Protein 7F90 (pdb70)

Solvent-accessible surface area: 32121 Å² total; per-residue (Å²): 134,124,83,85,113,14,106,34,50,254,110,102,108,113,78,115,14,115,25,44,192,140,90,65,91,1,77,75,29,3,86,18,2,2,32,10,15,18,15,3,19,95,83,40,121,48,22,40,0,0,0,0,0,13,37,27,6,2,46,5,2,38,8,82,156,94,8,115,8,56,61,117,18,64,24,26,2,49,5,12,0,12,26,7,16,16,7,50,84,2,40,52,0,1,2,0,0,10,34,96,20,0,40,27,1,33,44,108,54,66,85,18,81,48,9,2,87,2,117,15,16,0,31,5,0,28,56,1,122,10,116,127,39,49,2,0,2,0,0,0,22,28,90,16,0,28,3,4,20,21,199,46,109,112,45,99,39,68,42,118,9,66,17,38,0,7,9,12,27,21,52,68,56,15,0,0,0,0,0,4,144,103,16,3,1,3,2,73,0,113,112,112,10,37,66,85,125,138,26,162,14,55,1,167,57,27,4,30,10,12,8,7,6,86,42,198,123,102,131,25,34,0,0,0,0,0,1,6,20,0,32,0,0,1,25,45,37,138,22,117,84,75,108,137,22,33,22,20,0,33,8,13,36,76,110,64,34,4,28,0,0,18,9,16,18,30,5,62,105,50,33,3,0,0,0,0,0,11,7,1,54,2,5,0,7,8,16,106,60,62,17,46,15,8,45,20,151,104,47,116,21,16,0,13,6,17,15,21,2,66,52,0,76,19,0,0,10,0,4,0,16,11,0,5,54,3,42,112,110,24,74,62,133,73,98,10,73,0,33,4,56,95,5,15,146,65,0,122,47,247,95,64,90,5,74,64,21,5,84,16,2,2,33,8,17,20,16,3,18,98,82,40,122,41,22,40,0,0,0,0,0,14,35,23,3,2,38,5,1,36,10,72,158,94,14,113,3,58,70,118,36,42,25,17,2,48,7,9,0,12,26,7,17,16,6,51,80,2,43,53,0,2,1,0,0,11,33,96,19,0,39,22,2,30,48,110,62,56,68,15,79,52,11,2,87,2,114,16,19,0,32,4,0,27,54,0,124,9,112,86,35,47,2,0,1,0,0,0,21,30,80,19,0,27,2,6,24,24,200,49,105,110,48,95,36,73,39,117,4,68,17,34,0,6,9,11,29,22,50,69,59,15,0,0,0,0,0,4,143,96,16,4,2,4,4,77,0,109,107,110,7,40,65,91,136,134,24,164,15,53,2,175,66,26,4,25,10,12,8,5,7,84,31,181,118,101,126,27,32,0,0,0,0,0,1,4,25,0,31,0,0,1,24,45,36,137,17,121,80,74,90,148,21,29,12,20,0,26,8,12,37,72,133,70,36,6,32,0,0,17,8,17,16,31,5,63,103,37,35,3,0,0,0,0,0,9,6,2,59,1,5,0,9,12,18,102,62,65,16,34,17,28,17,9,132,99,44,109,13,15,0,14,8,16,15,22,4,67,54,0,73,16,0,0,9,0,1,0,22,13,0,5,51,1,33,76,112,26,77,67,156,86,109,11,57,0,28,5,52,108,3,16,141,63,0,110,104,122,3,2,89,78,156,30,101,29,48,111,30,123,113,94,11,75,15,21,0,0,4,26,10,171,107,13,109,70,57,6,0,26,20,4,4,20,44,0,24,144,54,87,66,99,127,5,2,78,94,134,29,94,25,42,101,30,120,58,164,92,9,62,15,19,0,1,3,28,10,169,102,14,113,73,59,4,1,26,19,2,6,17,43,0,27,139,58,86,67,96

CATH classification: 2.130.10.10

Sequence (768 aa):
DDEEPMELDYLDDEEPMELDYPDIEVTSSPDDSIGCLSFSPPTLPGNFLIAGSWANDVRCWEVQDSGQTIPKAQQMHTGPVLDVCWSDDGSKVFTASCDKTAKMWDLSSNQAIQIAQHDAPVKTIHWIKAPNYSCVMTGSWDKTLKFWDTRSSNPMMVLQLPERCYCADVIYPMAVVATAERGLIVYQLENQPSEFRRIESPLKHQHRCVAIFKDKQNKPTGFALGSIEGRVAIHYINPPNPAKDNFTFKCHRSPQDIYAVNGIAFHPVHGTLATVGSDGRFSFWDKDARTKLKTSEQLDQPISACCFNHNGNIFAYASSYDWSKGHEFYNPQKKNYIFLRNAAEELKPRDIEVTSSPDDSIGCLSFSPPTLPGNFLIAGSWANDVRCWEVQDSGQTIPKAQQMHTGPVLDVCWSDDGSKVFTASCDKTAKMWDLSSNQAIQIAQHDAPVKTIHWIKAPNYSCVMTGSWDKTLKFWDTRSSNPMMVLQLPERCYCADVIYPMAVVATAERGLIVYQQLENQPSEFRRIESPLKHQHRCVAIFKDKQNKPTGFALGSIEGRVAIHYINPPNPAKDNFTFKCHRSPQDIYAVNGIAFHPVHGTLATVGSDGRFSFWDKDARTKLKTSEQLDQPISACCFNHNGNIFAYASSYDWSKGHEFYNPQKKNYIFLRNAAEELKPTGTTIKFNPPTGTDSTKHQCITAMKEYESKSLEELRLEDYQANRKTGTTIKFNPPTGTDTSTKHQCITAMKEYESKSLEELRLEDYQANRK

Nearest PDB structures (foldseek):
  7f90-assembly2_D  TM=1.022E+00  e=9.870E-08  Homo sapiens
  7vpg-assembly1_B  TM=1.003E+00  e=1.296E-06  Homo sapiens
  7f90-assembly1_B  TM=1.001E+00  e=1.208E-06  Homo sapiens
  7vpg-assembly2_D  TM=1.009E+00  e=1.835E-06  Homo sapiens
  7vph-assembly4_H  TM=9.520E-01  e=7.910E-06  Homo sapiens

InterPro domains:
  IPR001680 WD40 repeat [PF00400] (85-114)
  IPR001680 WD40 repeat [PF00400] (125-157)
  IPR001680 WD40 repeat [PF00400] (275-301)
  IPR001680 WD40 repeat [PS50082] (82-123)
  IPR001680 WD40 repeat [PS50082] (123-166)
  IPR001680 WD40 repeat [PS50082] (276-310)
  IPR001680 WD40 repeat [SM00320] (28-70)
  IPR001680 WD40 repeat [SM00320] (76-114)
  IPR001680 WD40 repeat [SM00320] (117-157)
  IPR001680 WD40 repeat [SM00320] (250-301)
  IPR015943 WD40/YVTN repeat-like-containing domain superfamily [G3DSA:2.130.10.10] (1-368)
  IPR019775 WD40 repeat, conserved site [PS00678] (101-115)
  IPR019775 WD40 repeat, conserved site [PS00678] (144-158)
  IPR020472 PAC1/LIS1-like, WD-40 repeat [PR00320] (101-115)
  IPR020472 PAC1/LIS1-like, WD-40 repeat [PR00320] (144-158)
  IPR020472 PAC1/LIS1-like, WD-40 repeat [PR00320] (288-302)
  IPR036322 WD40-repeat-containing domain superfamily [SSF50978] (33-341)

B-factor: mean 44.04, std 15.31, range [20.47, 166.7]

Structure (mmCIF, N/CA/C/O backbone):
data_7F90
#
_entry.id   7F90
#
_cell.length_a   189.332
_cell.length_b   86.794
_cell.length_c   47.905
_cell.angle_alpha   90.000
_cell.angle_beta   92.090
_cell.angle_gamma   90.000
#
_symmetry.space_group_name_H-M   'C 1 2 1'
#
loop_
_entity.id
_entity.type
_entity.pdbx_description
1 polymer 'ORF6 protein'
2 polymer 'mRNA export factor'
3 polymer 'Nuclear pore complex protein Nup98-Nup96'
4 water water
#
loop_
_atom_site.group_PDB
_atom_site.id
_atom_site.type_symbol
_atom_site.label_atom_id
_atom_site.label_alt_id
_atom_site.label_comp_id
_atom_site.label_asym_id
_atom_site.label_entity_id
_atom_site.label_seq_id
_atom_site.pdbx_PDB_ins_code
_atom_site.Cartn_x
_atom_site.Cartn_y
_atom_site.Cartn_z
_atom_site.occupancy
_atom_site.B_iso_or_equiv
_atom_site.auth_seq_id
_atom_site.auth_comp_id
_atom_site.auth_asym_id
_atom_site.auth_atom_id
_atom_site.pdbx_PDB_model_num
ATOM 1 N N . ASP A 1 53 ? -37.646 25.612 -15.037 1.00 65.94 53 ASP E N 1
ATOM 2 C CA . ASP A 1 53 ? -36.199 25.778 -15.025 1.00 63.33 53 ASP E CA 1
ATOM 3 C C . ASP A 1 53 ? -35.792 27.151 -15.546 1.00 68.18 53 ASP E C 1
ATOM 4 O O . ASP A 1 53 ? -34.621 27.381 -15.848 1.00 67.25 53 ASP E O 1
ATOM 12 N N . ASP A 1 54 ? -36.759 28.056 -15.666 1.00 74.55 54 ASP E N 1
ATOM 13 C CA . ASP A 1 54 ? -36.451 29.422 -16.063 1.00 79.82 54 ASP E CA 1
ATOM 14 C C . ASP A 1 54 ? -35.645 30.114 -14.970 1.00 70.04 54 ASP E C 1
ATOM 15 O O . ASP A 1 54 ? -35.867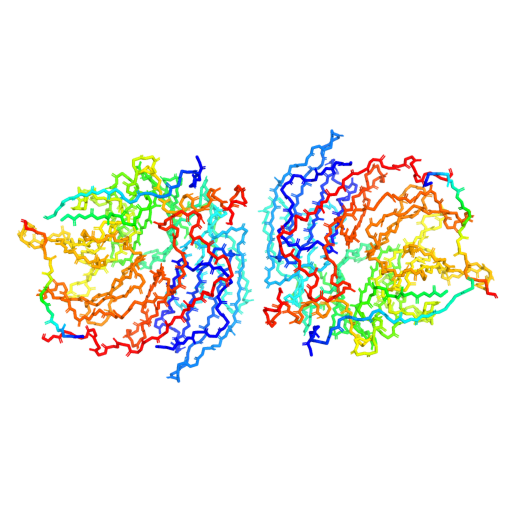 29.892 -13.778 1.00 64.98 54 ASP E O 1
ATOM 24 N N . GLU A 1 55 ? -34.711 30.964 -15.386 1.00 68.07 55 GLU E N 1
ATOM 25 C CA . GLU A 1 55 ? -33.814 31.665 -14.473 1.00 57.50 55 GLU E CA 1
ATOM 26 C C . GLU A 1 55 ? -34.488 32.933 -13.957 1.00 61.37 55 GLU E C 1
ATOM 27 O O . GLU A 1 55 ? -34.752 33.868 -14.720 1.00 64.30 55 GLU E O 1
ATOM 39 N N . GLU A 1 56 ? -34.756 32.962 -12.661 1.00 58.75 56 GLU E N 1
ATOM 40 C CA . GLU A 1 56 ? -35.400 34.066 -11.975 1.00 57.60 56 GLU E CA 1
ATOM 41 C C . GLU A 1 56 ? -34.400 34.769 -11.068 1.00 53.49 56 GLU E C 1
ATOM 42 O O . GLU A 1 56 ? -33.291 34.280 -10.852 1.00 50.87 56 GLU E O 1
ATOM 54 N N . PRO A 1 57 ? -34.762 35.929 -10.525 1.00 57.63 57 PRO E N 1
ATOM 55 C CA . PRO A 1 57 ? -33.928 36.536 -9.480 1.00 51.91 57 PRO E CA 1
ATOM 56 C C . PRO A 1 57 ? -34.215 35.952 -8.105 1.00 49.27 57 PRO E C 1
ATOM 57 O O . PRO A 1 57 ? -35.333 35.541 -7.789 1.00 51.27 57 PRO E O 1
ATOM 68 N N . MET A 1 58 ? -33.177 35.924 -7.276 1.00 49.51 58 MET E N 1
ATOM 69 C CA . MET A 1 58 ? -33.324 35.388 -5.931 1.00 53.16 58 MET E CA 1
ATOM 70 C C . MET A 1 58 ? -34.299 36.231 -5.112 1.00 53.72 58 MET E C 1
ATOM 71 O O . MET A 1 58 ? -34.343 37.458 -5.232 1.00 50.45 58 MET E O 1
ATOM 85 N N . GLU A 1 59 ? -35.084 35.562 -4.269 1.00 60.14 59 GLU E N 1
ATOM 86 C CA . GLU A 1 59 ? -35.791 36.241 -3.192 1.00 55.89 59 GLU E CA 1
ATOM 87 C C . GLU A 1 59 ? -34.792 36.612 -2.104 1.00 48.54 59 GLU E C 1
ATOM 88 O O . GLU A 1 59 ? -34.510 35.802 -1.217 1.00 45.68 59 GLU E O 1
ATOM 100 N N . LEU A 1 60 ? -34.235 37.818 -2.168 1.00 50.74 60 LEU E N 1
ATOM 101 C CA . LEU A 1 60 ? -33.272 38.270 -1.171 1.00 49.26 60 LEU E CA 1
ATOM 102 C C . LEU A 1 60 ? -33.999 38.858 0.031 1.00 50.90 60 LEU E C 1
ATOM 103 O O . LEU A 1 60 ? -35.111 39.375 -0.086 1.00 59.49 60 LEU E O 1
ATOM 119 N N . ASP A 1 61 ? -33.372 38.746 1.196 1.00 47.48 61 ASP E N 1
ATOM 120 C CA . ASP A 1 61 ? -33.835 39.451 2.380 1.00 57.47 61 ASP E CA 1
ATOM 121 C C . ASP A 1 61 ? -33.354 40.890 2.315 1.00 66.75 61 ASP E C 1
ATOM 122 O O . ASP A 1 61 ? -32.180 41.146 2.034 1.00 68.15 61 ASP E O 1
ATOM 131 N N . TYR A 1 62 ? -34.254 41.826 2.576 1.00 73.27 62 TYR E N 1
ATOM 132 C CA . TYR A 1 62 ? -33.921 43.236 2.425 1.00 84.31 62 TYR E CA 1
ATOM 133 C C . TYR A 1 62 ? -33.537 43.885 3.747 1.00 81.12 62 TYR E C 1
ATOM 134 O O . TYR A 1 62 ? -32.736 44.820 3.775 1.00 77.70 62 TYR E O 1
ATOM 152 N N . LEU B 1 52 ? -41.738 -31.867 33.771 1.00 117.92 52 LEU F N 1
ATOM 153 C CA . LEU B 1 52 ? -40.809 -30.962 33.090 1.00 106.05 52 LEU F CA 1
ATOM 154 C C . LEU B 1 52 ? -39.434 -30.977 33.746 1.00 88.08 52 LEU F C 1
ATOM 155 O O . LEU B 1 52 ? -38.408 -30.874 33.072 1.00 70.49 52 LEU F O 1
ATOM 160 N N . ASP B 1 53 ? -39.425 -31.098 35.072 1.00 93.54 53 ASP F N 1
ATOM 161 C CA . ASP B 1 53 ? -38.186 -31.207 35.827 1.00 89.70 53 ASP F CA 1
ATOM 162 C C . ASP B 1 53 ? -37.895 -32.629 36.289 1.00 93.68 53 ASP F C 1
ATOM 163 O O . ASP B 1 53 ? -36.725 -32.970 36.493 1.00 89.41 53 ASP F O 1
ATOM 168 N N . ASP B 1 54 ? -38.921 -33.464 36.452 1.00 105.78 54 ASP F N 1
ATOM 169 C CA . ASP B 1 54 ? -38.713 -34.871 36.772 1.00 93.49 54 ASP F CA 1
ATOM 170 C C . ASP B 1 54 ? -37.966 -35.558 35.637 1.00 79.20 54 ASP F C 1
ATOM 171 O O . ASP B 1 54 ? -38.390 -35.516 34.480 1.00 75.61 54 ASP F O 1
ATOM 179 N N . GLU B 1 55 ? -36.842 -36.183 35.969 1.00 73.79 55 GLU F N 1
ATOM 180 C CA . GLU B 1 55 ? -36.013 -36.818 34.956 1.00 68.27 55 GLU F CA 1
ATOM 181 C C . GLU B 1 55 ? -36.690 -38.082 34.433 1.00 62.65 55 GLU F C 1
ATOM 182 O O . GLU B 1 55 ? -37.068 -38.976 35.197 1.00 66.56 55 GLU F O 1
ATOM 194 N N . GLU B 1 56 ? -36.858 -38.132 33.121 1.00 57.20 56 GLU F N 1
ATOM 195 C CA . GLU B 1 56 ? -37.510 -39.208 32.399 1.00 52.07 56 GLU F CA 1
ATOM 196 C C . GLU B 1 56 ? -36.496 -39.937 31.526 1.00 47.81 56 GLU F C 1
ATOM 197 O O . GLU B 1 56 ? -35.446 -39.380 31.183 1.00 49.77 56 GLU F O 1
ATOM 209 N N . PRO B 1 57 ? -36.760 -41.195 31.170 1.00 44.19 57 PRO F N 1
ATOM 210 C CA . PRO B 1 57 ? -35.889 -41.869 30.199 1.00 47.44 57 PRO F CA 1
ATOM 211 C C . PRO B 1 57 ? -36.002 -41.248 28.813 1.00 44.97 57 PRO F C 1
ATOM 212 O O . PRO B 1 57 ? -37.038 -40.714 28.415 1.00 44.15 57 PRO F O 1
ATOM 223 N N . MET B 1 58 ? -34.906 -41.327 28.070 1.00 47.98 58 MET F N 1
ATOM 224 C CA . MET B 1 58 ? -34.856 -40.753 26.733 1.00 49.80 58 MET F CA 1
ATOM 225 C C . MET B 1 58 ? -35.779 -41.508 25.788 1.00 48.57 58 MET F C 1
ATOM 226 O O . MET B 1 58 ? -36.041 -42.702 25.953 1.00 50.62 58 MET F O 1
ATOM 240 N N . GLU B 1 59 ? -36.265 -40.790 24.782 1.00 52.25 59 GLU F N 1
ATOM 241 C CA . GLU B 1 59 ? -36.942 -41.389 23.636 1.00 53.33 59 GLU F CA 1
ATOM 242 C C . GLU B 1 59 ? -35.883 -41.855 22.645 1.00 52.82 59 GLU F C 1
ATOM 243 O O . GLU B 1 59 ? -35.386 -41.084 21.821 1.00 50.95 59 GLU F O 1
ATOM 255 N N . LEU B 1 60 ? -35.538 -43.134 22.712 1.00 57.61 60 LEU F N 1
ATOM 256 C CA . LEU B 1 60 ? -34.547 -43.673 21.799 1.00 63.49 60 LEU F CA 1
ATOM 257 C C . LEU B 1 60 ? -35.225 -44.264 20.569 1.00 70.29 60 LEU F C 1
ATOM 258 O O . LEU B 1 60 ? -36.360 -44.742 20.631 1.00 76.36 60 LEU F O 1
ATOM 274 N N . ASP B 1 61 ? -34.533 -44.172 19.433 1.00 70.71 61 ASP F N 1
ATOM 275 C CA . ASP B 1 61 ? -34.851 -44.973 18.254 1.00 88.11 61 ASP F CA 1
ATOM 276 C C . ASP B 1 61 ? -34.222 -46.342 18.460 1.00 99.64 61 ASP F C 1
ATOM 277 O O . ASP B 1 61 ? -33.004 -46.422 18.663 1.00 98.38 61 ASP F O 1
ATOM 286 N N . TYR B 1 62 ? -35.031 -47.407 18.431 1.00 119.54 62 TYR F N 1
ATOM 287 C CA . TYR B 1 62 ? -34.528 -48.698 18.859 1.00 119.13 62 TYR F CA 1
ATOM 288 C C . TYR B 1 62 ? -33.888 -49.412 17.684 1.00 115.46 62 TYR F C 1
ATOM 289 O O . TYR B 1 62 ? -34.569 -49.677 16.685 1.00 111.20 62 TYR F O 1
ATOM 307 N N . PRO B 1 63 ? -32.557 -49.642 17.719 1.00 109.47 63 PRO F N 1
ATOM 308 C CA . PRO B 1 63 ? -31.727 -50.246 16.681 1.00 100.93 63 PRO F CA 1
ATOM 309 C C . PRO B 1 63 ? -31.754 -51.734 16.885 1.00 90.43 63 PRO F C 1
ATOM 310 O O . PRO B 1 63 ? -30.852 -52.407 16.391 1.00 83.02 63 PRO F O 1
ATOM 314 N N . ASP C 2 31 ? -34.188 11.148 -12.839 1.00 56.87 31 ASP A N 1
ATOM 315 C CA . ASP C 2 31 ? -32.738 10.975 -12.818 1.00 53.38 31 ASP A CA 1
ATOM 316 C C . ASP C 2 31 ? -32.353 9.523 -12.555 1.00 55.74 31 ASP A C 1
ATOM 317 O O . ASP C 2 31 ? -33.215 8.665 -12.349 1.00 53.00 31 ASP A O 1
ATOM 325 N N . ILE C 2 32 ? -31.046 9.273 -12.529 1.00 56.72 32 ILE A N 1
ATOM 326 C CA . ILE C 2 32 ? -30.500 7.920 -12.510 1.00 51.00 32 ILE A CA 1
ATOM 327 C C . ILE C 2 32 ? -30.380 7.456 -11.068 1.00 50.47 32 ILE A C 1
ATOM 328 O O . ILE C 2 32 ? -29.832 8.166 -10.219 1.00 47.70 32 ILE A O 1
ATOM 344 N N . GLU C 2 33 ? -30.882 6.262 -10.791 1.00 46.74 33 GLU A N 1
ATOM 345 C CA . GLU C 2 33 ? -30.840 5.697 -9.450 1.00 45.25 33 GLU A CA 1
ATOM 346 C C . GLU C 2 33 ? -29.615 4.809 -9.265 1.00 45.45 33 GLU A C 1
ATOM 347 O O . GLU C 2 33 ? -29.242 4.039 -10.154 1.00 42.47 33 GLU A O 1
ATOM 359 N N . VAL C 2 34 ? -28.997 4.917 -8.093 1.00 47.53 34 VAL A N 1
ATOM 360 C CA . VAL C 2 34 ? -27.845 4.086 -7.760 1.00 42.10 34 VAL A CA 1
ATOM 361 C C . VAL C 2 34 ? -28.333 2.706 -7.342 1.00 45.67 34 VAL A C 1
ATOM 362 O O . VAL C 2 34 ? -29.252 2.578 -6.524 1.00 45.97 34 VAL A O 1
ATOM 375 N N . THR C 2 35 ? -27.722 1.669 -7.906 1.00 47.05 35 THR A N 1
ATOM 376 C CA . THR C 2 35 ? -28.094 0.301 -7.575 1.00 50.59 35 THR A CA 1
ATOM 377 C C . THR C 2 35 ? -27.540 -0.085 -6.209 1.00 44.38 35 THR A C 1
ATOM 378 O O . THR C 2 35 ? -26.403 0.251 -5.859 1.00 43.20 35 THR A O 1
ATOM 389 N N . SER C 2 36 ? -28.368 -0.789 -5.436 1.00 46.79 36 SER A N 1
ATOM 390 C CA . SER C 2 36 ? -28.041 -1.236 -4.081 1.00 48.17 36 SER A CA 1
ATOM 391 C C . SER C 2 36 ? -27.734 -0.037 -3.175 1.00 46.28 36 SER A C 1
ATOM 392 O O . SER C 2 36 ? -26.606 0.180 -2.720 1.00 42.49 36 SER A O 1
ATOM 400 N N . SER C 2 37 ? -28.792 0.735 -2.918 1.00 46.73 37 SER A N 1
ATOM 401 C CA . SER C 2 37 ? -28.710 1.870 -2.025 1.00 48.78 37 SER A CA 1
ATOM 402 C C . SER C 2 37 ? -28.589 1.399 -0.581 1.00 48.02 37 SER A C 1
ATOM 403 O O . SER C 2 37 ? -28.810 0.225 -0.276 1.00 52.07 37 SER A O 1
ATOM 411 N N . PRO C 2 38 ? -28.246 2.299 0.337 1.00 49.08 38 PRO A N 1
ATOM 412 C CA . PRO C 2 38 ? -28.223 1.926 1.757 1.00 48.77 38 PRO A CA 1
ATOM 413 C C . PRO C 2 38 ? -29.621 1.630 2.284 1.00 47.54 38 PRO A C 1
ATOM 414 O O . PRO C 2 38 ? -30.637 2.031 1.712 1.00 47.13 38 PRO A O 1
ATOM 425 N N . ASP C 2 39 ? -29.658 0.920 3.412 1.00 50.09 39 ASP A N 1
ATOM 426 C CA . ASP C 2 39 ? -30.918 0.437 3.966 1.00 53.10 39 ASP A CA 1
ATOM 427 C C . ASP C 2 39 ? -31.608 1.426 4.898 1.00 49.69 39 ASP A C 1
ATOM 428 O O . ASP C 2 39 ? -32.821 1.293 5.118 1.00 47.03 39 ASP A O 1
ATOM 437 N N . ASP C 2 40 ? -30.889 2.400 5.452 1.00 44.57 40 ASP A N 1
ATOM 438 C CA . ASP C 2 40 ? -31.514 3.481 6.205 1.00 48.50 40 ASP A CA 1
ATOM 439 C C . ASP C 2 40 ? -31.133 4.823 5.574 1.00 46.66 40 ASP A C 1
ATOM 440 O O . ASP C 2 40 ? -30.630 4.874 4.444 1.00 48.71 40 ASP A O 1
ATOM 449 N N . SER C 2 41 ? -31.382 5.908 6.313 1.00 41.66 41 SER A N 1
ATOM 450 C CA . SER C 2 41 ? -31.316 7.248 5.747 1.00 44.67 41 SER A CA 1
ATOM 451 C C . SER C 2 41 ? -29.870 7.696 5.587 1.00 41.21 41 SER A C 1
ATOM 452 O O . SER C 2 41 ? -29.020 7.443 6.449 1.00 33.84 41 SER A O 1
ATOM 460 N N . ILE C 2 42 ? -29.603 8.374 4.475 1.00 41.55 42 ILE A N 1
ATOM 461 C CA . ILE C 2 42 ? -28.254 8.763 4.086 1.00 38.75 42 ILE A CA 1
ATOM 462 C C . ILE C 2 42 ? -27.980 10.183 4.556 1.00 40.15 42 ILE A C 1
ATOM 463 O O . ILE C 2 42 ? -28.778 11.099 4.311 1.00 42.45 42 ILE A O 1
ATOM 479 N N . GLY C 2 43 ? -26.825 10.377 5.183 1.00 33.99 43 GLY A N 1
ATOM 480 C CA . GLY C 2 43 ? -26.462 11.678 5.695 1.00 38.07 43 GLY A CA 1
ATOM 481 C C . GLY C 2 43 ? -25.456 12.413 4.837 1.00 34.92 43 GLY A C 1
ATOM 482 O O . GLY C 2 43 ? -25.445 13.644 4.818 1.00 40.99 43 GLY A O 1
ATOM 486 N N . CYS C 2 44 ? -24.611 11.687 4.113 1.00 34.82 44 CYS A N 1
ATOM 487 C CA . CYS C 2 44 ? -23.451 12.315 3.503 1.00 34.58 44 CYS A CA 1
ATOM 488 C C . CYS C 2 44 ? -23.013 11.574 2.252 1.00 28.00 44 CYS A C 1
ATOM 489 O O . CYS C 2 44 ? -23.084 10.345 2.177 1.00 27.25 44 CYS A O 1
ATOM 497 N N . LEU C 2 45 ? -22.506 12.343 1.294 1.00 28.89 45 LEU A N 1
ATOM 498 C CA . LEU C 2 45 ? -22.028 11.827 0.022 1.00 29.35 45 LEU A CA 1
ATOM 499 C C . LEU C 2 45 ? -20.710 12.498 -0.336 1.00 29.18 45 LEU A C 1
ATOM 500 O O . LEU C 2 45 ? -20.497 13.670 -0.024 1.00 29.90 45 LEU A O 1
ATOM 516 N N . SER C 2 46 ? -19.819 11.760 -0.990 1.00 34.05 46 SER A N 1
ATOM 517 C CA . SER C 2 46 ? -18.514 12.322 -1.343 1.00 30.45 46 SER A CA 1
ATOM 518 C C . SER C 2 46 ? -17.932 11.552 -2.523 1.00 33.03 46 SER A C 1
ATOM 519 O O . SER C 2 46 ? -17.572 10.375 -2.391 1.00 29.72 46 SER A O 1
ATOM 527 N N . PHE C 2 47 ? -17.832 12.221 -3.669 1.00 30.40 47 PHE A N 1
ATOM 528 C CA . PHE C 2 47 ? -17.138 11.656 -4.818 1.00 31.04 47 PHE A CA 1
ATOM 529 C C . PHE C 2 47 ? -15.623 11.660 -4.605 1.00 29.17 47 PHE A C 1
ATOM 530 O O . PHE C 2 47 ? -15.086 12.363 -3.747 1.00 33.25 47 PHE A O 1
ATOM 547 N N . SER C 2 48 ? -14.928 10.900 -5.445 1.00 29.43 48 SER A N 1
ATOM 548 C CA . SER C 2 48 ? -13.484 10.714 -5.336 1.00 29.15 48 SER A CA 1
ATOM 549 C C . SER C 2 48 ? -12.703 11.903 -5.902 1.00 30.50 48 SER A C 1
ATOM 550 O O . SER C 2 48 ? -13.235 12.700 -6.682 1.00 29.49 48 SER A O 1
ATOM 558 N N . PRO C 2 49 ? -11.430 12.040 -5.525 1.00 30.06 49 PRO A N 1
ATOM 559 C CA . PRO C 2 49 ? -10.620 13.174 -6.013 1.00 31.25 49 PRO A CA 1
ATOM 560 C C . PRO C 2 49 ? -10.220 12.992 -7.466 1.00 31.01 49 PRO A C 1
ATOM 561 O O . PRO C 2 49 ? -10.334 11.891 -8.023 1.00 34.38 49 PRO A O 1
ATOM 572 N N . PRO C 2 50 ? -9.738 14.059 -8.110 1.00 34.45 50 PRO A N 1
ATOM 573 C CA . PRO C 2 50 ? -9.302 13.944 -9.512 1.00 32.25 50 PRO A CA 1
ATOM 574 C C . PRO C 2 50 ? -8.172 12.952 -9.709 1.00 32.00 50 PRO A C 1
ATOM 575 O O . PRO C 2 50 ? -7.949 12.508 -10.839 1.00 37.70 50 PRO A O 1
ATOM 586 N N . THR C 2 51 ? -7.477 12.565 -8.639 1.00 34.24 51 THR A N 1
ATOM 587 C CA . THR C 2 51 ? -6.316 11.687 -8.726 1.00 35.32 51 THR A CA 1
ATOM 588 C C . THR C 2 51 ? -6.674 10.250 -9.091 1.00 37.13 51 THR A C 1
ATOM 589 O O . THR C 2 51 ? -5.788 9.496 -9.508 1.00 33.81 51 THR A O 1
ATOM 600 N N . LEU C 2 52 ? -7.939 9.866 -8.993 1.00 39.35 52 LEU A N 1
ATOM 601 C CA . LEU C 2 52 ? -8.380 8.540 -9.416 1.00 38.20 52 LEU A CA 1
ATOM 602 C C . LEU C 2 52 ? -9.032 8.617 -10.791 1.00 41.49 52 LEU A C 1
ATOM 603 O O . LEU C 2 52 ? -9.881 9.496 -11.015 1.00 41.21 52 LEU A O 1
ATOM 619 N N . PRO C 2 53 ? -8.668 7.741 -11.734 1.00 38.23 53 PRO A N 1
ATOM 620 C CA . PRO C 2 53 ? -9.408 7.689 -13.003 1.00 38.29 53 PRO A CA 1
ATOM 621 C C . PRO C 2 53 ? -10.840 7.216 -12.792 1.00 40.44 53 PRO A C 1
ATOM 622 O O . PRO C 2 53 ? -11.106 6.290 -12.021 1.00 42.49 53 PRO A O 1
ATOM 633 N N . GLY C 2 54 ? -11.764 7.861 -13.502 1.00 39.61 54 GLY A N 1
ATOM 634 C CA . GLY C 2 54 ? -13.176 7.548 -13.392 1.00 38.83 54 GLY A CA 1
ATOM 635 C C . GLY C 2 54 ? -13.834 8.289 -12.244 1.00 41.27 54 GLY A C 1
ATOM 636 O O . GLY C 2 54 ? -13.416 9.395 -11.890 1.00 43.81 54 GLY A O 1
ATOM 640 N N . ASN C 2 55 ? -14.863 7.693 -11.645 1.00 35.06 55 ASN A N 1
ATOM 641 C CA . ASN C 2 55 ? -15.602 8.342 -10.570 1.00 35.10 55 ASN A CA 1
ATOM 642 C C . ASN C 2 55 ? -16.096 7.285 -9.599 1.00 35.31 55 ASN A C 1
ATOM 643 O O . ASN C 2 55 ? -16.707 6.296 -10.019 1.00 41.43 55 ASN A O 1
ATOM 654 N N . PHE C 2 56 ? -15.825 7.501 -8.310 1.00 29.42 56 PHE A N 1
ATOM 655 C CA . PHE C 2 56 ? -16.271 6.621 -7.238 1.00 33.85 56 PHE A CA 1
ATOM 656 C C . PHE C 2 56 ? -17.023 7.451 -6.210 1.00 32.31 56 PHE A C 1
ATOM 657 O O . PHE C 2 56 ? -16.504 8.460 -5.726 1.00 33.08 56 PHE A O 1
ATOM 674 N N . LEU C 2 57 ? -18.237 7.031 -5.878 1.00 35.85 57 LEU A N 1
ATOM 675 C CA . LEU C 2 57 ? -19.054 7.726 -4.896 1.00 34.19 57 LEU A CA 1
ATOM 676 C C . LEU C 2 57 ? -19.026 6.988 -3.563 1.00 35.78 57 LEU A C 1
ATOM 677 O O . LEU C 2 57 ? -19.010 5.752 -3.521 1.00 32.10 57 LEU A O 1
ATOM 693 N N . ILE C 2 58 ? -19.025 7.755 -2.475 1.00 32.41 58 ILE A N 1
ATOM 694 C CA . ILE C 2 58 ? -19.094 7.211 -1.127 1.00 30.72 58 ILE A CA 1
ATOM 695 C C . ILE C 2 58 ? -20.344 7.768 -0.463 1.00 31.06 58 ILE A C 1
ATOM 696 O O . ILE C 2 58 ? -20.656 8.956 -0.616 1.00 34.56 58 ILE A O 1
ATOM 712 N N . ALA C 2 59 ? -21.060 6.915 0.274 1.00 32.23 59 ALA A N 1
ATOM 713 C CA . ALA C 2 59 ? -22.234 7.339 1.026 1.00 29.63 59 ALA A CA 1
ATOM 714 C C . ALA C 2 59 ? -22.170 6.833 2.461 1.00 30.58 59 ALA A C 1
ATOM 715 O O . ALA C 2 59 ? -21.783 5.691 2.712 1.00 30.76 59 ALA A O 1
ATOM 722 N N . GLY C 2 60 ? -22.534 7.693 3.405 1.00 35.04 60 GLY A N 1
ATOM 723 C CA . GLY C 2 60 ? -22.697 7.299 4.791 1.00 31.04 60 GLY A CA 1
ATOM 724 C C . GLY C 2 60 ? -24.174 7.241 5.124 1.00 34.10 60 GLY A C 1
ATOM 725 O O . GLY C 2 60 ? -24.974 8.000 4.572 1.00 32.05 60 GLY A O 1
ATOM 729 N N . SER C 2 61 ? -24.571 6.361 6.047 1.00 37.04 61 SER A N 1
ATOM 730 C CA . SER C 2 61 ? -25.994 6.106 6.364 1.00 32.00 61 SER A CA 1
ATOM 731 C C . SER C 2 61 ? -26.240 5.915 7.850 1.00 33.15 61 SER A C 1
ATOM 732 O O . SER C 2 61 ? -25.286 5.703 8.553 1.00 31.87 61 SER A O 1
ATOM 740 N N . TRP C 2 62 ? -27.504 5.883 8.241 1.00 33.97 62 TRP A N 1
ATOM 741 C CA . TRP C 2 62 ? -27.952 5.731 9.642 1.00 35.94 62 TRP A CA 1
ATOM 742 C C . TRP C 2 62 ? -28.020 4.241 10.026 1.00 36.89 62 TRP A C 1
ATOM 743 O O . TRP C 2 62 ? -28.376 3.963 11.151 1.00 35.86 62 TRP A O 1
ATOM 764 N N . ALA C 2 63 ? -27.703 3.332 9.113 1.00 32.40 63 ALA A N 1
ATOM 765 C CA . ALA C 2 63 ? -27.572 1.891 9.382 1.00 35.73 63 ALA A CA 1
ATOM 766 C C . ALA C 2 63 ? -26.117 1.623 9.739 1.00 35.53 63 ALA A C 1
ATOM 767 O O . ALA C 2 63 ? -25.813 0.461 9.936 1.00 42.39 63 ALA A O 1
ATOM 774 N N . ASN C 2 64 ? -25.270 2.638 9.816 1.00 28.96 64 ASN A N 1
ATOM 775 C CA . ASN C 2 64 ? -23.877 2.530 10.306 1.00 32.57 64 ASN A CA 1
ATOM 776 C C . ASN C 2 64 ? -22.892 2.145 9.218 1.00 32.19 64 ASN A C 1
ATOM 777 O O . ASN C 2 64 ? -21.821 1.908 9.533 1.00 30.54 64 ASN A O 1
ATOM 788 N N . ASP C 2 65 ? -23.249 2.198 7.959 1.00 34.80 65 ASP A N 1
ATOM 789 C CA . ASP C 2 65 ? -22.374 1.699 6.886 1.00 34.84 65 ASP A CA 1
ATOM 790 C C . ASP C 2 65 ? -21.763 2.797 6.041 1.00 37.52 65 ASP A C 1
ATOM 791 O O . ASP C 2 65 ? -22.380 3.863 5.977 1.00 37.76 65 ASP A O 1
ATOM 800 N N . VAL C 2 66 ? -20.549 2.590 5.534 1.00 36.46 66 VAL A N 1
ATOM 801 C CA . VAL C 2 66 ? -20.019 3.429 4.465 1.00 33.78 66 VAL A CA 1
ATOM 802 C C . VAL C 2 66 ? -19.941 2.552 3.225 1.00 35.12 66 VAL A C 1
ATOM 803 O O . VAL C 2 66 ? -19.396 1.446 3.283 1.00 34.01 66 VAL A O 1
ATOM 816 N N . ARG C 2 67 ? -20.503 3.021 2.118 1.00 35.59 67 ARG A N 1
ATOM 817 C CA . ARG C 2 67 ? -20.580 2.225 0.903 1.00 36.02 67 ARG A CA 1
ATOM 818 C C . ARG C 2 67 ? -19.922 2.986 -0.234 1.00 31.39 67 ARG A C 1
ATOM 819 O O . ARG C 2 67 ? -20.055 4.207 -0.332 1.00 29.60 67 ARG A O 1
ATOM 840 N N . CYS C 2 68 ? -19.206 2.263 -1.089 1.00 29.47 68 CYS A N 1
ATOM 841 C CA . CYS C 2 68 ? -18.480 2.846 -2.211 1.00 33.72 68 CYS A CA 1
ATOM 842 C C . CYS C 2 68 ? -18.998 2.254 -3.511 1.00 33.59 68 CYS A C 1
ATOM 843 O O . CYS C 2 68 ? -18.920 1.038 -3.720 1.00 36.37 68 CYS A O 1
ATOM 851 N N . TRP C 2 69 ? -19.513 3.105 -4.387 1.00 35.96 69 TRP A N 1
ATOM 852 C CA . TRP C 2 69 ? -19.942 2.691 -5.714 1.00 39.64 69 TRP A CA 1
ATOM 853 C C . TRP C 2 69 ? -19.000 3.287 -6.747 1.00 36.36 69 TRP A C 1
ATOM 854 O O . TRP C 2 69 ? -18.684 4.480 -6.678 1.00 37.74 69 TRP A O 1
ATOM 875 N N . GLU C 2 70 ? -18.541 2.458 -7.684 1.00 34.25 70 GLU A N 1
ATOM 876 C CA . GLU C 2 70 ? -17.933 2.952 -8.912 1.00 37.05 70 GLU A CA 1
ATOM 877 C C . GLU C 2 70 ? -19.033 3.441 -9.847 1.00 43.45 70 GLU A C 1
ATOM 878 O O . GLU C 2 70 ? -20.108 2.839 -9.926 1.00 44.52 70 GLU A O 1
ATOM 890 N N . VAL C 2 71 ? -18.775 4.554 -10.529 1.00 39.09 71 VAL A N 1
ATOM 891 C CA . VAL C 2 71 ? -19.705 5.140 -11.484 1.00 38.87 71 VAL A CA 1
ATOM 892 C C . VAL C 2 71 ? -19.016 5.144 -12.839 1.00 41.67 71 VAL A C 1
ATOM 893 O O . VAL C 2 71 ? -17.815 5.422 -12.933 1.00 42.52 71 VAL A O 1
ATOM 906 N N . GLN C 2 72 ? -19.766 4.819 -13.882 1.00 42.21 72 GLN A N 1
ATOM 907 C CA . GLN C 2 72 ? -19.230 4.786 -15.231 1.00 50.04 72 GLN A CA 1
ATOM 908 C C . GLN C 2 72 ? -20.045 5.686 -16.143 1.00 45.10 72 GLN A C 1
ATOM 909 O O . GLN C 2 72 ? -21.239 5.904 -15.926 1.00 49.11 72 GLN A O 1
ATOM 923 N N . ASP C 2 73 ? -19.376 6.185 -17.184 1.00 44.83 73 ASP A N 1
ATOM 924 C CA . ASP C 2 73 ? -19.956 7.186 -18.071 1.00 50.12 73 ASP A CA 1
ATOM 925 C C . ASP C 2 73 ? -21.374 6.842 -18.499 1.00 49.72 73 ASP A C 1
ATOM 926 O O . ASP C 2 73 ? -22.139 7.745 -18.857 1.00 57.89 73 ASP A O 1
ATOM 935 N N . SER C 2 74 ? -21.754 5.566 -18.452 1.00 52.75 74 SER A N 1
ATOM 936 C CA . SER C 2 74 ? -23.111 5.196 -18.828 1.00 54.53 74 SER A CA 1
ATOM 937 C C . SER C 2 74 ? -24.138 5.632 -17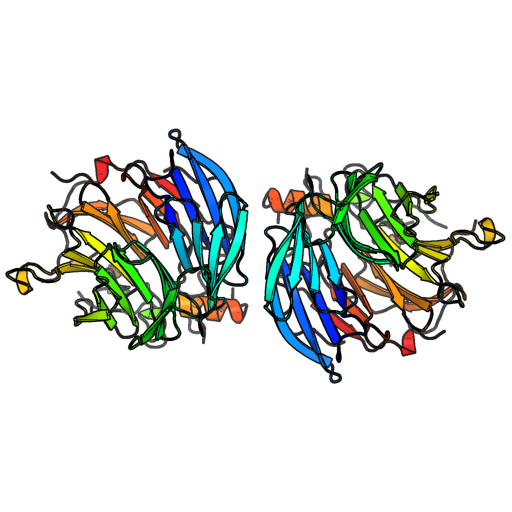.795 1.00 52.14 74 SER A C 1
ATOM 938 O O . SER C 2 74 ? -25.333 5.651 -18.100 1.00 56.57 74 SER A O 1
ATOM 946 N N . GLY C 2 75 ? -23.707 5.969 -16.585 1.00 46.53 75 GLY A N 1
ATOM 947 C CA . GLY C 2 75 ? -24.609 6.149 -15.476 1.00 48.39 75 GLY A CA 1
ATOM 948 C C . GLY C 2 75 ? -24.820 4.906 -14.638 1.00 48.86 75 GLY A C 1
ATOM 949 O O . GLY C 2 75 ? -25.352 5.013 -13.521 1.00 42.41 75 GLY A O 1
ATOM 953 N N . GLN C 2 76 ? -24.440 3.731 -15.147 1.00 46.60 76 GLN A N 1
ATOM 954 C CA . GLN C 2 76 ? -24.467 2.525 -14.334 1.00 41.43 76 GLN A CA 1
ATOM 955 C C . GLN C 2 76 ? -23.502 2.677 -13.164 1.00 38.96 76 GLN A C 1
ATOM 956 O O . GLN C 2 76 ? -22.472 3.347 -13.267 1.00 43.75 76 GLN A O 1
ATOM 970 N N . THR C 2 77 ? -23.843 2.041 -12.045 1.00 41.19 77 THR A N 1
ATOM 971 C CA . THR C 2 77 ? -23.072 2.118 -10.811 1.00 40.86 77 THR A CA 1
ATOM 972 C C . THR C 2 77 ? -22.834 0.708 -10.290 1.00 39.77 77 THR A C 1
ATOM 973 O O . THR C 2 77 ? -23.724 -0.144 -10.361 1.00 38.07 77 THR A O 1
ATOM 984 N N . ILE C 2 78 ? -21.631 0.460 -9.790 1.00 39.80 78 ILE A N 1
ATOM 985 C CA . ILE C 2 78 ? -21.212 -0.869 -9.366 1.00 39.33 78 ILE A CA 1
ATOM 986 C C . ILE C 2 78 ? -20.818 -0.792 -7.897 1.00 38.63 78 ILE A C 1
ATOM 987 O O . ILE C 2 78 ? -19.895 -0.052 -7.545 1.00 37.07 78 ILE A O 1
ATOM 1003 N N . PRO C 2 79 ? -21.491 -1.511 -7.000 1.00 39.87 79 PRO A N 1
ATOM 1004 C CA . PRO C 2 79 ? -20.977 -1.636 -5.629 1.00 38.87 79 PRO A CA 1
ATOM 1005 C C . PRO C 2 79 ? -19.587 -2.260 -5.640 1.00 40.07 79 PRO A C 1
ATOM 1006 O O . PRO C 2 79 ? -19.362 -3.298 -6.269 1.00 46.66 79 PRO A O 1
ATOM 1017 N N . LYS C 2 80 ? -18.642 -1.605 -4.963 1.00 35.88 80 LYS A N 1
ATOM 1018 C CA . LYS C 2 80 ? -17.275 -2.107 -4.866 1.00 36.00 80 LYS A CA 1
ATOM 1019 C C . LYS C 2 80 ? -16.927 -2.624 -3.478 1.00 38.74 80 LYS A C 1
ATOM 1020 O O . LYS C 2 80 ? -16.349 -3.709 -3.356 1.00 39.50 80 LYS A O 1
ATOM 1039 N N . ALA C 2 81 ? -17.260 -1.881 -2.423 1.00 38.40 81 ALA A N 1
ATOM 1040 C CA . ALA C 2 81 ? -16.884 -2.293 -1.077 1.00 39.05 81 ALA A CA 1
ATOM 1041 C C . ALA C 2 81 ? -17.710 -1.542 -0.043 1.00 39.01 81 ALA A C 1
ATOM 1042 O O . ALA C 2 81 ? -18.331 -0.516 -0.332 1.00 33.83 81 ALA A O 1
ATOM 1049 N N . GLN C 2 82 ? -17.683 -2.067 1.180 1.00 33.37 82 GLN A N 1
ATOM 1050 C CA . GLN C 2 82 ? -18.409 -1.487 2.298 1.00 35.20 82 GLN A CA 1
ATOM 1051 C C . GLN C 2 82 ? -17.575 -1.632 3.564 1.00 30.42 82 GLN A C 1
ATOM 1052 O O . GLN C 2 82 ? -16.665 -2.453 3.642 1.00 36.71 82 GLN A O 1
ATOM 1066 N N . GLN C 2 83 ? -17.889 -0.804 4.554 1.00 30.21 83 GLN A N 1
ATOM 1067 C CA . GLN C 2 83 ? -17.313 -0.886 5.889 1.00 30.10 83 GLN A CA 1
ATOM 1068 C C . GLN C 2 83 ? -18.377 -0.385 6.854 1.00 33.46 83 GLN A C 1
ATOM 1069 O O . GLN C 2 83 ? -19.241 0.411 6.477 1.00 31.49 83 GLN A O 1
ATOM 1083 N N . MET C 2 84 ? -18.322 -0.853 8.098 1.00 32.46 84 MET A N 1
ATOM 1084 C CA . MET C 2 84 ? -19.351 -0.514 9.071 1.00 35.73 84 MET A CA 1
ATOM 1085 C C . MET C 2 84 ? -18.766 0.014 10.374 1.00 32.82 84 MET A C 1
ATOM 1086 O O . MET C 2 84 ? -17.770 -0.508 10.885 1.00 31.51 84 MET A O 1
ATOM 1100 N N . HIS C 2 85 ? -19.415 1.049 10.909 1.00 33.50 85 HIS A N 1
ATOM 1101 C CA . HIS C 2 85 ? -19.189 1.535 12.260 1.00 35.18 85 HIS A CA 1
ATOM 1102 C C . HIS C 2 85 ? -20.164 0.842 13.213 1.00 34.07 85 HIS A C 1
ATOM 1103 O O . HIS C 2 85 ? -21.123 0.198 12.789 1.00 34.61 85 HIS A O 1
ATOM 1117 N N . THR C 2 86 ? -19.935 0.994 14.518 1.00 36.13 86 THR A N 1
ATOM 1118 C CA . THR C 2 86 ? -20.935 0.583 15.498 1.00 38.54 86 THR A CA 1
ATOM 1119 C C . THR C 2 86 ? -21.976 1.670 15.743 1.00 34.66 86 THR A C 1
ATOM 1120 O O . THR C 2 86 ? -22.786 1.539 16.664 1.00 31.42 86 THR A O 1
ATOM 1131 N N . GLY C 2 87 ? -21.971 2.732 14.942 1.00 34.08 87 GLY A N 1
ATOM 1132 C CA . GLY C 2 87 ? -22.930 3.801 15.083 1.00 32.88 87 GLY A CA 1
ATOM 1133 C C . GLY C 2 87 ? -23.177 4.478 13.749 1.00 35.41 87 GLY A C 1
ATOM 1134 O O . GLY C 2 87 ? -22.423 4.279 12.787 1.00 29.44 87 GLY A O 1
ATOM 1138 N N . PRO C 2 88 ? -24.245 5.280 13.654 1.00 30.05 88 PRO A N 1
ATOM 1139 C CA . PRO C 2 88 ? -24.522 5.991 12.397 1.00 30.81 88 PRO A CA 1
ATOM 1140 C C . PRO C 2 88 ? -23.339 6.825 11.921 1.00 27.92 88 PRO A C 1
ATOM 1141 O O . PRO C 2 88 ? -22.580 7.385 12.716 1.00 28.94 88 PRO A O 1
ATOM 1152 N N . VAL C 2 89 ? -23.200 6.895 10.597 1.00 31.02 89 VAL A N 1
ATOM 1153 C CA . VAL C 2 89 ? -22.094 7.570 9.930 1.00 32.03 89 VAL A CA 1
ATOM 1154 C C . VAL C 2 89 ? -22.576 8.961 9.544 1.00 26.60 89 VAL A C 1
ATOM 1155 O O . VAL C 2 89 ? -23.560 9.103 8.809 1.00 27.54 89 VAL A O 1
ATOM 1168 N N . LEU C 2 90 ? -21.890 9.987 10.044 1.00 22.79 90 LEU A N 1
ATOM 1169 C CA . LEU C 2 90 ? -22.317 11.372 9.870 1.00 29.07 90 LEU A CA 1
ATOM 1170 C C . LEU C 2 90 ? -21.584 12.105 8.750 1.00 27.18 90 LEU A C 1
ATOM 1171 O O . LEU C 2 90 ? -22.197 12.944 8.084 1.00 30.78 90 LEU A O 1
ATOM 1187 N N . ASP C 2 91 ? -20.310 11.803 8.494 1.00 26.77 91 ASP A N 1
ATOM 1188 C CA . ASP C 2 91 ? -19.563 12.456 7.427 1.00 31.11 91 ASP A CA 1
ATOM 1189 C C . ASP C 2 91 ? -18.576 11.467 6.828 1.00 26.23 91 ASP A C 1
ATOM 1190 O O . ASP C 2 91 ? -18.266 10.433 7.421 1.00 28.60 91 ASP A O 1
ATOM 1199 N N . VAL C 2 92 ? -18.097 11.792 5.627 1.00 24.84 92 VAL A N 1
ATOM 1200 C CA . VAL C 2 92 ? -17.087 10.999 4.938 1.00 28.48 92 VAL A CA 1
ATOM 1201 C C . VAL C 2 92 ? -16.342 11.919 3.988 1.00 28.51 92 VAL A C 1
ATOM 1202 O O . VAL C 2 92 ? -16.868 12.938 3.539 1.00 26.35 92 VAL A O 1
ATOM 1215 N N . CYS C 2 93 ? -15.100 11.553 3.685 1.00 27.84 93 CYS A N 1
ATOM 1216 C CA . CYS C 2 93 ? -14.271 12.310 2.757 1.00 30.06 93 CYS A CA 1
ATOM 1217 C C . CYS C 2 93 ? -13.084 11.449 2.353 1.00 27.38 93 CYS A C 1
ATOM 1218 O O . CYS C 2 93 ? -12.787 10.428 2.979 1.00 32.58 93 CYS A O 1
ATOM 1226 N N . TRP C 2 94 ? -12.394 11.884 1.306 1.00 25.72 94 TRP A N 1
ATOM 1227 C CA . TRP C 2 94 ? -11.267 11.141 0.762 1.00 26.62 94 TRP A CA 1
ATOM 1228 C C . TRP C 2 94 ? -9.937 11.779 1.160 1.00 25.89 94 TRP A C 1
ATOM 1229 O O . TRP C 2 94 ? -9.872 12.887 1.689 1.00 30.78 94 TRP A O 1
ATOM 1250 N N . SER C 2 95 ? -8.860 11.070 0.847 1.00 28.81 95 SER A N 1
ATOM 1251 C CA . SER C 2 95 ? -7.515 11.630 0.846 1.00 25.36 95 SER A CA 1
ATOM 1252 C C . SER C 2 95 ? -7.184 12.138 -0.559 1.00 28.81 95 SER A C 1
ATOM 1253 O O . SER C 2 95 ? -7.703 11.634 -1.554 1.00 30.77 95 SER A O 1
ATOM 1261 N N . ASP C 2 96 ? -6.323 13.157 -0.637 1.00 31.48 96 ASP A N 1
ATOM 1262 C CA . ASP C 2 96 ? -6.096 13.835 -1.916 1.00 30.37 96 ASP A CA 1
ATOM 1263 C C . ASP C 2 96 ? -5.480 12.917 -2.971 1.00 34.08 96 ASP A C 1
ATOM 1264 O O . ASP C 2 96 ? -5.717 13.119 -4.169 1.00 27.14 96 ASP A O 1
ATOM 1273 N N . ASP C 2 97 ? -4.713 11.905 -2.563 1.00 30.97 97 ASP A N 1
ATOM 1274 C CA . ASP C 2 97 ? -4.178 10.959 -3.534 1.00 30.33 97 ASP A CA 1
ATOM 1275 C C . ASP C 2 97 ? -5.188 9.883 -3.927 1.00 31.29 97 ASP A C 1
ATOM 1276 O O . ASP C 2 97 ? -4.954 9.162 -4.903 1.00 37.11 97 ASP A O 1
ATOM 1285 N N . GLY C 2 98 ? -6.305 9.768 -3.205 1.00 32.70 98 GLY A N 1
ATOM 1286 C CA . GLY C 2 98 ? -7.382 8.873 -3.578 1.00 36.72 98 GLY A CA 1
ATOM 1287 C C . GLY C 2 98 ? -7.319 7.500 -2.955 1.00 31.50 98 GLY A C 1
ATOM 1288 O O . GLY C 2 98 ? -8.167 6.652 -3.271 1.00 29.87 98 GLY A O 1
ATOM 1292 N N . SER C 2 99 ? -6.350 7.250 -2.082 1.00 35.30 99 SER A N 1
ATOM 1293 C CA . SER C 2 99 ? -6.135 5.906 -1.582 1.00 33.26 99 SER A CA 1
ATOM 1294 C C . SER C 2 99 ? -6.936 5.610 -0.330 1.00 33.17 99 SER A C 1
ATOM 1295 O O . SER C 2 99 ? -7.073 4.437 0.033 1.00 33.71 99 SER A O 1
ATOM 1303 N N . LYS C 2 100 ? -7.460 6.627 0.344 1.00 30.25 100 LYS A N 1
ATOM 1304 C CA . LYS C 2 100 ? -8.146 6.422 1.608 1.00 28.48 100 LYS A CA 1
ATOM 1305 C C . LYS C 2 100 ? -9.511 7.092 1.578 1.00 30.59 100 LYS A C 1
ATOM 1306 O O . LYS C 2 100 ? -9.714 8.099 0.892 1.00 31.60 100 LYS A O 1
ATOM 1325 N N . VAL C 2 101 ? -10.451 6.508 2.319 1.00 28.57 101 VAL A N 1
ATOM 1326 C CA . VAL C 2 101 ? -11.730 7.132 2.633 1.00 29.22 101 VAL A CA 1
ATOM 1327 C C . VAL C 2 101 ? -11.796 7.289 4.148 1.00 27.91 101 VAL A C 1
ATOM 1328 O O . VAL C 2 101 ? -11.435 6.373 4.893 1.00 25.05 101 VAL A O 1
ATOM 1341 N N . PHE C 2 102 ? -12.236 8.456 4.604 1.00 27.25 102 PHE A N 1
ATOM 1342 C CA . PHE C 2 102 ? -12.351 8.758 6.024 1.00 27.10 102 PHE A CA 1
ATOM 1343 C C . PHE C 2 102 ? -13.819 8.764 6.441 1.00 29.66 102 PHE A C 1
ATOM 1344 O O . PHE C 2 102 ? -14.694 9.207 5.687 1.00 26.16 102 PHE A O 1
ATOM 1361 N N . THR C 2 103 ? -14.087 8.246 7.640 1.00 25.78 103 THR A N 1
ATOM 1362 C CA . THR C 2 103 ? -15.451 8.033 8.109 1.00 29.02 103 THR A CA 1
ATOM 1363 C C . THR C 2 103 ? -15.585 8.542 9.534 1.00 30.71 103 THR A C 1
ATOM 1364 O O . THR C 2 103 ? -14.766 8.193 10.385 1.00 29.87 103 THR A O 1
ATOM 1375 N N . ALA C 2 104 ? -16.608 9.362 9.787 1.00 31.55 104 ALA A N 1
ATOM 1376 C CA . ALA C 2 104 ? -16.863 9.946 11.101 1.00 25.55 104 ALA A CA 1
ATOM 1377 C C . ALA C 2 104 ? -18.242 9.514 11.577 1.00 28.28 104 ALA A C 1
ATOM 1378 O O . ALA C 2 104 ? -19.223 9.630 10.834 1.00 26.98 104 ALA A O 1
ATOM 1385 N N . SER C 2 105 ? -18.328 9.025 12.814 1.00 28.20 105 SER A N 1
ATOM 1386 C CA . SER C 2 105 ? -19.518 8.298 13.227 1.00 28.28 105 SER A CA 1
ATOM 1387 C C . SER C 2 105 ? -19.957 8.650 14.638 1.00 27.97 105 SER A C 1
ATOM 1388 O O . SER C 2 105 ? -19.163 9.094 15.471 1.00 23.89 105 SER A O 1
ATOM 1396 N N . CYS C 2 106 ? -21.243 8.395 14.897 1.00 28.67 106 CYS A N 1
ATOM 1397 C CA . CYS C 2 106 ? -21.809 8.576 16.222 1.00 32.13 106 CYS A CA 1
ATOM 1398 C C . CYS C 2 106 ? -21.165 7.671 17.260 1.00 31.70 106 CYS A C 1
ATOM 1399 O O . CYS C 2 106 ? -21.399 7.870 18.456 1.00 31.68 106 CYS A O 1
ATOM 1407 N N . ASP C 2 107 ? -20.385 6.670 16.853 1.00 28.99 107 ASP A N 1
ATOM 1408 C CA . ASP C 2 107 ? -19.685 5.860 17.842 1.00 28.84 107 ASP A CA 1
ATOM 1409 C C . ASP C 2 107 ? -18.435 6.562 18.362 1.00 28.54 107 ASP A C 1
ATOM 1410 O O . ASP C 2 107 ? -17.547 5.922 18.937 1.00 30.77 107 ASP A O 1
ATOM 1419 N N . LYS C 2 108 ? -18.372 7.883 18.175 1.00 33.23 108 LYS A N 1
ATOM 1420 C CA . LYS C 2 108 ? -17.371 8.742 18.794 1.00 27.47 108 LYS A CA 1
ATOM 1421 C C . LYS C 2 108 ? -15.984 8.518 18.216 1.00 29.19 108 LYS A C 1
ATOM 1422 O O . LYS C 2 108 ? -14.987 8.970 18.791 1.00 28.40 108 LYS A O 1
ATOM 1441 N N . THR C 2 109 ? -15.894 7.839 17.077 1.00 26.17 109 THR A N 1
ATOM 1442 C CA . THR C 2 109 ? -14.618 7.603 16.418 1.00 28.11 109 THR A CA 1
ATOM 1443 C C . THR C 2 109 ? -14.686 8.078 14.971 1.00 24.39 109 THR A C 1
ATOM 1444 O O . THR C 2 109 ? -15.748 8.446 14.461 1.00 26.61 109 THR A O 1
ATOM 1455 N N . ALA C 2 110 ? -13.521 8.055 14.315 1.00 25.40 110 ALA A N 1
ATOM 1456 C CA . ALA C 2 110 ? -13.409 8.131 12.863 1.00 28.91 110 ALA A CA 1
ATOM 1457 C C . ALA C 2 110 ? -12.385 7.097 12.414 1.00 26.82 110 ALA A C 1
ATOM 1458 O O . ALA C 2 110 ? -11.460 6.765 13.157 1.00 24.37 110 ALA A O 1
ATOM 1465 N N . LYS C 2 111 ? -12.565 6.569 11.209 1.00 29.30 111 LYS A N 1
ATOM 1466 C CA . LYS C 2 111 ? -11.685 5.534 10.690 1.00 29.94 111 LYS A CA 1
ATOM 1467 C C . LYS C 2 111 ? -11.012 6.037 9.422 1.00 32.54 111 LYS A C 1
ATOM 1468 O O . LYS C 2 111 ? -11.566 6.869 8.697 1.00 28.35 111 LYS A O 1
ATOM 1487 N N . MET C 2 112 ? -9.817 5.520 9.154 1.00 33.69 112 MET A N 1
ATOM 1488 C CA . MET C 2 112 ? -9.205 5.620 7.835 1.00 28.49 112 MET A CA 1
ATOM 1489 C C . MET C 2 112 ? -9.387 4.277 7.132 1.00 31.14 112 MET A C 1
ATOM 1490 O O . MET C 2 112 ? -8.928 3.245 7.634 1.00 28.26 112 MET A O 1
ATOM 1504 N N . TRP C 2 113 ? -10.060 4.287 5.981 1.00 35.09 113 TRP A N 1
ATOM 1505 C CA . TRP C 2 113 ? -10.340 3.078 5.208 1.00 32.20 113 TRP A CA 1
ATOM 1506 C C . TRP C 2 113 ? -9.409 3.052 4.001 1.00 31.58 113 TRP A C 1
ATOM 1507 O O . TRP C 2 113 ? -9.555 3.861 3.079 1.00 31.07 113 TRP A O 1
ATOM 1528 N N . ASP C 2 114 ? -8.445 2.135 4.016 1.00 33.19 114 ASP A N 1
ATOM 1529 C CA . ASP C 2 114 ? -7.565 1.922 2.872 1.00 37.92 114 ASP A CA 1
ATOM 1530 C C . ASP C 2 114 ? -8.305 1.081 1.837 1.00 39.01 114 ASP A C 1
ATOM 1531 O O . ASP C 2 114 ? -8.660 -0.072 2.105 1.00 41.18 114 ASP A O 1
ATOM 1540 N N . LEU C 2 115 ? -8.538 1.651 0.652 1.00 41.38 115 LEU A N 1
ATOM 1541 C CA . LEU C 2 115 ? -9.419 1.000 -0.313 1.00 39.83 115 LEU A CA 1
ATOM 1542 C C . LEU C 2 115 ? -8.763 -0.206 -0.976 1.00 41.82 115 LEU A C 1
ATOM 1543 O O . LEU C 2 115 ? -9.446 -1.192 -1.269 1.00 39.83 115 LEU A O 1
ATOM 1559 N N . SER C 2 116 ? -7.457 -0.160 -1.216 1.00 44.50 116 SER A N 1
ATOM 1560 C CA . SER C 2 116 ? -6.773 -1.273 -1.864 1.00 46.85 116 SER A CA 1
ATOM 1561 C C . SER C 2 116 ? -6.910 -2.537 -1.023 1.00 42.35 116 SER A C 1
ATOM 1562 O O . SER C 2 116 ? -7.544 -3.512 -1.443 1.00 46.81 116 SER A O 1
ATOM 1570 N N . SER C 2 117 ? -6.330 -2.516 0.178 1.00 37.40 117 SER A N 1
ATOM 1571 C CA . SER C 2 117 ? -6.400 -3.664 1.072 1.00 43.06 117 SER A CA 1
ATOM 1572 C C . SER C 2 117 ? -7.811 -3.910 1.574 1.00 42.26 117 SER A C 1
ATOM 1573 O O . SER C 2 117 ? -8.094 -4.994 2.098 1.00 42.48 117 SER A O 1
ATOM 1581 N N . ASN C 2 118 ? -8.682 -2.908 1.450 1.00 40.25 118 ASN A N 1
ATOM 1582 C CA . ASN C 2 118 ? -10.057 -2.959 1.941 1.00 40.05 118 ASN A CA 1
ATOM 1583 C C . ASN C 2 118 ? -10.099 -3.241 3.442 1.00 42.53 118 ASN A C 1
ATOM 1584 O O . ASN C 2 118 ? -10.959 -3.977 3.933 1.00 42.71 118 ASN A O 1
ATOM 1595 N N . GLN C 2 119 ? -9.169 -2.645 4.181 1.00 39.89 119 GLN A N 1
ATOM 1596 C CA . GLN C 2 119 ? -9.153 -2.731 5.633 1.00 41.39 119 GLN A CA 1
ATOM 1597 C C . GLN C 2 119 ? -9.196 -1.323 6.202 1.00 33.91 119 GLN A C 1
ATOM 1598 O O . GLN C 2 119 ? -8.606 -0.396 5.639 1.00 30.44 119 GLN A O 1
ATOM 1612 N N . ALA C 2 120 ? -9.945 -1.166 7.285 1.00 32.81 120 ALA A N 1
ATOM 1613 C CA . ALA C 2 120 ? -10.148 0.116 7.934 1.00 30.99 120 ALA A CA 1
ATOM 1614 C C . ALA C 2 120 ? -9.634 0.024 9.359 1.00 32.55 120 ALA A C 1
ATOM 1615 O O . ALA C 2 120 ? -9.759 -1.018 10.008 1.00 27.30 120 ALA A O 1
ATOM 1622 N N . ILE C 2 121 ? -9.063 1.120 9.842 1.00 31.49 121 ILE A N 1
ATOM 1623 C CA . ILE C 2 121 ? -8.603 1.219 11.217 1.00 29.36 121 ILE A CA 1
ATOM 1624 C C . ILE C 2 121 ? -9.122 2.533 11.777 1.00 29.76 121 ILE A C 1
ATOM 1625 O O . ILE C 2 121 ? -9.461 3.465 11.041 1.00 28.36 121 ILE A O 1
ATOM 1641 N N . GLN C 2 122 ? -9.184 2.595 13.100 1.00 30.76 122 GLN A N 1
ATOM 1642 C CA . GLN C 2 122 ? -9.557 3.824 13.775 1.00 27.40 122 GLN A CA 1
ATOM 1643 C C . GLN C 2 122 ? -8.369 4.772 13.821 1.00 30.99 122 GLN A C 1
ATOM 1644 O O . GLN C 2 122 ? -7.233 4.357 14.074 1.00 30.92 122 GLN A O 1
ATOM 1658 N N . ILE C 2 123 ? -8.636 6.051 13.578 1.00 28.81 123 ILE A N 1
ATOM 1659 C CA . ILE C 2 123 ? -7.605 7.079 13.636 1.00 27.88 123 ILE A CA 1
ATOM 1660 C C . ILE C 2 123 ? -7.948 8.205 14.597 1.00 28.61 123 ILE A C 1
ATOM 1661 O O . ILE C 2 123 ? -7.061 9.011 14.915 1.00 29.37 123 ILE A O 1
ATOM 1677 N N . ALA C 2 124 ? -9.186 8.289 15.085 1.00 30.72 124 ALA A N 1
ATOM 1678 C CA . ALA C 2 124 ? -9.599 9.416 15.910 1.00 31.45 124 ALA A CA 1
ATOM 1679 C C . ALA C 2 124 ? -10.551 8.961 17.005 1.00 31.69 124 ALA A C 1
ATOM 1680 O O . ALA C 2 124 ? -11.372 8.065 16.796 1.00 30.24 124 ALA A O 1
ATOM 1687 N N . GLN C 2 125 ? -10.442 9.595 18.171 1.00 32.32 125 GLN A N 1
ATOM 1688 C CA . GLN C 2 125 ? -11.305 9.301 19.307 1.00 30.74 125 GLN A CA 1
ATOM 1689 C C . GLN C 2 125 ? -11.865 10.597 19.871 1.00 31.85 125 GLN A C 1
ATOM 1690 O O . GLN C 2 125 ? -11.121 11.557 20.094 1.00 27.77 125 GLN A O 1
ATOM 1704 N N . HIS C 2 126 ? -13.171 10.614 20.114 1.00 31.86 126 HIS A N 1
ATOM 1705 C CA . HIS C 2 126 ? -13.868 11.759 20.679 1.00 27.28 126 HIS A CA 1
ATOM 1706 C C . HIS C 2 126 ? -14.700 11.295 21.871 1.00 31.12 126 HIS A C 1
ATOM 1707 O O . HIS C 2 126 ? -14.876 10.096 22.105 1.00 34.49 126 HIS A O 1
ATOM 1721 N N . ASP C 2 127 ? -15.210 12.264 22.635 1.00 32.93 127 ASP A N 1
ATOM 1722 C CA . ASP C 2 127 ? -16.092 12.010 23.766 1.00 29.04 127 ASP A CA 1
ATOM 1723 C C . ASP C 2 127 ? -17.562 12.167 23.390 1.00 30.66 127 ASP A C 1
ATOM 1724 O O . ASP C 2 127 ? -18.422 12.155 24.278 1.00 28.46 127 ASP A O 1
ATOM 1733 N N . ALA C 2 128 ? -17.862 12.287 22.096 1.00 31.03 128 ALA A N 1
ATOM 1734 C CA . ALA C 2 128 ? -19.227 12.416 21.603 1.00 26.40 128 ALA A CA 1
ATOM 1735 C C . ALA C 2 128 ? -19.238 12.074 20.119 1.00 23.42 128 ALA A C 1
ATOM 1736 O O . ALA C 2 128 ? -18.178 11.876 19.509 1.00 23.57 128 ALA A O 1
ATOM 1743 N N . PRO C 2 129 ? -20.420 11.938 19.521 1.00 23.34 129 PRO A N 1
ATOM 1744 C CA . PRO C 2 129 ? -20.487 11.647 18.087 1.00 27.24 129 PRO A CA 1
ATOM 1745 C C . PRO C 2 129 ? -19.597 12.603 17.312 1.00 31.53 129 PRO A C 1
ATOM 1746 O O . PRO C 2 129 ? -19.416 13.765 17.697 1.00 25.84 129 PRO A O 1
ATOM 1757 N N . VAL C 2 130 ? -19.020 12.096 16.227 1.00 26.36 130 VAL A N 1
ATOM 1758 C CA . VAL C 2 130 ? -18.199 12.897 15.329 1.00 25.84 130 VAL A CA 1
ATOM 1759 C C . VAL C 2 130 ? -19.049 13.287 14.123 1.00 25.82 130 VAL A C 1
ATOM 1760 O O . VAL C 2 130 ? -19.440 12.432 13.320 1.00 26.06 130 VAL A O 1
ATOM 1773 N N . LYS C 2 131 ? -19.294 14.588 13.964 1.00 22.53 131 LYS A N 1
ATOM 1774 C CA . LYS C 2 131 ? -20.233 15.074 12.959 1.00 24.06 131 LYS A CA 1
ATOM 1775 C C . LYS C 2 131 ? -19.574 15.422 11.631 1.00 23.83 131 LYS A C 1
ATOM 1776 O O . LYS C 2 131 ? -20.218 15.317 10.579 1.00 29.21 131 LYS A O 1
ATOM 1795 N N . THR C 2 132 ? -18.314 15.844 11.647 1.00 28.21 132 THR A N 1
ATOM 1796 C CA . THR C 2 132 ? -17.655 16.314 10.438 1.00 23.08 132 THR A CA 1
ATOM 1797 C C . THR C 2 132 ? -16.231 15.777 10.341 1.00 26.02 132 THR A C 1
ATOM 1798 O O . THR C 2 132 ? -15.561 15.537 11.351 1.00 23.54 132 THR A O 1
ATOM 1809 N N . ILE C 2 133 ? -15.767 15.611 9.106 1.00 27.71 133 ILE A N 1
ATOM 1810 C CA . ILE C 2 133 ? -14.460 15.018 8.848 1.00 25.44 133 ILE A CA 1
ATOM 1811 C C . ILE C 2 133 ? -13.956 15.584 7.533 1.00 23.67 133 ILE A C 1
ATOM 1812 O O . ILE C 2 133 ? -14.732 15.792 6.595 1.00 22.62 133 ILE A O 1
ATOM 1828 N N . HIS C 2 134 ? -12.656 15.867 7.483 1.00 22.78 134 HIS A N 1
ATOM 1829 C CA . HIS C 2 134 ? -12.077 16.588 6.364 1.00 23.03 134 HIS A CA 1
ATOM 1830 C C . HIS C 2 134 ? -10.591 16.296 6.267 1.00 23.28 134 HIS A C 1
ATOM 1831 O O . HIS C 2 134 ? -9.929 16.025 7.270 1.00 23.30 134 HIS A O 1
ATOM 1845 N N . TRP C 2 135 ? -10.097 16.318 5.034 1.00 23.54 135 TRP A N 1
ATOM 1846 C CA . TRP C 2 135 ? -8.679 16.184 4.742 1.00 25.05 135 TRP A CA 1
ATOM 1847 C C . TRP C 2 135 ? -8.068 17.565 4.566 1.00 34.05 135 TRP A C 1
ATOM 1848 O O . TRP C 2 135 ? -8.639 18.426 3.892 1.00 29.69 135 TRP A O 1
ATOM 1869 N N . ILE C 2 136 ? -6.924 17.782 5.203 1.00 33.83 136 ILE A N 1
ATOM 1870 C CA . ILE C 2 136 ? -6.181 19.026 5.074 1.00 27.92 136 ILE A CA 1
ATOM 1871 C C . ILE C 2 136 ? -4.859 18.672 4.412 1.00 31.45 136 ILE A C 1
ATOM 1872 O O . ILE C 2 136 ? -3.994 18.050 5.041 1.00 31.02 136 ILE A O 1
ATOM 1888 N N . LYS C 2 137 ? -4.715 19.035 3.139 1.00 28.76 137 LYS A N 1
ATOM 1889 C CA . LYS C 2 137 ? -3.462 18.897 2.403 1.00 30.76 137 LYS A CA 1
ATOM 1890 C C . LYS C 2 137 ? -2.845 20.289 2.347 1.00 34.16 137 LYS A C 1
ATOM 1891 O O . LYS C 2 137 ? -3.228 21.118 1.513 1.00 33.43 137 LYS A O 1
ATOM 1910 N N . ALA C 2 138 ? -1.923 20.557 3.261 1.00 33.13 138 ALA A N 1
ATOM 1911 C CA . ALA C 2 138 ? -1.177 21.804 3.316 1.00 31.75 138 ALA A CA 1
ATOM 1912 C C . ALA C 2 138 ? 0.265 21.595 2.863 1.00 28.27 138 ALA A C 1
ATOM 1913 O O . ALA C 2 138 ? 0.744 20.464 2.783 1.00 31.51 138 ALA A O 1
ATOM 1920 N N . PRO C 2 139 ? 0.986 22.677 2.551 1.00 31.92 139 PRO A N 1
ATOM 1921 C CA . PRO C 2 139 ? 2.370 22.506 2.068 1.00 34.00 139 PRO A CA 1
ATOM 1922 C C . PRO C 2 139 ? 3.284 21.823 3.069 1.00 29.99 139 PRO A C 1
ATOM 1923 O O . PRO C 2 139 ? 4.194 21.092 2.659 1.00 33.91 139 PRO A O 1
ATOM 1934 N N . ASN C 2 140 ? 3.072 22.035 4.370 1.00 35.13 140 ASN A N 1
ATOM 1935 C CA . ASN C 2 140 ? 3.992 21.560 5.392 1.00 35.68 140 ASN A CA 1
ATOM 1936 C C . ASN C 2 140 ? 3.479 20.363 6.172 1.00 33.75 140 ASN A C 1
ATOM 1937 O O . ASN C 2 140 ? 4.279 19.684 6.822 1.00 38.05 140 ASN A O 1
ATOM 1948 N N . TYR C 2 141 ? 2.180 20.089 6.121 1.00 28.69 141 TYR A N 1
ATOM 1949 C CA . TYR C 2 141 ? 1.593 19.013 6.898 1.00 29.30 141 TYR A CA 1
ATOM 1950 C C . TYR C 2 141 ? 0.314 18.563 6.212 1.00 32.16 141 TYR A C 1
ATOM 1951 O O . TYR C 2 141 ? -0.325 19.330 5.481 1.00 27.32 141 TYR A O 1
ATOM 1969 N N . SER C 2 142 ? -0.032 17.300 6.444 1.00 27.89 142 SER A N 1
ATOM 1970 C CA . SER C 2 142 ? -1.319 16.748 6.057 1.00 29.91 142 SER A CA 1
ATOM 1971 C C . SER C 2 142 ? -1.935 16.124 7.295 1.00 28.66 142 SER A C 1
ATOM 1972 O O . SER C 2 142 ? -1.220 15.660 8.186 1.00 32.32 142 SER A O 1
ATOM 1980 N N . CYS C 2 143 ? -3.261 16.148 7.365 1.00 25.82 143 CYS A N 1
ATOM 1981 C CA . CYS C 2 143 ? -3.925 15.593 8.531 1.00 25.05 143 CYS A CA 1
ATOM 1982 C C . CYS C 2 143 ? -5.423 15.530 8.291 1.00 26.18 143 CYS A C 1
ATOM 1983 O O . CYS C 2 143 ? -5.959 16.161 7.374 1.00 26.56 143 CYS A O 1
ATOM 1991 N N . VAL C 2 144 ? -6.085 14.755 9.139 1.00 28.26 144 VAL A N 1
ATOM 1992 C CA . VAL C 2 144 ? -7.538 14.670 9.180 1.00 26.84 144 VAL A CA 1
ATOM 1993 C C . VAL C 2 144 ? -8.037 15.622 10.253 1.00 27.06 144 VAL A C 1
ATOM 1994 O O . VAL C 2 144 ? -7.449 15.701 11.337 1.00 29.14 144 VAL A O 1
ATOM 2007 N N . MET C 2 145 ? -9.109 16.356 9.956 1.00 23.41 145 MET A N 1
ATOM 2008 C CA . MET C 2 145 ? -9.768 17.221 10.926 1.00 27.98 145 MET A CA 1
ATOM 2009 C C . MET C 2 145 ? -11.136 16.634 11.246 1.00 27.54 145 MET A C 1
ATOM 2010 O O . MET C 2 145 ? -11.929 16.371 10.337 1.00 22.85 145 MET A O 1
ATOM 2024 N N . THR C 2 146 ? -11.406 16.420 12.528 1.00 24.61 146 THR A N 1
ATOM 2025 C CA . THR C 2 146 ? -12.694 15.913 12.980 1.00 22.81 146 THR A CA 1
ATOM 2026 C C . THR C 2 146 ? -13.324 16.962 13.880 1.00 27.30 146 THR A C 1
ATOM 2027 O O . THR C 2 146 ? -12.623 17.633 14.643 1.00 23.20 146 THR A O 1
ATOM 2038 N N . GLY C 2 147 ? -14.639 17.119 13.760 1.00 27.15 147 GLY A N 1
ATOM 2039 C CA . GLY C 2 147 ? -15.401 18.051 14.571 1.00 23.29 147 GLY A CA 1
ATOM 2040 C C . GLY C 2 147 ? -16.571 17.363 15.244 1.00 27.49 147 GLY A C 1
ATOM 2041 O O . GLY C 2 147 ? -17.369 16.702 14.579 1.00 29.32 147 GLY A O 1
ATOM 2045 N N . SER C 2 148 ? -16.694 17.503 16.558 1.00 33.71 148 SER A N 1
ATOM 2046 C CA . SER C 2 148 ? -17.533 16.615 17.348 1.00 28.03 148 SER A CA 1
ATOM 2047 C C . SER C 2 148 ? -18.560 17.394 18.160 1.00 32.40 148 SER A C 1
ATOM 2048 O O . SER C 2 148 ? -18.369 18.575 18.479 1.00 30.95 148 SER A O 1
ATOM 2056 N N . TRP C 2 149 ? -19.655 16.707 18.505 1.00 30.58 149 TRP A N 1
ATOM 2057 C CA . TRP C 2 149 ? -20.622 17.249 19.455 1.00 31.60 149 TRP A CA 1
ATOM 2058 C C . TRP C 2 149 ? -20.044 17.392 20.860 1.00 26.52 149 TRP A C 1
ATOM 2059 O O . TRP C 2 149 ? -20.717 17.946 21.735 1.00 29.66 149 TRP A O 1
ATOM 2080 N N . ASP C 2 150 ? -18.823 16.908 21.100 1.00 28.78 150 ASP A N 1
ATOM 2081 C CA . ASP C 2 150 ? -18.125 17.187 22.349 1.00 32.01 150 ASP A CA 1
ATOM 2082 C C . ASP C 2 150 ? -17.418 18.536 22.312 1.00 31.90 150 ASP A C 1
ATOM 2083 O O . ASP C 2 150 ? -16.484 18.782 23.092 1.00 33.63 150 ASP A O 1
ATOM 2092 N N . LYS C 2 151 ? -17.838 19.406 21.392 1.00 34.79 151 LYS A N 1
ATOM 2093 C CA . LYS C 2 151 ? -17.354 20.782 21.326 1.00 34.40 151 LYS A CA 1
ATOM 2094 C C . LYS C 2 151 ? -15.837 20.850 21.164 1.00 35.32 151 LYS A C 1
ATOM 2095 O O . LYS C 2 151 ? -15.190 21.768 21.675 1.00 32.69 151 LYS A O 1
ATOM 2114 N N . THR C 2 152 ? -15.248 19.897 20.450 1.00 32.08 152 THR A N 1
ATOM 2115 C CA . THR C 2 152 ? -13.817 19.913 20.196 1.00 29.73 152 THR A CA 1
ATOM 2116 C C . THR C 2 152 ? -13.560 19.793 18.702 1.00 35.64 152 THR A C 1
ATOM 2117 O O . THR C 2 152 ? -14.421 19.348 17.935 1.00 29.30 152 THR A O 1
ATOM 2128 N N . LEU C 2 153 ? -12.355 20.213 18.309 1.00 32.64 153 LEU A N 1
ATOM 2129 C CA . LEU C 2 153 ? -11.856 20.133 16.941 1.00 28.37 153 LEU A CA 1
ATOM 2130 C C . LEU C 2 153 ? -10.489 19.476 17.025 1.00 31.96 153 LEU A C 1
ATOM 2131 O O . LEU C 2 153 ? -9.572 20.033 17.641 1.00 29.63 153 LEU A O 1
ATOM 2147 N N . LYS C 2 154 ? -10.357 18.287 16.440 1.00 27.85 154 LYS A N 1
ATOM 2148 C CA . LYS C 2 154 ? -9.143 17.497 16.580 1.00 28.24 154 LYS A CA 1
ATOM 2149 C C . LYS C 2 154 ? -8.514 17.255 15.215 1.00 28.19 154 LYS A C 1
ATOM 2150 O O . LYS C 2 154 ? -9.205 17.175 14.194 1.00 29.24 154 LYS A O 1
ATOM 2169 N N . PHE C 2 155 ? -7.183 17.157 15.218 1.00 28.74 155 PHE A N 1
ATOM 2170 C CA . PHE C 2 155 ? -6.374 17.016 14.016 1.00 27.52 155 PHE A CA 1
ATOM 2171 C C . PHE C 2 155 ? -5.487 15.792 14.173 1.00 32.63 155 PHE A C 1
ATOM 2172 O O . PHE C 2 155 ? -4.856 15.611 15.220 1.00 33.88 155 PHE A O 1
ATOM 2189 N N . TRP C 2 156 ? -5.454 14.947 13.142 1.00 31.36 156 TRP A N 1
ATOM 2190 C CA . TRP C 2 156 ? -4.862 13.621 13.258 1.00 34.17 156 TRP A CA 1
ATOM 2191 C C . TRP C 2 156 ? -3.938 13.309 12.090 1.00 31.90 156 TRP A C 1
ATOM 2192 O O . TRP C 2 156 ? -4.273 13.568 10.931 1.00 34.59 156 TRP A O 1
ATOM 2213 N N . ASP C 2 157 ? -2.799 12.690 12.398 1.00 32.98 157 ASP A N 1
ATOM 2214 C CA . ASP C 2 157 ? -1.823 12.323 11.378 1.00 37.42 157 ASP A CA 1
ATOM 2215 C C . ASP C 2 157 ? -2.088 10.951 10.766 1.00 39.12 157 ASP A C 1
ATOM 2216 O O . ASP C 2 157 ? -1.429 10.591 9.785 1.00 42.85 157 ASP A O 1
ATOM 2225 N N . THR C 2 158 ? -3.019 10.183 11.326 1.00 37.69 158 THR A N 1
ATOM 2226 C CA . THR C 2 158 ? -3.537 8.899 10.841 1.00 41.58 158 THR A CA 1
ATOM 2227 C C . THR C 2 158 ? -2.707 7.692 11.274 1.00 39.59 158 THR A C 1
ATOM 2228 O O . THR C 2 158 ? -3.110 6.562 10.984 1.00 39.04 158 THR A O 1
ATOM 2239 N N . ARG C 2 159 ? -1.566 7.882 11.929 1.00 42.59 159 ARG A N 1
ATOM 2240 C CA . ARG C 2 159 ? -0.772 6.783 12.456 1.00 43.19 159 ARG A CA 1
ATOM 2241 C C . ARG C 2 159 ? -0.572 6.860 13.960 1.00 42.89 159 ARG A C 1
ATOM 2242 O O . ARG C 2 159 ? -0.271 5.831 14.577 1.00 43.35 159 ARG A O 1
ATOM 2263 N N . SER C 2 160 ? -0.754 8.030 14.566 1.00 41.22 160 SER A N 1
ATOM 2264 C CA . SER C 2 160 ? -0.641 8.194 16.007 1.00 40.00 160 SER A CA 1
ATOM 2265 C C . SER C 2 160 ? -2.018 8.136 16.648 1.00 38.43 160 SER A C 1
ATOM 2266 O O . SER C 2 160 ? -2.998 8.639 16.089 1.00 37.39 160 SER A O 1
ATOM 2274 N N . SER C 2 161 ? -2.083 7.507 17.824 1.00 41.39 161 SER A N 1
ATOM 2275 C CA . SER C 2 161 ? -3.276 7.594 18.654 1.00 44.68 161 SER A CA 1
ATOM 2276 C C . SER C 2 161 ? -3.412 8.967 19.293 1.00 38.34 161 SER A C 1
ATOM 2277 O O . SER C 2 161 ? -4.494 9.311 19.777 1.00 38.65 161 SER A O 1
ATOM 2285 N N . ASN C 2 162 ? -2.339 9.752 19.305 1.00 36.10 162 ASN A N 1
ATOM 2286 C CA . ASN C 2 162 ? -2.378 11.099 19.852 1.00 42.69 162 ASN A CA 1
ATOM 2287 C C . ASN C 2 162 ? -2.815 12.071 18.766 1.00 37.26 162 ASN A C 1
ATOM 2288 O O . ASN C 2 162 ? -2.138 12.168 17.732 1.00 35.74 162 ASN A O 1
ATOM 2299 N N . PRO C 2 163 ? -3.915 12.802 18.938 1.00 34.63 163 PRO A N 1
ATOM 2300 C CA . PRO C 2 163 ? -4.176 13.925 18.030 1.00 37.50 163 PRO A CA 1
ATOM 2301 C C . PRO C 2 163 ? -2.986 14.873 18.053 1.00 35.33 163 PRO A C 1
ATOM 2302 O O . PRO C 2 163 ? -2.449 15.180 19.117 1.00 32.13 163 PRO A O 1
ATOM 2313 N N . MET C 2 164 ? -2.554 15.324 16.873 1.00 37.25 164 MET A N 1
ATOM 2314 C CA . MET C 2 164 ? -1.465 16.295 16.834 1.00 37.37 164 MET A CA 1
ATOM 2315 C C . MET C 2 164 ? -1.897 17.662 17.350 1.00 38.66 164 MET A C 1
ATOM 2316 O O . MET C 2 164 ? -1.048 18.411 17.854 1.00 36.77 164 MET A O 1
ATOM 2330 N N . MET C 2 165 ? -3.193 17.982 17.268 1.00 36.01 165 MET A N 1
ATOM 2331 C CA . MET C 2 165 ? -3.716 19.259 17.733 1.00 35.67 165 MET A CA 1
ATOM 2332 C C . MET C 2 165 ? -5.159 19.094 18.195 1.00 33.87 165 MET A C 1
ATOM 2333 O O . MET C 2 165 ? -5.902 18.254 17.683 1.00 31.39 165 MET A O 1
ATOM 2347 N N . VAL C 2 166 ? -5.540 19.903 19.179 1.00 31.55 166 VAL A N 1
ATOM 2348 C CA . VAL C 2 166 ? -6.901 19.947 19.699 1.00 26.39 166 VAL A CA 1
ATOM 2349 C C . VAL C 2 166 ? -7.274 21.411 19.873 1.00 31.48 166 VAL A C 1
ATOM 2350 O O . VAL C 2 166 ? -6.540 22.169 20.514 1.00 33.08 166 VAL A O 1
ATOM 2363 N N . LEU C 2 167 ? -8.397 21.820 19.296 1.00 31.74 167 LEU A N 1
ATOM 2364 C CA . LEU C 2 167 ? -8.884 23.186 19.447 1.00 35.57 167 LEU A CA 1
ATOM 2365 C C . LEU C 2 167 ? -10.302 23.180 20.005 1.00 36.69 167 LEU A C 1
ATOM 2366 O O . LEU C 2 167 ? -11.137 22.375 19.586 1.00 33.78 167 LEU A O 1
ATOM 2382 N N . GLN C 2 168 ? -10.583 24.088 20.935 1.00 35.03 168 GLN A N 1
ATOM 2383 C CA . GLN C 2 168 ? -11.867 24.104 21.622 1.00 35.73 168 GLN A CA 1
ATOM 2384 C C . GLN C 2 168 ? -12.894 24.948 20.870 1.00 35.35 168 GLN A C 1
ATOM 2385 O O . GLN C 2 168 ? -12.595 26.045 20.391 1.00 34.94 168 GLN A O 1
ATOM 2399 N N . LEU C 2 169 ? -14.115 24.402 20.746 1.00 36.25 169 LEU A N 1
ATOM 2400 C CA . LEU C 2 169 ? -15.265 25.043 20.127 1.00 35.96 169 LEU A CA 1
ATOM 2401 C C . LEU C 2 169 ? -16.161 25.669 21.193 1.00 29.11 169 LEU A C 1
ATOM 2402 O O . LEU C 2 169 ? -16.259 25.147 22.309 1.00 37.35 169 LEU A O 1
ATOM 2418 N N . PRO C 2 170 ? -16.803 26.807 20.901 1.00 33.98 170 PRO A N 1
ATOM 2419 C CA . PRO C 2 170 ? -17.769 27.355 21.870 1.00 37.74 170 PRO A CA 1
ATOM 2420 C C . PRO C 2 170 ? -18.973 26.452 22.091 1.00 34.17 170 PRO A C 1
ATOM 2421 O O . PRO C 2 170 ? -19.491 26.402 23.213 1.00 32.54 170 PRO A O 1
ATOM 2432 N N . GLU C 2 171 ? -19.438 25.742 21.064 1.00 31.18 171 GLU A N 1
ATOM 2433 C CA . GLU C 2 171 ? -20.598 24.867 21.178 1.00 31.10 171 GLU A CA 1
ATOM 2434 C C . GLU C 2 171 ? -20.357 23.641 20.306 1.00 31.35 171 GLU A C 1
ATOM 2435 O O . GLU C 2 171 ? -19.234 23.378 19.862 1.00 29.53 171 GLU A O 1
ATOM 2447 N N . ARG C 2 172 ? -21.427 22.895 20.053 1.00 30.72 172 ARG A N 1
ATOM 2448 C CA . ARG C 2 172 ? -21.311 21.599 19.412 1.00 32.33 172 ARG A CA 1
ATOM 2449 C C . ARG C 2 172 ? -21.192 21.774 17.910 1.00 29.83 172 ARG A C 1
ATOM 2450 O O . ARG C 2 172 ? -21.936 22.543 17.294 1.00 28.43 172 ARG A O 1
ATOM 2471 N N . CYS C 2 173 ? -20.242 21.054 17.326 1.00 31.24 173 CYS A N 1
ATOM 2472 C CA . CYS C 2 173 ? -20.006 21.135 15.892 1.00 35.89 173 CYS A CA 1
ATOM 2473 C C . CYS C 2 173 ? -21.199 20.589 15.114 1.00 31.95 173 CYS A C 1
ATOM 2474 O O . CYS C 2 173 ? -21.622 19.446 15.311 1.00 30.71 173 CYS A O 1
ATOM 2482 N N . TYR C 2 174 ? -21.727 21.414 14.211 1.00 31.71 174 TYR A N 1
ATOM 2483 C CA . TYR C 2 174 ? -22.856 21.046 13.370 1.00 30.40 174 TYR A CA 1
ATOM 2484 C C . TYR C 2 174 ? -22.492 20.856 11.906 1.00 31.08 174 TYR A C 1
ATOM 2485 O O . TYR C 2 174 ? -23.194 20.119 11.208 1.00 31.07 174 TYR A O 1
ATOM 2503 N N . CYS C 2 175 ? -21.422 21.494 11.428 1.00 32.26 175 CYS A N 1
ATOM 2504 C CA . CYS C 2 175 ? -21.018 21.388 10.029 1.00 32.84 175 CYS A CA 1
ATOM 2505 C C . CYS C 2 175 ? -19.744 22.196 9.821 1.00 28.44 175 CYS A C 1
ATOM 2506 O O . CYS C 2 175 ? -19.424 23.094 10.607 1.00 25.82 175 CYS A O 1
ATOM 2514 N N . ALA C 2 176 ? -19.031 21.876 8.742 1.00 29.03 176 ALA A N 1
ATOM 2515 C CA . ALA C 2 176 ? -17.749 22.504 8.446 1.00 29.47 176 ALA A CA 1
ATOM 2516 C C . ALA C 2 176 ? -17.397 22.239 6.986 1.00 27.34 176 ALA A C 1
ATOM 2517 O O . ALA C 2 176 ? -18.101 21.519 6.276 1.00 26.08 176 ALA A O 1
ATOM 2524 N N . ASP C 2 177 ? -16.306 22.858 6.540 1.00 29.84 177 ASP A N 1
ATOM 2525 C CA . ASP C 2 177 ? -15.788 22.680 5.190 1.00 29.25 177 ASP A CA 1
ATOM 2526 C C . ASP C 2 177 ? -14.354 23.186 5.164 1.00 27.09 177 ASP A C 1
ATOM 2527 O O . ASP C 2 177 ? -13.993 24.082 5.931 1.00 23.67 177 ASP A O 1
ATOM 2536 N N . VAL C 2 178 ? -13.542 22.618 4.274 1.00 27.83 178 VAL A N 1
ATOM 2537 C CA . VAL C 2 178 ? -12.115 22.919 4.227 1.00 28.35 178 VAL A CA 1
ATOM 2538 C C . VAL C 2 178 ? -11.675 23.144 2.788 1.00 27.13 178 VAL A C 1
ATOM 2539 O O . VAL C 2 178 ? -11.931 22.307 1.916 1.00 31.53 178 VAL A O 1
ATOM 2552 N N . ILE C 2 179 ? -10.994 24.264 2.550 1.00 27.50 179 ILE A N 1
ATOM 2553 C CA . ILE C 2 179 ? -10.268 24.520 1.309 1.00 30.05 179 ILE A CA 1
ATOM 2554 C C . ILE C 2 179 ? -9.036 25.341 1.679 1.00 29.64 179 ILE A C 1
ATOM 2555 O O . ILE C 2 179 ? -9.151 26.532 1.977 1.00 28.51 179 ILE A O 1
ATOM 2571 N N . TYR C 2 180 ? -7.859 24.721 1.677 1.00 34.48 180 TYR A N 1
ATOM 2572 C CA . TYR C 2 180 ? -6.652 25.401 2.136 1.00 31.06 180 TYR A CA 1
ATOM 2573 C C . TYR C 2 180 ? -6.538 26.783 1.489 1.00 31.27 180 TYR A C 1
ATOM 2574 O O . TYR C 2 180 ? -6.759 26.922 0.278 1.00 34.50 180 TYR A O 1
ATOM 2592 N N . PRO C 2 181 ? -6.179 27.831 2.259 1.00 32.03 181 PRO A N 1
ATOM 2593 C CA . PRO C 2 181 ? -5.766 27.780 3.670 1.00 28.83 181 PRO A CA 1
ATOM 2594 C C . PRO C 2 181 ? -6.865 28.151 4.662 1.00 27.74 181 PRO A C 1
ATOM 2595 O O . PRO C 2 181 ? -6.582 28.788 5.678 1.00 25.81 181 PRO A O 1
ATOM 2606 N N . MET C 2 182 ? -8.099 27.730 4.397 1.00 28.71 182 MET A N 1
ATOM 2607 C CA . MET C 2 182 ? -9.246 28.187 5.168 1.00 26.02 182 MET A CA 1
ATOM 2608 C C . MET C 2 182 ? -10.106 26.995 5.565 1.00 28.74 182 MET A C 1
ATOM 2609 O O . MET C 2 182 ? -10.277 26.048 4.789 1.00 24.60 182 MET A O 1
ATOM 2623 N N . ALA C 2 183 ? -10.613 27.042 6.795 1.00 25.27 183 ALA A N 1
ATOM 2624 C CA . ALA C 2 183 ? -11.677 26.170 7.260 1.00 27.59 183 ALA A CA 1
ATOM 2625 C C . ALA C 2 183 ? -12.785 27.040 7.829 1.00 26.80 183 ALA A C 1
ATOM 2626 O O . ALA C 2 183 ? -12.532 28.126 8.358 1.00 24.68 183 ALA A O 1
ATOM 2633 N N . VAL C 2 184 ? -14.016 26.574 7.700 1.00 27.52 184 VAL A N 1
ATOM 2634 C CA . VAL C 2 184 ? -15.159 27.206 8.338 1.00 30.34 184 VAL A CA 1
ATOM 2635 C C . VAL C 2 184 ? -15.841 26.140 9.173 1.00 25.40 184 VAL A C 1
ATOM 2636 O O . VAL C 2 184 ? -15.954 24.988 8.739 1.00 27.17 184 VAL A O 1
ATOM 2649 N N . VAL C 2 185 ? -16.291 26.523 10.367 1.00 27.37 185 VAL A N 1
ATOM 2650 C CA . VAL C 2 185 ? -16.990 25.616 11.270 1.00 29.80 185 VAL A CA 1
ATOM 2651 C C . VAL C 2 185 ? -18.165 26.355 11.897 1.00 23.82 185 VAL A C 1
ATOM 2652 O O . VAL C 2 185 ? -17.979 27.414 12.505 1.00 30.63 185 VAL A O 1
ATOM 2665 N N . ALA C 2 186 ? -19.366 25.797 11.763 1.00 26.68 186 ALA A N 1
ATOM 2666 C CA . ALA C 2 186 ? -20.548 26.301 12.448 1.00 28.04 186 ALA A CA 1
ATOM 2667 C C . ALA C 2 186 ? -20.860 25.362 13.602 1.00 28.84 186 ALA A C 1
ATOM 2668 O O . ALA C 2 186 ? -20.718 24.144 13.474 1.00 27.77 186 ALA A O 1
ATOM 2675 N N . THR C 2 187 ? -21.317 25.929 14.710 1.00 27.77 187 THR A N 1
ATOM 2676 C CA . THR C 2 187 ? -21.636 25.204 15.933 1.00 27.03 187 THR A CA 1
ATOM 2677 C C . THR C 2 187 ? -23.078 25.493 16.277 1.00 30.75 187 THR A C 1
ATOM 2678 O O . THR C 2 187 ? -23.725 26.191 15.507 1.00 29.35 187 THR A O 1
ATOM 2689 N N . ALA C 2 188 ? -23.537 24.967 17.396 1.00 29.28 188 ALA A N 1
ATOM 2690 C CA . ALA C 2 188 ? -24.851 25.287 17.957 1.00 31.09 188 ALA A CA 1
ATOM 2691 C C . ALA C 2 188 ? -24.805 26.727 18.478 1.00 28.66 188 ALA A C 1
ATOM 2692 O O . ALA C 2 188 ? -23.701 27.228 18.606 1.00 28.86 188 ALA A O 1
ATOM 2699 N N . GLU C 2 189 ? -25.945 27.362 18.717 1.00 27.41 189 GLU A N 1
ATOM 2700 C CA . GLU C 2 189 ? -26.061 28.748 19.263 1.00 31.08 189 GLU A CA 1
ATOM 2701 C C . GLU C 2 189 ? -25.568 29.707 18.200 1.00 31.86 189 GLU A C 1
ATOM 2702 O O . GLU C 2 189 ? -25.143 30.789 18.565 1.00 30.82 189 GLU A O 1
ATOM 2714 N N . ARG C 2 190 ? -25.609 29.280 16.942 1.00 34.28 190 ARG A N 1
ATOM 2715 C CA . ARG C 2 190 ? -25.215 30.072 15.772 1.00 35.59 190 ARG A CA 1
ATOM 2716 C C . ARG C 2 190 ? -23.740 30.423 15.868 1.00 34.70 190 ARG A C 1
ATOM 2717 O O . ARG C 2 190 ? -23.383 31.479 15.353 1.00 30.47 190 ARG A O 1
ATOM 2738 N N . GLY C 2 191 ? -22.901 29.568 16.466 1.00 31.81 191 GLY A N 1
ATOM 2739 C CA . GLY C 2 191 ? -21.476 29.846 16.434 1.00 30.72 191 GLY A CA 1
ATOM 2740 C C . GLY C 2 191 ? -20.913 29.616 15.041 1.00 32.13 191 GLY A C 1
ATOM 2741 O O . GLY C 2 191 ? -21.316 28.694 14.329 1.00 26.61 191 GLY A O 1
ATOM 2745 N N . LEU C 2 192 ? -19.979 30.483 14.645 1.00 34.01 192 LEU A N 1
ATOM 2746 C CA . LEU C 2 192 ? -19.430 30.469 13.289 1.00 27.30 192 LEU A CA 1
ATOM 2747 C C . LEU C 2 192 ? -18.006 31.004 13.337 1.00 26.03 192 LEU A C 1
ATOM 2748 O O . LEU C 2 192 ? -17.787 32.183 13.633 1.00 30.65 192 LEU A O 1
ATOM 2764 N N . ILE C 2 193 ? -17.044 30.130 13.046 1.00 33.49 193 ILE A N 1
ATOM 2765 C CA . ILE C 2 193 ? -15.625 30.424 13.198 1.00 30.96 193 ILE A CA 1
ATOM 2766 C C . ILE C 2 193 ? -14.908 30.159 11.880 1.00 33.89 193 ILE A C 1
ATOM 2767 O O . ILE C 2 193 ? -15.285 29.272 11.105 1.00 32.58 193 ILE A O 1
ATOM 2783 N N . VAL C 2 194 ? -13.867 30.946 11.627 1.00 32.80 194 VAL A N 1
ATOM 2784 C CA . VAL C 2 194 ? -12.992 30.753 10.479 1.00 25.73 194 VAL A CA 1
ATOM 2785 C C . VAL C 2 194 ? -11.597 30.459 11.009 1.00 26.14 194 VAL A C 1
ATOM 2786 O O . VAL C 2 194 ? -11.150 31.077 11.981 1.00 30.27 194 VAL A O 1
ATOM 2799 N N . TYR C 2 195 ? -10.910 29.520 10.370 1.00 24.72 195 TYR A N 1
ATOM 2800 C CA . TYR C 2 195 ? -9.560 29.134 10.752 1.00 27.70 195 TYR A CA 1
ATOM 2801 C C . TYR C 2 195 ? -8.602 29.333 9.587 1.00 26.42 195 TYR A C 1
ATOM 2802 O O . TYR C 2 195 ? -8.962 29.129 8.425 1.00 25.05 195 TYR A O 1
ATOM 2820 N N . GLN C 2 196 ? -7.383 29.753 9.915 1.00 34.56 196 GLN A N 1
ATOM 2821 C CA . GLN C 2 196 ? -6.248 29.720 9.002 1.00 32.22 196 GLN A CA 1
ATOM 2822 C C . GLN C 2 196 ? -5.451 28.434 9.214 1.00 31.93 196 GLN A C 1
ATOM 2823 O O . GLN C 2 196 ? -5.332 27.929 10.334 1.00 32.58 196 GLN A O 1
ATOM 2837 N N . LEU C 2 197 ? -4.920 27.866 8.122 1.00 34.26 197 LEU A N 1
ATOM 2838 C CA . LEU C 2 197 ? -4.267 26.530 8.128 1.00 34.24 197 LEU A CA 1
ATOM 2839 C C . LEU C 2 197 ? -2.818 26.592 7.671 1.00 33.82 197 LEU A C 1
ATOM 2840 O O . LEU C 2 197 ? -2.316 25.600 7.247 1.00 38.09 197 LEU A O 1
ATOM 2856 N N . GLU C 2 198 ? -2.173 27.743 7.698 1.00 42.10 198 GLU A N 1
ATOM 2857 C CA . GLU C 2 198 ? -0.781 27.883 7.189 1.00 44.10 198 GLU A CA 1
ATOM 2858 C C . GLU C 2 198 ? 0.161 27.590 8.345 1.00 40.74 198 GLU A C 1
ATOM 2859 O O . GLU C 2 198 ? -0.087 28.114 9.418 1.00 37.29 198 GLU A O 1
ATOM 2871 N N . ASN C 2 199 ? 1.125 26.712 8.136 1.00 49.21 199 ASN A N 1
ATOM 2872 C CA . ASN C 2 199 ? 2.101 26.238 9.145 1.00 47.40 199 ASN A CA 1
ATOM 2873 C C . ASN C 2 199 ? 1.395 25.309 10.124 1.00 41.40 199 ASN A C 1
ATOM 2874 O O . ASN C 2 199 ? 1.803 24.169 10.197 1.00 45.64 199 ASN A O 1
ATOM 2885 N N . GLN C 2 200 ? 0.387 25.785 10.827 1.00 42.58 200 GLN A N 1
ATOM 2886 C CA . GLN C 2 200 ? -0.399 24.999 11.787 1.00 39.28 200 GLN A CA 1
ATOM 2887 C C . GLN C 2 200 ? -1.786 25.644 11.892 1.00 39.42 200 GLN A C 1
ATOM 2888 O O . GLN C 2 200 ? -1.859 26.853 11.743 1.00 44.36 200 GLN A O 1
ATOM 2902 N N . PRO C 2 201 ? -2.887 24.897 12.085 1.00 35.13 201 PRO A N 1
ATOM 2903 C CA . PRO C 2 201 ? -4.220 25.506 12.167 1.00 35.86 201 PRO A CA 1
ATOM 2904 C C . PRO C 2 201 ? -4.390 26.339 13.430 1.00 36.63 201 PRO A C 1
ATOM 2905 O O . PRO C 2 201 ? -3.860 26.017 14.495 1.00 35.08 201 PRO A O 1
ATOM 2916 N N . SER C 2 202 ? -5.139 27.429 13.293 1.00 31.66 202 SER A N 1
ATOM 2917 C CA . SER C 2 202 ? -5.361 28.370 14.383 1.00 36.39 202 SER A CA 1
ATOM 2918 C C . SER C 2 202 ? -6.552 29.245 14.017 1.00 36.36 202 SER A C 1
ATOM 2919 O O . SER C 2 202 ? -6.793 29.519 12.836 1.00 33.23 202 SER A O 1
ATOM 2927 N N . GLU C 2 203 ? -7.297 29.668 15.037 1.00 39.11 203 GLU A N 1
ATOM 2928 C CA . GLU C 2 203 ? -8.471 30.500 14.803 1.00 38.28 203 GLU A CA 1
ATOM 2929 C C . GLU C 2 203 ? -8.073 31.784 14.088 1.00 36.49 203 GLU A C 1
ATOM 2930 O O . GLU C 2 203 ? -7.073 32.420 14.430 1.00 36.85 203 GLU A O 1
ATOM 2942 N N . PHE C 2 204 ? -8.859 32.162 13.081 1.00 33.05 204 PHE A N 1
ATOM 2943 C CA . PHE C 2 204 ? -8.640 33.394 12.334 1.00 37.27 204 PHE A CA 1
ATOM 2944 C C . PHE C 2 204 ? -9.629 34.483 12.718 1.00 34.18 204 PHE A C 1
ATOM 2945 O O . PHE C 2 204 ? -9.233 35.625 12.960 1.00 32.99 204 PHE A O 1
ATOM 2962 N N . ARG C 2 205 ? -10.915 34.149 12.785 1.00 32.16 205 ARG A N 1
ATOM 2963 C CA . ARG C 2 205 ? -11.888 35.125 13.248 1.00 27.88 205 ARG A CA 1
ATOM 2964 C C . ARG C 2 205 ? -13.219 34.446 13.531 1.00 28.94 205 ARG A C 1
ATOM 2965 O O . ARG C 2 205 ? -13.633 33.550 12.792 1.00 30.98 205 ARG A O 1
ATOM 2986 N N . ARG C 2 206 ? -13.870 34.873 14.612 1.00 35.14 206 ARG A N 1
ATOM 2987 C CA . ARG C 2 206 ? -15.249 34.497 14.892 1.00 31.58 206 ARG A CA 1
ATOM 2988 C C . ARG C 2 206 ? -16.185 35.507 14.237 1.00 33.88 206 ARG A C 1
ATOM 2989 O O . ARG C 2 206 ? -15.927 36.717 14.251 1.00 28.43 206 ARG A O 1
ATOM 3010 N N . ILE C 2 207 ? -17.253 34.999 13.627 1.00 30.76 207 ILE A N 1
ATOM 3011 C CA . ILE C 2 207 ? -18.156 35.800 12.806 1.00 31.87 207 ILE A CA 1
ATOM 3012 C C . ILE C 2 207 ? -19.533 35.800 13.452 1.00 25.65 207 ILE A C 1
ATOM 3013 O O . ILE C 2 207 ? -20.072 34.736 13.773 1.00 31.37 207 ILE A O 1
ATOM 3029 N N . GLU C 2 208 ? -20.094 36.987 13.654 1.00 28.89 208 GLU A N 1
ATOM 3030 C CA . GLU C 2 208 ? -21.502 37.095 14.011 1.00 32.59 208 GLU A CA 1
ATOM 3031 C C . GLU C 2 208 ? -22.348 36.509 12.886 1.00 31.71 208 GLU A C 1
ATOM 3032 O O . GLU C 2 208 ? -22.342 37.024 11.763 1.00 37.49 208 GLU A O 1
ATOM 3044 N N . SER C 2 209 ? -23.046 35.416 13.177 1.00 33.33 209 SER A N 1
ATOM 3045 C CA . SER C 2 209 ? -23.770 34.700 12.137 1.00 37.02 209 SER A CA 1
ATOM 3046 C C . SER C 2 209 ? -24.707 35.643 11.386 1.00 38.30 209 SER A C 1
ATOM 3047 O O . SER C 2 209 ? -25.400 36.459 12.006 1.00 30.59 209 SER A O 1
ATOM 3055 N N . PRO C 2 210 ? -24.752 35.570 10.053 1.00 35.80 210 PRO A N 1
ATOM 3056 C CA . PRO C 2 210 ? -25.778 36.325 9.323 1.00 37.06 210 PRO A CA 1
ATOM 3057 C C . PRO C 2 210 ? -27.156 35.712 9.463 1.00 37.04 210 PRO A C 1
ATOM 3058 O O . PRO C 2 210 ? -28.155 36.423 9.294 1.00 40.17 210 PRO A O 1
ATOM 3069 N N . LEU C 2 211 ? -27.237 34.421 9.777 1.00 32.64 211 LEU A N 1
ATOM 3070 C CA . LEU C 2 211 ? -28.501 33.705 9.859 1.00 39.63 211 LEU A CA 1
ATOM 3071 C C . LEU C 2 211 ? -29.073 33.809 11.266 1.00 47.52 211 LEU A C 1
ATOM 3072 O O . LEU C 2 211 ? -28.333 33.796 12.255 1.00 43.86 211 LEU A O 1
ATOM 3088 N N . LYS C 2 212 ? -30.396 33.932 11.351 1.00 48.71 212 LYS A N 1
ATOM 3089 C CA . LYS C 2 212 ? -31.055 34.044 12.641 1.00 49.39 212 LYS A CA 1
ATOM 3090 C C . LYS C 2 212 ? -31.436 32.696 13.233 1.00 46.44 212 LYS A C 1
ATOM 3091 O O . LYS C 2 212 ? -31.824 32.642 14.405 1.00 52.37 212 LYS A O 1
ATOM 3110 N N . HIS C 2 213 ? -31.336 31.613 12.470 1.00 44.88 213 HIS A N 1
ATOM 3111 C CA . HIS C 2 213 ? -31.787 30.314 12.945 1.00 43.16 213 HIS A CA 1
ATOM 3112 C C . HIS C 2 213 ? -30.675 29.276 12.881 1.00 33.70 213 HIS A C 1
ATOM 3113 O O . HIS C 2 213 ? -29.593 29.510 12.339 1.00 31.77 213 HIS A O 1
ATOM 3127 N N . GLN C 2 214 ? -30.987 28.110 13.448 1.00 37.20 214 GLN A N 1
ATOM 3128 C CA . GLN C 2 214 ? -30.047 27.009 13.600 1.00 31.02 214 GLN A CA 1
ATOM 3129 C C . GLN C 2 214 ? -29.233 26.778 12.333 1.00 35.11 214 GLN A C 1
ATOM 3130 O O . GLN C 2 214 ? -29.773 26.737 11.221 1.00 34.93 214 GLN A O 1
ATOM 3144 N N . HIS C 2 215 ? -27.929 26.601 12.461 1.00 32.65 215 HIS A N 1
ATOM 3145 C CA . HIS C 2 215 ? -27.015 26.308 11.344 1.00 31.40 215 HIS A CA 1
ATOM 3146 C C . HIS C 2 215 ? -27.039 24.805 11.014 1.00 37.80 215 HIS A C 1
ATOM 3147 O O . HIS C 2 215 ? -27.062 24.024 11.960 1.00 33.11 215 HIS A O 1
ATOM 3161 N N . ARG C 2 216 ? -27.067 24.420 9.731 1.00 35.06 216 ARG A N 1
ATOM 3162 C CA . ARG C 2 216 ? -27.101 22.996 9.289 1.00 33.50 216 ARG A CA 1
ATOM 3163 C C . ARG C 2 216 ? -25.998 22.620 8.304 1.00 34.13 216 ARG A C 1
ATOM 3164 O O . ARG C 2 216 ? -25.413 21.568 8.499 1.00 32.91 216 ARG A O 1
ATOM 3185 N N . CYS C 2 217 ? -25.747 23.430 7.283 1.00 37.07 217 CYS A N 1
ATOM 3186 C CA . CYS C 2 217 ? -24.765 23.140 6.225 1.00 30.81 217 CYS A CA 1
ATOM 3187 C C . CYS C 2 217 ? -23.874 24.338 5.963 1.00 31.80 217 CYS A C 1
ATOM 3188 O O . CYS C 2 217 ? -24.211 25.382 6.428 1.00 31.96 217 CYS A O 1
ATOM 3196 N N . VAL C 2 218 ? -22.714 24.134 5.368 1.00 37.88 218 VAL A N 1
ATOM 3197 C CA . VAL C 2 218 ? -21.816 25.198 4.936 1.00 32.93 218 VAL A CA 1
ATOM 3198 C C . VAL C 2 218 ? -20.981 24.687 3.772 1.00 30.05 218 VAL A C 1
ATOM 3199 O O . VAL C 2 218 ? -20.786 23.484 3.594 1.00 26.11 218 VAL A O 1
ATOM 3212 N N . ALA C 2 219 ? -20.487 25.622 2.969 1.00 32.07 219 ALA A N 1
ATOM 3213 C CA . ALA C 2 219 ? -19.638 25.279 1.838 1.00 30.04 219 ALA A CA 1
ATOM 3214 C C . ALA C 2 219 ? -18.841 26.510 1.433 1.00 31.05 219 ALA A C 1
ATOM 3215 O O . ALA C 2 219 ? -19.408 27.599 1.261 1.00 29.05 219 ALA A O 1
ATOM 3222 N N . ILE C 2 220 ? -17.528 26.327 1.275 1.00 31.38 220 ILE A N 1
ATOM 3223 C CA . ILE C 2 220 ? -16.603 27.403 0.930 1.00 24.76 220 ILE A CA 1
ATOM 3224 C C . ILE C 2 220 ? -16.585 27.588 -0.582 1.00 26.73 220 ILE A C 1
ATOM 3225 O O . ILE C 2 220 ? -16.628 26.607 -1.337 1.00 29.98 220 ILE A O 1
ATOM 3241 N N . PHE C 2 221 ? -16.552 28.844 -1.038 1.00 28.78 221 PHE A N 1
ATOM 3242 C CA . PHE C 2 221 ? -16.351 29.142 -2.452 1.00 28.25 221 PHE A CA 1
ATOM 3243 C C . PHE C 2 221 ? -15.081 29.968 -2.633 1.00 29.93 221 PHE A C 1
ATOM 3244 O O . PHE C 2 221 ? -14.512 30.501 -1.678 1.00 31.19 221 PHE A O 1
ATOM 3261 N N . LYS C 2 222 ? -14.617 30.023 -3.877 1.00 35.42 222 LYS A N 1
ATOM 3262 C CA . LYS C 2 222 ? -13.322 30.585 -4.229 1.00 36.08 222 LYS A CA 1
ATOM 3263 C C . LYS C 2 222 ? -13.523 31.802 -5.124 1.00 37.56 222 LYS A C 1
ATOM 3264 O O . LYS C 2 222 ? -14.618 32.042 -5.644 1.00 40.11 222 LYS A O 1
ATOM 3283 N N . ASP C 2 223 ? -12.453 32.584 -5.297 1.00 34.24 223 ASP A N 1
ATOM 3284 C CA . ASP C 2 223 ? -12.491 33.775 -6.133 1.00 33.04 223 ASP A CA 1
ATOM 3285 C C . ASP C 2 223 ? -11.976 33.425 -7.530 1.00 36.43 223 ASP A C 1
ATOM 3286 O O . ASP C 2 223 ? -11.614 32.279 -7.816 1.00 33.72 223 ASP A O 1
ATOM 3295 N N . LYS C 2 224 ? -11.951 34.425 -8.416 1.00 34.13 224 LYS A N 1
ATOM 3296 C CA . LYS C 2 224 ? -11.495 34.177 -9.782 1.00 39.54 224 LYS A CA 1
ATOM 3297 C C . LYS C 2 224 ? -10.077 33.619 -9.816 1.00 40.23 224 LYS A C 1
ATOM 3298 O O . LYS C 2 224 ? -9.738 32.843 -10.721 1.00 44.67 224 LYS A O 1
ATOM 3317 N N . GLN C 2 225 ? -9.236 34.015 -8.861 1.00 35.35 225 GLN A N 1
ATOM 3318 C CA . GLN C 2 225 ? -7.869 33.526 -8.762 1.00 35.76 225 GLN A CA 1
ATOM 3319 C C . GLN C 2 225 ? -7.776 32.156 -8.090 1.00 42.15 225 GLN A C 1
ATOM 3320 O O . GLN C 2 225 ? -6.666 31.706 -7.774 1.00 38.44 225 GLN A O 1
ATOM 3334 N N . ASN C 2 226 ? -8.911 31.483 -7.883 1.00 40.68 226 ASN A N 1
ATOM 3335 C CA . ASN C 2 226 ? -8.971 30.129 -7.334 1.00 37.03 226 ASN A CA 1
ATOM 3336 C C . ASN C 2 226 ? -8.592 30.070 -5.860 1.00 41.12 226 ASN A C 1
ATOM 3337 O O . ASN C 2 226 ? -8.208 29.008 -5.356 1.00 35.82 226 ASN A O 1
ATOM 3348 N N . LYS C 2 227 ? -8.708 31.177 -5.150 1.00 36.84 227 LYS A N 1
ATOM 3349 C CA . LYS C 2 227 ? -8.385 31.208 -3.742 1.00 40.46 227 LYS A CA 1
ATOM 3350 C C . LYS C 2 227 ? -9.652 31.255 -2.903 1.00 40.70 227 LYS A C 1
ATOM 3351 O O . LYS C 2 227 ? -10.566 32.033 -3.215 1.00 36.45 227 LYS A O 1
ATOM 3370 N N . PRO C 2 228 ? -9.741 30.464 -1.830 1.00 33.94 228 PRO A N 1
ATOM 3371 C CA . PRO C 2 228 ? -10.930 30.533 -0.970 1.00 34.75 228 PRO A CA 1
ATOM 3372 C C . PRO C 2 228 ? -11.195 31.973 -0.558 1.00 27.50 228 PRO A C 1
ATOM 3373 O O . PRO C 2 228 ? -10.282 32.705 -0.178 1.00 30.62 228 PRO A O 1
ATOM 3384 N N . THR C 2 229 ? -12.452 32.390 -0.664 1.00 27.75 229 THR A N 1
ATOM 3385 C CA . THR C 2 229 ? -12.792 33.795 -0.487 1.00 34.54 229 THR A CA 1
ATOM 3386 C C . THR C 2 229 ? -14.031 34.029 0.366 1.00 33.89 229 THR A C 1
ATOM 3387 O O . THR C 2 229 ? -14.306 35.181 0.714 1.00 31.84 229 THR A O 1
ATOM 3398 N N . GLY C 2 230 ? -14.787 32.999 0.709 1.00 28.45 230 GLY A N 1
ATOM 3399 C CA . GLY C 2 230 ? -15.999 33.194 1.473 1.00 28.64 230 GLY A CA 1
ATOM 3400 C C . GLY C 2 230 ? -16.670 31.862 1.688 1.00 29.75 230 GLY A C 1
ATOM 3401 O O . GLY C 2 230 ? -16.026 30.816 1.603 1.00 32.88 230 GLY A O 1
ATOM 3405 N N . PHE C 2 231 ? -17.969 31.898 1.967 1.00 29.53 231 PHE A N 1
ATOM 3406 C CA . PHE C 2 231 ? -18.705 30.654 2.155 1.00 30.47 231 PHE A CA 1
ATOM 3407 C C . PHE C 2 231 ? -20.199 30.944 2.115 1.00 29.94 231 PHE A C 1
ATOM 3408 O O . PHE C 2 231 ? -20.641 32.070 2.356 1.00 30.54 231 PHE A O 1
ATOM 3425 N N . ALA C 2 232 ? -20.965 29.909 1.778 1.00 28.04 232 ALA A N 1
ATOM 3426 C CA . ALA C 2 232 ? -22.419 29.915 1.859 1.00 27.52 232 ALA A CA 1
ATOM 3427 C C . ALA C 2 232 ? -22.837 29.069 3.054 1.00 30.54 232 ALA A C 1
ATOM 3428 O O . ALA C 2 232 ? -22.238 28.021 3.323 1.00 27.54 232 ALA A O 1
ATOM 3435 N N . LEU C 2 233 ? -23.877 29.514 3.754 1.00 32.08 233 LEU A N 1
ATOM 3436 C CA . LEU C 2 233 ? -24.277 28.939 5.032 1.00 28.04 233 LEU A CA 1
ATOM 3437 C C . LEU C 2 233 ? -25.776 28.684 5.013 1.00 29.32 233 LEU A C 1
ATOM 3438 O O . LEU C 2 233 ? -26.566 29.609 4.796 1.00 32.92 233 LEU A O 1
ATOM 3454 N N . GLY C 2 234 ? -26.164 27.433 5.234 1.00 34.44 234 GLY A N 1
ATOM 3455 C CA . GLY C 2 234 ? -27.560 27.031 5.188 1.00 34.14 234 GLY A CA 1
ATOM 3456 C C . GLY C 2 234 ? -28.159 26.927 6.587 1.00 33.17 234 GLY A C 1
ATOM 3457 O O . GLY C 2 234 ? -27.513 26.439 7.512 1.00 34.99 234 GLY A O 1
ATOM 3461 N N . SER C 2 235 ? -29.397 27.387 6.713 1.00 32.70 235 SER A N 1
ATOM 3462 C CA . SER C 2 235 ? -30.118 27.378 7.976 1.00 33.21 235 SER A CA 1
ATOM 3463 C C . SER C 2 235 ? -31.336 26.472 7.873 1.00 37.02 235 SER A C 1
ATOM 3464 O O . SER C 2 235 ? -31.749 26.061 6.785 1.00 40.79 235 SER A O 1
ATOM 3472 N N . ILE C 2 236 ? -31.914 26.161 9.035 1.00 38.95 236 ILE A N 1
ATOM 3473 C CA . ILE C 2 236 ? -33.141 25.377 9.071 1.00 42.47 236 ILE A CA 1
ATOM 3474 C C . ILE C 2 236 ? -34.348 26.178 8.607 1.00 43.35 236 ILE A C 1
ATOM 3475 O O . ILE C 2 236 ? -35.434 25.603 8.441 1.00 45.31 236 ILE A O 1
ATOM 3491 N N . GLU C 2 237 ? -34.186 27.490 8.415 1.00 37.59 237 GLU A N 1
ATOM 3492 C CA . GLU C 2 237 ? -35.290 28.408 8.162 1.00 39.53 237 GLU A CA 1
ATOM 3493 C C . GLU C 2 237 ? -35.380 28.794 6.692 1.00 41.81 237 GLU A C 1
ATOM 3494 O O . GLU C 2 237 ? -35.572 29.966 6.358 1.00 43.99 237 GLU A O 1
ATOM 3506 N N . GLY C 2 238 ? -35.248 27.808 5.803 1.00 44.23 238 GLY A N 1
ATOM 3507 C CA . GLY C 2 238 ? -35.292 28.060 4.374 1.00 39.36 238 GLY A CA 1
ATOM 3508 C C . GLY C 2 238 ? -34.522 29.294 3.950 1.00 38.29 238 GLY A C 1
ATOM 3509 O O . GLY C 2 238 ? -35.073 30.182 3.289 1.00 39.61 238 GLY A O 1
ATOM 3513 N N . ARG C 2 239 ? -33.247 29.357 4.327 1.00 35.30 239 ARG A N 1
ATOM 3514 C CA . ARG C 2 239 ? -32.442 30.544 4.093 1.00 36.65 239 ARG A CA 1
ATOM 3515 C C . ARG C 2 239 ? -30.985 30.146 3.916 1.00 36.90 239 ARG A C 1
ATOM 3516 O O . ARG C 2 239 ? -30.487 29.250 4.602 1.00 33.26 239 ARG A O 1
ATOM 3537 N N . VAL C 2 240 ? -30.317 30.805 2.978 1.00 33.34 240 VAL A N 1
ATOM 3538 C CA . VAL C 2 240 ? -28.896 30.609 2.739 1.00 34.42 240 VAL A CA 1
ATOM 3539 C C . VAL C 2 240 ? -28.236 31.973 2.797 1.00 33.33 240 VAL A C 1
ATOM 3540 O O . VAL C 2 240 ? -28.757 32.941 2.234 1.00 31.09 240 VAL A O 1
ATOM 3553 N N . ALA C 2 241 ? -27.105 32.050 3.492 1.00 31.04 241 ALA A N 1
ATOM 3554 C CA . ALA C 2 241 ? -26.311 33.265 3.601 1.00 30.71 241 ALA A CA 1
ATOM 3555 C C . ALA C 2 241 ? -25.040 33.123 2.771 1.00 31.19 241 ALA A C 1
ATOM 3556 O O . ALA C 2 241 ? -24.409 32.064 2.765 1.00 30.16 241 ALA A O 1
ATOM 3563 N N . ILE C 2 242 ? -24.686 34.183 2.046 1.00 34.71 242 ILE A N 1
ATOM 3564 C CA . ILE C 2 242 ? -23.427 34.270 1.309 1.00 31.35 242 ILE A CA 1
ATOM 3565 C C . ILE C 2 242 ? -22.528 35.228 2.080 1.00 31.60 242 ILE A C 1
ATOM 3566 O O . ILE C 2 242 ? -22.905 36.382 2.319 1.00 30.40 242 ILE A O 1
ATOM 3582 N N . HIS C 2 243 ? -21.351 34.756 2.488 1.00 28.48 243 HIS A N 1
ATOM 3583 C CA . HIS C 2 243 ? -20.435 35.565 3.284 1.00 32.01 243 HIS A CA 1
ATOM 3584 C C . HIS C 2 243 ? -19.060 35.599 2.636 1.00 33.13 243 HIS A C 1
ATOM 3585 O O . HIS C 2 243 ? -18.404 34.560 2.500 1.00 29.21 243 HIS A O 1
ATOM 3599 N N . TYR C 2 244 ? -18.630 36.794 2.249 1.00 28.98 244 TYR A N 1
ATOM 3600 C CA . TYR C 2 244 ? -17.257 37.037 1.847 1.00 32.37 244 TYR A CA 1
ATOM 3601 C C . TYR C 2 244 ? -16.427 37.405 3.072 1.00 33.54 244 TYR A C 1
ATOM 3602 O O . TYR C 2 244 ? -16.897 38.114 3.968 1.00 31.79 244 TYR A O 1
ATOM 3620 N N . ILE C 2 245 ? -15.192 36.903 3.121 1.00 32.31 245 ILE A N 1
ATOM 3621 C CA . ILE C 2 245 ? -14.366 37.143 4.301 1.00 31.02 245 ILE A CA 1
ATOM 3622 C C . ILE C 2 245 ? -13.966 38.611 4.406 1.00 31.40 245 ILE A C 1
ATOM 3623 O O . ILE C 2 245 ? -13.930 39.169 5.510 1.00 32.86 245 ILE A O 1
ATOM 3639 N N . ASN C 2 246 ? -13.638 39.251 3.278 1.00 29.27 246 ASN A N 1
ATOM 3640 C CA . ASN C 2 246 ? -13.034 40.586 3.276 1.00 33.00 246 ASN A CA 1
ATOM 3641 C C . ASN C 2 246 ? -13.461 41.330 2.011 1.00 28.76 246 ASN A C 1
ATOM 3642 O O . ASN C 2 246 ? -12.640 41.652 1.148 1.00 33.88 246 ASN A O 1
ATOM 3653 N N . PRO C 2 247 ? -14.749 41.619 1.871 1.00 30.21 247 PRO A N 1
ATOM 3654 C CA . PRO C 2 247 ? -15.223 42.332 0.695 1.00 31.92 247 PRO A CA 1
ATOM 3655 C C . PRO C 2 247 ? -15.136 43.830 0.910 1.00 33.43 247 PRO A C 1
ATOM 3656 O O . PRO C 2 247 ? -15.008 44.295 2.054 1.00 29.88 247 PRO A O 1
ATOM 3667 N N . PRO C 2 248 ? -15.193 44.623 -0.161 1.00 34.11 248 PRO A N 1
ATOM 3668 C CA . PRO C 2 248 ? -15.119 46.084 0.021 1.00 33.52 248 PRO A CA 1
ATOM 3669 C C . PRO C 2 248 ? -16.282 46.652 0.820 1.00 34.26 248 PRO A C 1
ATOM 3670 O O . PRO C 2 248 ? -16.068 47.404 1.780 1.00 39.21 248 PRO A O 1
ATOM 3681 N N . ASN C 2 249 ? -17.517 46.310 0.451 1.00 35.95 249 ASN A N 1
ATOM 3682 C CA . ASN C 2 249 ? -18.727 46.843 1.078 1.00 36.23 249 ASN A CA 1
ATOM 3683 C C . ASN C 2 249 ? -19.507 45.687 1.687 1.00 37.43 249 ASN A C 1
ATOM 3684 O O . ASN C 2 249 ? -20.414 45.129 1.045 1.00 37.29 249 ASN A O 1
ATOM 3695 N N . PRO C 2 250 ? -19.200 45.294 2.929 1.00 34.14 250 PRO A N 1
ATOM 3696 C CA . PRO C 2 250 ? -19.851 44.091 3.484 1.00 33.07 250 PRO A CA 1
ATOM 3697 C C . PRO C 2 250 ? -21.372 44.160 3.482 1.00 35.87 250 PRO A C 1
ATOM 3698 O O . PRO C 2 250 ? -22.036 43.157 3.190 1.00 39.23 250 PRO A O 1
ATOM 3709 N N . ALA C 2 251 ? -21.946 45.324 3.801 1.00 38.59 251 ALA A N 1
ATOM 3710 C CA . ALA C 2 251 ? -23.398 45.444 3.884 1.00 31.95 251 ALA A CA 1
ATOM 3711 C C . ALA C 2 251 ? -24.076 45.200 2.539 1.00 31.93 251 ALA A C 1
ATOM 3712 O O . ALA C 2 251 ? -25.217 44.728 2.505 1.00 29.16 251 ALA A O 1
ATOM 3719 N N . LYS C 2 252 ? -23.404 45.512 1.430 1.00 34.61 252 LYS A N 1
ATOM 3720 C CA . LYS C 2 252 ? -23.925 45.194 0.104 1.00 38.26 252 LYS A CA 1
ATOM 3721 C C . LYS C 2 252 ? -23.447 43.831 -0.382 1.00 38.78 252 LYS A C 1
ATOM 3722 O O . LYS C 2 252 ? -24.229 43.070 -0.965 1.00 36.38 252 LYS A O 1
ATOM 3741 N N . ASP C 2 253 ? -22.173 43.506 -0.135 1.00 38.52 253 ASP A N 1
ATOM 3742 C CA . ASP C 2 253 ? -21.572 42.329 -0.754 1.00 36.28 253 ASP A CA 1
ATOM 3743 C C . ASP C 2 253 ? -22.035 41.032 -0.099 1.00 37.39 253 ASP A C 1
ATOM 3744 O O . ASP C 2 253 ? -22.083 39.993 -0.767 1.00 33.11 253 ASP A O 1
ATOM 3753 N N . ASN C 2 254 ? -22.354 41.056 1.192 1.00 40.10 254 ASN A N 1
ATOM 3754 C CA . ASN C 2 254 ? -22.896 39.892 1.881 1.00 34.09 254 ASN A CA 1
ATOM 3755 C C . ASN C 2 254 ? -24.416 39.973 1.876 1.00 33.78 254 ASN A C 1
ATOM 3756 O O . ASN C 2 254 ? -24.983 41.057 2.026 1.00 36.04 254 ASN A O 1
ATOM 3767 N N . PHE C 2 255 ? -25.077 38.834 1.682 1.00 36.12 255 PHE A N 1
ATOM 3768 C CA . PHE C 2 255 ? -26.534 38.816 1.644 1.00 31.29 255 PHE A CA 1
ATOM 3769 C C . PHE C 2 255 ? -27.024 37.422 2.016 1.00 35.70 255 PHE A C 1
ATOM 3770 O O . PHE C 2 255 ? -26.238 36.478 2.160 1.00 37.20 255 PHE A O 1
ATOM 3787 N N . THR C 2 256 ? -28.342 37.327 2.223 1.00 35.24 256 THR A N 1
ATOM 3788 C CA . THR C 2 256 ? -29.051 36.079 2.473 1.00 40.40 256 THR A CA 1
ATOM 3789 C C . THR C 2 256 ? -30.254 36.037 1.542 1.00 40.10 256 THR A C 1
ATOM 3790 O O . THR C 2 256 ? -30.840 37.079 1.227 1.00 39.58 256 THR A O 1
ATOM 3801 N N . PHE C 2 257 ? -30.592 34.837 1.065 1.00 41.38 257 PHE A N 1
ATOM 3802 C CA . PHE C 2 257 ? -31.746 34.658 0.197 1.00 43.90 257 PHE A CA 1
ATOM 3803 C C . PHE C 2 257 ? -32.588 33.498 0.706 1.00 36.85 257 PHE A C 1
ATOM 3804 O O . PHE C 2 257 ? -32.123 32.651 1.472 1.00 41.90 257 PHE A O 1
ATOM 3821 N N . LYS C 2 258 ? -33.849 33.497 0.291 1.00 38.94 258 LYS A N 1
ATOM 3822 C CA . LYS C 2 258 ? -34.810 32.496 0.720 1.00 43.20 258 LYS A CA 1
ATOM 3823 C C . LYS C 2 258 ? -34.842 31.361 -0.294 1.00 41.79 258 LYS A C 1
ATOM 3824 O O . LYS C 2 258 ? -34.578 31.555 -1.488 1.00 36.18 258 LYS A O 1
ATOM 3843 N N . CYS C 2 259 ? -35.145 30.165 0.203 1.00 37.16 259 CYS A N 1
ATOM 3844 C CA . CYS C 2 259 ? -35.052 28.954 -0.596 1.00 34.92 259 CYS A CA 1
ATOM 3845 C C . CYS C 2 259 ? -35.741 27.835 0.161 1.00 38.84 259 CYS A C 1
ATOM 3846 O O . CYS C 2 259 ? -35.884 27.883 1.386 1.00 36.92 259 CYS A O 1
ATOM 3854 N N . HIS C 2 260 ? -36.169 26.825 -0.594 1.00 49.50 260 HIS A N 1
ATOM 3855 C CA . HIS C 2 260 ? -36.749 25.610 -0.026 1.00 44.31 260 HIS A CA 1
ATOM 3856 C C . HIS C 2 260 ? -37.971 25.932 0.828 1.00 46.92 260 HIS A C 1
ATOM 3857 O O . HIS C 2 260 ? -38.130 25.450 1.952 1.00 46.49 260 HIS A O 1
ATOM 3871 N N . ARG C 2 261 ? -38.839 26.764 0.267 1.00 53.77 261 ARG A N 1
ATOM 3872 C CA . ARG C 2 261 ? -40.173 27.027 0.776 1.00 57.17 261 ARG A CA 1
ATOM 3873 C C . ARG C 2 261 ? -41.163 26.732 -0.341 1.00 62.06 261 ARG A C 1
ATOM 3874 O O . ARG C 2 261 ? -40.867 26.938 -1.521 1.00 57.53 261 ARG A O 1
ATOM 3895 N N . SER C 2 262 ? -42.331 26.231 0.032 1.00 67.29 262 SER A N 1
ATOM 3896 C CA . SER C 2 262 ? -43.362 25.867 -0.932 1.00 77.57 262 SER A CA 1
ATOM 3897 C C . SER C 2 262 ? -44.349 27.018 -1.083 1.00 80.15 262 SER A C 1
ATOM 3898 O O . SER C 2 262 ? -45.124 27.302 -0.166 1.00 78.76 262 SER A O 1
ATOM 3906 N N . PRO C 2 270 ? -50.515 30.115 4.076 1.00 92.94 270 PRO A N 1
ATOM 3907 C CA . PRO C 2 270 ? -49.337 30.043 4.956 1.00 86.30 270 PRO A CA 1
ATOM 3908 C C . PRO C 2 270 ? -48.155 29.370 4.274 1.00 80.54 270 PRO A C 1
ATOM 3909 O O . PRO C 2 270 ? -48.207 28.178 3.956 1.00 81.86 270 PRO A O 1
ATOM 3920 N N . GLN C 2 271 ? -47.090 30.128 4.030 1.00 75.77 271 GLN A N 1
ATOM 3921 C CA . GLN C 2 271 ? -45.918 29.578 3.363 1.00 72.74 271 GLN A CA 1
ATOM 3922 C C . GLN C 2 271 ? -45.212 28.578 4.271 1.00 68.49 271 GLN A C 1
ATOM 3923 O O . GLN C 2 271 ? -44.994 28.843 5.458 1.00 64.17 271 GLN A O 1
ATOM 3937 N N . ASP C 2 272 ? -44.854 27.428 3.708 1.00 68.34 272 ASP A N 1
ATOM 3938 C CA . ASP C 2 272 ? -44.169 26.384 4.452 1.00 65.23 272 ASP A CA 1
ATOM 3939 C C . ASP C 2 272 ? -42.663 26.525 4.284 1.00 58.98 272 ASP A C 1
ATOM 3940 O O . ASP C 2 272 ? -42.166 26.786 3.184 1.00 58.28 272 ASP A O 1
ATOM 3949 N N . ILE C 2 273 ? -41.945 26.361 5.392 1.00 52.49 273 ILE A N 1
ATOM 3950 C CA . ILE C 2 273 ? -40.513 26.612 5.463 1.00 52.71 273 ILE A CA 1
ATOM 3951 C C . ILE C 2 273 ? -39.829 25.327 5.901 1.00 48.94 273 ILE A C 1
ATOM 3952 O O . ILE C 2 273 ? -40.100 24.815 6.994 1.00 47.07 273 ILE A O 1
ATOM 3968 N N . TYR C 2 274 ? -38.930 24.825 5.064 1.00 46.39 274 TYR A N 1
ATOM 3969 C CA . TYR C 2 274 ? -38.205 23.598 5.343 1.00 47.08 274 TYR A CA 1
ATOM 3970 C C . TYR C 2 274 ? -36.733 23.894 5.599 1.00 46.82 274 TYR A C 1
ATOM 3971 O O . TYR C 2 274 ? -36.220 24.964 5.256 1.00 42.54 274 TYR A O 1
ATOM 3989 N N . ALA C 2 275 ? -36.062 22.928 6.221 1.00 43.04 275 ALA A N 1
ATOM 3990 C CA . ALA C 2 275 ? -34.650 23.061 6.528 1.00 36.20 275 ALA A CA 1
ATOM 3991 C C . ALA C 2 275 ? -33.805 22.873 5.271 1.00 38.30 275 ALA A C 1
ATOM 3992 O O . ALA C 2 275 ? -34.224 22.248 4.291 1.00 38.30 275 ALA A O 1
ATOM 3999 N N . VAL C 2 276 ? -32.605 23.442 5.308 1.00 40.48 276 VAL A N 1
ATOM 4000 C CA . VAL C 2 276 ? -31.637 23.328 4.225 1.00 37.40 276 VAL A CA 1
ATOM 4001 C C . VAL C 2 276 ? -30.599 22.294 4.647 1.00 29.93 276 VAL A C 1
ATOM 4002 O O . VAL C 2 276 ? -29.823 22.525 5.580 1.00 29.57 276 VAL A O 1
ATOM 4015 N N . ASN C 2 277 ? -30.563 21.157 3.949 1.00 32.83 277 ASN A N 1
ATOM 4016 C CA . ASN C 2 277 ? -29.800 20.010 4.419 1.00 32.09 277 ASN A CA 1
ATOM 4017 C C . ASN C 2 277 ? -28.428 19.865 3.771 1.00 32.78 277 ASN A C 1
ATOM 4018 O O . ASN C 2 277 ? -27.652 19.007 4.205 1.00 42.04 277 ASN A O 1
ATOM 4029 N N . GLY C 2 278 ? -28.100 20.654 2.759 1.00 29.26 278 GLY A N 1
ATOM 4030 C CA . GLY C 2 278 ? -26.809 20.504 2.112 1.00 29.13 278 GLY A CA 1
ATOM 4031 C C . GLY C 2 278 ? -26.622 21.560 1.048 1.00 30.66 278 GLY A C 1
ATOM 4032 O O . GLY C 2 278 ? -27.587 22.147 0.548 1.00 28.75 278 GLY A O 1
ATOM 4036 N N . ILE C 2 279 ? -25.356 21.776 0.700 1.00 27.02 279 ILE A N 1
ATOM 4037 C CA . ILE C 2 279 ? -24.962 22.876 -0.174 1.00 27.94 279 ILE A CA 1
ATOM 4038 C C . ILE C 2 279 ? -23.595 22.539 -0.757 1.00 28.83 279 ILE A C 1
ATOM 4039 O O . ILE C 2 279 ? -22.728 21.993 -0.069 1.00 24.84 279 ILE A O 1
ATOM 4055 N N . ALA C 2 280 ? -23.410 22.853 -2.035 1.00 25.63 280 ALA A N 1
ATOM 4056 C CA . ALA C 2 280 ? -22.172 22.504 -2.714 1.00 25.61 280 ALA A CA 1
ATOM 4057 C C . ALA C 2 280 ? -22.023 23.381 -3.945 1.00 26.98 280 ALA A C 1
ATOM 4058 O O . ALA C 2 280 ? -23.009 23.708 -4.619 1.00 26.56 280 ALA A O 1
ATOM 4065 N N . PHE C 2 281 ? -20.775 23.744 -4.233 1.00 28.54 281 PHE A N 1
ATOM 4066 C CA . PHE C 2 281 ? -20.433 24.580 -5.374 1.00 33.24 281 PHE A CA 1
ATOM 4067 C C . PHE C 2 281 ? -19.930 23.724 -6.528 1.00 35.49 281 PHE A C 1
ATOM 4068 O O . PHE C 2 281 ? -19.075 22.850 -6.336 1.00 33.28 281 PHE A O 1
ATOM 4085 N N . HIS C 2 282 ? -20.487 23.958 -7.713 1.00 34.92 282 HIS A N 1
ATOM 4086 C CA . HIS C 2 282 ? -19.988 23.304 -8.907 1.00 36.67 282 HIS A CA 1
ATOM 4087 C C . HIS C 2 282 ? -18.507 23.614 -9.057 1.00 34.35 282 HIS A C 1
ATOM 4088 O O . HIS C 2 282 ? -18.138 24.793 -9.103 1.00 35.08 282 HIS A O 1
ATOM 4102 N N . PRO C 2 283 ? -17.628 22.610 -9.134 1.00 37.94 283 PRO A N 1
ATOM 4103 C CA . PRO C 2 283 ? -16.184 22.892 -9.040 1.00 39.20 283 PRO A CA 1
ATOM 4104 C C . PRO C 2 283 ? -15.623 23.714 -10.189 1.00 38.18 283 PRO A C 1
ATOM 4105 O O . PRO C 2 283 ? -14.493 24.195 -10.076 1.00 41.99 283 PRO A O 1
ATOM 4116 N N . VAL C 2 284 ? -16.363 23.913 -11.274 1.00 40.07 284 VAL A N 1
ATOM 4117 C CA . VAL C 2 284 ? -15.879 24.672 -12.418 1.00 38.86 284 VAL A CA 1
ATOM 4118 C C . VAL C 2 284 ? -16.592 26.013 -12.548 1.00 37.59 284 VAL A C 1
ATOM 4119 O O . VAL C 2 284 ? -15.950 27.036 -12.793 1.00 43.23 284 VAL A O 1
ATOM 4132 N N . HIS C 2 285 ? -17.918 26.029 -12.405 1.00 38.55 285 HIS A N 1
ATOM 4133 C CA . HIS C 2 285 ? -18.706 27.230 -12.660 1.00 40.41 285 HIS A CA 1
ATOM 4134 C C . HIS C 2 285 ? -18.795 28.156 -11.454 1.00 39.73 285 HIS A C 1
ATOM 4135 O O . HIS C 2 285 ? -19.043 29.358 -11.625 1.00 40.50 285 HIS A O 1
ATOM 4149 N N . GLY C 2 286 ? -18.583 27.642 -10.246 1.00 39.39 286 GLY A N 1
ATOM 4150 C CA . GLY C 2 286 ? -18.713 28.471 -9.067 1.00 35.51 286 GLY A CA 1
ATOM 4151 C C . GLY C 2 286 ? -20.134 28.831 -8.698 1.00 32.13 286 GLY A C 1
ATOM 4152 O O . GLY C 2 286 ? -20.331 29.595 -7.748 1.00 33.73 286 GLY A O 1
ATOM 4156 N N . THR C 2 287 ? -21.123 28.354 -9.451 1.00 34.37 287 THR A N 1
ATOM 4157 C CA . THR C 2 287 ? -22.512 28.371 -9.015 1.00 34.44 287 THR A CA 1
ATOM 4158 C C . THR C 2 287 ? -22.677 27.322 -7.921 1.00 31.58 287 THR A C 1
ATOM 4159 O O . THR C 2 287 ? -21.717 26.638 -7.546 1.00 27.92 287 THR A O 1
ATOM 4170 N N . LEU C 2 288 ? -23.897 27.174 -7.397 1.00 29.14 288 LEU A N 1
ATOM 4171 C CA . LEU C 2 288 ? -24.075 26.270 -6.267 1.00 31.61 288 LEU A CA 1
ATOM 4172 C C . LEU C 2 288 ? -25.434 25.579 -6.280 1.00 35.84 288 LEU A C 1
ATOM 4173 O O . LEU C 2 288 ? -26.382 26.014 -6.941 1.00 33.84 288 LEU A O 1
ATOM 4189 N N . ALA C 2 289 ? -25.506 24.482 -5.523 1.00 28.96 289 ALA A N 1
ATOM 4190 C CA . ALA C 2 289 ? -26.723 23.703 -5.359 1.00 32.99 289 ALA A CA 1
ATOM 4191 C C . ALA C 2 289 ? -27.078 23.666 -3.882 1.00 34.31 289 ALA A C 1
ATOM 4192 O O . ALA C 2 289 ? -26.184 23.636 -3.030 1.00 26.94 289 ALA A O 1
ATOM 4199 N N . THR C 2 290 ? -28.375 23.693 -3.579 1.00 33.53 290 THR A N 1
ATOM 4200 C CA . THR C 2 290 ? -28.873 23.437 -2.235 1.00 34.73 290 THR A CA 1
ATOM 4201 C C . THR C 2 290 ? -29.904 22.319 -2.294 1.00 33.74 290 THR A C 1
ATOM 4202 O O . THR C 2 290 ? -30.584 22.142 -3.306 1.00 34.87 290 THR A O 1
ATOM 4213 N N . VAL C 2 291 ? -30.006 21.555 -1.211 1.00 33.02 291 VAL A N 1
ATOM 4214 C CA . VAL C 2 291 ? -31.022 20.516 -1.068 1.00 39.86 291 VAL A CA 1
ATOM 4215 C C . VAL C 2 291 ? -31.628 20.651 0.320 1.00 40.09 291 VAL A C 1
ATOM 4216 O O . VAL C 2 291 ? -30.912 20.919 1.292 1.00 35.74 291 VAL A O 1
ATOM 4229 N N . GLY C 2 292 ? -32.949 20.469 0.419 1.00 41.63 292 GLY A N 1
ATOM 4230 C CA . GLY C 2 292 ? -33.649 20.760 1.650 1.00 37.97 292 GLY A CA 1
ATOM 4231 C C . GLY C 2 292 ? -34.751 19.761 1.934 1.00 36.92 292 GLY A C 1
ATOM 4232 O O . GLY C 2 292 ? -35.135 18.962 1.082 1.00 35.94 292 GLY A O 1
ATOM 4236 N N . SER C 2 293 ? -35.274 19.851 3.155 1.00 39.59 293 SER A N 1
ATOM 4237 C CA . SER C 2 293 ? -36.268 18.911 3.661 1.00 39.41 293 SER A CA 1
ATOM 4238 C C . SER C 2 293 ? -37.583 18.997 2.893 1.00 41.35 293 SER A C 1
ATOM 4239 O O . SER C 2 293 ? -38.524 18.248 3.178 1.00 41.01 293 SER A O 1
ATOM 4247 N N . ASP C 2 294 ? -37.665 19.905 1.924 1.00 45.30 294 ASP A N 1
ATOM 4248 C CA . ASP C 2 294 ? -38.825 19.967 1.046 1.00 45.97 294 ASP A CA 1
ATOM 4249 C C . ASP C 2 294 ? -38.800 18.889 -0.026 1.00 41.63 294 ASP A C 1
ATOM 4250 O O . ASP C 2 294 ? -39.748 18.796 -0.812 1.00 48.17 294 ASP A O 1
ATOM 4259 N N . GLY C 2 295 ? -37.751 18.073 -0.074 1.00 41.73 295 GLY A N 1
ATOM 4260 C CA . GLY C 2 295 ? -37.660 17.057 -1.099 1.00 44.13 295 GLY A CA 1
ATOM 4261 C C . GLY C 2 295 ? -37.379 17.591 -2.483 1.00 44.75 295 GLY A C 1
ATOM 4262 O O . GLY C 2 295 ? -37.650 16.904 -3.471 1.00 43.72 295 GLY A O 1
ATOM 4266 N N . ARG C 2 296 ? -36.846 18.801 -2.585 1.00 41.72 296 ARG A N 1
ATOM 4267 C CA . ARG C 2 296 ? -36.422 19.367 -3.852 1.00 43.20 296 ARG A CA 1
ATOM 4268 C C . ARG C 2 296 ? -34.936 19.687 -3.779 1.00 40.28 296 ARG A C 1
ATOM 4269 O O . ARG C 2 296 ? -34.326 19.646 -2.712 1.00 40.04 296 ARG A O 1
ATOM 4290 N N . PHE C 2 297 ? -34.355 20.013 -4.930 1.00 40.81 297 PHE A N 1
ATOM 4291 C CA . PHE C 2 297 ? -33.035 20.623 -5.005 1.00 36.90 297 PHE A CA 1
ATOM 4292 C C . PHE C 2 297 ? -33.133 21.850 -5.902 1.00 37.65 297 PHE A C 1
ATOM 4293 O O . PHE C 2 297 ? -34.079 21.996 -6.680 1.00 39.69 297 PHE A O 1
ATOM 4310 N N . SER C 2 298 ? -32.163 22.753 -5.763 1.00 41.94 298 SER A N 1
ATOM 4311 C CA . SER C 2 298 ? -32.174 24.003 -6.509 1.00 35.45 298 SER A CA 1
ATOM 4312 C C . SER C 2 298 ? -30.742 24.418 -6.813 1.00 36.37 298 SER A C 1
ATOM 4313 O O . SER C 2 298 ? -29.821 24.147 -6.035 1.00 34.43 298 SER A O 1
ATOM 4321 N N . PHE C 2 299 ? -30.573 25.079 -7.956 1.00 36.74 299 PHE A N 1
ATOM 4322 C CA . PHE C 2 299 ? -29.292 25.594 -8.408 1.00 39.24 299 PHE A CA 1
ATOM 4323 C C . PHE C 2 299 ? -29.320 27.114 -8.347 1.00 38.32 299 PHE A C 1
ATOM 4324 O O . PHE C 2 299 ? -30.375 27.736 -8.498 1.00 40.11 299 PHE A O 1
ATOM 4341 N N . TRP C 2 300 ? -28.150 27.707 -8.120 1.00 35.58 300 TRP A N 1
ATOM 4342 C CA . TRP C 2 300 ? -28.067 29.127 -7.819 1.00 40.22 300 TRP A CA 1
ATOM 4343 C C . TRP C 2 300 ? -26.790 29.720 -8.394 1.00 39.06 300 TRP A C 1
ATOM 4344 O O . TRP C 2 300 ? -25.778 29.030 -8.542 1.00 39.91 300 TRP A O 1
ATOM 4365 N N . ASP C 2 301 ? -26.860 31.020 -8.704 1.00 37.93 301 ASP A N 1
ATOM 4366 C CA . ASP C 2 301 ? -25.718 31.844 -9.094 1.00 36.06 301 ASP A CA 1
ATOM 4367 C C . ASP C 2 301 ? -25.615 32.987 -8.087 1.00 41.32 301 ASP A C 1
ATOM 4368 O O . ASP C 2 301 ? -26.459 33.888 -8.074 1.00 41.13 301 ASP A O 1
ATOM 4377 N N . LYS C 2 302 ? -24.594 32.957 -7.234 1.00 36.22 302 LYS A N 1
ATOM 4378 C CA . LYS C 2 302 ? -24.497 33.973 -6.191 1.00 36.85 302 LYS A CA 1
ATOM 4379 C C . LYS C 2 302 ? -23.937 35.295 -6.699 1.00 36.87 302 LYS A C 1
ATOM 4380 O O . LYS C 2 302 ? -24.114 36.322 -6.036 1.00 39.02 302 LYS A O 1
ATOM 4399 N N . ASP C 2 303 ? -23.261 35.291 -7.847 1.00 39.23 303 ASP A N 1
ATOM 4400 C CA . ASP C 2 303 ? -22.754 36.535 -8.413 1.00 38.25 303 ASP A CA 1
ATOM 4401 C C . ASP C 2 303 ? -23.857 37.297 -9.135 1.00 40.32 303 ASP A C 1
ATOM 4402 O O . ASP C 2 303 ? -23.976 38.516 -8.977 1.00 36.39 303 ASP A O 1
ATOM 4411 N N . ALA C 2 304 ? -24.680 36.596 -9.919 1.00 37.54 304 ALA A N 1
ATOM 4412 C CA . ALA C 2 304 ? -25.832 37.219 -10.559 1.00 40.16 304 ALA A CA 1
ATOM 4413 C C . ALA C 2 304 ? -27.031 37.321 -9.626 1.00 40.01 304 ALA A C 1
ATOM 4414 O O . ALA C 2 304 ? -27.947 38.103 -9.900 1.00 39.69 304 ALA A O 1
ATOM 4421 N N . ARG C 2 305 ? -27.036 36.555 -8.533 1.00 36.61 305 ARG A N 1
ATOM 4422 C CA . ARG C 2 305 ? -28.115 36.575 -7.544 1.00 41.42 305 ARG A CA 1
ATOM 4423 C C . ARG C 2 305 ? -29.426 36.084 -8.153 1.00 40.11 305 ARG A C 1
ATOM 4424 O O . ARG C 2 305 ? -30.467 36.733 -8.048 1.00 41.77 305 ARG A O 1
ATOM 4445 N N . THR C 2 306 ? -29.367 34.912 -8.777 1.00 43.06 306 THR A N 1
ATOM 4446 C CA . THR C 2 306 ? -30.500 34.333 -9.477 1.00 44.84 306 THR A CA 1
ATOM 4447 C C . THR C 2 306 ? -30.668 32.877 -9.076 1.00 45.74 306 THR A C 1
ATOM 4448 O O . THR C 2 306 ? -29.730 32.227 -8.609 1.00 45.82 306 THR A O 1
ATOM 4459 N N . LYS C 2 307 ? -31.883 32.372 -9.267 1.00 46.70 307 LYS A N 1
ATOM 4460 C CA . LYS C 2 307 ? -32.160 30.951 -9.118 1.00 46.73 307 LYS A CA 1
ATOM 4461 C C . LYS C 2 307 ? -32.126 30.329 -10.506 1.00 48.76 307 LYS A C 1
ATOM 4462 O O . LYS C 2 307 ? -32.908 30.713 -11.383 1.00 52.69 307 LYS A O 1
ATOM 4481 N N . LEU C 2 308 ? -31.211 29.388 -10.713 1.00 49.05 308 LEU A N 1
ATOM 4482 C CA . LEU C 2 308 ? -31.047 28.814 -12.041 1.00 51.27 308 LEU A CA 1
ATOM 4483 C C . LEU C 2 308 ? -32.035 27.687 -12.308 1.00 46.38 308 LEU A C 1
ATOM 4484 O O . LEU C 2 308 ? -32.450 27.498 -13.455 1.00 51.56 308 LEU A O 1
ATOM 4500 N N . LYS C 2 309 ? -32.425 26.936 -11.282 1.00 44.67 309 LYS A N 1
ATOM 4501 C CA . LYS C 2 309 ? -33.280 25.775 -11.493 1.00 46.94 309 LYS A CA 1
ATOM 4502 C C . LYS C 2 309 ? -33.813 25.292 -10.156 1.00 40.32 309 LYS A C 1
ATOM 4503 O O . LYS C 2 309 ? -33.139 25.399 -9.130 1.00 44.57 309 LYS A O 1
ATOM 4522 N N . THR C 2 310 ? -35.036 24.769 -10.182 1.00 41.36 310 THR A N 1
ATOM 4523 C CA . THR C 2 310 ? -35.641 24.124 -9.024 1.00 41.73 310 THR A CA 1
ATOM 4524 C C . THR C 2 310 ? -36.346 22.872 -9.509 1.00 46.86 310 THR A C 1
ATOM 4525 O O . THR C 2 310 ? -37.305 22.963 -10.280 1.00 51.68 310 THR A O 1
ATOM 4536 N N . SER C 2 311 ? -35.878 21.713 -9.057 1.00 43.95 311 SER A N 1
ATOM 4537 C CA . SER C 2 311 ? -36.474 20.456 -9.478 1.00 45.21 311 SER A CA 1
ATOM 4538 C C . SER C 2 311 ? -37.884 20.315 -8.907 1.00 48.46 311 SER A C 1
ATOM 4539 O O . SER C 2 311 ? -38.398 21.188 -8.202 1.00 55.67 311 SER A O 1
ATOM 4547 N N . GLU C 2 312 ? -38.517 19.191 -9.222 1.00 48.01 312 GLU A N 1
ATOM 4548 C CA . GLU C 2 312 ? -39.844 18.890 -8.711 1.00 52.43 312 GLU A CA 1
ATOM 4549 C C . GLU C 2 312 ? -39.747 18.183 -7.361 1.00 51.73 312 GLU A C 1
ATOM 4550 O O . GLU C 2 312 ? -38.669 17.820 -6.889 1.00 46.72 312 GLU A O 1
ATOM 4562 N N . GLN C 2 313 ? -40.901 17.969 -6.740 1.00 51.96 313 GLN A N 1
ATOM 4563 C CA . GLN C 2 313 ? -40.933 17.452 -5.381 1.00 53.40 313 GLN A CA 1
ATOM 4564 C C . GLN C 2 313 ? -40.823 15.934 -5.379 1.00 52.87 313 GLN A C 1
ATOM 4565 O O . GLN C 2 313 ? -41.578 15.242 -6.071 1.00 51.90 313 GLN A O 1
ATOM 4579 N N . LEU C 2 314 ? -39.893 15.420 -4.581 1.00 52.03 314 LEU A N 1
ATOM 4580 C CA . LEU C 2 314 ? -39.752 13.988 -4.386 1.00 51.11 314 LEU A CA 1
ATOM 4581 C C . LEU C 2 314 ? -40.695 13.503 -3.284 1.00 55.89 314 LEU A C 1
ATOM 4582 O O . LEU C 2 314 ? -41.384 14.283 -2.621 1.00 50.15 314 LEU A O 1
ATOM 4598 N N . ASP C 2 315 ? -40.727 12.181 -3.105 1.00 59.86 315 ASP A N 1
ATOM 4599 C CA . ASP C 2 315 ? -41.501 11.585 -2.023 1.00 58.32 315 ASP A CA 1
ATOM 4600 C C . ASP C 2 315 ? -40.962 11.998 -0.661 1.00 58.64 315 ASP A C 1
ATOM 4601 O O . ASP C 2 315 ? -41.739 12.187 0.282 1.00 55.63 315 ASP A O 1
ATOM 4610 N N . GLN C 2 316 ? -39.650 12.164 -0.532 1.00 57.05 316 GLN A N 1
ATOM 4611 C CA . GLN C 2 316 ? -38.997 12.398 0.733 1.00 53.10 316 GLN A CA 1
ATOM 4612 C C . GLN C 2 316 ? -38.082 13.614 0.677 1.00 49.68 316 GLN A C 1
ATOM 4613 O O . GLN C 2 316 ? -37.844 14.176 -0.393 1.00 53.10 316 GLN A O 1
ATOM 4627 N N . PRO C 2 317 ? -37.571 14.046 1.827 1.00 43.44 317 PRO A N 1
ATOM 4628 C CA . PRO C 2 317 ? -36.577 15.130 1.831 1.00 43.86 317 PRO A CA 1
ATOM 4629 C C . PRO C 2 317 ? -35.228 14.692 1.273 1.00 43.03 317 PRO A C 1
ATOM 4630 O O . PRO C 2 317 ? -34.799 13.547 1.438 1.00 43.44 317 PRO A O 1
ATOM 4641 N N . ILE C 2 318 ? -34.562 15.633 0.605 1.00 40.10 318 ILE A N 1
ATOM 4642 C CA . ILE C 2 318 ? -33.249 15.410 0.008 1.00 40.35 318 ILE A CA 1
ATOM 4643 C C . ILE C 2 318 ? -32.209 15.734 1.075 1.00 37.06 318 ILE A C 1
ATOM 4644 O O . ILE C 2 318 ? -32.025 16.894 1.451 1.00 42.99 318 ILE A O 1
ATOM 4660 N N . SER C 2 319 ? -31.532 14.702 1.566 1.00 36.84 319 SER A N 1
ATOM 4661 C CA . SER C 2 319 ? -30.746 14.800 2.785 1.00 38.15 319 SER A CA 1
ATOM 4662 C C . SER C 2 319 ? -29.264 15.066 2.543 1.00 36.48 319 SER A C 1
ATOM 4663 O O . SER C 2 319 ? -28.553 15.396 3.496 1.00 36.37 319 SER A O 1
ATOM 4671 N N . ALA C 2 320 ? -28.779 14.975 1.310 1.00 34.82 320 ALA A N 1
ATOM 4672 C CA . ALA C 2 320 ? -27.373 15.253 1.056 1.00 34.63 320 ALA A CA 1
ATOM 4673 C C . ALA C 2 320 ? -27.181 15.450 -0.438 1.00 34.31 320 ALA A C 1
ATOM 4674 O O . ALA C 2 320 ? -28.106 15.258 -1.230 1.00 31.63 320 ALA A O 1
ATOM 4681 N N . CYS C 2 321 ? -25.959 15.825 -0.814 1.00 30.66 321 CYS A N 1
ATOM 4682 C CA . CYS C 2 321 ? -25.603 16.008 -2.215 1.00 32.15 321 CYS A CA 1
ATOM 4683 C C . CYS C 2 321 ? -24.114 16.310 -2.306 1.00 32.95 321 CYS A C 1
ATOM 4684 O O . CYS C 2 321 ? -23.452 16.577 -1.303 1.00 28.14 321 CYS A O 1
ATOM 4692 N N . CYS C 2 322 ? -23.603 16.310 -3.527 1.00 29.93 322 CYS A N 1
ATOM 4693 C CA . CYS C 2 322 ? -22.203 16.628 -3.781 1.00 32.34 322 CYS A CA 1
ATOM 4694 C C . CYS C 2 322 ? -21.993 16.583 -5.288 1.00 37.99 322 CYS A C 1
ATOM 4695 O O . CYS C 2 322 ? -22.896 16.212 -6.044 1.00 36.68 322 CYS A O 1
ATOM 4703 N N . PHE C 2 323 ? -20.774 16.922 -5.713 1.00 35.34 323 PHE A N 1
ATOM 4704 C CA . PHE C 2 323 ? -20.358 16.906 -7.110 1.00 32.65 323 PHE A CA 1
ATOM 4705 C C . PHE C 2 323 ? -19.146 15.994 -7.282 1.00 33.24 323 PHE A C 1
ATOM 4706 O O . PHE C 2 323 ? -18.325 15.851 -6.370 1.00 33.27 323 PHE A O 1
ATOM 4723 N N . ASN C 2 324 ? -19.030 15.380 -8.462 1.00 36.12 324 ASN A N 1
ATOM 4724 C CA . ASN C 2 324 ? -17.793 14.689 -8.805 1.00 34.55 324 ASN A CA 1
ATOM 4725 C C . ASN C 2 324 ? -16.688 15.724 -9.034 1.00 38.70 324 ASN A C 1
ATOM 4726 O O . ASN C 2 324 ? -16.901 16.938 -8.933 1.00 36.62 324 ASN A O 1
ATOM 4737 N N . HIS C 2 325 ? -15.479 15.242 -9.325 1.00 36.59 325 HIS A N 1
ATOM 4738 C CA . HIS C 2 325 ? -14.329 16.133 -9.244 1.00 38.45 325 HIS A CA 1
ATOM 4739 C C . HIS C 2 325 ? -14.384 17.231 -10.299 1.00 42.21 325 HIS A C 1
ATOM 4740 O O . HIS C 2 325 ? -13.838 18.318 -10.084 1.00 40.71 325 HIS A O 1
ATOM 4754 N N . ASN C 2 326 ? -15.069 16.996 -11.416 1.00 38.90 326 ASN A N 1
ATOM 4755 C CA . ASN C 2 326 ? -15.126 17.980 -12.489 1.00 38.12 326 ASN A CA 1
ATOM 4756 C C . ASN C 2 326 ? -16.511 18.584 -12.668 1.00 33.12 326 ASN A C 1
ATOM 4757 O O . ASN C 2 326 ? -16.722 19.355 -13.607 1.00 33.02 326 ASN A O 1
ATOM 4768 N N . GLY C 2 327 ? -17.454 18.254 -11.797 1.00 34.73 327 GLY A N 1
ATOM 4769 C CA . GLY C 2 327 ? -18.774 18.828 -11.863 1.00 36.31 327 GLY A CA 1
ATOM 4770 C C . GLY C 2 327 ? -19.671 18.247 -12.928 1.00 36.38 327 GLY A C 1
ATOM 4771 O O . GLY C 2 327 ? -20.803 18.716 -13.080 1.00 38.42 327 GLY A O 1
ATOM 4775 N N . ASN C 2 328 ? -19.212 17.243 -13.675 1.00 35.66 328 ASN A N 1
ATOM 4776 C CA . ASN C 2 328 ? -20.064 16.617 -14.676 1.00 39.35 328 ASN A CA 1
ATOM 4777 C C . ASN C 2 328 ? -21.132 15.727 -14.056 1.00 44.17 328 ASN A C 1
ATOM 4778 O O . ASN C 2 328 ? -22.083 15.363 -14.757 1.00 46.86 328 ASN A O 1
ATOM 4789 N N . ILE C 2 329 ? -21.022 15.394 -12.767 1.00 40.38 329 ILE A N 1
ATOM 4790 C CA . ILE C 2 329 ? -22.023 14.580 -12.083 1.00 40.47 329 ILE A CA 1
ATOM 4791 C C . ILE C 2 329 ? -22.498 15.305 -10.830 1.00 36.98 329 ILE A C 1
ATOM 4792 O O . ILE C 2 329 ? -21.682 15.717 -9.998 1.00 35.32 329 ILE A O 1
ATOM 4808 N N . PHE C 2 330 ? -23.816 15.433 -10.684 1.00 40.31 330 PHE A N 1
ATOM 4809 C CA . PHE C 2 330 ? -24.443 15.923 -9.462 1.00 35.77 330 PHE A CA 1
ATOM 4810 C C . PHE C 2 330 ? -25.177 14.753 -8.822 1.00 38.34 330 PHE A C 1
ATOM 4811 O O . PHE C 2 330 ? -26.028 14.129 -9.465 1.00 38.77 330 PHE A O 1
ATOM 4828 N N . ALA C 2 331 ? -24.841 14.445 -7.572 1.00 35.18 331 ALA A N 1
ATOM 4829 C CA . ALA C 2 331 ? -25.421 13.314 -6.857 1.00 34.40 331 ALA A CA 1
ATOM 4830 C C . ALA C 2 331 ? -26.138 13.812 -5.612 1.00 34.49 331 ALA A C 1
ATOM 4831 O O . ALA C 2 331 ? -25.568 14.582 -4.837 1.00 32.03 331 ALA A O 1
ATOM 4838 N N . TYR C 2 332 ? -27.380 13.365 -5.414 1.00 37.40 332 TYR A N 1
ATOM 4839 C CA . TYR C 2 332 ? -28.155 13.709 -4.230 1.00 33.09 332 TYR A CA 1
ATOM 4840 C C . TYR C 2 332 ? -28.880 12.479 -3.702 1.00 37.13 332 TYR A C 1
ATOM 4841 O O . TYR C 2 332 ? -29.226 11.559 -4.452 1.00 35.89 332 TYR A O 1
ATOM 4859 N N . ALA C 2 333 ? -29.105 12.481 -2.394 1.00 37.26 333 ALA A N 1
ATOM 4860 C CA . ALA C 2 333 ? -29.705 11.361 -1.689 1.00 43.73 333 ALA A CA 1
ATOM 4861 C C . ALA C 2 333 ? -31.061 11.770 -1.136 1.00 43.06 333 ALA A C 1
ATOM 4862 O O . ALA C 2 333 ? -31.209 12.862 -0.579 1.00 36.36 333 ALA A O 1
ATOM 4869 N N . SER C 2 334 ? -32.046 10.886 -1.283 1.00 43.36 334 SER A N 1
ATOM 4870 C CA . SER C 2 334 ? -33.411 11.134 -0.832 1.00 42.38 334 SER A CA 1
ATOM 4871 C C . SER C 2 334 ? -33.710 10.197 0.331 1.00 46.54 334 SER A C 1
ATOM 4872 O O . SER C 2 334 ? -33.936 8.998 0.129 1.00 42.09 334 SER A O 1
ATOM 4880 N N . SER C 2 335 ? -33.728 10.747 1.542 1.00 41.26 335 SER A N 1
ATOM 4881 C CA . SER C 2 335 ? -33.983 9.963 2.743 1.00 45.38 335 SER A CA 1
ATOM 4882 C C . SER C 2 335 ? -34.682 10.850 3.763 1.00 45.20 335 SER A C 1
ATOM 4883 O O . SER C 2 335 ? -34.633 12.078 3.675 1.00 40.32 335 SER A O 1
ATOM 4891 N N . TYR C 2 336 ? -35.335 10.222 4.739 1.00 44.53 336 TYR A N 1
ATOM 4892 C CA . TYR C 2 336 ? -35.883 10.981 5.853 1.00 41.86 336 TYR A CA 1
ATOM 4893 C C . TYR C 2 336 ? -34.754 11.644 6.638 1.00 42.12 336 TYR A C 1
ATOM 4894 O O . TYR C 2 336 ? -33.693 11.054 6.860 1.00 39.41 336 TYR A O 1
ATOM 4912 N N . ASP C 2 337 ? -34.984 12.889 7.043 1.00 38.02 337 ASP A N 1
ATOM 4913 C CA . ASP C 2 337 ? -33.978 13.689 7.722 1.00 41.83 337 ASP A CA 1
ATOM 4914 C C . ASP C 2 337 ? -34.326 13.977 9.172 1.00 42.55 337 ASP A C 1
ATOM 4915 O O . ASP C 2 337 ? -33.521 14.603 9.873 1.00 40.53 337 ASP A O 1
ATOM 4924 N N . TRP C 2 338 ? -35.500 13.549 9.633 1.00 43.81 338 TRP A N 1
ATOM 4925 C CA . TRP C 2 338 ? -36.009 13.752 10.983 1.00 44.79 338 TRP A CA 1
ATOM 4926 C C . TRP C 2 338 ? -36.575 15.149 11.194 1.00 40.80 338 TRP A C 1
ATOM 4927 O O . TRP C 2 338 ? -36.837 15.531 12.351 1.00 35.43 338 TRP A O 1
ATOM 4948 N N . SER C 2 339 ? -36.786 15.923 10.129 1.00 42.65 339 SER A N 1
ATOM 4949 C CA . SER C 2 339 ? -37.249 17.299 10.279 1.00 42.53 339 SER A CA 1
ATOM 4950 C C . SER C 2 339 ? -38.698 17.398 10.738 1.00 43.22 339 SER A C 1
ATOM 4951 O O . SER C 2 339 ? -39.216 18.516 10.838 1.00 40.31 339 SER A O 1
ATOM 4959 N N . LYS C 2 340 ? -39.363 16.276 11.021 1.00 45.98 340 LYS A N 1
ATOM 4960 C CA . LYS C 2 340 ? -40.687 16.297 11.633 1.00 47.35 340 LYS A CA 1
ATOM 4961 C C . LYS C 2 340 ? -40.794 15.281 12.769 1.00 46.48 340 LYS A C 1
ATOM 4962 O O . LYS C 2 340 ? -41.904 14.903 13.158 1.00 48.05 340 LYS A O 1
ATOM 4981 N N . GLY C 2 341 ? -39.664 14.838 13.315 1.00 43.62 341 GLY A N 1
ATOM 4982 C CA . GLY C 2 341 ? -39.682 13.901 14.419 1.00 48.59 341 GLY A CA 1
ATOM 4983 C C . GLY C 2 341 ? -39.843 12.457 13.993 1.00 49.19 341 GLY A C 1
ATOM 4984 O O . GLY C 2 341 ? -39.960 12.113 12.814 1.00 47.50 341 GLY A O 1
ATOM 4988 N N . HIS C 2 342 ? -39.850 11.584 15.003 1.00 53.12 342 HIS A N 1
ATOM 4989 C CA . HIS C 2 342 ? -39.875 10.153 14.729 1.00 54.96 342 HIS A CA 1
ATOM 4990 C C . HIS C 2 342 ? -41.208 9.723 14.132 1.00 54.70 342 HIS A C 1
ATOM 4991 O O . HIS C 2 342 ? -41.248 8.785 13.330 1.00 59.32 342 HIS A O 1
ATOM 5005 N N . GLU C 2 343 ? -42.300 10.405 14.487 1.00 57.31 343 GLU A N 1
ATOM 5006 C CA . GLU C 2 343 ? -43.622 9.952 14.071 1.00 57.64 343 GLU A CA 1
ATOM 5007 C C . GLU C 2 343 ? -43.730 9.824 12.559 1.00 57.64 343 GLU A C 1
ATOM 5008 O O . GLU C 2 343 ? -44.491 8.988 12.062 1.00 60.11 343 GLU A O 1
ATOM 5020 N N . PHE C 2 344 ? -42.998 10.645 11.810 1.00 59.16 344 PHE A N 1
ATOM 5021 C CA . PHE C 2 344 ? -43.082 10.657 10.356 1.00 56.90 344 PHE A CA 1
ATOM 5022 C C . PHE C 2 344 ? -42.000 9.804 9.708 1.00 51.62 344 PHE A C 1
ATOM 5023 O O . PHE C 2 344 ? -41.766 9.930 8.502 1.00 50.33 344 PHE A O 1
ATOM 5040 N N . TYR C 2 345 ? -41.344 8.937 10.475 1.00 55.03 345 TYR A N 1
ATOM 5041 C CA . TYR C 2 345 ? -40.286 8.074 9.958 1.00 56.19 345 TYR A CA 1
ATOM 5042 C C . TYR C 2 345 ? -40.905 6.739 9.556 1.00 58.66 345 TYR A C 1
ATOM 5043 O O . TYR C 2 345 ? -41.427 6.008 10.401 1.00 61.07 345 TYR A O 1
ATOM 5061 N N . ASN C 2 346 ? -40.858 6.428 8.262 1.00 61.63 346 ASN A N 1
ATOM 5062 C CA . ASN C 2 346 ? -41.342 5.154 7.746 1.00 61.36 346 ASN A CA 1
ATOM 5063 C C . ASN C 2 346 ? -40.138 4.282 7.408 1.00 60.62 346 ASN A C 1
ATOM 5064 O O . ASN C 2 346 ? -39.574 4.413 6.309 1.00 58.42 346 ASN A O 1
ATOM 5075 N N . PRO C 2 347 ? -39.689 3.403 8.311 1.00 63.37 347 PRO A N 1
ATOM 5076 C CA . PRO C 2 347 ? -38.439 2.662 8.058 1.00 63.56 347 PRO A CA 1
ATOM 5077 C C . PRO C 2 347 ? -38.495 1.723 6.864 1.00 66.73 347 PRO A C 1
ATOM 5078 O O . PRO C 2 347 ? -37.439 1.225 6.450 1.00 61.67 347 PRO A O 1
ATOM 5089 N N . GLN C 2 348 ? -39.674 1.445 6.310 1.00 67.35 348 GLN A N 1
ATOM 5090 C CA . GLN C 2 348 ? -39.795 0.593 5.136 1.00 71.02 348 GLN A CA 1
ATOM 5091 C C . GLN C 2 348 ? -39.860 1.389 3.836 1.00 68.96 348 GLN A C 1
ATOM 5092 O O . GLN C 2 348 ? -40.099 0.803 2.775 1.00 67.84 348 GLN A O 1
ATOM 5106 N N . LYS C 2 349 ? -39.660 2.705 3.893 1.00 67.72 349 LYS A N 1
ATOM 5107 C CA . LYS C 2 349 ? -39.576 3.502 2.678 1.00 65.93 349 LYS A CA 1
ATOM 5108 C C . LYS C 2 349 ? -38.152 3.468 2.142 1.00 65.81 349 LYS A C 1
ATOM 5109 O O . LYS C 2 349 ? -37.181 3.420 2.903 1.00 64.86 349 LYS A O 1
ATOM 5128 N N . LYS C 2 350 ? -38.032 3.487 0.818 1.00 63.43 350 LYS A N 1
ATOM 5129 C CA . LYS C 2 350 ? -36.751 3.235 0.174 1.00 64.72 350 LYS A CA 1
ATOM 5130 C C . LYS C 2 350 ? -35.870 4.479 0.162 1.00 59.46 350 LYS A C 1
ATOM 5131 O O . LYS C 2 350 ? -36.348 5.594 -0.054 1.00 52.26 350 LYS A O 1
ATOM 5150 N N . ASN C 2 351 ? -34.574 4.273 0.401 1.00 58.56 351 ASN A N 1
ATOM 5151 C CA . ASN C 2 351 ? -33.580 5.339 0.405 1.00 51.17 351 ASN A CA 1
ATOM 5152 C C . ASN C 2 351 ? -32.891 5.349 -0.949 1.00 53.12 351 ASN A C 1
ATOM 5153 O O . ASN C 2 351 ? -32.393 4.313 -1.404 1.00 54.12 351 ASN A O 1
ATOM 5164 N N . TYR C 2 352 ? -32.892 6.506 -1.604 1.00 48.39 352 TYR A N 1
ATOM 5165 C CA . TYR C 2 352 ? -32.436 6.632 -2.981 1.00 45.74 352 TYR A CA 1
ATOM 5166 C C . TYR C 2 352 ? -31.253 7.585 -3.056 1.00 44.32 352 TYR A C 1
ATOM 5167 O O . TYR C 2 352 ? -31.290 8.673 -2.472 1.00 46.94 352 TYR A O 1
ATOM 5185 N N . ILE C 2 353 ? -30.228 7.193 -3.805 1.00 45.43 353 ILE A N 1
ATOM 5186 C CA . ILE C 2 353 ? -29.199 8.107 -4.288 1.00 37.01 353 ILE A CA 1
ATOM 5187 C C . ILE C 2 353 ? -29.413 8.265 -5.786 1.00 41.57 353 ILE A C 1
ATOM 5188 O O . ILE C 2 353 ? -29.492 7.268 -6.517 1.00 40.31 353 ILE A O 1
ATOM 5204 N N . PHE C 2 354 ? -29.529 9.506 -6.241 1.00 44.54 354 PHE A N 1
ATOM 5205 C CA . PHE C 2 354 ? -29.785 9.797 -7.642 1.00 42.63 354 PHE A CA 1
ATOM 5206 C C . PHE C 2 354 ? -28.581 10.495 -8.255 1.00 41.35 354 PHE A C 1
ATOM 5207 O O . PHE C 2 354 ? -27.872 11.243 -7.582 1.00 36.48 354 PHE A O 1
ATOM 5224 N N . LEU C 2 355 ? -28.362 10.254 -9.540 1.00 43.75 355 LEU A N 1
ATOM 5225 C CA . LEU C 2 355 ? -27.280 10.872 -10.290 1.00 41.95 355 LEU A CA 1
ATOM 5226 C C . LEU C 2 355 ? -27.861 11.717 -11.417 1.00 45.31 355 LEU A C 1
ATOM 5227 O O . LEU C 2 355 ? -28.804 11.299 -12.098 1.00 44.54 355 LEU A O 1
ATOM 5243 N N . ARG C 2 356 ? -27.298 12.910 -11.602 1.00 42.11 356 ARG A N 1
ATOM 5244 C CA . ARG C 2 356 ? -27.734 13.842 -12.634 1.00 44.86 356 ARG A CA 1
ATOM 5245 C C . ARG C 2 356 ? -26.491 14.415 -13.292 1.00 46.34 356 ARG A C 1
ATOM 5246 O O . ARG C 2 356 ? -25.552 14.818 -12.601 1.00 43.32 356 ARG A O 1
ATOM 5267 N N . ASN C 2 357 ? -26.473 14.423 -14.620 1.00 54.71 357 ASN A N 1
ATOM 5268 C CA . ASN C 2 357 ? -25.338 14.934 -15.389 1.00 56.74 357 ASN A CA 1
ATOM 5269 C C . ASN C 2 357 ? -25.474 16.429 -15.636 1.00 52.82 357 ASN A C 1
ATOM 5270 O O . ASN C 2 357 ? -25.284 16.916 -16.746 1.00 61.07 357 ASN A O 1
ATOM 5281 N N . ALA C 2 358 ? -25.795 17.170 -14.581 1.00 50.82 358 ALA A N 1
ATOM 5282 C CA . ALA C 2 358 ? -26.303 18.537 -14.709 1.00 58.94 358 ALA A CA 1
ATOM 5283 C C . ALA C 2 358 ? -25.191 19.581 -14.754 1.00 60.79 358 ALA A C 1
ATOM 5284 O O . ALA C 2 358 ? -25.241 20.612 -14.080 1.00 55.94 358 ALA A O 1
ATOM 5291 N N . ALA C 2 359 ? -24.191 19.347 -15.602 1.00 63.92 359 ALA A N 1
ATOM 5292 C CA . ALA C 2 359 ? -23.124 20.331 -15.745 1.00 59.61 359 ALA A CA 1
ATOM 5293 C C . ALA C 2 359 ? -23.627 21.591 -16.442 1.00 63.55 359 ALA A C 1
ATOM 5294 O O . ALA C 2 359 ? -23.320 22.709 -16.012 1.00 62.26 359 ALA A O 1
ATOM 5301 N N . GLU C 2 360 ? -24.404 21.434 -17.518 1.00 66.14 360 GLU A N 1
ATOM 5302 C CA . GLU C 2 360 ? -24.851 22.595 -18.284 1.00 63.19 360 GLU A CA 1
ATOM 5303 C C . GLU C 2 360 ? -25.880 23.408 -17.508 1.00 55.96 360 GLU A C 1
ATOM 5304 O O . GLU C 2 360 ? -25.902 24.640 -17.607 1.00 60.80 360 GLU A O 1
ATOM 5316 N N . GLU C 2 361 ? -26.724 22.741 -16.715 1.00 54.17 361 GLU A N 1
ATOM 5317 C CA . GLU C 2 361 ? -27.779 23.439 -15.990 1.00 52.00 361 GLU A CA 1
ATOM 5318 C C . GLU C 2 361 ? -27.223 24.426 -14.970 1.00 53.29 361 GLU A C 1
ATOM 5319 O O . GLU C 2 361 ? -27.927 25.368 -14.590 1.00 49.58 361 GLU A O 1
ATOM 5331 N N . LEU C 2 362 ? -25.983 24.238 -14.519 1.00 55.41 362 LEU A N 1
ATOM 5332 C CA . LEU C 2 362 ? -25.382 25.106 -13.514 1.00 48.71 362 LEU A CA 1
ATOM 5333 C C . LEU C 2 362 ? -24.408 26.125 -14.093 1.00 51.98 362 LEU A C 1
ATOM 5334 O O . LEU C 2 362 ? -23.809 26.887 -13.326 1.00 37.70 362 LEU A O 1
ATOM 5350 N N . LYS C 2 363 ? -24.230 26.160 -15.413 1.00 55.63 363 LYS A N 1
ATOM 5351 C CA . LYS C 2 363 ? -23.452 27.233 -16.015 1.00 54.00 363 LYS A CA 1
ATOM 5352 C C . LYS C 2 363 ? -24.231 28.545 -15.925 1.00 55.85 363 LYS A C 1
ATOM 5353 O O . LYS C 2 363 ? -25.457 28.550 -16.077 1.00 56.39 363 LYS A O 1
ATOM 5372 N N . PRO C 2 364 ? -23.564 29.663 -15.658 1.00 55.87 364 PRO A N 1
ATOM 5373 C CA . PRO C 2 364 ? -24.242 30.965 -15.671 1.00 58.41 364 PRO A CA 1
ATOM 5374 C C . PRO C 2 364 ? -24.300 31.519 -17.092 1.00 59.92 364 PRO A C 1
ATOM 5375 O O . PRO C 2 364 ? -23.907 30.865 -18.055 1.00 59.21 364 PRO A O 1
ATOM 5386 N N . ARG C 2 365 ? -24.822 32.738 -17.210 1.00 68.89 365 ARG A N 1
ATOM 5387 C CA . ARG C 2 365 ? -24.775 33.471 -18.472 1.00 73.11 365 ARG A CA 1
ATOM 5388 C C . ARG C 2 365 ? -24.018 34.781 -18.255 1.00 66.71 365 ARG A C 1
ATOM 5389 O O . ARG C 2 365 ? -23.134 34.860 -17.401 1.00 57.59 365 ARG A O 1
ATOM 5410 N N . ASP D 2 31 ? -36.161 -15.756 33.771 1.00 56.65 31 ASP C N 1
ATOM 5411 C CA . ASP D 2 31 ? -34.714 -15.848 33.624 1.00 55.02 31 ASP C CA 1
ATOM 5412 C C . ASP D 2 31 ? -34.117 -14.497 33.250 1.00 57.84 31 ASP C C 1
ATOM 5413 O O . ASP D 2 31 ? -34.805 -13.626 32.714 1.00 56.77 31 ASP C O 1
ATOM 5421 N N . ILE D 2 32 ? -32.822 -14.337 33.524 1.00 54.35 32 ILE C N 1
ATOM 5422 C CA . ILE D 2 32 ? -32.195 -13.024 33.449 1.00 49.34 32 ILE C CA 1
ATOM 5423 C C . ILE D 2 32 ? -32.003 -12.622 31.994 1.00 46.45 32 ILE C C 1
ATOM 5424 O O . ILE D 2 32 ? -31.456 -13.382 31.186 1.00 47.46 32 ILE C O 1
ATOM 5440 N N . GLU D 2 33 ? -32.428 -11.410 31.661 1.00 46.85 33 GLU C N 1
ATOM 5441 C CA . GLU D 2 33 ? -32.292 -10.869 30.316 1.00 43.35 33 GLU C CA 1
ATOM 5442 C C . GLU D 2 33 ? -31.012 -10.046 30.205 1.00 41.00 33 GLU C C 1
ATOM 5443 O O . GLU D 2 33 ? -30.614 -9.365 31.153 1.00 42.97 33 GLU C O 1
ATOM 5455 N N . VAL D 2 34 ? -30.344 -10.083 29.052 1.00 39.41 34 VAL C N 1
ATOM 5456 C CA . VAL D 2 34 ? -29.072 -9.353 28.812 1.00 37.67 34 VAL C CA 1
ATOM 5457 C C . VAL D 2 34 ? -29.428 -7.941 28.383 1.00 40.60 34 VAL C C 1
ATOM 5458 O O . VAL D 2 34 ? -30.248 -7.796 27.481 1.00 40.78 34 VAL C O 1
ATOM 5471 N N . THR D 2 35 ? -28.853 -6.949 29.040 1.00 41.49 35 THR C N 1
ATOM 5472 C CA . THR D 2 35 ? -29.094 -5.519 28.759 1.00 37.50 35 THR C CA 1
ATOM 5473 C C . THR D 2 35 ? -28.543 -5.223 27.378 1.00 35.43 35 THR C C 1
ATOM 5474 O O . THR D 2 35 ? -27.495 -5.700 27.135 1.00 36.56 35 THR C O 1
ATOM 5485 N N 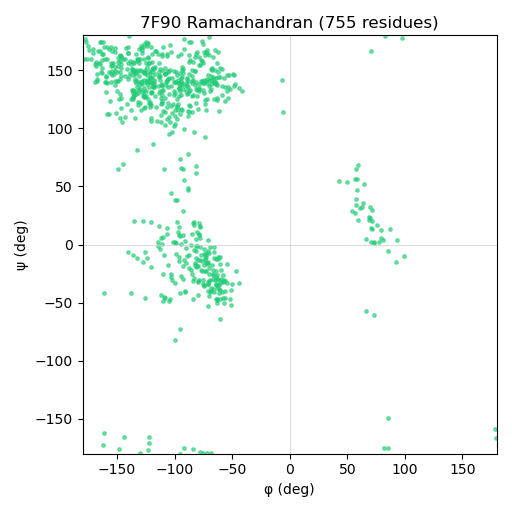. SER D 2 36 ? -29.218 -4.421 26.563 1.00 39.97 36 SER C N 1
ATOM 5486 C CA . SER D 2 36 ? -28.756 -3.966 25.224 1.00 39.70 36 SER C CA 1
ATOM 5487 C C . SER D 2 36 ? -28.457 -5.145 24.284 1.00 36.84 36 SER C C 1
ATOM 5488 O O . SER D 2 36 ? -27.304 -5.314 23.909 1.00 33.55 36 SER C O 1
ATOM 5496 N N . SER D 2 37 ? -29.481 -5.906 23.929 1.00 33.61 37 SER C N 1
ATOM 5497 C CA . SER D 2 37 ? -29.370 -7.097 23.059 1.00 43.56 37 SER C CA 1
ATOM 5498 C C . SER D 2 37 ? -29.100 -6.707 21.599 1.00 41.50 37 SER C C 1
ATOM 5499 O O . SER D 2 37 ? -29.245 -5.531 21.281 1.00 46.00 37 SER C O 1
ATOM 5507 N N . PRO D 2 38 ? -28.664 -7.611 20.702 1.00 37.85 38 PRO C N 1
ATOM 5508 C CA . PRO D 2 38 ? -28.524 -7.245 19.284 1.00 41.93 38 PRO C CA 1
ATOM 5509 C C . PRO D 2 38 ? -29.864 -6.867 18.668 1.00 42.14 38 PRO C C 1
ATOM 5510 O O . PRO D 2 38 ? -30.941 -7.113 19.219 1.00 40.66 38 PRO C O 1
ATOM 5521 N N . ASP D 2 39 ? -29.780 -6.246 17.490 1.00 41.03 39 ASP C N 1
ATOM 5522 C CA . ASP D 2 39 ? -30.961 -5.733 16.810 1.00 41.89 39 ASP C CA 1
ATOM 5523 C C . ASP D 2 39 ? -31.560 -6.715 15.817 1.00 39.60 39 ASP C C 1
ATOM 5524 O O . ASP D 2 39 ? -32.723 -6.547 15.428 1.00 38.84 39 ASP C O 1
ATOM 5533 N N . ASP D 2 40 ? -30.798 -7.714 15.385 1.00 36.08 40 ASP C N 1
ATOM 5534 C CA . ASP D 2 40 ? -31.291 -8.762 14.503 1.00 40.88 40 ASP C CA 1
ATOM 5535 C C . ASP D 2 40 ? -31.094 -10.115 15.184 1.00 39.29 40 ASP C C 1
ATOM 5536 O O . ASP D 2 40 ? -30.723 -10.191 16.358 1.00 41.91 40 ASP C O 1
ATOM 5545 N N . SER D 2 41 ? -31.326 -11.189 14.434 1.00 37.82 41 SER C N 1
ATOM 5546 C CA . SER D 2 41 ? -31.362 -12.512 15.038 1.00 37.76 41 SER C CA 1
ATOM 5547 C C . SER D 2 41 ? -29.958 -12.994 15.388 1.00 36.11 41 SER C C 1
ATOM 5548 O O . SER D 2 41 ? -28.996 -12.769 14.645 1.00 34.47 41 SER C O 1
ATOM 5556 N N . ILE D 2 42 ? -29.857 -13.670 16.534 1.00 37.93 42 ILE C N 1
ATOM 5557 C CA . ILE D 2 42 ? -28.584 -14.091 17.104 1.00 35.34 42 ILE C CA 1
ATOM 5558 C C . ILE D 2 42 ? -28.307 -15.530 16.689 1.00 31.89 42 ILE C C 1
ATOM 5559 O O . ILE D 2 42 ? -29.192 -16.394 16.759 1.00 32.72 42 ILE C O 1
ATOM 5575 N N . GLY D 2 43 ? -27.076 -15.788 16.264 1.00 31.69 43 GLY C N 1
ATOM 5576 C CA . GLY D 2 43 ? -26.726 -17.100 15.767 1.00 30.28 43 GLY C CA 1
ATOM 5577 C C . GLY D 2 43 ? -25.530 -17.730 16.446 1.00 28.76 43 GLY C C 1
ATOM 5578 O O . GLY D 2 43 ? -25.216 -18.889 16.173 1.00 31.94 43 GLY C O 1
ATOM 5582 N N . CYS D 2 44 ? -24.846 -17.002 17.323 1.00 27.57 44 CYS C N 1
ATOM 5583 C CA . CYS D 2 44 ? -23.680 -17.574 17.976 1.00 24.77 44 CYS C CA 1
ATOM 5584 C C . CYS D 2 44 ? -23.417 -16.895 19.309 1.00 29.13 44 CYS C C 1
ATOM 5585 O O . CYS D 2 44 ? -23.512 -15.671 19.432 1.00 27.91 44 CYS C O 1
ATOM 5593 N N . LEU D 2 45 ? -23.051 -17.702 20.295 1.00 30.84 45 LEU C N 1
ATOM 5594 C CA . LEU D 2 45 ? -22.712 -17.222 21.622 1.00 26.55 45 LEU C CA 1
ATOM 5595 C C . LEU D 2 45 ? -21.436 -17.910 22.078 1.00 23.92 45 LEU C C 1
ATOM 5596 O O . LEU D 2 45 ? -21.198 -19.068 21.738 1.00 28.53 45 LEU C O 1
ATOM 5612 N N . SER D 2 46 ? -20.615 -17.208 22.849 1.00 28.19 46 SER C N 1
ATOM 5613 C CA . SER D 2 46 ? -19.382 -17.788 23.370 1.00 28.61 46 SER C CA 1
ATOM 5614 C C . SER D 2 46 ? -18.979 -17.037 24.630 1.00 27.08 46 SER C C 1
ATOM 5615 O O . SER D 2 46 ? -18.818 -15.811 24.617 1.00 28.44 46 SER C O 1
ATOM 5623 N N . PHE D 2 47 ? -18.830 -17.778 25.718 1.00 24.79 47 PHE C N 1
ATOM 5624 C CA . PHE D 2 47 ? -18.286 -17.223 26.944 1.00 28.21 47 PHE C CA 1
ATOM 5625 C C . PHE D 2 47 ? -16.756 -17.160 26.895 1.00 25.17 47 PHE C C 1
ATOM 5626 O O . PHE D 2 47 ? -16.095 -17.772 26.053 1.00 25.89 47 PHE C O 1
ATOM 5643 N N . SER D 2 48 ? -16.195 -16.402 27.834 1.00 27.29 48 SER C N 1
ATOM 5644 C CA . SER D 2 48 ? -14.759 -16.169 27.902 1.00 27.84 48 SER C CA 1
ATOM 5645 C C . SER D 2 48 ? -14.037 -17.320 28.599 1.00 31.37 48 SER C C 1
ATOM 5646 O O . SER D 2 48 ? -14.652 -18.121 29.311 1.00 33.49 48 SER C O 1
ATOM 5654 N N . PRO D 2 49 ? -12.723 -17.426 28.406 1.00 31.99 49 PRO C N 1
ATOM 5655 C CA . PRO D 2 49 ? -11.983 -18.588 28.926 1.00 35.65 49 PRO C CA 1
ATOM 5656 C C . PRO D 2 49 ? -11.647 -18.422 30.395 1.00 38.61 49 PRO C C 1
ATOM 5657 O O . PRO D 2 49 ? -11.689 -17.305 30.937 1.00 36.24 49 PRO C O 1
ATOM 5668 N N . PRO D 2 50 ? -11.285 -19.514 31.074 1.00 40.64 50 PRO C N 1
ATOM 5669 C CA . PRO D 2 50 ? -10.946 -19.419 32.504 1.00 35.84 50 PRO C CA 1
ATOM 5670 C C . PRO D 2 50 ? -9.771 -18.500 32.789 1.00 36.68 50 PRO C C 1
ATOM 5671 O O . PRO D 2 50 ? -9.534 -18.172 33.957 1.00 37.12 50 PRO C O 1
ATOM 5682 N N . THR D 2 51 ?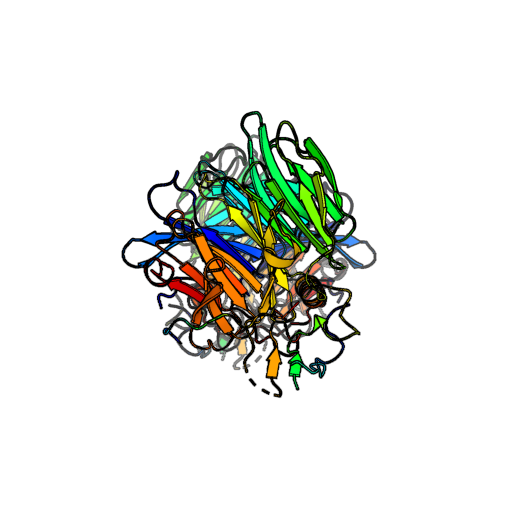 -9.038 -18.067 31.764 1.00 37.15 51 THR C N 1
ATOM 5683 C CA . THR D 2 51 ? -7.879 -17.201 31.943 1.00 39.31 51 THR C CA 1
ATOM 5684 C C . THR D 2 51 ? -8.255 -15.750 32.215 1.00 39.51 51 THR C C 1
ATOM 5685 O O . THR D 2 51 ? -7.378 -14.960 32.584 1.00 38.88 51 THR C O 1
ATOM 5696 N N . LEU D 2 52 ? -9.526 -15.388 32.076 1.00 37.07 52 LEU C N 1
ATOM 5697 C CA . LEU D 2 52 ? -9.981 -14.056 32.427 1.00 39.92 52 LEU C CA 1
ATOM 5698 C C . LEU D 2 52 ? -10.756 -14.070 33.740 1.00 40.70 52 LEU C C 1
ATOM 5699 O O . LEU D 2 52 ? -11.685 -14.874 33.899 1.00 43.07 52 LEU C O 1
ATOM 5715 N N . PRO D 2 53 ? -10.416 -13.205 34.697 1.00 41.52 53 PRO C N 1
ATOM 5716 C CA . PRO D 2 53 ? -11.285 -13.041 35.869 1.00 37.94 53 PRO C CA 1
ATOM 5717 C C . PRO D 2 53 ? -12.642 -12.483 35.464 1.00 37.85 53 PRO C C 1
ATOM 5718 O O . PRO D 2 53 ? -12.741 -11.566 34.643 1.00 46.24 53 PRO C O 1
ATOM 5729 N N . GLY D 2 54 ? -13.689 -13.042 36.068 1.00 33.24 54 GLY C N 1
ATOM 5730 C CA . GLY D 2 54 ? -15.049 -12.703 35.708 1.00 35.44 54 GLY C CA 1
ATOM 5731 C C . GLY D 2 54 ? -15.503 -13.460 34.474 1.00 42.82 54 GLY C C 1
ATOM 5732 O O . GLY D 2 54 ? -14.807 -14.322 33.934 1.00 47.91 54 GLY C O 1
ATOM 5736 N N . ASN D 2 55 ? -16.706 -13.120 34.015 1.00 38.41 55 ASN C N 1
ATOM 5737 C CA . ASN D 2 55 ? -17.311 -13.753 32.852 1.00 30.06 55 ASN C CA 1
ATOM 5738 C C . ASN D 2 55 ? -17.684 -12.682 31.838 1.00 36.23 55 ASN C C 1
ATOM 5739 O O . ASN D 2 55 ? -18.333 -11.691 32.185 1.00 40.56 55 ASN C O 1
ATOM 5750 N N . PHE D 2 56 ? -17.233 -12.865 30.599 1.00 32.94 56 PHE C N 1
ATOM 5751 C CA . PHE D 2 56 ? -17.540 -11.979 29.485 1.00 30.06 56 PHE C CA 1
ATOM 5752 C C . PHE D 2 56 ? -18.202 -12.809 28.393 1.00 36.39 56 PHE C C 1
ATOM 5753 O O . PHE D 2 56 ? -17.743 -13.916 28.082 1.00 32.52 56 PHE C O 1
ATOM 5770 N N . LEU D 2 57 ? -19.275 -12.280 27.811 1.00 35.99 57 LEU C N 1
ATOM 5771 C CA . LEU D 2 57 ? -20.036 -12.993 26.794 1.00 33.11 57 LEU C CA 1
ATOM 5772 C C . LEU D 2 57 ? -19.919 -12.288 25.453 1.00 33.47 57 LEU C C 1
ATOM 5773 O O . LEU D 2 57 ? -19.894 -11.053 25.390 1.00 29.22 57 LEU C O 1
ATOM 5789 N N . ILE D 2 58 ? -19.878 -13.071 24.378 1.00 29.25 58 ILE C N 1
ATOM 5790 C CA . ILE D 2 58 ? -19.856 -12.528 23.028 1.00 27.19 58 ILE C CA 1
ATOM 5791 C C . ILE D 2 58 ? -21.044 -13.096 22.270 1.00 25.96 58 ILE C C 1
ATOM 5792 O O . ILE D 2 58 ? -21.361 -14.283 22.404 1.00 22.98 58 ILE C O 1
ATOM 5808 N N . ALA D 2 59 ? -21.688 -12.254 21.461 1.00 25.23 59 ALA C N 1
ATOM 5809 C CA . ALA D 2 59 ? -22.800 -12.690 20.627 1.00 26.96 59 ALA C CA 1
ATOM 5810 C C . ALA D 2 59 ? -22.653 -12.101 19.235 1.00 25.14 59 ALA C C 1
ATOM 5811 O O . ALA D 2 59 ? -22.437 -10.896 19.090 1.00 30.62 59 ALA C O 1
ATOM 5818 N N . GLY D 2 60 ? -22.765 -12.942 18.216 1.00 25.83 60 GLY C N 1
ATOM 5819 C CA . GLY D 2 60 ? -22.862 -12.479 16.847 1.00 26.28 60 GLY C CA 1
ATOM 5820 C C . GLY D 2 60 ? -24.313 -12.479 16.409 1.00 28.01 60 GLY C C 1
ATOM 5821 O O . GLY D 2 60 ? -25.108 -13.298 16.865 1.00 27.11 60 GLY C O 1
ATOM 5825 N N . SER D 2 61 ? -24.660 -11.551 15.520 1.00 28.24 61 SER C N 1
ATOM 5826 C CA . SER D 2 61 ? -26.042 -11.410 15.097 1.00 30.02 61 SER C CA 1
ATOM 5827 C C . SER D 2 61 ? -26.096 -11.123 13.606 1.00 33.90 61 SER C C 1
ATOM 5828 O O . SER D 2 61 ? -25.095 -10.754 12.982 1.00 31.91 61 SER C O 1
ATOM 5836 N N . TRP D 2 62 ? -27.298 -11.284 13.047 1.00 34.13 62 TRP C N 1
ATOM 5837 C CA . TRP D 2 62 ? -27.547 -11.079 11.626 1.00 37.17 62 TRP C CA 1
ATOM 5838 C C . TRP D 2 62 ? -27.655 -9.612 11.253 1.00 35.31 62 TRP C C 1
ATOM 5839 O O . TRP D 2 62 ? -28.112 -9.294 10.152 1.00 41.08 62 TRP C O 1
ATOM 5860 N N . ALA D 2 63 ? -27.221 -8.720 12.136 1.00 30.49 63 ALA C N 1
ATOM 5861 C CA . ALA D 2 63 ? -27.072 -7.308 11.821 1.00 32.38 63 ALA C CA 1
ATOM 5862 C C . ALA D 2 63 ? -25.606 -6.916 11.671 1.00 32.81 63 ALA C C 1
ATOM 5863 O O . ALA D 2 63 ? -25.285 -5.720 11.653 1.00 40.67 63 ALA C O 1
ATOM 5870 N N . ASN D 2 64 ? -24.715 -7.901 11.553 1.00 30.11 64 ASN C N 1
ATOM 5871 C CA . ASN D 2 64 ? -23.291 -7.776 11.259 1.00 31.47 64 ASN C CA 1
ATOM 5872 C C . ASN D 2 64 ? -22.436 -7.433 12.471 1.00 29.61 64 ASN C C 1
ATOM 5873 O O . ASN D 2 64 ? -21.228 -7.221 12.296 1.00 30.61 64 ASN C O 1
ATOM 5884 N N . ASP D 2 65 ? -22.993 -7.350 13.671 1.00 32.54 65 ASP C N 1
ATOM 5885 C CA . ASP D 2 65 ? -22.226 -6.927 14.831 1.00 31.16 65 ASP C CA 1
ATOM 5886 C C . ASP D 2 65 ? -21.796 -8.123 15.670 1.00 34.45 65 ASP C C 1
ATOM 5887 O O . ASP D 2 65 ? -22.472 -9.154 15.721 1.00 34.05 65 ASP C O 1
ATOM 5896 N N . VAL D 2 66 ? -20.645 -7.977 16.316 1.00 32.16 66 VAL C N 1
ATOM 5897 C CA . VAL D 2 66 ? -20.243 -8.823 17.431 1.00 32.27 66 VAL C CA 1
ATOM 5898 C C . VAL D 2 66 ? -20.246 -7.923 18.653 1.00 34.28 66 VAL C C 1
ATOM 5899 O O . VAL D 2 66 ? -19.718 -6.805 18.599 1.00 30.84 66 VAL C O 1
ATOM 5912 N N . ARG D 2 67 ? -20.859 -8.390 19.739 1.00 31.87 67 ARG C N 1
ATOM 5913 C CA . ARG D 2 67 ? -21.011 -7.602 20.953 1.00 32.78 67 ARG C CA 1
ATOM 5914 C C . ARG D 2 67 ? -20.377 -8.322 22.131 1.00 29.91 67 ARG C C 1
ATOM 5915 O O . ARG D 2 67 ? -20.244 -9.546 22.128 1.00 28.78 67 ARG C O 1
ATOM 5936 N N . CYS D 2 68 ? -19.998 -7.554 23.149 1.00 27.34 68 CYS C N 1
ATOM 5937 C CA . CYS D 2 68 ? -19.427 -8.114 24.365 1.00 26.78 68 CYS C CA 1
ATOM 5938 C C . CYS D 2 68 ? -20.121 -7.519 25.580 1.00 28.51 68 CYS C C 1
ATOM 5939 O O . CYS D 2 68 ? -20.264 -6.296 25.683 1.00 29.32 68 CYS C O 1
ATOM 5947 N N . TRP D 2 69 ? -20.556 -8.383 26.491 1.00 28.97 69 TRP C N 1
ATOM 5948 C CA . TRP D 2 69 ? -21.100 -7.963 27.773 1.00 29.26 69 TRP C CA 1
ATOM 5949 C C . TRP D 2 69 ? -20.263 -8.590 28.877 1.00 28.61 69 TRP C C 1
ATOM 5950 O O . TRP D 2 69 ? -19.890 -9.760 28.776 1.00 34.70 69 TRP C O 1
ATOM 5971 N N . GLU D 2 70 ? -19.982 -7.838 29.941 1.00 28.82 70 GLU C N 1
ATOM 5972 C CA . GLU D 2 70 ? -19.477 -8.439 31.174 1.00 32.68 70 GLU C CA 1
ATOM 5973 C C . GLU D 2 70 ? -20.641 -8.889 32.058 1.00 34.98 70 GLU C C 1
ATOM 5974 O O . GLU D 2 70 ? -21.596 -8.134 32.278 1.00 37.78 70 GLU C O 1
ATOM 5986 N N . VAL D 2 71 ? -20.549 -10.114 32.573 1.00 31.53 71 VAL C N 1
ATOM 5987 C CA . VAL D 2 71 ? -21.583 -10.692 33.424 1.00 36.62 71 VAL C CA 1
ATOM 5988 C C . VAL D 2 71 ? -21.078 -10.628 34.857 1.00 34.95 71 VAL C C 1
ATOM 5989 O O . VAL D 2 71 ? -20.026 -11.194 35.178 1.00 33.21 71 VAL C O 1
ATOM 6002 N N . GLN D 2 72 ? -21.796 -9.917 35.713 1.00 39.29 72 GLN C N 1
ATOM 6003 C CA . GLN D 2 72 ? -21.439 -9.846 37.119 1.00 38.30 72 GLN C CA 1
ATOM 6004 C C . GLN D 2 72 ? -22.186 -10.911 37.905 1.00 38.63 72 GLN C C 1
ATOM 6005 O O . GLN D 2 72 ? -23.281 -11.335 37.522 1.00 41.16 72 GLN C O 1
ATOM 6019 N N . ASP D 2 73 ? -21.578 -11.333 39.018 1.00 37.43 73 ASP C N 1
ATOM 6020 C CA . ASP D 2 73 ? -22.150 -12.357 39.885 1.00 35.87 73 ASP C CA 1
ATOM 6021 C C . ASP D 2 73 ? -23.638 -12.118 40.105 1.00 39.42 73 ASP C C 1
ATOM 6022 O O . ASP D 2 73 ? -24.420 -13.065 40.226 1.00 46.77 73 ASP C O 1
ATOM 6031 N N . SER D 2 74 ? -24.044 -10.849 40.134 1.00 46.14 74 SER C N 1
ATOM 6032 C CA . SER D 2 74 ? -25.443 -10.527 40.380 1.00 42.02 74 SER C CA 1
ATOM 6033 C C . SER D 2 74 ? -26.350 -10.890 39.212 1.00 43.52 74 SER C C 1
ATOM 6034 O O . SER D 2 74 ? -27.571 -10.943 39.397 1.00 48.55 74 SER C O 1
ATOM 6042 N N . GLY D 2 75 ? -25.795 -11.118 38.021 1.00 34.67 75 GLY C N 1
ATOM 6043 C CA . GLY D 2 75 ? -26.578 -11.283 36.815 1.00 39.73 75 GLY C CA 1
ATOM 6044 C C . GLY D 2 75 ? -26.662 -10.043 35.945 1.00 40.54 75 GLY C C 1
ATOM 6045 O O . GLY D 2 75 ? -27.159 -10.129 34.812 1.00 32.57 75 GLY C O 1
ATOM 6049 N N . GLN D 2 76 ? -26.209 -8.896 36.449 1.00 41.30 76 GLN C N 1
ATOM 6050 C CA . GLN D 2 76 ? -26.212 -7.663 35.674 1.00 40.86 76 GLN C CA 1
ATOM 6051 C C . GLN D 2 76 ? -25.235 -7.784 34.513 1.00 32.30 76 GLN C C 1
ATOM 6052 O O . GLN D 2 76 ? -24.159 -8.368 34.653 1.00 31.65 76 GLN C O 1
ATOM 6066 N N . THR D 2 77 ? -25.611 -7.226 33.363 1.00 34.85 77 THR C N 1
ATOM 6067 C CA . THR D 2 77 ? -24.843 -7.345 32.127 1.00 32.79 77 THR C CA 1
ATOM 6068 C C . THR D 2 77 ? -24.478 -5.952 31.635 1.00 34.08 77 THR C C 1
ATOM 6069 O O . THR D 2 77 ? -25.357 -5.108 31.436 1.00 33.70 77 THR C O 1
ATOM 6080 N N . ILE D 2 78 ? -23.184 -5.707 31.470 1.00 31.99 78 ILE C N 1
ATOM 6081 C CA . ILE D 2 78 ? -22.638 -4.401 31.125 1.00 28.05 78 ILE C CA 1
ATOM 6082 C C . ILE D 2 78 ? -22.154 -4.475 29.680 1.00 33.02 78 ILE C C 1
ATOM 6083 O O . ILE D 2 78 ? -21.222 -5.236 29.393 1.00 28.23 78 ILE C O 1
ATOM 6099 N N . PRO D 2 79 ? -22.760 -3.741 28.745 1.00 33.79 79 PRO C N 1
ATOM 6100 C CA . PRO D 2 79 ? -22.157 -3.630 27.406 1.00 29.57 79 PRO C CA 1
ATOM 6101 C C . PRO D 2 79 ? -20.798 -2.950 27.497 1.00 27.90 79 PRO C C 1
ATOM 6102 O O . PRO D 2 79 ? -20.681 -1.859 28.056 1.00 33.54 79 PRO C O 1
ATOM 6113 N N . LYS D 2 80 ? -19.768 -3.605 26.958 1.00 27.49 80 LYS C N 1
ATOM 6114 C CA . LYS D 2 80 ? -18.394 -3.111 27.036 1.00 27.66 80 LYS C CA 1
ATOM 6115 C C . LYS D 2 80 ? -17.825 -2.664 25.697 1.00 30.29 80 LYS C C 1
ATOM 6116 O O . LYS D 2 80 ? -17.179 -1.613 25.627 1.00 31.03 80 LYS C O 1
ATOM 6135 N N . ALA D 2 81 ? -18.054 -3.424 24.628 1.00 30.74 81 ALA C N 1
ATOM 6136 C CA . ALA D 2 81 ? -17.447 -3.131 23.337 1.00 27.86 81 ALA C CA 1
ATOM 6137 C C . ALA D 2 81 ? -18.208 -3.871 22.248 1.00 31.43 81 ALA C C 1
ATOM 6138 O O . ALA D 2 81 ? -18.961 -4.812 22.521 1.00 27.35 81 ALA C O 1
ATOM 6145 N N . GLN D 2 82 ? -17.981 -3.447 21.005 1.00 25.69 82 GLN C N 1
ATOM 6146 C CA . GLN D 2 82 ? -18.723 -3.969 19.870 1.00 29.23 82 GLN C CA 1
ATOM 6147 C C . GLN D 2 82 ? -17.934 -3.681 18.606 1.00 34.04 82 GLN C C 1
ATOM 6148 O O . GLN D 2 82 ? -17.348 -2.603 18.464 1.00 37.40 82 GLN C O 1
ATOM 6162 N N . GLN D 2 83 ? -17.928 -4.651 17.697 1.00 29.66 83 GLN C N 1
ATOM 6163 C CA . GLN D 2 83 ? -17.273 -4.542 16.405 1.00 29.10 83 GLN C CA 1
ATOM 6164 C C . GLN D 2 83 ? -18.253 -4.983 15.326 1.00 32.40 83 GLN C C 1
ATOM 6165 O O . GLN D 2 83 ? -19.304 -5.564 15.611 1.00 30.23 83 GLN C O 1
ATOM 6179 N N . MET D 2 84 ? -17.896 -4.723 14.069 1.00 36.42 84 MET C N 1
ATOM 6180 C CA . MET D 2 84 ? -18.829 -4.885 12.962 1.00 34.44 84 MET C CA 1
ATOM 6181 C C . MET D 2 84 ? -18.169 -5.565 11.772 1.00 32.92 84 MET C C 1
ATOM 6182 O O . MET D 2 84 ? -17.064 -5.188 11.365 1.00 38.69 84 MET C O 1
ATOM 6196 N N . HIS D 2 85 ? -18.861 -6.555 11.213 1.00 35.65 85 HIS C N 1
ATOM 6197 C CA . HIS D 2 85 ? -18.545 -7.093 9.898 1.00 35.51 85 HIS C CA 1
ATOM 6198 C C . HIS D 2 85 ? -19.367 -6.324 8.862 1.00 33.13 85 HIS C C 1
ATOM 6199 O O . HIS D 2 85 ? -20.079 -5.374 9.197 1.00 32.92 85 HIS C O 1
ATOM 6213 N N . THR D 2 86 ? -19.293 -6.737 7.592 1.00 34.31 86 THR C N 1
ATOM 6214 C CA . THR D 2 86 ? -20.165 -6.225 6.540 1.00 34.34 86 THR C CA 1
ATOM 6215 C C . THR D 2 86 ? -21.228 -7.237 6.124 1.00 27.77 86 THR C C 1
ATOM 6216 O O . THR D 2 86 ? -21.936 -7.009 5.140 1.00 28.95 86 THR C O 1
ATOM 6227 N N . GLY D 2 87 ? -21.358 -8.339 6.854 1.00 30.64 87 GLY C N 1
ATOM 6228 C CA . GLY D 2 87 ? -22.394 -9.316 6.624 1.00 29.76 87 GLY C CA 1
ATOM 6229 C C . GLY D 2 87 ? -22.676 -10.064 7.913 1.00 29.75 87 GLY C C 1
ATOM 6230 O O . GLY D 2 87 ? -21.908 -9.976 8.878 1.00 27.65 87 GLY C O 1
ATOM 6234 N N . PRO D 2 88 ? -23.780 -10.811 7.964 1.00 29.33 88 PRO C N 1
ATOM 6235 C CA . PRO D 2 88 ? -24.139 -11.504 9.210 1.00 30.02 88 PRO C CA 1
ATOM 6236 C C . PRO D 2 88 ? -22.970 -12.278 9.811 1.00 26.04 88 PRO C C 1
ATOM 6237 O O . PRO D 2 88 ? -22.124 -12.820 9.100 1.00 25.61 88 PRO C O 1
ATOM 6248 N N . VAL D 2 89 ? -22.935 -12.319 11.142 1.00 30.42 89 VAL C N 1
ATOM 6249 C CA . VAL D 2 89 ? -21.875 -12.975 11.904 1.00 28.73 89 VAL C CA 1
ATOM 6250 C C . VAL D 2 89 ? -22.351 -14.368 12.305 1.00 28.93 89 VAL C C 1
ATOM 6251 O O . VAL D 2 89 ? -23.346 -14.514 13.030 1.00 29.50 89 VAL C O 1
ATOM 6264 N N . LEU D 2 90 ? -21.632 -15.390 11.835 1.00 28.77 90 LEU C N 1
ATOM 6265 C CA . LEU D 2 90 ? 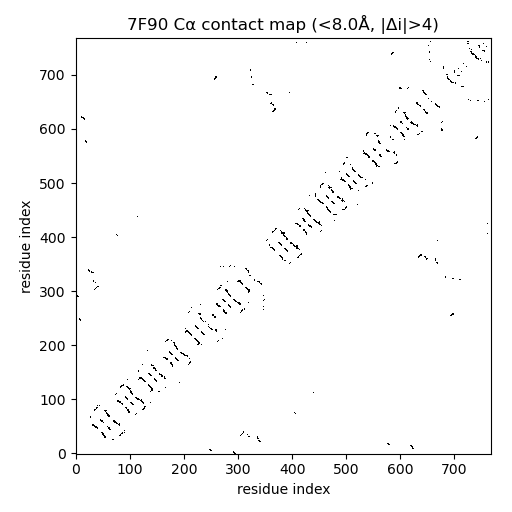-22.064 -16.781 11.953 1.00 28.54 90 LEU C CA 1
ATOM 6266 C C . LEU D 2 90 ? -21.478 -17.496 13.171 1.00 30.81 90 LEU C C 1
ATOM 6267 O O . LEU D 2 90 ? -22.199 -18.232 13.847 1.00 31.24 90 LEU C O 1
ATOM 6283 N N . ASP D 2 91 ? -20.200 -17.295 13.492 1.00 30.33 91 ASP C N 1
ATOM 6284 C CA . ASP D 2 91 ? -19.564 -18.002 14.595 1.00 27.61 91 ASP C CA 1
ATOM 6285 C C . ASP D 2 91 ? -18.638 -17.049 15.336 1.00 30.52 91 ASP C C 1
ATOM 6286 O O . ASP D 2 91 ? -18.172 -16.056 14.776 1.00 30.03 91 ASP C O 1
ATOM 6295 N N . VAL D 2 92 ? -18.378 -17.354 16.609 1.00 27.74 92 VAL C N 1
ATOM 6296 C CA . VAL D 2 92 ? -17.399 -16.614 17.397 1.00 30.21 92 VAL C CA 1
ATOM 6297 C C . VAL D 2 92 ? -16.744 -17.562 18.390 1.00 29.81 92 VAL C C 1
ATOM 6298 O O . VAL D 2 92 ? -17.255 -18.645 18.679 1.00 31.42 92 VAL C O 1
ATOM 6311 N N . CYS D 2 93 ? -15.605 -17.134 18.925 1.00 25.40 93 CYS C N 1
ATOM 6312 C CA . CYS D 2 93 ? -14.845 -17.906 19.899 1.00 26.81 93 CYS C CA 1
ATOM 6313 C C . CYS D 2 93 ? -13.696 -17.031 20.384 1.00 22.65 93 CYS C C 1
ATOM 6314 O O . CYS D 2 93 ? -13.397 -15.986 19.800 1.00 27.66 93 CYS C O 1
ATOM 6322 N N . TRP D 2 94 ? -13.055 -17.469 21.460 1.00 22.94 94 TRP C N 1
ATOM 6323 C CA . TRP D 2 94 ? -11.954 -16.739 22.069 1.00 27.94 94 TRP C CA 1
ATOM 6324 C C . TRP D 2 94 ? -10.620 -17.422 21.789 1.00 24.70 94 TRP C C 1
ATOM 6325 O O . TRP D 2 94 ? -10.556 -18.597 21.426 1.00 28.51 94 TRP C O 1
ATOM 6346 N N . SER D 2 95 ? -9.546 -16.663 21.979 1.00 27.27 95 SER C N 1
ATOM 6347 C CA . SER D 2 95 ? -8.227 -17.246 22.177 1.00 23.06 95 SER C CA 1
ATOM 6348 C C . SER D 2 95 ? -8.119 -17.792 23.600 1.00 27.91 95 SER C C 1
ATOM 6349 O O . SER D 2 95 ? -8.862 -17.389 24.501 1.00 34.71 95 SER C O 1
ATOM 6357 N N . ASP D 2 96 ? -7.194 -18.738 23.799 1.00 29.73 96 ASP C N 1
ATOM 6358 C CA . ASP D 2 96 ? -7.125 -19.410 25.094 1.00 28.93 96 ASP C CA 1
ATOM 6359 C C . ASP D 2 96 ? -6.696 -18.463 26.210 1.00 34.50 96 ASP C C 1
ATOM 6360 O O . ASP D 2 96 ? -7.094 -18.656 27.363 1.00 37.50 96 ASP C O 1
ATOM 6369 N N . ASP D 2 97 ? -5.899 -17.442 25.905 1.00 32.64 97 ASP C N 1
ATOM 6370 C CA . ASP D 2 97 ? -5.525 -16.469 26.927 1.00 37.11 97 ASP C CA 1
ATOM 6371 C C . ASP D 2 97 ? -6.585 -15.389 27.125 1.00 35.09 97 ASP C C 1
ATOM 6372 O O . ASP D 2 97 ? -6.448 -14.566 28.034 1.00 40.82 97 ASP C O 1
ATOM 6381 N N . GLY D 2 98 ? -7.640 -15.382 26.316 1.00 35.39 98 GLY C N 1
ATOM 6382 C CA . GLY D 2 98 ? -8.746 -14.470 26.510 1.00 37.66 98 GLY C CA 1
ATOM 6383 C C . GLY D 2 98 ? -8.505 -13.066 26.017 1.00 31.80 98 GLY C C 1
ATOM 6384 O O . GLY D 2 98 ? -9.358 -12.198 26.233 1.00 34.36 98 GLY C O 1
ATOM 6388 N N . SER D 2 99 ? -7.371 -12.813 25.363 1.00 35.42 99 SER C N 1
ATOM 6389 C CA . SER D 2 99 ? -7.062 -11.461 24.925 1.00 33.79 99 SER C CA 1
ATOM 6390 C C . SER D 2 99 ? -7.739 -11.127 23.609 1.00 32.07 99 SER C C 1
ATOM 6391 O O . SER D 2 99 ? -8.028 -9.956 23.349 1.00 30.88 99 SER C O 1
ATOM 6399 N N . LYS D 2 100 ? -7.974 -12.127 22.768 1.00 29.94 100 LYS C N 1
ATOM 6400 C CA . LYS D 2 100 ? -8.589 -11.932 21.466 1.00 30.96 100 LYS C CA 1
ATOM 6401 C C . LYS D 2 100 ? -9.974 -12.566 21.425 1.00 30.35 100 LYS C C 1
ATOM 6402 O O . LYS D 2 100 ? -10.252 -13.542 22.128 1.00 35.18 100 LYS C O 1
ATOM 6421 N N . VAL D 2 101 ? -10.847 -11.990 20.605 1.00 30.51 101 VAL C N 1
ATOM 6422 C CA . VAL D 2 101 ? -12.092 -12.630 20.202 1.00 24.73 101 VAL C CA 1
ATOM 6423 C C . VAL D 2 101 ? -12.046 -12.783 18.692 1.00 27.13 101 VAL C C 1
ATOM 6424 O O . VAL D 2 101 ? -11.627 -11.861 17.986 1.00 27.08 101 VAL C O 1
ATOM 6437 N N . PHE D 2 102 ? -12.463 -13.944 18.200 1.00 26.21 102 PHE C N 1
ATOM 6438 C CA . PHE D 2 102 ? -12.413 -14.258 16.778 1.00 25.54 102 PHE C CA 1
ATOM 6439 C C . PHE D 2 102 ? -13.819 -14.344 16.196 1.00 28.65 102 PHE C C 1
ATOM 6440 O O . PHE D 2 102 ? -14.715 -14.949 16.794 1.00 28.65 102 PHE C O 1
ATOM 6457 N N . THR D 2 103 ? -14.000 -13.759 15.008 1.00 25.54 103 THR C N 1
ATOM 6458 C CA . THR D 2 103 ? -15.315 -13.623 14.397 1.00 26.03 103 THR C CA 1
ATOM 6459 C C . THR D 2 103 ? -15.300 -14.152 12.971 1.00 28.60 103 THR C C 1
ATOM 6460 O O . THR D 2 103 ? -14.352 -13.911 12.218 1.00 30.87 103 THR C O 1
ATOM 6471 N N . ALA D 2 104 ? -16.364 -14.873 12.613 1.00 28.01 104 ALA C N 1
ATOM 6472 C CA . ALA D 2 104 ? -16.557 -15.423 11.277 1.00 28.40 104 ALA C CA 1
ATOM 6473 C C . ALA D 2 104 ? -17.841 -14.861 10.678 1.00 32.59 104 ALA C C 1
ATOM 6474 O O . ALA D 2 104 ? -18.840 -14.677 11.387 1.00 29.65 104 ALA C O 1
ATOM 6481 N N . SER D 2 105 ? -17.830 -14.584 9.373 1.00 30.90 105 SER C N 1
ATOM 6482 C CA . SER D 2 105 ? -18.920 -13.783 8.835 1.00 29.37 105 SER C CA 1
ATOM 6483 C C . SER D 2 105 ? -19.273 -14.146 7.404 1.00 26.13 105 SER C C 1
ATOM 6484 O O . SER D 2 105 ? -18.484 -14.740 6.669 1.00 23.24 105 SER C O 1
ATOM 6492 N N . CYS D 2 106 ? -20.474 -13.709 7.012 1.00 27.54 106 CYS C N 1
ATOM 6493 C CA . CYS D 2 106 ? -20.961 -13.926 5.659 1.00 31.37 106 CYS C CA 1
ATOM 6494 C C . CYS D 2 106 ? -20.251 -13.028 4.658 1.00 30.55 106 CYS C C 1
ATOM 6495 O O . CYS D 2 106 ? -20.399 -13.225 3.449 1.00 29.24 106 CYS C O 1
ATOM 6503 N N . ASP D 2 107 ? -19.487 -12.040 5.122 1.00 34.42 107 ASP C N 1
ATOM 6504 C CA . ASP D 2 107 ? -18.676 -11.254 4.202 1.00 25.89 107 ASP C CA 1
ATOM 6505 C C . ASP D 2 107 ? -17.416 -11.994 3.792 1.00 26.75 107 ASP C C 1
ATOM 6506 O O . ASP D 2 107 ? -16.455 -11.381 3.310 1.00 30.83 107 ASP C O 1
ATOM 6515 N N . LYS D 2 108 ? -17.388 -13.304 4.030 1.00 28.16 108 LYS C N 1
ATOM 6516 C CA . LYS D 2 108 ? -16.360 -14.220 3.550 1.00 25.51 108 LYS C CA 1
ATOM 6517 C C . LYS D 2 108 ? -15.021 -14.042 4.254 1.00 25.90 108 LYS C C 1
ATOM 6518 O O . LYS D 2 108 ? -14.010 -14.590 3.793 1.00 27.87 108 LYS C O 1
ATOM 6537 N N . THR D 2 109 ? -14.979 -13.311 5.364 1.00 27.88 109 THR C N 1
ATOM 6538 C CA . THR D 2 109 ? -13.751 -13.090 6.116 1.00 25.43 109 THR C CA 1
ATOM 6539 C C . THR D 2 109 ? -13.909 -13.553 7.560 1.00 26.91 109 THR C C 1
ATOM 6540 O O . THR D 2 109 ? -14.994 -13.937 8.008 1.00 28.88 109 THR C O 1
ATOM 6551 N N . ALA D 2 110 ? -12.790 -13.522 8.285 1.00 27.05 110 ALA C N 1
ATOM 6552 C CA . ALA D 2 110 ? -12.781 -13.647 9.734 1.00 29.35 110 ALA C CA 1
ATOM 6553 C C . ALA D 2 110 ? -11.869 -12.564 10.289 1.00 31.41 110 ALA C C 1
ATOM 6554 O O . ALA D 2 110 ? -10.897 -12.164 9.642 1.00 29.28 110 ALA C O 1
ATOM 6561 N N . LYS D 2 111 ? -12.194 -12.078 11.480 1.00 31.95 111 LYS C N 1
ATOM 6562 C CA . LYS D 2 111 ? -11.398 -11.043 12.114 1.00 29.77 111 LYS C CA 1
ATOM 6563 C C . LYS D 2 111 ? -10.856 -11.544 13.443 1.00 31.84 111 LYS C C 1
ATOM 6564 O O . LYS D 2 111 ? -11.412 -12.456 14.063 1.00 27.06 111 LYS C O 1
ATOM 6583 N N . MET D 2 112 ? -9.768 -10.917 13.882 1.00 34.05 112 MET C N 1
ATOM 6584 C CA . MET D 2 112 ? -9.262 -11.074 15.238 1.00 29.37 112 MET C CA 1
ATOM 6585 C C . MET D 2 112 ? -9.494 -9.758 15.972 1.00 31.61 112 MET C C 1
ATOM 6586 O O . MET D 2 112 ? -8.909 -8.732 15.612 1.00 32.51 112 MET C O 1
ATOM 6600 N N . TRP D 2 113 ? -10.352 -9.785 16.986 1.00 36.09 113 TRP C N 1
ATOM 6601 C CA . TRP D 2 113 ? -10.671 -8.614 17.800 1.00 25.90 113 TRP C CA 1
ATOM 6602 C C . TRP D 2 113 ? -9.795 -8.632 19.051 1.00 30.38 113 TRP C C 1
ATOM 6603 O O . TRP D 2 113 ? -9.945 -9.505 19.914 1.00 32.09 113 TRP C O 1
ATOM 6624 N N . ASP D 2 114 ? -8.873 -7.676 19.146 1.00 27.84 114 ASP C N 1
ATOM 6625 C CA . ASP D 2 114 ? -8.065 -7.509 20.348 1.00 33.37 114 ASP C CA 1
ATOM 6626 C C . ASP D 2 114 ? -8.832 -6.621 21.323 1.00 32.65 114 ASP C C 1
ATOM 6627 O O . ASP D 2 114 ? -9.138 -5.469 21.008 1.00 34.86 114 ASP C O 1
ATOM 6636 N N . LEU D 2 115 ? -9.147 -7.154 22.500 1.00 33.20 115 LEU C N 1
ATOM 6637 C CA . LEU D 2 115 ? -10.120 -6.493 23.363 1.00 35.57 115 LEU C CA 1
ATOM 6638 C C . LEU D 2 115 ? -9.558 -5.252 24.042 1.00 36.98 115 LEU C C 1
ATOM 6639 O O . LEU D 2 115 ? -10.286 -4.272 24.234 1.00 33.45 115 LEU C O 1
ATOM 6655 N N . SER D 2 116 ? -8.279 -5.266 24.409 1.00 39.10 116 SER C N 1
ATOM 6656 C CA . SER D 2 116 ? -7.742 -4.164 25.197 1.00 37.13 116 SER C CA 1
ATOM 6657 C C . SER D 2 116 ? -7.616 -2.899 24.355 1.00 42.10 116 SER C C 1
ATOM 6658 O O . SER D 2 116 ? -8.080 -1.825 24.756 1.00 46.02 116 SER C O 1
ATOM 6666 N N . SER D 2 117 ? -6.947 -2.996 23.202 1.00 37.35 117 SER C N 1
ATOM 6667 C CA . SER D 2 117 ? -6.877 -1.867 22.281 1.00 37.48 117 SER C CA 1
ATOM 6668 C C . SER D 2 117 ? -8.204 -1.629 21.582 1.00 36.68 117 SER C C 1
ATOM 6669 O O . SER D 2 117 ? -8.454 -0.520 21.100 1.00 39.92 117 SER C O 1
ATOM 6677 N N . ASN D 2 118 ? -9.042 -2.656 21.506 1.00 37.57 118 ASN C N 1
ATOM 6678 C CA . ASN D 2 118 ? -10.340 -2.620 20.843 1.00 36.35 118 ASN C CA 1
ATOM 6679 C C . ASN D 2 118 ? -10.210 -2.492 19.332 1.00 39.65 118 ASN C C 1
ATOM 6680 O O . ASN D 2 118 ? -11.147 -2.055 18.660 1.00 43.06 118 ASN C O 1
ATOM 6691 N N . GLN D 2 119 ? -9.061 -2.848 18.774 1.00 39.33 119 GLN C N 1
ATOM 6692 C CA . GLN D 2 119 ? -8.871 -2.839 17.332 1.00 44.20 119 GLN C CA 1
ATOM 6693 C C . GLN D 2 119 ? -9.122 -4.243 16.794 1.00 38.03 119 GLN C C 1
ATOM 6694 O O . GLN D 2 119 ? -8.687 -5.235 17.385 1.00 31.70 119 GLN C O 1
ATOM 6708 N N . ALA D 2 120 ? -9.876 -4.320 15.702 1.00 40.89 120 ALA C N 1
ATOM 6709 C CA . ALA D 2 120 ? -10.187 -5.574 15.033 1.00 33.98 120 ALA C CA 1
ATOM 6710 C C . ALA D 2 120 ? -9.616 -5.527 13.622 1.00 33.53 120 ALA C C 1
ATOM 6711 O O . ALA D 2 120 ? -9.707 -4.502 12.939 1.00 33.39 120 ALA C O 1
ATOM 6718 N N . ILE D 2 121 ? -8.998 -6.627 13.199 1.00 33.69 121 ILE C N 1
ATOM 6719 C CA . ILE D 2 121 ? -8.381 -6.732 11.884 1.00 29.08 121 ILE C CA 1
ATOM 6720 C C . ILE D 2 121 ? -8.810 -8.054 11.258 1.00 28.15 121 ILE C C 1
ATOM 6721 O O . ILE D 2 121 ? -9.325 -8.948 11.932 1.00 27.95 121 ILE C O 1
ATOM 6737 N N . GLN D 2 122 ? -8.613 -8.153 9.943 1.00 29.72 122 GLN C N 1
ATOM 6738 C CA . GLN D 2 122 ? -8.910 -9.368 9.198 1.00 28.45 122 GLN C CA 1
ATOM 6739 C C . GLN D 2 122 ? -7.734 -10.329 9.299 1.00 31.02 122 GLN C C 1
ATOM 6740 O O . GLN D 2 122 ? -6.576 -9.911 9.270 1.00 32.28 122 GLN C O 1
ATOM 6754 N N . ILE D 2 123 ? -8.036 -11.620 9.413 1.00 26.11 123 ILE C N 1
ATOM 6755 C CA . ILE D 2 123 ? -7.009 -12.643 9.581 1.00 29.31 123 ILE C CA 1
ATOM 6756 C C . ILE D 2 123 ? -7.264 -13.796 8.613 1.00 32.78 123 ILE C C 1
ATOM 6757 O O . ILE D 2 123 ? -6.400 -14.658 8.419 1.00 35.81 123 ILE C O 1
ATOM 6773 N N . ALA D 2 124 ? -8.437 -13.816 7.979 1.00 30.98 124 ALA C N 1
ATOM 6774 C CA . ALA D 2 124 ? -8.819 -14.943 7.139 1.00 31.51 124 ALA C CA 1
ATOM 6775 C C . ALA D 2 124 ? -9.664 -14.464 5.970 1.00 29.13 124 ALA C C 1
ATOM 6776 O O . ALA D 2 124 ? -10.455 -13.526 6.097 1.00 31.02 124 ALA C O 1
ATOM 6783 N N . GLN D 2 125 ? -9.488 -15.129 4.827 1.00 28.77 125 GLN C N 1
ATOM 6784 C CA . GLN D 2 125 ? -10.229 -14.826 3.610 1.00 30.02 125 GLN C CA 1
ATOM 6785 C C . GLN D 2 125 ? -10.732 -16.116 2.978 1.00 31.01 125 GLN C C 1
ATOM 6786 O O . GLN D 2 125 ? -9.972 -17.076 2.820 1.00 28.20 125 GLN C O 1
ATOM 6800 N N . HIS D 2 126 ? -12.006 -16.131 2.606 1.00 33.45 126 HIS C N 1
ATOM 6801 C CA . HIS D 2 126 ? -12.619 -17.266 1.934 1.00 28.22 126 HIS C CA 1
ATOM 6802 C C . HIS D 2 126 ? -13.305 -16.774 0.669 1.00 31.83 126 HIS C C 1
ATOM 6803 O O . HIS D 2 126 ? -13.447 -15.570 0.441 1.00 37.19 126 HIS C O 1
ATOM 6817 N N . ASP D 2 127 ? -13.736 -17.728 -0.154 1.00 34.26 127 ASP C N 1
ATOM 6818 C CA . ASP D 2 127 ? -14.507 -17.456 -1.357 1.00 30.25 127 ASP C CA 1
ATOM 6819 C C . ASP D 2 127 ? -16.006 -17.609 -1.125 1.00 29.24 127 ASP C C 1
ATOM 6820 O O . ASP D 2 127 ? -16.781 -17.558 -2.085 1.00 26.92 127 ASP C O 1
ATOM 6829 N N . ALA D 2 128 ? -16.421 -17.794 0.124 1.00 29.06 128 ALA C N 1
ATOM 6830 C CA . ALA D 2 128 ? -17.830 -17.945 0.471 1.00 27.12 128 ALA C CA 1
ATOM 6831 C C . ALA D 2 128 ? -17.977 -17.601 1.948 1.00 22.09 128 ALA C C 1
ATOM 6832 O O . ALA D 2 128 ? -16.979 -17.398 2.648 1.00 21.90 128 ALA C O 1
ATOM 6839 N N . PRO D 2 129 ? -19.216 -17.480 2.436 1.00 21.97 129 PRO C N 1
ATOM 6840 C CA . PRO D 2 129 ? -19.409 -17.162 3.860 1.00 23.42 129 PRO C CA 1
ATOM 6841 C C . PRO D 2 129 ? -18.637 -18.121 4.759 1.00 29.65 129 PRO C C 1
ATOM 6842 O O . PRO D 2 129 ? -18.495 -19.313 4.462 1.00 24.67 129 PRO C O 1
ATOM 6853 N N . VAL D 2 130 ? -18.148 -17.594 5.879 1.00 26.77 130 VAL C N 1
ATOM 6854 C CA . VAL D 2 130 ? -17.415 -18.376 6.865 1.00 25.01 130 VAL C CA 1
ATOM 6855 C C . VAL D 2 130 ? -18.402 -18.773 7.952 1.00 23.68 130 VAL C C 1
ATOM 6856 O O . VAL D 2 130 ? -18.923 -17.911 8.661 1.00 23.42 130 VAL C O 1
ATOM 6869 N N . LYS D 2 131 ? -18.652 -20.069 8.108 1.00 20.77 131 LYS C N 1
ATOM 6870 C CA . LYS D 2 131 ? -19.699 -20.538 9.008 1.00 24.12 131 LYS C CA 1
ATOM 6871 C C . LYS D 2 131 ? -19.186 -20.891 10.393 1.00 21.27 131 LYS C C 1
ATOM 6872 O O . LYS D 2 131 ? -19.952 -20.823 11.361 1.00 25.03 131 LYS C O 1
ATOM 6891 N N . THR D 2 132 ? -17.919 -21.277 10.512 1.00 22.27 132 THR C N 1
ATOM 6892 C CA . THR D 2 132 ? -17.384 -21.766 11.772 1.00 20.47 132 THR C CA 1
ATOM 6893 C C . THR D 2 132 ? -15.982 -21.216 11.998 1.00 20.51 132 THR C C 1
ATOM 6894 O O . THR D 2 132 ? -15.212 -20.996 11.058 1.00 21.12 132 THR C O 1
ATOM 6905 N N . ILE D 2 133 ? -15.663 -20.994 13.270 1.00 25.07 133 ILE C N 1
ATOM 6906 C CA . ILE D 2 133 ? -14.364 -20.471 13.666 1.00 27.44 133 ILE C CA 1
ATOM 6907 C C . ILE D 2 133 ? -14.024 -21.061 15.028 1.00 21.02 133 ILE C C 1
ATOM 6908 O O . ILE D 2 133 ? -14.900 -21.269 15.874 1.00 20.68 133 ILE C O 1
ATOM 6924 N N . HIS D 2 134 ? -12.746 -21.381 15.210 1.00 20.90 134 HIS C N 1
ATOM 6925 C CA . HIS D 2 134 ? -12.298 -22.069 16.407 1.00 24.01 134 HIS C CA 1
ATOM 6926 C C . HIS D 2 134 ? -10.830 -21.754 16.643 1.00 22.80 134 HIS C C 1
ATOM 6927 O O . HIS D 2 134 ? -10.067 -21.501 15.700 1.00 21.46 134 HIS C O 1
ATOM 6941 N N . TRP D 2 135 ? -10.465 -21.740 17.921 1.00 23.99 135 TRP C N 1
ATOM 6942 C CA . TRP D 2 135 ? -9.083 -21.594 18.345 1.00 24.95 135 TRP C CA 1
ATOM 6943 C C . TRP D 2 135 ? -8.502 -22.974 18.603 1.00 29.03 135 TRP C C 1
ATOM 6944 O O . TRP D 2 135 ? -9.095 -23.773 19.337 1.00 29.41 135 TRP C O 1
ATOM 6965 N N . ILE D 2 136 ? -7.354 -23.254 17.995 1.00 30.66 136 ILE C N 1
ATOM 6966 C CA . ILE D 2 136 ? -6.645 -24.513 18.190 1.00 27.65 136 ILE C CA 1
ATOM 6967 C C . ILE D 2 136 ? -5.367 -24.193 18.947 1.00 28.13 136 ILE C C 1
ATOM 6968 O O . ILE D 2 136 ? -4.463 -23.549 18.402 1.00 31.59 136 ILE C O 1
ATOM 6984 N N . LYS D 2 137 ? -5.281 -24.637 20.194 1.00 23.53 137 LYS C N 1
ATOM 6985 C CA . LYS D 2 137 ? -4.065 -24.523 20.985 1.00 25.14 137 LYS C CA 1
ATOM 6986 C C . LYS D 2 137 ? -3.493 -25.928 21.107 1.00 28.86 137 LYS C C 1
ATOM 6987 O O . LYS D 2 137 ? -4.017 -26.752 21.864 1.00 31.19 137 LYS C O 1
ATOM 7006 N N . ALA D 2 138 ? -2.463 -26.215 20.326 1.00 32.17 138 ALA C N 1
ATOM 7007 C CA . ALA D 2 138 ? -1.695 -27.446 20.398 1.00 27.44 138 ALA C CA 1
ATOM 7008 C C . ALA D 2 138 ? -0.368 -27.182 21.097 1.00 27.01 138 ALA C C 1
ATOM 7009 O O . ALA D 2 138 ? 0.041 -26.029 21.261 1.00 30.73 138 ALA C O 1
ATOM 7016 N N . PRO D 2 139 ? 0.343 -28.234 21.519 1.00 32.65 139 PRO C N 1
ATOM 7017 C CA . PRO D 2 139 ? 1.641 -28.015 22.192 1.00 31.44 139 PRO C CA 1
ATOM 7018 C C . PRO D 2 139 ? 2.709 -27.381 21.302 1.00 30.55 139 PRO C C 1
ATOM 7019 O O . PRO D 2 139 ? 3.557 -26.639 21.819 1.00 28.45 139 PRO C O 1
ATOM 7030 N N . ASN D 2 140 ? 2.688 -27.636 19.989 1.00 34.61 140 ASN C N 1
ATOM 7031 C CA . ASN D 2 140 ? 3.710 -27.138 19.073 1.00 34.60 140 ASN C CA 1
ATOM 7032 C C . ASN D 2 140 ? 3.201 -26.071 18.111 1.00 37.09 140 ASN C C 1
ATOM 7033 O O . ASN D 2 140 ? 3.980 -25.581 17.282 1.00 37.42 140 ASN C O 1
ATOM 7044 N N . TYR D 2 141 ? 1.928 -25.688 18.197 1.00 31.42 141 TYR C N 1
ATOM 7045 C CA . TYR D 2 141 ? 1.404 -24.655 17.315 1.00 28.31 141 TYR C CA 1
ATOM 7046 C C . TYR D 2 141 ? 0.039 -24.200 17.807 1.00 30.37 141 TYR C C 1
ATOM 7047 O O . TYR D 2 141 ? -0.681 -24.952 18.471 1.00 25.34 141 TYR C O 1
ATOM 7065 N N . SER D 2 142 ? -0.306 -22.958 17.468 1.00 29.22 142 SER C N 1
ATOM 7066 C CA . SER D 2 142 ? -1.637 -22.417 17.697 1.00 27.25 142 SER C CA 1
ATOM 7067 C C . SER D 2 142 ? -2.088 -21.740 16.414 1.00 28.29 142 SER C C 1
ATOM 7068 O O . SER D 2 142 ? -1.268 -21.210 15.657 1.00 32.20 142 SER C O 1
ATOM 7076 N N . CYS D 2 143 ? -3.393 -21.769 16.165 1.00 25.12 143 CYS C N 1
ATOM 7077 C CA . CYS D 2 143 ? -3.943 -21.157 14.963 1.00 26.03 143 CYS C CA 1
ATOM 7078 C C . CYS D 2 143 ? -5.451 -21.044 15.114 1.00 26.29 143 CYS C C 1
ATOM 7079 O O . CYS D 2 143 ? -6.056 -21.633 16.015 1.00 26.48 143 CYS C O 1
ATOM 7087 N N . VAL D 2 144 ? -6.047 -20.264 14.221 1.00 24.02 144 VAL C N 1
ATOM 7088 C CA . VAL D 2 144 ? -7.493 -20.196 14.067 1.00 25.42 144 VAL C CA 1
ATOM 7089 C C . VAL D 2 144 ? -7.867 -21.122 12.925 1.00 29.77 144 VAL C C 1
ATOM 7090 O O . VAL D 2 144 ? -7.154 -21.183 11.921 1.00 30.01 144 VAL C O 1
ATOM 7103 N N . MET D 2 145 ? -8.963 -21.863 13.085 1.00 25.71 145 MET C N 1
ATOM 7104 C CA . MET D 2 145 ? -9.514 -22.731 12.049 1.00 28.14 145 MET C CA 1
ATOM 7105 C C . MET D 2 145 ? -10.850 -22.146 11.598 1.00 27.94 145 MET C C 1
ATOM 7106 O O . MET D 2 145 ? -11.762 -21.976 12.416 1.00 25.59 145 MET C O 1
ATOM 7120 N N . THR D 2 146 ? -10.958 -21.826 10.308 1.00 26.62 146 THR C N 1
ATOM 7121 C CA . THR D 2 146 ? -12.198 -21.345 9.709 1.00 27.35 146 THR C CA 1
ATOM 7122 C C . THR D 2 146 ? -12.796 -22.437 8.832 1.00 26.62 146 THR C C 1
ATOM 7123 O O . THR D 2 146 ? -12.067 -23.153 8.141 1.00 25.12 146 THR C O 1
ATOM 7134 N N . GLY D 2 147 ? -14.122 -22.572 8.891 1.00 23.54 147 GLY C N 1
ATOM 7135 C CA . GLY D 2 147 ? -14.865 -23.482 8.046 1.00 23.34 147 GLY C CA 1
ATOM 7136 C C . GLY D 2 147 ? -15.924 -22.731 7.270 1.00 25.12 147 GLY C C 1
ATOM 7137 O O . GLY D 2 147 ? -16.751 -22.022 7.855 1.00 26.04 147 GLY C O 1
ATOM 7141 N N . SER D 2 148 ? -15.902 -22.866 5.952 1.00 31.19 148 SER C N 1
ATOM 7142 C CA . SER D 2 148 ? -16.647 -21.987 5.070 1.00 25.79 148 SER C CA 1
ATOM 7143 C C . SER D 2 148 ? -17.580 -22.793 4.183 1.00 30.83 148 SER C C 1
ATOM 7144 O O . SER D 2 148 ? -17.509 -24.031 4.139 1.00 34.12 148 SER C O 1
ATOM 7152 N N . TRP D 2 149 ? -18.457 -22.063 3.468 1.00 30.21 149 TRP C N 1
ATOM 7153 C CA . TRP D 2 149 ? -19.306 -22.689 2.467 1.00 31.60 149 TRP C CA 1
ATOM 7154 C C . TRP D 2 149 ? -18.572 -22.897 1.152 1.00 31.48 149 TRP C C 1
ATOM 7155 O O . TRP D 2 149 ? -19.131 -23.518 0.241 1.00 30.66 149 TRP C O 1
ATOM 7176 N N . ASP D 2 150 ? -17.334 -22.407 1.037 1.00 28.98 150 ASP C N 1
ATOM 7177 C CA . ASP D 2 150 ? -16.527 -22.692 -0.139 1.00 28.98 150 ASP C CA 1
ATOM 7178 C C . ASP D 2 150 ? -15.906 -24.080 -0.091 1.00 28.86 150 ASP C C 1
ATOM 7179 O O . ASP D 2 150 ? -15.074 -24.408 -0.947 1.00 25.14 150 ASP C O 1
ATOM 7188 N N . LYS D 2 151 ? -16.308 -24.902 0.881 1.00 31.73 151 LYS C N 1
ATOM 7189 C CA . LYS D 2 151 ? -15.883 -26.295 0.973 1.00 31.41 151 LYS C CA 1
ATOM 7190 C C . LYS D 2 151 ? -14.405 -26.417 1.340 1.00 31.69 151 LYS C C 1
ATOM 7191 O O . LYS D 2 151 ? -13.732 -27.374 0.950 1.00 23.18 151 LYS C O 1
ATOM 7210 N N . THR D 2 152 ? -13.894 -25.473 2.125 1.00 22.70 152 THR C N 1
ATOM 7211 C CA . THR D 2 152 ? -12.519 -25.530 2.582 1.00 24.71 152 THR C CA 1
ATOM 7212 C C . THR D 2 152 ? -12.477 -25.367 4.096 1.00 30.07 152 THR C C 1
ATOM 7213 O O . THR D 2 152 ? -13.458 -24.982 4.740 1.00 22.93 152 THR C O 1
ATOM 7224 N N . LEU D 2 153 ? -11.296 -25.671 4.636 1.00 31.15 153 LEU C N 1
ATOM 7225 C CA . LEU D 2 153 ? -10.953 -25.586 6.054 1.00 25.82 153 LEU C CA 1
ATOM 7226 C C . LEU D 2 153 ? -9.588 -24.910 6.092 1.00 26.77 153 LEU C C 1
ATOM 7227 O O . LEU D 2 153 ? -8.590 -25.500 5.663 1.00 33.46 153 LEU C O 1
ATOM 7243 N N . LYS D 2 154 ? -9.537 -23.663 6.541 1.00 30.94 154 LYS C N 1
ATOM 7244 C CA . LYS D 2 154 ? -8.300 -22.894 6.517 1.00 30.82 154 LYS C CA 1
ATOM 7245 C C . LYS D 2 154 ? -7.804 -22.623 7.931 1.00 28.67 154 LYS C C 1
ATOM 7246 O O . LYS D 2 154 ? -8.595 -22.446 8.864 1.00 25.22 154 LYS C O 1
ATOM 7265 N N . PHE D 2 155 ? -6.477 -22.612 8.075 1.00 29.70 155 PHE C N 1
ATOM 7266 C CA . PHE D 2 155 ? -5.810 -22.449 9.358 1.00 27.53 155 PHE C CA 1
ATOM 7267 C C . PHE D 2 155 ? -4.920 -21.218 9.306 1.00 31.42 155 PHE C C 1
ATOM 7268 O O . PHE D 2 155 ? -4.149 -21.043 8.357 1.00 30.64 155 PHE C O 1
ATOM 7285 N N . TRP D 2 156 ? -5.053 -20.352 10.307 1.00 34.26 156 TRP C N 1
ATOM 7286 C CA . TRP D 2 156 ? -4.492 -19.012 10.237 1.00 30.59 156 TRP C CA 1
ATOM 7287 C C . TRP D 2 156 ? -3.650 -18.723 11.468 1.00 32.29 156 TRP C C 1
ATOM 7288 O O . TRP D 2 156 ? -4.113 -18.913 12.597 1.00 29.09 156 TRP C O 1
ATOM 7309 N N . ASP D 2 157 ? -2.434 -18.225 11.248 1.00 31.81 157 ASP C N 1
ATOM 7310 C CA . ASP D 2 157 ? -1.537 -17.850 12.334 1.00 34.98 157 ASP C CA 1
ATOM 7311 C C . ASP D 2 157 ? -1.850 -16.473 12.907 1.00 36.38 157 ASP C C 1
ATOM 7312 O O . ASP D 2 157 ? -1.182 -16.037 13.855 1.00 38.93 157 ASP C O 1
ATOM 7321 N N . THR D 2 158 ? -2.843 -15.785 12.349 1.00 33.93 158 THR C N 1
ATOM 7322 C CA . THR D 2 158 ? -3.344 -14.478 12.760 1.00 37.77 158 THR C CA 1
ATOM 7323 C C . THR D 2 158 ? -2.388 -13.324 12.471 1.00 33.88 158 THR C C 1
ATOM 7324 O O . THR D 2 158 ? -2.702 -12.191 12.839 1.00 36.98 158 THR C O 1
ATOM 7335 N N . ARG D 2 159 ? -1.232 -13.563 11.856 1.00 35.47 159 ARG C N 1
ATOM 7336 C CA . ARG D 2 159 ? -0.331 -12.474 11.489 1.00 38.83 159 ARG C CA 1
ATOM 7337 C C . ARG D 2 159 ? 0.095 -12.496 10.031 1.00 37.73 159 ARG C C 1
ATOM 7338 O O . ARG D 2 159 ? 0.607 -11.478 9.548 1.00 38.34 159 ARG C O 1
ATOM 7359 N N . SER D 2 160 ? -0.100 -13.601 9.316 1.00 37.17 160 SER C N 1
ATOM 7360 C CA . SER D 2 160 ? 0.242 -13.697 7.909 1.00 36.49 160 SER C CA 1
ATOM 7361 C C . SER D 2 160 ? -1.032 -13.713 7.077 1.00 38.60 160 SER C C 1
ATOM 7362 O O . SER D 2 160 ? -2.094 -14.148 7.537 1.00 35.66 160 SER C O 1
ATOM 7370 N N . SER D 2 161 ? -0.909 -13.220 5.845 1.00 37.47 161 SER C N 1
ATOM 7371 C CA . SER D 2 161 ? -2.021 -13.227 4.902 1.00 41.88 161 SER C CA 1
ATOM 7372 C C . SER D 2 161 ? -2.215 -14.595 4.257 1.00 43.05 161 SER C C 1
ATOM 7373 O O . SER D 2 161 ? -3.343 -14.956 3.901 1.00 40.56 161 SER C O 1
ATOM 7381 N N . ASN D 2 162 ? -1.141 -15.358 4.088 1.00 41.94 162 ASN C N 1
ATOM 7382 C CA . ASN D 2 162 ? -1.252 -16.725 3.602 1.00 42.47 162 ASN C CA 1
ATOM 7383 C C . ASN D 2 162 ? -1.776 -17.625 4.720 1.00 41.21 162 ASN C C 1
ATOM 7384 O O . ASN D 2 162 ? -1.313 -17.529 5.859 1.00 36.82 162 ASN C O 1
ATOM 7395 N N . PRO D 2 163 ? -2.761 -18.479 4.443 1.00 41.24 163 PRO C N 1
ATOM 7396 C CA . PRO D 2 163 ? -3.097 -19.526 5.418 1.00 36.93 163 PRO C CA 1
ATOM 7397 C C . PRO D 2 163 ? -1.939 -20.505 5.565 1.00 32.30 163 PRO C C 1
ATOM 7398 O O . PRO D 2 163 ? -1.289 -20.866 4.583 1.00 30.55 163 PRO C O 1
ATOM 7409 N N . MET D 2 164 ? -1.674 -20.932 6.805 1.00 36.55 164 MET C N 1
ATOM 7410 C CA . MET D 2 164 ? -0.638 -21.937 7.035 1.00 35.49 164 MET C CA 1
ATOM 7411 C C . MET D 2 164 ? -1.053 -23.309 6.519 1.00 33.84 164 MET C C 1
ATOM 7412 O O . MET D 2 164 ? -0.180 -24.144 6.249 1.00 33.15 164 MET C O 1
ATOM 7426 N N . MET D 2 165 ? -2.355 -23.538 6.340 1.00 32.24 165 MET C N 1
ATOM 7427 C CA . MET D 2 165 ? -2.864 -24.832 5.909 1.00 34.59 165 MET C CA 1
ATOM 7428 C C . MET D 2 165 ? -4.258 -24.664 5.319 1.00 35.42 165 MET C C 1
ATOM 7429 O O . MET D 2 165 ? -5.052 -23.835 5.775 1.00 32.50 165 MET C O 1
ATOM 7443 N N . VAL D 2 166 ? -4.539 -25.467 4.297 1.00 36.39 166 VAL C N 1
ATOM 7444 C CA . VAL D 2 166 ? -5.854 -25.534 3.677 1.00 30.15 166 VAL C CA 1
ATOM 7445 C C . VAL D 2 166 ? -6.190 -27.001 3.453 1.00 34.15 166 VAL C C 1
ATOM 7446 O O . VAL D 2 166 ? -5.422 -27.731 2.818 1.00 34.63 166 VAL C O 1
ATOM 7459 N N . LEU D 2 167 ? -7.329 -27.433 3.976 1.00 33.85 167 LEU C N 1
ATOM 7460 C CA . LEU D 2 167 ? -7.815 -28.791 3.792 1.00 31.86 167 LEU C CA 1
ATOM 7461 C C . LEU D 2 167 ? -9.132 -28.764 3.030 1.00 28.07 167 LEU C C 1
ATOM 7462 O O . LEU D 2 167 ? -9.878 -27.784 3.092 1.00 30.77 167 LEU C O 1
ATOM 7478 N N . GLN D 2 168 ? -9.414 -29.844 2.304 1.00 32.15 168 GLN C N 1
ATOM 7479 C CA . GLN D 2 168 ? -10.568 -29.900 1.417 1.00 31.18 168 GLN C CA 1
ATOM 7480 C C . GLN D 2 168 ? -11.711 -30.665 2.072 1.00 30.66 168 GLN C C 1
ATOM 7481 O O . GLN D 2 168 ? -11.526 -31.784 2.564 1.00 30.81 168 GLN C O 1
ATOM 7495 N N . LEU D 2 169 ? -12.868 -30.055 2.079 1.00 28.46 169 LEU C N 1
ATOM 7496 C CA . LEU D 2 169 ? -14.113 -30.643 2.530 1.00 27.27 169 LEU C CA 1
ATOM 7497 C C . LEU D 2 169 ? -14.872 -31.207 1.334 1.00 25.80 169 LEU C C 1
ATOM 7498 O O . LEU D 2 169 ? -14.750 -30.693 0.218 1.00 29.32 169 LEU C O 1
ATOM 7514 N N . PRO D 2 170 ? -15.633 -32.290 1.521 1.00 31.77 170 PRO C N 1
ATOM 7515 C CA . PRO D 2 170 ? -16.470 -32.797 0.417 1.00 31.98 170 PRO C CA 1
ATOM 7516 C C . PRO D 2 170 ? -17.734 -31.983 0.159 1.00 29.21 170 PRO C C 1
ATOM 7517 O O . PRO D 2 170 ? -18.278 -32.063 -0.952 1.00 31.37 170 PRO C O 1
ATOM 7528 N N . GLU D 2 171 ? -18.231 -31.229 1.142 1.00 30.99 171 GLU C N 1
ATOM 7529 C CA . GLU D 2 171 ? -19.364 -30.331 0.942 1.00 28.92 171 GLU C CA 1
ATOM 7530 C C . GLU D 2 171 ? -19.216 -29.120 1.859 1.00 27.98 171 GLU C C 1
ATOM 7531 O O . GLU D 2 171 ? -18.216 -28.964 2.568 1.00 26.91 171 GLU C O 1
ATOM 7543 N N . ARG D 2 172 ? -20.230 -28.258 1.836 1.00 30.81 172 ARG C N 1
ATOM 7544 C CA . ARG D 2 172 ? -20.162 -26.992 2.549 1.00 29.06 172 ARG C CA 1
ATOM 7545 C C . ARG D 2 172 ? -20.176 -27.226 4.054 1.00 27.65 172 ARG C C 1
ATOM 7546 O O . ARG D 2 172 ? -20.907 -28.081 4.564 1.00 31.27 172 ARG C O 1
ATOM 7567 N N . CYS D 2 173 ? -19.338 -26.471 4.764 1.00 31.56 173 CYS C N 1
ATOM 7568 C CA . CYS D 2 173 ? -19.200 -26.632 6.207 1.00 32.85 173 CYS C CA 1
ATOM 7569 C C . CYS D 2 173 ? -20.440 -26.063 6.890 1.00 30.61 173 CYS C C 1
ATOM 7570 O O . CYS D 2 173 ? -20.760 -24.882 6.721 1.00 31.41 173 CYS C O 1
ATOM 7578 N N . TYR D 2 174 ? -21.147 -26.908 7.644 1.00 29.41 174 TYR C N 1
ATOM 7579 C CA . TYR D 2 174 ? -22.341 -26.512 8.383 1.00 28.46 174 TYR C CA 1
ATOM 7580 C C . TYR D 2 174 ? -22.116 -26.303 9.876 1.00 25.50 174 TYR C C 1
ATOM 7581 O O . TYR D 2 174 ? -22.811 -25.477 10.470 1.00 33.23 174 TYR C O 1
ATOM 7599 N N . CYS D 2 175 ? -21.183 -27.025 10.497 1.00 26.46 175 CYS C N 1
ATOM 7600 C CA . CYS D 2 175 ? -20.872 -26.860 11.913 1.00 23.81 175 CYS C CA 1
ATOM 7601 C C . CYS D 2 175 ? -19.597 -27.624 12.230 1.00 23.34 175 CYS C C 1
ATOM 7602 O O . CYS D 2 175 ? -19.226 -28.571 11.527 1.00 27.55 175 CYS C O 1
ATOM 7610 N N . ALA D 2 176 ? -18.921 -27.185 13.292 1.00 22.93 176 ALA C N 1
ATOM 7611 C CA . ALA D 2 176 ? -17.707 -27.844 13.745 1.00 26.31 176 ALA C CA 1
ATOM 7612 C C . ALA D 2 176 ? -17.547 -27.644 15.245 1.00 25.97 176 ALA C C 1
ATOM 7613 O O . ALA D 2 176 ? -18.262 -26.860 15.875 1.00 25.59 176 ALA C O 1
ATOM 7620 N N . ASP D 2 177 ? -16.600 -28.384 15.817 1.00 25.91 177 ASP C N 1
ATOM 7621 C CA . ASP D 2 177 ? -16.205 -28.183 17.203 1.00 27.16 177 ASP C CA 1
ATOM 7622 C C . ASP D 2 177 ? -14.781 -28.689 17.356 1.00 25.10 177 ASP C C 1
ATOM 7623 O O . ASP D 2 177 ? -14.326 -29.545 16.591 1.00 24.65 177 ASP C O 1
ATOM 7632 N N . VAL D 2 178 ? -14.079 -28.166 18.359 1.00 25.20 178 VAL C N 1
ATOM 7633 C CA . VAL D 2 178 ? -12.671 -28.490 18.562 1.00 26.17 178 VAL C CA 1
ATOM 7634 C C . VAL D 2 178 ? -12.398 -28.732 20.040 1.00 27.62 178 VAL C C 1
ATOM 7635 O O . VAL D 2 178 ? -12.796 -27.932 20.892 1.00 27.44 178 VAL C O 1
ATOM 7648 N N . ILE D 2 179 ? -11.689 -29.820 20.338 1.00 27.46 179 ILE C N 1
ATOM 7649 C CA . ILE D 2 179 ? -11.048 -30.031 21.632 1.00 24.57 179 ILE C CA 1
ATOM 7650 C C . ILE D 2 179 ? -9.780 -30.820 21.330 1.00 27.22 179 ILE C C 1
ATOM 7651 O O . ILE D 2 179 ? -9.857 -32.001 20.972 1.00 28.75 179 ILE C O 1
ATOM 7667 N N . TYR D 2 180 ? -8.622 -30.178 21.455 1.00 25.09 180 TYR C N 1
ATOM 7668 C CA . TYR D 2 180 ? -7.371 -30.873 21.174 1.00 23.08 180 TYR C CA 1
ATOM 7669 C C . TYR D 2 180 ? -7.360 -32.234 21.873 1.00 24.48 180 TYR C C 1
ATOM 7670 O O . TYR D 2 180 ? -7.773 -32.338 23.034 1.00 27.90 180 TYR C O 1
ATOM 7688 N N . PRO D 2 181 ? -6.888 -33.302 21.206 1.00 30.51 181 PRO C N 1
ATOM 7689 C CA . PRO D 2 181 ? -6.326 -33.329 19.847 1.00 26.09 181 PRO C CA 1
ATOM 7690 C C . PRO D 2 181 ? -7.345 -33.646 18.763 1.00 25.13 181 PRO C C 1
ATOM 7691 O O . PRO D 2 181 ? -6.970 -34.198 17.725 1.00 25.70 181 PRO C O 1
ATOM 7702 N N . MET D 2 182 ? -8.608 -33.302 18.981 1.00 24.42 182 MET C N 1
ATOM 7703 C CA . MET D 2 182 ? -9.683 -33.730 18.099 1.00 27.24 182 MET C CA 1
ATOM 7704 C C . MET D 2 182 ? -10.492 -32.532 17.624 1.00 32.54 182 MET C C 1
ATOM 7705 O O . MET D 2 182 ? -10.741 -31.587 18.387 1.00 25.25 182 MET C O 1
ATOM 7719 N N . ALA D 2 183 ? -10.890 -32.591 16.351 1.00 26.20 183 ALA C N 1
ATOM 7720 C CA . ALA D 2 183 ? -11.858 -31.688 15.752 1.00 27.17 183 ALA C CA 1
ATOM 7721 C C . ALA D 2 183 ? -12.897 -32.526 15.025 1.00 24.99 183 ALA C C 1
ATOM 7722 O O . ALA D 2 183 ? -12.609 -33.629 14.558 1.00 30.05 183 ALA C O 1
ATOM 7729 N N . VAL D 2 184 ? -14.111 -32.008 14.946 1.00 26.69 184 VAL C N 1
ATOM 7730 C CA . VAL D 2 184 ? -15.174 -32.645 14.189 1.00 29.73 184 VAL C CA 1
ATOM 7731 C C . VAL D 2 184 ? -15.757 -31.598 13.260 1.00 28.18 184 VAL C C 1
ATOM 7732 O O . VAL D 2 184 ? -15.921 -30.437 13.650 1.00 28.91 184 VAL C O 1
ATOM 7745 N N . VAL D 2 185 ? -16.086 -32.013 12.039 1.00 30.67 185 VAL C N 1
ATOM 7746 C CA . VAL D 2 185 ? -16.693 -31.132 11.044 1.00 30.51 185 VAL C CA 1
ATOM 7747 C C . VAL D 2 185 ? -17.839 -31.867 10.366 1.00 27.09 185 VAL C C 1
ATOM 7748 O O . VAL D 2 185 ? -17.654 -32.982 9.862 1.00 31.24 185 VAL C O 1
ATOM 7761 N N . ALA D 2 186 ? -19.015 -31.241 10.351 1.00 23.54 186 ALA C N 1
ATOM 7762 C CA . ALA D 2 186 ? -20.165 -31.724 9.602 1.00 24.64 186 ALA C CA 1
ATOM 7763 C C . ALA D 2 186 ? -20.323 -30.832 8.382 1.00 24.70 186 ALA C C 1
ATOM 7764 O O . ALA D 2 186 ? -19.989 -29.648 8.418 1.00 25.89 186 ALA C O 1
ATOM 7771 N N . THR D 2 187 ? -20.811 -31.404 7.291 1.00 28.87 187 THR C N 1
ATOM 7772 C CA . THR D 2 187 ? -21.048 -30.649 6.068 1.00 28.34 187 THR C CA 1
ATOM 7773 C C . THR D 2 187 ? -22.460 -30.929 5.556 1.00 27.06 187 THR C C 1
ATOM 7774 O O . THR D 2 187 ? -23.218 -31.699 6.150 1.00 28.15 187 THR C O 1
ATOM 7785 N N . ALA D 2 188 ? -22.808 -30.304 4.429 1.00 26.66 188 ALA C N 1
ATOM 7786 C CA . ALA D 2 188 ? -24.028 -30.645 3.700 1.00 31.07 188 ALA C CA 1
ATOM 7787 C C . ALA D 2 188 ? -23.950 -32.077 3.166 1.00 33.18 188 ALA C C 1
ATOM 7788 O O . ALA D 2 188 ? -22.886 -32.712 3.146 1.00 33.95 188 ALA C O 1
ATOM 7795 N N . GLU D 2 189 ? -25.102 -32.589 2.716 1.00 30.59 189 GLU C N 1
ATOM 7796 C CA . GLU D 2 189 ? -25.209 -33.987 2.288 1.00 31.16 189 GLU C CA 1
ATOM 7797 C C . GLU D 2 189 ? -24.776 -34.931 3.414 1.00 30.40 189 GLU C C 1
ATOM 7798 O O . GLU D 2 189 ? -24.302 -36.047 3.174 1.00 31.91 189 GLU C O 1
ATOM 7810 N N . ARG D 2 190 ? -24.939 -34.466 4.656 1.00 28.34 190 ARG C N 1
ATOM 7811 C CA . ARG D 2 190 ? -24.684 -35.254 5.863 1.00 31.25 190 ARG C CA 1
ATOM 7812 C C . ARG D 2 190 ? -23.230 -35.714 5.959 1.00 28.16 190 ARG C C 1
ATOM 7813 O O . ARG D 2 190 ? -22.941 -36.780 6.504 1.00 27.19 190 ARG C O 1
ATOM 7834 N N . GLY D 2 191 ? -22.302 -34.922 5.430 1.00 29.22 191 GLY C N 1
ATOM 7835 C CA . GLY D 2 191 ? -20.896 -35.228 5.607 1.00 27.39 191 GLY C CA 1
ATOM 7836 C C . GLY D 2 191 ? -20.473 -35.060 7.054 1.00 27.73 191 GLY C C 1
ATOM 7837 O O . GLY D 2 191 ? -21.034 -34.252 7.800 1.00 31.07 191 GLY C O 1
ATOM 7841 N N . LEU D 2 192 ? -19.467 -35.842 7.458 1.00 33.32 192 LEU C N 1
ATOM 7842 C CA . LEU D 2 192 ? -19.062 -35.883 8.865 1.00 34.83 192 LEU C CA 1
ATOM 7843 C C . LEU D 2 192 ? -17.635 -36.411 8.951 1.00 26.19 192 LEU C C 1
ATOM 7844 O O . LEU D 2 192 ? -17.399 -37.585 8.662 1.00 28.49 192 LEU C O 1
ATOM 7860 N N . ILE D 2 193 ? -16.695 -35.552 9.352 1.00 37.84 193 ILE C N 1
ATOM 7861 C CA . ILE D 2 193 ? -15.270 -35.853 9.292 1.00 31.45 193 ILE C CA 1
ATOM 7862 C C . ILE D 2 193 ? -14.605 -35.497 10.620 1.00 31.78 193 ILE C C 1
ATOM 7863 O O . ILE D 2 193 ? -14.835 -34.418 11.183 1.00 32.96 193 ILE C O 1
ATOM 7879 N N . VAL D 2 194 ? -13.754 -36.405 11.100 1.00 29.44 194 VAL C N 1
ATOM 7880 C CA . VAL D 2 194 ? -12.980 -36.221 12.324 1.00 26.97 194 VAL C CA 1
ATOM 7881 C C . VAL D 2 194 ? -11.530 -35.955 11.950 1.00 27.68 194 VAL C C 1
ATOM 7882 O O . VAL D 2 194 ? -10.989 -36.590 11.037 1.00 29.67 194 VAL C O 1
ATOM 7895 N N . TYR D 2 195 ? -10.885 -35.039 12.672 1.00 25.17 195 TYR C N 1
ATOM 7896 C CA . TYR D 2 195 ? -9.503 -34.671 12.399 1.00 30.87 195 TYR C CA 1
ATOM 7897 C C . TYR D 2 195 ? -8.593 -34.903 13.598 1.00 31.64 195 TYR C C 1
ATOM 7898 O O . TYR D 2 195 ? -9.012 -34.782 14.750 1.00 33.52 195 TYR C O 1
ATOM 7916 N N . GLN D 2 196 ? -7.340 -35.253 13.300 1.00 37.16 196 GLN C N 1
ATOM 7917 C CA A GLN D 2 196 ? -6.275 -35.321 14.292 0.56 49.72 196 GLN C CA 1
ATOM 7918 C CA B GLN D 2 196 ? -6.274 -35.321 14.293 0.44 48.49 196 GLN C CA 1
ATOM 7919 C C . GLN D 2 196 ? -5.470 -34.031 14.229 1.00 38.47 196 GLN C C 1
ATOM 7920 O O . GLN D 2 196 ? -5.084 -33.587 13.141 1.00 32.23 196 GLN C O 1
ATOM 7947 N N . LEU D 2 197 ? -5.230 -33.425 15.390 1.00 34.76 197 LEU C N 1
ATOM 7948 C CA . LEU D 2 197 ? -4.573 -32.127 15.438 1.00 32.50 197 LEU C CA 1
ATOM 7949 C C . LEU D 2 197 ? -3.161 -32.189 16.003 1.00 34.40 197 LEU C C 1
ATOM 7950 O O . LEU D 2 197 ? -2.545 -31.139 16.217 1.00 33.97 197 LEU C O 1
ATOM 7966 N N . GLU D 2 198 ? -2.630 -33.379 16.260 1.00 35.24 198 GLU C N 1
ATOM 7967 C CA . GLU D 2 198 ? -1.264 -33.459 16.753 1.00 37.35 198 GLU C CA 1
ATOM 7968 C C . GLU D 2 198 ? -0.289 -33.117 15.634 1.00 33.97 198 GLU C C 1
ATOM 7969 O O . GLU D 2 198 ? -0.478 -33.513 14.482 1.00 38.16 198 GLU C O 1
ATOM 7981 N N . ASN D 2 199 ? 0.747 -32.353 15.977 1.00 41.84 199 ASN C N 1
ATOM 7982 C CA . ASN D 2 199 ? 1.775 -31.934 15.028 1.00 43.71 199 ASN C CA 1
ATOM 7983 C C . ASN D 2 199 ? 1.196 -30.990 13.978 1.00 39.75 199 ASN C C 1
ATOM 7984 O O . ASN D 2 199 ? 1.674 -29.862 13.823 1.00 40.06 199 ASN C O 1
ATOM 7995 N N . GLN D 2 200 ? 0.175 -31.433 13.246 1.00 39.61 200 GLN C N 1
ATOM 7996 C CA . GLN D 2 200 ? -0.525 -30.566 12.307 1.00 38.02 200 GLN C 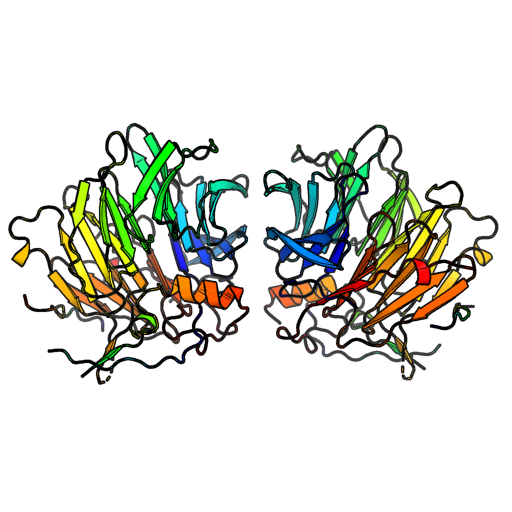CA 1
ATOM 7997 C C . GLN D 2 200 ? -1.857 -31.213 11.968 1.00 37.25 200 GLN C C 1
ATOM 7998 O O . GLN D 2 200 ? -1.953 -32.445 11.954 1.00 43.15 200 GLN C O 1
ATOM 8012 N N . PRO D 2 201 ? -2.900 -30.423 11.712 1.00 34.93 201 PRO C N 1
ATOM 8013 C CA . PRO D 2 201 ? -4.206 -31.015 11.395 1.00 31.93 201 PRO C CA 1
ATOM 8014 C C . PRO D 2 201 ? -4.163 -31.882 10.145 1.00 33.24 201 PRO C C 1
ATOM 8015 O O . PRO D 2 201 ? -3.453 -31.597 9.178 1.00 38.86 201 PRO C O 1
ATOM 8026 N N . SER D 2 202 ? -4.942 -32.961 10.185 1.00 31.36 202 SER C N 1
ATOM 8027 C CA . SER D 2 202 ? -5.066 -33.892 9.074 1.00 34.30 202 SER C CA 1
ATOM 8028 C C . SER D 2 202 ? -6.293 -34.756 9.325 1.00 31.07 202 SER C C 1
ATOM 8029 O O . SER D 2 202 ? -6.735 -34.921 10.467 1.00 34.14 202 SER C O 1
ATOM 8037 N N . GLU D 2 203 ? -6.858 -35.277 8.239 1.00 33.01 203 GLU C N 1
ATOM 8038 C CA . GLU D 2 203 ? -8.034 -36.126 8.358 1.00 32.85 203 GLU C CA 1
ATOM 8039 C C . GLU D 2 203 ? -7.706 -37.393 9.141 1.00 28.34 203 GLU C C 1
ATOM 8040 O O . GLU D 2 203 ? -6.658 -38.010 8.944 1.00 27.77 203 GLU C O 1
ATOM 8052 N N . PHE D 2 204 ? -8.616 -37.780 10.036 1.00 29.29 204 PHE C N 1
ATOM 8053 C CA . PHE D 2 204 ? -8.504 -39.014 10.806 1.00 31.78 204 PHE C CA 1
ATOM 8054 C C . PHE D 2 204 ? -9.449 -40.096 10.305 1.00 32.08 204 PHE C C 1
ATOM 8055 O O . PHE D 2 204 ? -9.025 -41.235 10.088 1.00 33.42 204 PHE C O 1
ATOM 8072 N N . ARG D 2 205 ? -10.725 -39.769 10.104 1.00 34.47 205 ARG C N 1
ATOM 8073 C CA . ARG D 2 205 ? -11.675 -40.737 9.574 1.00 29.90 205 ARG C CA 1
ATOM 8074 C C . ARG D 2 205 ? -12.949 -40.018 9.160 1.00 29.47 205 ARG C C 1
ATOM 8075 O O . ARG D 2 205 ? -13.382 -39.076 9.830 1.00 33.78 205 ARG C O 1
ATOM 8096 N N . ARG D 2 206 ? -13.536 -40.464 8.054 1.00 32.45 206 ARG C N 1
ATOM 8097 C CA . ARG D 2 206 ? -14.848 -40.005 7.624 1.00 31.58 206 ARG C CA 1
ATOM 8098 C C . ARG D 2 206 ? -15.898 -40.960 8.176 1.00 33.90 206 ARG C C 1
ATOM 8099 O O . ARG D 2 206 ? -15.731 -42.185 8.111 1.00 29.33 206 ARG C O 1
ATOM 8120 N N . ILE D 2 207 ? -16.960 -40.404 8.750 1.00 29.49 207 ILE C N 1
ATOM 8121 C CA . ILE D 2 207 ? -17.971 -41.184 9.455 1.00 30.38 207 ILE C CA 1
ATOM 8122 C C . ILE D 2 207 ? -19.265 -41.155 8.650 1.00 30.72 207 ILE C C 1
ATOM 8123 O O . ILE D 2 207 ? -19.800 -40.078 8.359 1.00 29.19 207 ILE C O 1
ATOM 8139 N N . GLU D 2 208 ? -19.752 -42.335 8.266 1.00 31.02 208 GLU C N 1
ATOM 8140 C CA . GLU D 2 208 ? -21.146 -42.473 7.855 1.00 32.45 208 GLU C CA 1
ATOM 8141 C C . GLU D 2 208 ? -22.055 -41.917 8.942 1.00 29.50 208 GLU C C 1
ATOM 8142 O O . GLU D 2 208 ? -21.970 -42.321 10.102 1.00 28.53 208 GLU C O 1
ATOM 8154 N N . SER D 2 209 ? -22.925 -41.002 8.571 1.00 31.64 209 SER C N 1
ATOM 8155 C CA . SER D 2 209 ? -23.684 -40.274 9.580 1.00 33.68 209 SER C CA 1
ATOM 8156 C C . SER D 2 209 ? -24.748 -41.162 10.226 1.00 27.49 209 SER C C 1
ATOM 8157 O O . SER D 2 209 ? -25.401 -41.955 9.543 1.00 26.25 209 SER C O 1
ATOM 8165 N N . PRO D 2 210 ? -24.952 -41.031 11.543 1.00 29.52 210 PRO C N 1
ATOM 8166 C CA . PRO D 2 210 ? -26.038 -41.764 12.199 1.00 25.55 210 PRO C CA 1
ATOM 8167 C C . PRO D 2 210 ? -27.386 -41.102 12.012 1.00 31.21 210 PRO C C 1
ATOM 8168 O O . PRO D 2 210 ? -28.411 -41.735 12.291 1.00 31.62 210 PRO C O 1
ATOM 8179 N N . LEU D 2 211 ? -27.412 -39.858 11.539 1.00 33.37 211 LEU C N 1
ATOM 8180 C CA . LEU D 2 211 ? -28.639 -39.122 11.280 1.00 32.00 211 LEU C CA 1
ATOM 8181 C C . LEU D 2 211 ? -28.958 -39.164 9.790 1.00 36.03 211 LEU C C 1
ATOM 8182 O O . LEU D 2 211 ? -28.060 -39.066 8.946 1.00 33.97 211 LEU C O 1
ATOM 8198 N N . LYS D 2 212 ? -30.243 -39.320 9.471 1.00 38.68 212 LYS C N 1
ATOM 8199 C CA . LYS D 2 212 ? -30.683 -39.337 8.082 1.00 42.64 212 LYS C CA 1
ATOM 8200 C C . LYS D 2 212 ? -31.054 -37.958 7.549 1.00 39.47 212 LYS C C 1
ATOM 8201 O O . LYS D 2 212 ? -31.356 -37.838 6.353 1.00 37.55 212 LYS C O 1
ATOM 8220 N N . HIS D 2 213 ? -31.008 -36.918 8.380 1.00 37.52 213 HIS C N 1
ATOM 8221 C CA . HIS D 2 213 ? -31.412 -35.586 7.962 1.00 38.91 213 HIS C CA 1
ATOM 8222 C C . HIS D 2 213 ? -30.296 -34.572 8.169 1.00 32.76 213 HIS C C 1
ATOM 8223 O O . HIS D 2 213 ? -29.346 -34.794 8.928 1.00 28.23 213 HIS C O 1
ATOM 8237 N N . GLN D 2 214 ? -30.451 -33.446 7.471 1.00 32.43 214 GLN C N 1
ATOM 8238 C CA . GLN D 2 214 ? -29.469 -32.369 7.428 1.00 33.35 214 GLN C CA 1
ATOM 8239 C C . GLN D 2 214 ? -28.862 -32.091 8.795 1.00 31.32 214 GLN C C 1
ATOM 8240 O O . GLN D 2 214 ? -29.577 -31.938 9.792 1.00 29.18 214 GLN C O 1
ATOM 8254 N N . HIS D 2 215 ? -27.532 -31.995 8.819 1.00 30.56 215 HIS C N 1
ATOM 8255 C CA . HIS D 2 215 ? -26.802 -31.765 10.053 1.00 24.19 215 HIS C CA 1
ATOM 8256 C C . HIS D 2 215 ? -26.806 -30.277 10.364 1.00 30.04 215 HIS C C 1
ATOM 8257 O O . HIS D 2 215 ? -26.777 -29.431 9.460 1.00 29.24 215 HIS C O 1
ATOM 8271 N N . ARG D 2 216 ? -26.770 -29.960 11.640 1.00 29.12 216 ARG C N 1
ATOM 8272 C CA . ARG D 2 216 ? -26.970 -28.574 12.047 1.00 29.59 216 ARG C CA 1
ATOM 8273 C C . ARG D 2 216 ? -26.023 -28.113 13.148 1.00 26.39 216 ARG C C 1
ATOM 8274 O O . ARG D 2 216 ? -25.529 -26.994 13.089 1.00 22.67 216 ARG C O 1
ATOM 8295 N N . CYS D 2 217 ? -25.761 -28.933 14.158 1.00 31.46 217 CYS C N 1
ATOM 8296 C CA . CYS D 2 217 ? -24.876 -28.527 15.241 1.00 28.03 217 CYS C CA 1
ATOM 8297 C C . CYS D 2 217 ? -24.133 -29.752 15.751 1.00 32.02 217 CYS C C 1
ATOM 8298 O O . CYS D 2 217 ? -24.570 -30.891 15.563 1.00 24.28 217 CYS C O 1
ATOM 8306 N N . VAL D 2 218 ? -22.991 -29.508 16.391 1.00 37.50 218 VAL C N 1
ATOM 8307 C CA . VAL D 2 218 ? -22.177 -30.589 16.931 1.00 29.76 218 VAL C CA 1
ATOM 8308 C C . VAL D 2 218 ? -21.395 -30.080 18.130 1.00 27.70 218 VAL C C 1
ATOM 8309 O O . VAL D 2 218 ? -21.056 -28.897 18.228 1.00 25.64 218 VAL C O 1
ATOM 8322 N N . ALA D 2 219 ? -21.086 -31.003 19.035 1.00 33.09 219 ALA C N 1
ATOM 8323 C CA . ALA D 2 219 ? -20.248 -30.706 20.183 1.00 27.37 219 ALA C CA 1
ATOM 8324 C C . ALA D 2 219 ? -19.506 -31.960 20.625 1.00 26.78 219 ALA C C 1
ATOM 8325 O O . ALA D 2 219 ? -20.080 -33.055 20.682 1.00 23.40 219 ALA C O 1
ATOM 8332 N N . ILE D 2 220 ? -18.220 -31.775 20.948 1.00 26.27 220 ILE C N 1
ATOM 8333 C CA . ILE D 2 220 ? -17.350 -32.859 21.396 1.00 23.46 220 ILE C CA 1
ATOM 8334 C C . ILE D 2 220 ? -17.537 -33.053 22.896 1.00 23.45 220 ILE C C 1
ATOM 8335 O O . ILE D 2 220 ? -17.709 -32.083 23.642 1.00 26.54 220 ILE C O 1
ATOM 8351 N N . PHE D 2 221 ? -17.535 -34.307 23.348 1.00 25.21 221 PHE C N 1
ATOM 8352 C CA . PHE D 2 221 ? -17.527 -34.620 24.773 1.00 30.06 221 PHE C CA 1
ATOM 8353 C C . PHE D 2 221 ? -16.322 -35.495 25.103 1.00 26.71 221 PHE C C 1
ATOM 8354 O O . PHE D 2 221 ? -15.707 -36.104 24.225 1.00 28.17 221 PHE C O 1
ATOM 8371 N N . LYS D 2 222 ? -15.968 -35.529 26.382 1.00 28.22 222 LYS C N 1
ATOM 8372 C CA . LYS D 2 222 ? -14.715 -36.116 26.840 1.00 35.87 222 LYS C CA 1
ATOM 8373 C C . LYS D 2 222 ? -14.975 -37.350 27.701 1.00 38.47 222 LYS C C 1
ATOM 8374 O O . LYS D 2 222 ? -16.089 -37.588 28.180 1.00 32.14 222 LYS C O 1
ATOM 8393 N N . ASP D 2 223 ? -13.918 -38.144 27.892 1.00 38.19 223 ASP C N 1
ATOM 8394 C CA . ASP D 2 223 ? -13.958 -39.299 28.774 1.00 40.22 223 ASP C CA 1
ATOM 8395 C C . ASP D 2 223 ? -13.512 -38.900 30.185 1.00 48.85 223 ASP C C 1
ATOM 8396 O O . ASP D 2 223 ? -13.151 -37.750 30.461 1.00 42.52 223 ASP C O 1
ATOM 8405 N N . LYS D 2 224 ? -13.563 -39.871 31.098 1.00 49.52 224 LYS C N 1
ATOM 8406 C CA . LYS D 2 224 ? -13.279 -39.579 32.499 1.00 52.94 224 LYS C CA 1
ATOM 8407 C C . LYS D 2 224 ? -11.842 -39.110 32.696 1.00 48.66 224 LYS C C 1
ATOM 8408 O O . LYS D 2 224 ? -11.553 -38.378 33.653 1.00 46.81 224 LYS C O 1
ATOM 8427 N N . GLN D 2 225 ? -10.936 -39.508 31.805 1.00 46.83 225 GLN C N 1
ATOM 8428 C CA . GLN D 2 225 ? -9.570 -39.003 31.800 1.00 45.47 225 GLN C CA 1
ATOM 8429 C C . GLN D 2 225 ? -9.470 -37.605 31.193 1.00 45.77 225 GLN C C 1
ATOM 8430 O O . GLN D 2 225 ? -8.356 -37.087 31.031 1.00 42.94 225 GLN C O 1
ATOM 8444 N N . ASN D 2 226 ? -10.609 -36.989 30.860 1.00 44.11 226 ASN C N 1
ATOM 8445 C CA . ASN D 2 226 ? -10.659 -35.635 30.307 1.00 40.33 226 ASN C CA 1
ATOM 8446 C C . ASN D 2 226 ? -10.145 -35.585 28.869 1.00 41.94 226 ASN C C 1
ATOM 8447 O O . ASN D 2 226 ? -9.637 -34.559 28.417 1.00 40.15 226 ASN C O 1
ATOM 8458 N N . LYS D 2 227 ? -10.300 -36.675 28.132 1.00 39.95 227 LYS C N 1
ATOM 8459 C CA . LYS D 2 227 ? -9.822 -36.779 26.769 1.00 39.62 227 LYS C CA 1
ATOM 8460 C C . LYS D 2 227 ? -10.985 -36.824 25.784 1.00 40.85 227 LYS C C 1
ATOM 8461 O O . LYS D 2 227 ? -11.979 -37.521 26.030 1.00 38.19 227 LYS C O 1
ATOM 8480 N N . PRO D 2 228 ? -10.886 -36.110 24.660 1.00 37.67 228 PRO C N 1
ATOM 8481 C CA . PRO D 2 228 ? -11.946 -36.190 23.647 1.00 37.23 228 PRO C CA 1
ATOM 8482 C C . PRO D 2 228 ? -12.178 -37.642 23.257 1.00 28.62 228 PRO C C 1
ATOM 8483 O O . PRO D 2 228 ? -11.233 -38.396 23.021 1.00 29.86 228 PRO C O 1
ATOM 8494 N N . THR D 2 229 ? -13.448 -38.044 23.235 1.00 28.80 229 THR C N 1
ATOM 8495 C CA . THR D 2 229 ? -13.789 -39.437 22.983 1.00 31.13 229 THR C CA 1
ATOM 8496 C C . THR D 2 229 ? -15.010 -39.615 22.096 1.00 30.66 229 THR C C 1
ATOM 8497 O O . THR D 2 229 ? -15.316 -40.753 21.727 1.00 30.40 229 THR C O 1
ATOM 8508 N N . GLY D 2 230 ? -15.712 -38.548 21.742 1.00 31.26 230 GLY C N 1
ATOM 8509 C CA . GLY D 2 230 ? -16.882 -38.672 20.899 1.00 30.82 230 GLY C CA 1
ATOM 8510 C C . GLY D 2 230 ? -17.503 -37.313 20.675 1.00 30.64 230 GLY C C 1
ATOM 8511 O O . GLY D 2 230 ? -16.889 -36.282 20.959 1.00 28.55 230 GLY C O 1
ATOM 8515 N N . PHE D 2 231 ? -18.726 -37.312 20.156 1.00 29.33 231 PHE C N 1
ATOM 8516 C CA . PHE D 2 231 ? -19.442 -36.061 19.965 1.00 28.07 231 PHE C CA 1
ATOM 8517 C C . PHE D 2 231 ? -20.931 -36.350 19.871 1.00 26.50 231 PHE C C 1
ATOM 8518 O O . PHE D 2 231 ? -21.348 -37.482 19.610 1.00 23.63 231 PHE C O 1
ATOM 8535 N N . ALA D 2 232 ? -21.724 -35.309 20.115 1.00 25.37 232 ALA C N 1
ATOM 8536 C CA . ALA D 2 232 ? -23.163 -35.315 19.892 1.00 24.72 232 ALA C CA 1
ATOM 8537 C C . ALA D 2 232 ? -23.481 -34.436 18.687 1.00 27.72 232 ALA C C 1
ATOM 8538 O O . ALA D 2 232 ? -22.808 -33.432 18.428 1.00 28.34 232 ALA C O 1
ATOM 8545 N N . LEU D 2 233 ? -24.515 -34.828 17.947 1.00 29.93 233 LEU C N 1
ATOM 8546 C CA . LEU D 2 233 ? -24.783 -34.267 16.627 1.00 25.96 233 LEU C CA 1
ATOM 8547 C C . LEU D 2 233 ? -26.284 -34.092 16.455 1.00 30.99 233 LEU C C 1
ATOM 8548 O O . LEU D 2 233 ? -27.035 -35.069 16.549 1.00 27.97 233 LEU C O 1
ATOM 8564 N N . GLY D 2 234 ? -26.718 -32.855 16.207 1.00 28.76 234 GLY C N 1
ATOM 8565 C CA . GLY D 2 234 ? -28.125 -32.537 16.042 1.00 26.81 234 GLY C CA 1
ATOM 8566 C C . GLY D 2 234 ? -28.480 -32.321 14.584 1.00 33.41 234 GLY C C 1
ATOM 8567 O O . GLY D 2 234 ? -27.641 -31.896 13.783 1.00 33.06 234 GLY C O 1
ATOM 8571 N N . SER D 2 235 ? -29.726 -32.639 14.237 1.00 33.56 235 SER C N 1
ATOM 8572 C CA . SER D 2 235 ? -30.226 -32.503 12.880 1.00 34.66 235 SER C CA 1
ATOM 8573 C C . SER D 2 235 ? -31.471 -31.639 12.904 1.00 32.93 235 SER C C 1
ATOM 8574 O O . SER D 2 235 ? -31.987 -31.276 13.963 1.00 37.23 235 SER C O 1
ATOM 8582 N N . ILE D 2 236 ? -31.963 -31.331 11.705 1.00 33.84 236 ILE C N 1
ATOM 8583 C CA . ILE D 2 236 ? -33.191 -30.562 11.603 1.00 37.60 236 ILE C CA 1
ATOM 8584 C C . ILE D 2 236 ? -34.404 -31.392 11.976 1.00 35.46 236 ILE C C 1
ATOM 8585 O O . ILE D 2 236 ? -35.496 -30.838 12.120 1.00 35.39 236 ILE C O 1
ATOM 8601 N N . GLU D 2 237 ? -34.244 -32.707 12.117 1.00 37.42 237 GLU C N 1
ATOM 8602 C CA . GLU D 2 237 ? -35.363 -33.629 12.306 1.00 39.23 237 GLU C CA 1
ATOM 8603 C C . GLU D 2 237 ? -35.572 -33.985 13.775 1.00 38.61 237 GLU C C 1
ATOM 8604 O O . GLU D 2 237 ? -35.906 -35.128 14.102 1.00 38.20 237 GLU C O 1
ATOM 8616 N N . GLY D 2 238 ? -35.403 -33.022 14.683 1.00 34.55 238 GLY C N 1
ATOM 8617 C CA . GLY D 2 238 ? -35.641 -33.262 16.096 1.00 37.57 238 GLY C CA 1
ATOM 8618 C C . GLY D 2 238 ? -34.957 -34.500 16.642 1.00 33.49 238 GLY C C 1
ATOM 8619 O O . GLY D 2 238 ? -35.610 -35.357 17.245 1.00 33.42 238 GLY C O 1
ATOM 8623 N N . ARG D 2 239 ? -33.645 -34.613 16.441 1.00 32.82 239 ARG C N 1
ATOM 8624 C CA . ARG D 2 239 ? -32.930 -35.813 16.848 1.00 35.39 239 ARG C CA 1
ATOM 8625 C C . ARG D 2 239 ? -31.467 -35.476 17.086 1.00 31.54 239 ARG C C 1
ATOM 8626 O O . ARG D 2 239 ? -30.899 -34.606 16.424 1.00 29.77 239 ARG C O 1
ATOM 8647 N N . VAL D 2 240 ? -30.870 -36.179 18.041 1.00 36.49 240 VAL C N 1
ATOM 8648 C CA . VAL D 2 240 ? -29.481 -35.988 18.429 1.00 32.80 240 VAL C CA 1
ATOM 8649 C C . VAL D 2 240 ? -28.816 -37.351 18.434 1.00 30.04 240 VAL C C 1
ATOM 8650 O O . VAL D 2 240 ? -29.378 -38.316 18.963 1.00 27.91 240 VAL C O 1
ATOM 8663 N N . ALA D 2 241 ? -27.631 -37.429 17.841 1.00 28.39 241 ALA C N 1
ATOM 8664 C CA . ALA D 2 241 ? -26.823 -38.640 17.825 1.00 28.23 241 ALA C CA 1
ATOM 8665 C C . ALA D 2 241 ? -25.689 -38.524 18.835 1.00 27.56 241 ALA C C 1
ATOM 8666 O O . ALA D 2 241 ? -25.035 -37.481 18.930 1.00 23.78 241 ALA C O 1
ATOM 8673 N N . ILE D 2 242 ? -25.454 -39.598 19.584 1.00 27.48 242 ILE C N 1
ATOM 8674 C CA . ILE D 2 242 ? -24.283 -39.706 20.445 1.00 26.21 242 ILE C CA 1
ATOM 8675 C C . ILE D 2 242 ? -23.340 -40.687 19.768 1.00 28.53 242 ILE C C 1
ATOM 8676 O O . ILE D 2 242 ? -23.698 -41.851 19.552 1.00 29.30 242 ILE C O 1
ATOM 8692 N N . HIS D 2 243 ? -22.146 -40.223 19.411 1.00 28.85 243 HIS C N 1
ATOM 8693 C CA . HIS D 2 243 ? -21.188 -41.051 18.693 1.00 28.96 243 HIS C CA 1
ATOM 8694 C C . HIS D 2 243 ? -19.864 -41.075 19.436 1.00 31.93 243 HIS C C 1
ATOM 8695 O O . HIS D 2 243 ? -19.220 -40.031 19.592 1.00 29.13 243 HIS C O 1
ATOM 8709 N N . TYR D 2 244 ? -19.455 -42.267 19.870 1.00 24.45 244 TYR C N 1
ATOM 8710 C CA . TYR D 2 244 ? -18.123 -42.480 20.415 1.00 29.22 244 TYR C CA 1
ATOM 8711 C C . TYR D 2 244 ? -17.156 -42.841 19.294 1.00 28.14 244 TYR C C 1
ATOM 8712 O O . TYR D 2 244 ? -17.520 -43.535 18.340 1.00 27.03 244 TYR C O 1
ATOM 8730 N N . ILE D 2 245 ? -15.919 -42.353 19.400 1.00 26.89 245 ILE C N 1
ATOM 8731 C CA . ILE D 2 245 ? -14.974 -42.562 18.307 1.00 29.38 245 ILE C CA 1
ATOM 8732 C C . ILE D 2 245 ? -14.547 -44.025 18.231 1.00 29.75 245 ILE C C 1
ATOM 8733 O O . ILE D 2 245 ? -14.409 -44.584 17.137 1.00 30.91 245 ILE C O 1
ATOM 8749 N N . ASN D 2 246 ? -14.324 -44.670 19.379 1.00 29.37 246 ASN C N 1
ATOM 8750 C CA . ASN D 2 246 ? -13.865 -46.060 19.413 1.00 32.30 246 ASN C CA 1
ATOM 8751 C C . ASN D 2 246 ? -14.482 -46.788 20.605 1.00 31.00 246 ASN C C 1
ATOM 8752 O O . ASN D 2 246 ? -13.792 -47.145 21.565 1.00 34.87 246 ASN C O 1
ATOM 8763 N N . PRO D 2 247 ? -15.788 -47.038 20.567 1.00 24.59 247 PRO C N 1
ATOM 8764 C CA . PRO D 2 247 ? -16.439 -47.776 21.664 1.00 26.13 247 PRO C CA 1
ATOM 8765 C C . PRO D 2 247 ? -16.300 -49.276 21.475 1.00 32.65 247 PRO C C 1
ATOM 8766 O O . PRO D 2 247 ? -16.070 -49.756 20.355 1.00 29.29 247 PRO C O 1
ATOM 8777 N N . PRO D 2 248 ? -16.409 -50.058 22.554 1.00 28.87 248 PRO C N 1
ATOM 8778 C CA . PRO D 2 248 ? -16.293 -51.522 22.413 1.00 27.99 248 PRO C CA 1
ATOM 8779 C C . PRO D 2 248 ? -17.394 -52.136 21.554 1.00 30.47 248 PRO C C 1
ATOM 8780 O O . PRO D 2 248 ? -17.118 -53.051 20.770 1.00 36.05 248 PRO C O 1
ATOM 8791 N N . ASN D 2 249 ? -18.626 -51.633 21.648 1.00 33.69 249 ASN C N 1
ATOM 8792 C CA . ASN D 2 249 ? -19.775 -52.173 20.916 1.00 34.42 249 ASN C CA 1
ATOM 8793 C C . ASN D 2 249 ? -20.523 -51.009 20.276 1.00 32.58 249 ASN C C 1
ATOM 8794 O O . ASN D 2 249 ? -21.544 -50.544 20.802 1.00 30.58 249 ASN C O 1
ATOM 8805 N N . PRO D 2 250 ? -20.048 -50.520 19.127 1.00 35.25 250 PRO C N 1
ATOM 8806 C CA . PRO D 2 250 ? -20.662 -49.318 18.532 1.00 34.02 250 PRO C CA 1
ATOM 8807 C C . PRO D 2 250 ? -22.134 -49.491 18.210 1.00 34.07 250 PRO C C 1
ATOM 8808 O O . PRO D 2 250 ? -22.848 -48.489 18.093 1.00 34.10 250 PRO C O 1
ATOM 8819 N N . ALA D 2 251 ? -22.610 -50.728 18.055 1.00 37.39 251 ALA C N 1
ATOM 8820 C CA . ALA D 2 251 ? -24.037 -50.958 17.854 1.00 36.36 251 ALA C CA 1
ATOM 8821 C C . ALA D 2 251 ? -24.833 -50.703 19.129 1.00 33.82 251 ALA C C 1
ATOM 8822 O O . ALA D 2 251 ? -25.974 -50.233 19.052 1.00 36.97 251 ALA C O 1
ATOM 8829 N N . LYS D 2 252 ? -24.254 -50.996 20.299 1.00 30.72 252 LYS C N 1
ATOM 8830 C CA . LYS D 2 252 ? -24.885 -50.719 21.585 1.00 38.11 252 LYS C CA 1
ATOM 8831 C C . LYS D 2 252 ? -24.522 -49.338 22.125 1.00 38.15 252 LYS C C 1
ATOM 8832 O O . LYS D 2 252 ? -25.383 -48.642 22.671 1.00 38.28 252 LYS C O 1
ATOM 8851 N N . ASP D 2 253 ? -23.261 -48.929 21.978 1.00 34.76 253 ASP C N 1
ATOM 8852 C CA . ASP D 2 253 ? -22.767 -47.724 22.633 1.00 34.03 253 ASP C CA 1
ATOM 8853 C C . ASP D 2 253 ? -23.156 -46.444 21.899 1.00 33.81 253 ASP C C 1
ATOM 8854 O O . ASP D 2 253 ? -23.360 -45.414 22.547 1.00 34.32 253 ASP C O 1
ATOM 8863 N N . ASN D 2 254 ? -23.279 -46.477 20.574 1.00 35.63 254 ASN C N 1
ATOM 8864 C CA . ASN D 2 254 ? -23.753 -45.325 19.815 1.00 35.27 254 ASN C CA 1
ATOM 8865 C C . ASN D 2 254 ? -25.269 -45.376 19.667 1.00 34.66 254 ASN C C 1
ATOM 8866 O O . ASN D 2 254 ? -25.845 -46.436 19.405 1.00 35.28 254 ASN C O 1
ATOM 8877 N N . PHE D 2 255 ? -25.915 -44.228 19.854 1.00 37.68 255 PHE C N 1
ATOM 8878 C CA . PHE D 2 255 ? -27.372 -44.171 19.853 1.00 31.54 255 PHE C CA 1
ATOM 8879 C C . PHE D 2 255 ? -27.814 -42.753 19.513 1.00 34.92 255 PHE C C 1
ATOM 8880 O O . PHE D 2 255 ? -27.013 -41.816 19.496 1.00 32.20 255 PHE C O 1
ATOM 8897 N N . THR D 2 256 ? -29.113 -42.611 19.240 1.00 35.56 256 THR C N 1
ATOM 8898 C CA . THR D 2 256 ? -29.738 -41.337 18.912 1.00 33.19 256 THR C CA 1
ATOM 8899 C C . THR D 2 256 ? -31.038 -41.230 19.699 1.00 39.42 256 THR C C 1
ATOM 8900 O O . THR D 2 256 ? -31.660 -42.243 20.023 1.00 40.71 256 THR C O 1
ATOM 8911 N N . PHE D 2 257 ? -31.437 -40.006 20.039 1.00 40.49 257 PHE C N 1
ATOM 8912 C CA . PHE D 2 257 ? -32.687 -39.811 20.761 1.00 41.02 257 PHE C CA 1
ATOM 8913 C C . PHE D 2 257 ? -33.451 -38.655 20.130 1.00 37.16 257 PHE C C 1
ATOM 8914 O O . PHE D 2 257 ? -32.885 -37.807 19.434 1.00 34.52 257 PHE C O 1
ATOM 8931 N N . LYS D 2 258 ? -34.764 -38.675 20.343 1.00 33.75 258 LYS C N 1
ATOM 8932 C CA . LYS D 2 258 ? -35.666 -37.660 19.824 1.00 38.92 258 LYS C CA 1
ATOM 8933 C C . LYS D 2 258 ? -35.759 -36.502 20.809 1.00 39.61 258 LYS C C 1
ATOM 8934 O O . LYS D 2 258 ? -35.682 -36.692 22.028 1.00 40.32 258 LYS C O 1
ATOM 8953 N N . CYS D 2 259 ? -35.931 -35.296 20.269 1.00 41.27 259 CYS C N 1
ATOM 8954 C CA . CYS D 2 259 ? -35.980 -34.098 21.093 1.00 34.12 259 CYS C CA 1
ATOM 8955 C C . CYS D 2 259 ? -36.589 -32.965 20.286 1.00 39.39 259 CYS C C 1
ATOM 8956 O O . CYS D 2 259 ? -36.623 -32.999 19.053 1.00 40.91 259 CYS C O 1
ATOM 8964 N N . HIS D 2 260 ? -37.093 -31.968 21.007 1.00 39.33 260 HIS C N 1
ATOM 8965 C CA . HIS D 2 260 ? -37.632 -30.760 20.394 1.00 39.01 260 HIS C CA 1
ATOM 8966 C C . HIS D 2 260 ? -38.748 -31.110 19.410 1.00 40.47 260 HIS C C 1
ATOM 8967 O O . HIS D 2 260 ? -38.717 -30.787 18.216 1.00 38.00 260 HIS C O 1
ATOM 8981 N N . ARG D 2 261 ? -39.735 -31.809 19.961 1.00 45.54 261 ARG C N 1
ATOM 8982 C CA . ARG D 2 261 ? -40.989 -32.133 19.309 1.00 48.75 261 ARG C CA 1
ATOM 8983 C C . ARG D 2 261 ? -42.111 -31.805 20.281 1.00 48.98 261 ARG C C 1
ATOM 8984 O O . ARG D 2 261 ? -41.933 -31.876 21.500 1.00 43.07 261 ARG C O 1
ATOM 9005 N N . SER D 2 262 ? -43.264 -31.435 19.736 1.00 52.95 262 SER C N 1
ATOM 9006 C CA . SER D 2 262 ? -44.434 -31.090 20.534 1.00 59.64 262 SER C CA 1
ATOM 9007 C C . SER D 2 262 ? -45.398 -32.269 20.580 1.00 62.47 262 SER C C 1
ATOM 9008 O O . SER D 2 262 ? -45.960 -32.651 19.552 1.00 61.74 262 SER C O 1
ATOM 9016 N N . PRO D 2 270 ? -51.185 -34.878 15.207 1.00 72.64 270 PRO C N 1
ATOM 9017 C CA . PRO D 2 270 ? -49.850 -34.974 14.585 1.00 66.00 270 PRO C CA 1
ATOM 9018 C C . PRO D 2 270 ? -48.763 -34.352 15.453 1.00 62.60 270 PRO C C 1
ATOM 9019 O O . PRO D 2 270 ? -48.966 -33.319 16.094 1.00 61.94 270 PRO C O 1
ATOM 9030 N N . GLN D 2 271 ? -47.597 -35.004 15.472 1.00 58.35 271 GLN C N 1
ATOM 9031 C CA . GLN D 2 271 ? -46.444 -34.537 16.234 1.00 55.02 271 GLN C CA 1
ATOM 9032 C C . GLN D 2 271 ? -45.629 -33.561 15.393 1.00 54.08 271 GLN C C 1
ATOM 9033 O O . GLN D 2 271 ? -45.337 -33.832 14.223 1.00 48.28 271 GLN C O 1
ATOM 9047 N N . ASP D 2 272 ? -45.278 -32.423 15.989 1.00 50.47 272 ASP C N 1
ATOM 9048 C CA . ASP D 2 272 ? -44.437 -31.434 15.332 1.00 48.14 272 ASP C CA 1
ATOM 9049 C C . ASP D 2 272 ? -42.968 -31.708 15.627 1.00 44.08 272 ASP C C 1
ATOM 9050 O O . ASP D 2 272 ? -42.599 -32.056 16.752 1.00 44.91 272 ASP C O 1
ATOM 9059 N N . ILE D 2 273 ? -42.131 -31.554 14.607 1.00 41.94 273 ILE C N 1
ATOM 9060 C CA . ILE D 2 273 ? -40.700 -31.800 14.720 1.00 40.15 273 ILE C CA 1
ATOM 9061 C C . ILE D 2 273 ? -39.981 -30.517 14.336 1.00 38.07 273 ILE C C 1
ATOM 9062 O O . ILE D 2 273 ? -40.159 -30.005 13.224 1.00 38.74 273 ILE C O 1
ATOM 9078 N N . TYR D 2 274 ? -39.172 -30.001 15.251 1.00 35.99 274 TYR C N 1
ATOM 9079 C CA . TYR D 2 274 ? -38.400 -28.795 15.014 1.00 38.42 274 TYR C CA 1
ATOM 9080 C C . TYR D 2 274 ? -36.911 -29.113 14.928 1.00 37.30 274 TYR C C 1
ATOM 9081 O O . TYR D 2 274 ? -36.456 -30.188 15.326 1.00 35.36 274 TYR C O 1
ATOM 9099 N N . ALA D 2 275 ? -36.154 -28.162 14.388 1.00 34.56 275 ALA C N 1
ATOM 9100 C CA . ALA D 2 275 ? -34.719 -28.338 14.209 1.00 32.02 275 ALA C CA 1
ATOM 9101 C C . ALA D 2 275 ? -33.966 -28.128 15.519 1.00 32.61 275 ALA C C 1
ATOM 9102 O O . ALA D 2 275 ? -34.432 -27.433 16.428 1.00 30.12 275 ALA C O 1
ATOM 9109 N N . VAL D 2 276 ? -32.793 -28.752 15.613 1.00 31.28 276 VAL C N 1
ATOM 9110 C CA . VAL D 2 276 ? -31.935 -28.645 16.788 1.00 30.63 276 VAL C CA 1
ATOM 9111 C C . VAL D 2 276 ? -30.865 -27.614 16.456 1.00 30.25 276 VAL C C 1
ATOM 9112 O O . VAL D 2 276 ? -29.926 -27.895 15.705 1.00 30.75 276 VAL C O 1
ATOM 9125 N N . ASN D 2 277 ? -31.009 -26.406 17.001 1.00 31.72 277 ASN C N 1
ATOM 9126 C CA . ASN D 2 277 ? -30.139 -25.326 16.565 1.00 30.79 277 ASN C CA 1
ATOM 9127 C C . ASN D 2 277 ? -28.814 -25.309 17.319 1.00 31.94 277 ASN C C 1
ATOM 9128 O O . ASN D 2 277 ? -27.822 -24.800 16.790 1.00 34.33 277 ASN C O 1
ATOM 9139 N N . GLY D 2 278 ? -28.764 -25.850 18.532 1.00 29.70 278 GLY C N 1
ATOM 9140 C CA . GLY D 2 278 ? -27.591 -25.692 19.377 1.00 31.84 278 GLY C CA 1
ATOM 9141 C C . GLY D 2 278 ? -27.416 -26.846 20.339 1.00 30.24 278 GLY C C 1
ATOM 9142 O O . GLY D 2 278 ? -28.387 -27.459 20.797 1.00 27.69 278 GLY C O 1
ATOM 9146 N N . ILE D 2 279 ? -26.155 -27.134 20.660 1.00 26.49 279 ILE C N 1
ATOM 9147 C CA . ILE D 2 279 ? -25.794 -28.218 21.572 1.00 24.72 279 ILE C CA 1
ATOM 9148 C C . ILE D 2 279 ? -24.510 -27.806 22.293 1.00 22.25 279 ILE C C 1
ATOM 9149 O O . ILE D 2 279 ? -23.621 -27.194 21.698 1.00 21.94 279 ILE C O 1
ATOM 9165 N N . ALA D 2 280 ? -24.415 -28.123 23.582 1.00 23.30 280 ALA C N 1
ATOM 9166 C CA . ALA D 2 280 ? -23.260 -27.741 24.384 1.00 27.05 280 ALA C CA 1
ATOM 9167 C C . ALA D 2 280 ? -23.198 -28.664 25.593 1.00 28.88 280 ALA C C 1
ATOM 9168 O O . ALA D 2 280 ? -24.235 -29.011 26.179 1.00 27.51 280 ALA C O 1
ATOM 9175 N N . PHE D 2 281 ? -21.983 -29.084 25.933 1.00 32.76 281 PHE C N 1
ATOM 9176 C CA . PHE D 2 281 ? -21.753 -29.972 27.060 1.00 28.36 281 PHE C CA 1
ATOM 9177 C C . PHE D 2 281 ? -21.388 -29.157 28.288 1.00 29.94 281 PHE C C 1
ATOM 9178 O O . PHE D 2 281 ? -20.654 -28.167 28.196 1.00 28.48 281 PHE C O 1
ATOM 9195 N N . HIS D 2 282 ? -21.932 -29.551 29.428 1.00 31.33 282 HIS C N 1
ATOM 9196 C CA . HIS D 2 282 ? -21.580 -28.880 30.663 1.00 33.82 282 HIS C CA 1
ATOM 9197 C C . HIS D 2 282 ? -20.137 -29.204 31.024 1.00 31.95 282 HIS C C 1
ATOM 9198 O O . HIS D 2 282 ? -19.750 -30.375 31.011 1.00 36.73 282 HIS C O 1
ATOM 9212 N N . PRO D 2 283 ? -19.315 -28.209 31.360 1.00 35.77 283 PRO C N 1
ATOM 9213 C CA . PRO D 2 283 ? -17.877 -28.478 31.520 1.00 34.04 283 PRO C CA 1
ATOM 9214 C C . PRO D 2 283 ? -17.515 -29.230 32.791 1.00 36.76 283 PRO C C 1
ATOM 9215 O O . PRO D 2 283 ? -16.357 -29.640 32.919 1.00 40.58 283 PRO C O 1
ATOM 9226 N N . VAL D 2 284 ? -18.445 -29.439 33.717 1.00 35.00 284 VAL C N 1
ATOM 9227 C CA . VAL D 2 284 ? -18.173 -30.145 34.962 1.00 39.46 284 VAL C CA 1
ATOM 9228 C C . VAL D 2 284 ? -18.856 -31.508 34.985 1.00 36.48 284 VAL C C 1
ATOM 9229 O O . VAL D 2 284 ? -18.230 -32.524 35.295 1.00 36.39 284 VAL C O 1
ATOM 9242 N N . HIS D 2 285 ? -20.143 -31.547 34.654 1.00 36.73 285 HIS C N 1
ATOM 9243 C CA . HIS D 2 285 ? -20.941 -32.740 34.874 1.00 37.09 285 HIS C CA 1
ATOM 9244 C C . HIS D 2 285 ? -20.959 -33.676 33.676 1.00 35.62 285 HIS C C 1
ATOM 9245 O O . HIS D 2 285 ? -21.387 -34.826 33.814 1.00 33.87 285 HIS C O 1
ATOM 9259 N N . GLY D 2 286 ? -20.515 -33.227 32.507 1.00 34.73 286 GLY C N 1
ATOM 9260 C CA . GLY D 2 286 ? -20.558 -34.108 31.360 1.00 26.78 286 GLY C CA 1
ATOM 9261 C C . GLY D 2 286 ? -21.934 -34.345 30.781 1.00 31.70 286 GLY C C 1
ATOM 9262 O O . GLY D 2 286 ? -22.063 -35.146 29.847 1.00 29.37 286 GLY C O 1
ATOM 9266 N N . THR D 2 287 ? -22.967 -33.700 31.324 1.00 32.79 287 THR C N 1
ATOM 9267 C CA . THR D 2 287 ? -24.293 -33.689 30.731 1.00 33.86 287 THR C CA 1
ATOM 9268 C C . THR D 2 287 ? -24.296 -32.694 29.571 1.00 27.40 287 THR C C 1
ATOM 9269 O O . THR D 2 287 ? -23.272 -32.084 29.246 1.00 27.29 287 THR C O 1
ATOM 9280 N N . LEU D 2 288 ? -25.443 -32.522 28.921 1.00 26.85 288 LEU C N 1
ATOM 9281 C CA . LEU D 2 288 ? -25.484 -31.611 27.787 1.00 29.66 288 LEU C CA 1
ATOM 9282 C C . LEU D 2 288 ? -26.832 -30.912 27.695 1.00 30.12 288 LEU C C 1
ATOM 9283 O O . LEU D 2 288 ? -27.851 -31.417 28.173 1.00 30.47 288 LEU C O 1
ATOM 9299 N N . ALA D 2 289 ? -26.816 -29.741 27.060 1.00 24.27 289 ALA C N 1
ATOM 9300 C CA . ALA D 2 289 ? -28.015 -28.972 26.762 1.00 24.51 289 ALA C CA 1
ATOM 9301 C C . ALA D 2 289 ? -28.232 -28.927 25.254 1.00 26.48 289 ALA C C 1
ATOM 9302 O O . ALA D 2 289 ? -27.271 -28.870 24.481 1.00 23.52 289 ALA C O 1
ATOM 9309 N N . THR D 2 290 ? -29.497 -28.949 24.839 1.00 28.43 290 THR C N 1
ATOM 9310 C CA . THR D 2 290 ? -29.893 -28.760 23.451 1.00 27.92 290 THR C CA 1
ATOM 9311 C C . THR D 2 290 ? -30.920 -27.639 23.407 1.00 31.75 290 THR C C 1
ATOM 9312 O O . THR D 2 290 ? -31.683 -27.450 24.358 1.00 33.54 290 THR C O 1
ATOM 9323 N N . VAL D 2 291 ? -30.924 -26.878 22.314 1.00 29.59 291 VAL C N 1
ATOM 9324 C CA . VAL D 2 291 ? -31.965 -25.891 22.048 1.00 33.17 291 VAL C CA 1
ATOM 9325 C C . VAL D 2 291 ? -32.380 -26.043 20.592 1.00 33.58 291 VAL C C 1
ATOM 9326 O O . VAL D 2 291 ? -31.542 -26.304 19.721 1.00 32.09 291 VAL C O 1
ATOM 9339 N N . GLY D 2 292 ? -33.676 -25.883 20.326 1.00 34.91 292 GLY C N 1
ATOM 9340 C CA . GLY D 2 292 ? -34.211 -26.122 19.003 1.00 34.35 292 GLY C CA 1
ATOM 9341 C C . GLY D 2 292 ? -35.249 -25.085 18.622 1.00 35.06 292 GLY C C 1
ATOM 9342 O O . GLY D 2 292 ? -35.574 -24.191 19.402 1.00 39.9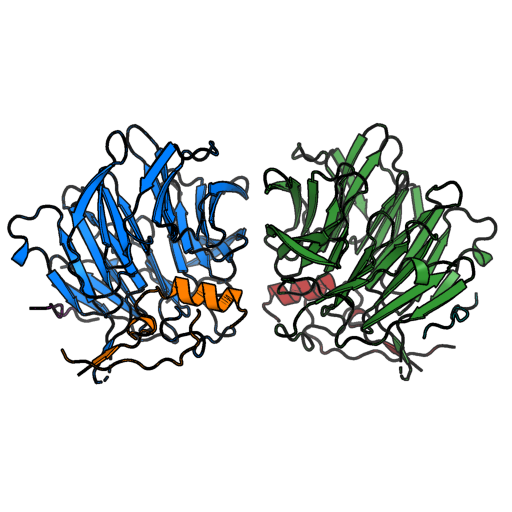6 292 GLY C O 1
ATOM 9346 N N . SER D 2 293 ? -35.774 -25.236 17.405 1.00 35.39 293 SER C N 1
ATOM 9347 C CA . SER D 2 293 ? -36.721 -24.272 16.855 1.00 33.87 293 SER C CA 1
ATOM 9348 C C . SER D 2 293 ? -38.073 -24.304 17.554 1.00 37.51 293 SER C C 1
ATOM 9349 O O . SER D 2 293 ? -38.922 -23.449 17.269 1.00 33.29 293 SER C O 1
ATOM 9357 N N . ASP D 2 294 ? -38.297 -25.256 18.450 1.00 37.89 294 ASP C N 1
ATOM 9358 C CA . ASP D 2 294 ? -39.544 -25.306 19.192 1.00 39.08 294 ASP C CA 1
ATOM 9359 C C . ASP D 2 294 ? -39.578 -24.319 20.345 1.00 40.15 294 ASP C C 1
ATOM 9360 O O . ASP D 2 294 ? -40.504 -24.384 21.158 1.00 40.90 294 ASP C O 1
ATOM 9369 N N . GLY D 2 295 ? -38.588 -23.432 20.443 1.00 34.13 295 GLY C N 1
ATOM 9370 C CA . GLY D 2 295 ? -38.540 -22.462 21.525 1.00 41.41 295 GLY C CA 1
ATOM 9371 C C . GLY D 2 295 ? -38.405 -23.084 22.894 1.00 42.02 295 GLY C C 1
ATOM 9372 O O . GLY D 2 295 ? -38.988 -22.575 23.860 1.00 42.89 295 GLY C O 1
ATOM 9376 N N . ARG D 2 296 ? -37.663 -24.186 23.003 1.00 36.53 296 ARG C N 1
ATOM 9377 C CA . ARG D 2 296 ? -37.372 -24.798 24.289 1.00 37.63 296 ARG C CA 1
ATOM 9378 C C . ARG D 2 296 ? -35.900 -25.179 24.345 1.00 38.74 296 ARG C C 1
ATOM 9379 O O . ARG D 2 296 ? -35.243 -25.354 23.315 1.00 36.65 296 ARG C O 1
ATOM 9400 N N . PHE D 2 297 ? -35.385 -25.304 25.568 1.00 37.42 297 PHE C N 1
ATOM 9401 C CA . PHE D 2 297 ? -34.095 -25.936 25.802 1.00 37.52 297 PHE C CA 1
ATOM 9402 C C . PHE D 2 297 ? -34.306 -27.140 26.709 1.00 36.12 297 PHE C C 1
ATOM 9403 O O . PHE D 2 297 ? -35.246 -27.180 27.511 1.00 39.44 297 PHE C O 1
ATOM 9420 N N . SER D 2 298 ? -33.435 -28.133 26.558 1.00 37.56 298 SER C N 1
ATOM 9421 C CA . SER D 2 298 ? -33.527 -29.376 27.307 1.00 34.59 298 SER C CA 1
ATOM 9422 C C . SER D 2 298 ? -32.156 -29.758 27.838 1.00 32.54 298 SER C C 1
ATOM 9423 O O . SER D 2 298 ? -31.134 -29.474 27.204 1.00 29.13 298 SER C O 1
ATOM 9431 N N . PHE D 2 299 ? -32.150 -30.412 28.997 1.00 33.81 299 PHE C N 1
ATOM 9432 C CA . PHE D 2 299 ? -30.943 -30.892 29.650 1.00 36.98 299 PHE C CA 1
ATOM 9433 C C . PHE D 2 299 ? -30.975 -32.412 29.611 1.00 38.14 299 PHE C C 1
ATOM 9434 O O . PHE D 2 299 ? -32.047 -33.019 29.740 1.00 35.48 299 PHE C O 1
ATOM 9451 N N . TRP D 2 300 ? -29.808 -33.022 29.398 1.00 32.27 300 TRP C N 1
ATOM 9452 C CA . TRP D 2 300 ? -29.729 -34.446 29.112 1.00 34.86 300 TRP C CA 1
ATOM 9453 C C . TRP D 2 300 ? -28.533 -35.077 29.806 1.00 35.09 300 TRP C C 1
ATOM 9454 O O . TRP D 2 300 ? -27.509 -34.427 30.041 1.00 33.81 300 TRP C O 1
ATOM 9475 N N . ASP D 2 301 ? -28.678 -36.366 30.117 1.00 34.26 301 ASP C N 1
ATOM 9476 C CA . ASP D 2 301 ? -27.585 -37.216 30.580 1.00 36.25 301 ASP C CA 1
ATOM 9477 C C . ASP D 2 301 ? -27.460 -38.364 29.587 1.00 34.51 301 ASP C C 1
ATOM 9478 O O . ASP D 2 301 ? -28.303 -39.264 29.564 1.00 35.73 301 ASP C O 1
ATOM 9487 N N . LYS D 2 302 ? -26.428 -38.333 28.753 1.00 31.32 302 LYS C N 1
ATOM 9488 C CA . LYS D 2 302 ? -26.301 -39.366 27.733 1.00 32.30 302 LYS C CA 1
ATOM 9489 C C . LYS D 2 302 ? -25.772 -40.684 28.279 1.00 35.18 302 LYS C C 1
ATOM 9490 O O . LYS D 2 302 ? -25.847 -41.699 27.574 1.00 37.88 302 LYS C O 1
ATOM 9509 N N . ASP D 2 303 ? -25.230 -40.697 29.499 1.00 35.64 303 ASP C N 1
ATOM 9510 C CA . ASP D 2 303 ? -24.760 -41.949 30.083 1.00 36.92 303 ASP C CA 1
ATOM 9511 C C . ASP D 2 303 ? -25.906 -42.705 30.746 1.00 36.37 303 ASP C C 1
ATOM 9512 O O . ASP D 2 303 ? -26.069 -43.913 30.535 1.00 35.09 303 ASP C O 1
ATOM 9521 N N . ALA D 2 304 ? -26.718 -42.004 31.543 1.00 36.68 304 ALA C N 1
ATOM 9522 C CA . ALA D 2 304 ? -27.970 -42.563 32.039 1.00 34.99 304 ALA C CA 1
ATOM 9523 C C . ALA D 2 304 ? -29.058 -42.573 30.972 1.00 35.41 304 ALA C C 1
ATOM 9524 O O . ALA D 2 304 ? -30.064 -43.271 31.140 1.00 36.39 304 ALA C O 1
ATOM 9531 N N . ARG D 2 305 ? -28.862 -41.848 29.869 1.00 35.00 305 ARG C N 1
ATOM 9532 C CA . ARG D 2 305 ? -29.833 -41.762 28.779 1.00 36.75 305 ARG C CA 1
ATOM 9533 C C . ARG D 2 305 ? -31.169 -41.231 29.303 1.00 35.39 305 ARG C C 1
ATOM 9534 O O . ARG D 2 305 ? -32.220 -41.860 29.174 1.00 37.99 305 ARG C O 1
ATOM 9555 N N . THR D 2 306 ? -31.109 -40.050 29.915 1.00 39.60 306 THR C N 1
ATOM 9556 C CA . THR D 2 306 ? -32.280 -39.446 30.529 1.00 40.45 306 THR C CA 1
ATOM 9557 C C . THR D 2 306 ? -32.434 -37.994 30.102 1.00 40.66 306 THR C C 1
ATOM 9558 O O . THR D 2 306 ? -31.464 -37.325 29.736 1.00 36.09 306 THR C O 1
ATOM 9569 N N . LYS D 2 307 ? -33.671 -37.510 30.176 1.00 42.64 307 LYS C N 1
ATOM 9570 C CA . LYS D 2 307 ? -33.986 -36.101 29.961 1.00 42.40 307 LYS C CA 1
ATOM 9571 C C . LYS D 2 307 ? -34.082 -35.454 31.338 1.00 46.20 307 LYS C C 1
ATOM 9572 O O . LYS D 2 307 ? -35.038 -35.705 32.080 1.00 44.49 307 LYS C O 1
ATOM 9591 N N . LEU D 2 308 ? -33.089 -34.632 31.687 1.00 44.94 308 LEU C N 1
ATOM 9592 C CA . LEU D 2 308 ? -33.064 -34.046 33.022 1.00 42.13 308 LEU C CA 1
ATOM 9593 C C . LEU D 2 308 ? -34.089 -32.926 33.164 1.00 47.79 308 LEU C C 1
ATOM 9594 O O . LEU D 2 308 ? -34.663 -32.743 34.243 1.00 54.53 308 LEU C O 1
ATOM 9610 N N . LYS D 2 309 ? -34.336 -32.165 32.100 1.00 44.08 309 LYS C N 1
ATOM 9611 C CA . LYS D 2 309 ? -35.211 -31.006 32.206 1.00 45.74 309 LYS C CA 1
ATOM 9612 C C . LYS D 2 309 ? -35.524 -30.477 30.817 1.00 47.62 309 LYS C C 1
ATOM 9613 O O . LYS D 2 309 ? -34.644 -30.430 29.952 1.00 43.50 309 LYS C O 1
ATOM 9632 N N . THR D 2 310 ? -36.777 -30.074 30.619 1.00 46.65 310 THR C N 1
ATOM 9633 C CA . THR D 2 310 ? -37.204 -29.371 29.418 1.00 45.14 310 THR C CA 1
ATOM 9634 C C . THR D 2 310 ? -37.895 -28.089 29.846 1.00 51.23 310 THR C C 1
ATOM 9635 O O . THR D 2 310 ? -38.828 -28.131 30.655 1.00 57.68 310 THR C O 1
ATOM 9646 N N . SER D 2 311 ? -37.444 -26.959 29.307 1.00 44.59 311 SER C N 1
ATOM 9647 C CA . SER D 2 311 ? -37.964 -25.669 29.729 1.00 44.24 311 SER C CA 1
ATOM 9648 C C . SER D 2 311 ? -39.353 -25.419 29.135 1.00 47.39 311 SER C C 1
ATOM 9649 O O . SER D 2 311 ? -39.875 -26.207 28.338 1.00 46.89 311 SER C O 1
ATOM 9657 N N . GLU D 2 312 ? -39.963 -24.302 29.536 1.00 47.53 312 GLU C N 1
ATOM 9658 C CA . GLU D 2 312 ? -41.208 -23.850 28.934 1.00 48.39 312 GLU C CA 1
ATOM 9659 C C . GLU D 2 312 ? -40.940 -23.238 27.562 1.00 44.19 312 GLU C C 1
ATOM 9660 O O . GLU D 2 312 ? -39.794 -23.041 27.152 1.00 38.36 312 GLU C O 1
ATOM 9672 N N . GLN D 2 313 ? -42.018 -22.921 26.850 1.00 42.63 313 GLN C N 1
ATOM 9673 C CA . GLN D 2 313 ? -41.916 -22.504 25.459 1.00 41.66 313 GLN C CA 1
ATOM 9674 C C . GLN D 2 313 ? -41.863 -20.984 25.367 1.00 44.64 313 GLN C C 1
ATOM 9675 O O . GLN D 2 313 ? -42.816 -20.297 25.752 1.00 42.33 313 GLN C O 1
ATOM 9689 N N . LEU D 2 314 ? -40.746 -20.470 24.859 1.00 41.42 314 LEU C N 1
ATOM 9690 C CA . LEU D 2 314 ? -40.627 -19.068 24.505 1.00 43.05 314 LEU C CA 1
ATOM 9691 C C . LEU D 2 314 ? -41.422 -18.789 23.234 1.00 48.85 314 LEU C C 1
ATOM 9692 O O . LEU D 2 314 ? -41.796 -19.699 22.488 1.00 49.91 314 LEU C O 1
ATOM 9708 N N . ASP D 2 315 ? -41.685 -17.510 22.988 1.00 45.37 315 ASP C N 1
ATOM 9709 C CA . ASP D 2 315 ? -42.522 -17.117 21.863 1.00 50.33 315 ASP C CA 1
ATOM 9710 C C . ASP D 2 315 ? -41.750 -17.020 20.550 1.00 50.10 315 ASP C C 1
ATOM 9711 O O . ASP D 2 315 ? -42.236 -16.378 19.612 1.00 53.34 315 ASP C O 1
ATOM 9720 N N . GLN D 2 316 ? -40.579 -17.637 20.460 1.00 47.36 316 GLN C N 1
ATOM 9721 C CA . GLN D 2 316 ? -39.838 -17.759 19.213 1.00 47.77 316 GLN C CA 1
ATOM 9722 C C . GLN D 2 316 ? -38.648 -18.678 19.459 1.00 44.98 316 GLN C C 1
ATOM 9723 O O . GLN D 2 316 ? -38.226 -18.849 20.606 1.00 49.09 316 GLN C O 1
ATOM 9737 N N . PRO D 2 317 ? -38.086 -19.258 18.401 1.00 39.62 317 PRO C N 1
ATOM 9738 C CA . PRO D 2 317 ? -37.081 -20.314 18.585 1.00 42.12 317 PRO C CA 1
ATOM 9739 C C . PRO D 2 317 ? -35.851 -19.844 19.348 1.00 40.74 317 PRO C C 1
ATOM 9740 O O . PRO D 2 317 ? -35.503 -18.663 19.349 1.00 38.43 317 PRO C O 1
ATOM 9751 N N . ILE D 2 318 ? -35.216 -20.798 20.029 1.00 42.89 318 ILE C N 1
ATOM 9752 C CA . ILE D 2 318 ? -33.929 -20.591 20.682 1.00 41.20 318 ILE C CA 1
ATOM 9753 C C . ILE D 2 318 ? -32.859 -20.900 19.647 1.00 37.40 318 ILE C C 1
ATOM 9754 O O . ILE D 2 318 ? -32.749 -22.038 19.177 1.00 37.46 318 ILE C O 1
ATOM 9770 N N . SER D 2 319 ? -32.093 -19.882 19.273 1.00 33.19 319 SER C N 1
ATOM 9771 C CA . SER D 2 319 ? -31.200 -19.958 18.128 1.00 34.09 319 SER C CA 1
ATOM 9772 C C . SER D 2 319 ? -29.763 -20.318 18.491 1.00 34.20 319 SER C C 1
ATOM 9773 O O . SER D 2 319 ? -28.995 -20.688 17.597 1.00 32.36 319 SER C O 1
ATOM 9781 N N . ALA D 2 320 ? -29.382 -20.245 19.762 1.00 32.88 320 ALA C N 1
ATOM 9782 C CA . ALA D 2 320 ? -28.008 -20.529 20.160 1.00 32.15 320 ALA C CA 1
ATOM 9783 C C . ALA D 2 320 ? -27.991 -20.785 21.658 1.00 33.07 320 ALA C C 1
ATOM 9784 O O . ALA D 2 320 ? -29.002 -20.616 22.342 1.00 30.83 320 ALA C O 1
ATOM 9791 N N . CYS D 2 321 ? -26.822 -21.176 22.165 1.00 29.01 321 CYS C N 1
ATOM 9792 C CA . CYS D 2 321 ? -26.646 -21.433 23.589 1.00 28.27 321 CYS C CA 1
ATOM 9793 C C . CYS D 2 321 ? -25.166 -21.643 23.866 1.00 30.21 321 CYS C C 1
ATOM 9794 O O . CYS D 2 321 ? -24.363 -21.823 22.950 1.00 29.62 321 CYS C O 1
ATOM 9802 N N . CYS D 2 322 ? -24.815 -21.641 25.143 1.00 28.43 322 CYS C N 1
ATOM 9803 C CA . CYS D 2 322 ? -23.460 -22.001 25.548 1.00 28.42 322 CYS C CA 1
ATOM 9804 C C . CYS D 2 322 ? -23.401 -21.972 27.067 1.00 33.35 322 CYS C C 1
ATOM 9805 O O . CYS D 2 322 ? -24.365 -21.578 27.728 1.00 30.07 322 CYS C O 1
ATOM 9813 N N . PHE D 2 323 ? -22.256 -22.396 27.614 1.00 32.62 323 PHE C N 1
ATOM 9814 C CA . PHE D 2 323 ? -21.934 -22.348 29.036 1.00 27.80 323 PHE C CA 1
ATOM 9815 C C . PHE D 2 323 ? -20.714 -21.459 29.284 1.00 31.68 323 PHE C C 1
ATOM 9816 O O . PHE D 2 323 ? -19.810 -21.370 28.443 1.00 28.02 323 PHE C O 1
ATOM 9833 N N . ASN D 2 324 ? -20.649 -20.845 30.470 1.00 28.71 324 ASN C N 1
ATOM 9834 C CA . ASN D 2 324 ? -19.424 -20.162 30.874 1.00 28.85 324 ASN C CA 1
ATOM 9835 C C . ASN D 2 324 ? -18.360 -21.188 31.282 1.00 29.38 324 ASN C C 1
ATOM 9836 O O . ASN D 2 324 ? -18.583 -22.401 31.226 1.00 30.11 324 ASN C O 1
ATOM 9847 N N . HIS D 2 325 ? -17.177 -20.707 31.696 1.00 32.41 325 HIS C N 1
ATOM 9848 C CA . HIS D 2 325 ? -16.016 -21.598 31.751 1.00 35.58 325 HIS C CA 1
ATOM 9849 C C . HIS D 2 325 ? -16.174 -22.684 32.812 1.00 40.75 325 HIS C C 1
ATOM 9850 O O . HIS D 2 325 ? -15.616 -23.777 32.663 1.00 41.75 325 HIS C O 1
ATOM 9864 N N . ASN D 2 326 ? -16.957 -22.436 33.862 1.00 33.16 326 ASN C N 1
ATOM 9865 C CA . ASN D 2 326 ? -17.160 -23.434 34.906 1.00 32.81 326 ASN C CA 1
ATOM 9866 C C . ASN D 2 326 ? -18.593 -23.950 34.955 1.00 32.61 326 ASN C C 1
ATOM 9867 O O . ASN D 2 326 ? -18.991 -24.557 35.952 1.00 33.29 326 ASN C O 1
ATOM 9878 N N . GLY D 2 327 ? -19.374 -23.722 33.903 1.00 34.02 327 GLY C N 1
ATOM 9879 C CA . GLY D 2 327 ? -20.732 -24.212 33.827 1.00 30.72 327 GLY C CA 1
ATOM 9880 C C . GLY D 2 327 ? -21.704 -23.620 34.821 1.00 28.14 327 GLY C C 1
ATOM 9881 O O . GLY D 2 327 ? -22.852 -24.079 34.878 1.00 32.18 327 GLY C O 1
ATOM 9885 N N . ASN D 2 328 ? -21.287 -22.630 35.618 1.00 33.60 328 ASN C N 1
ATOM 9886 C CA . ASN D 2 328 ? -22.216 -21.964 36.521 1.00 32.91 328 ASN C CA 1
ATOM 9887 C C . ASN D 2 328 ? -23.272 -21.173 35.761 1.00 36.43 328 ASN C C 1
ATOM 9888 O O . ASN D 2 328 ? -24.357 -20.938 36.305 1.00 43.29 328 ASN C O 1
ATOM 9899 N N . ILE D 2 329 ? -23.011 -20.806 34.503 1.00 34.35 329 ILE C N 1
ATOM 9900 C CA . ILE D 2 329 ? -23.936 -19.984 33.730 1.00 36.68 329 ILE C CA 1
ATOM 9901 C C . ILE D 2 329 ? -24.297 -20.686 32.425 1.00 32.45 329 ILE C C 1
ATOM 9902 O O . ILE D 2 329 ? -23.409 -21.124 31.687 1.00 29.07 329 ILE C O 1
ATOM 9918 N N . PHE D 2 330 ? -25.595 -20.736 32.116 1.00 31.10 330 PHE C N 1
ATOM 9919 C CA . PHE D 2 330 ? -26.105 -21.258 30.853 1.00 31.38 330 PHE C CA 1
ATOM 9920 C C . PHE D 2 330 ? -26.777 -20.102 30.123 1.00 33.91 330 PHE C C 1
ATOM 9921 O O . PHE D 2 330 ? -27.732 -19.517 30.643 1.00 34.22 330 PHE C O 1
ATOM 9938 N N . ALA D 2 331 ? -26.267 -19.750 28.948 1.00 31.72 331 ALA C N 1
ATOM 9939 C CA . ALA D 2 331 ? -26.751 -18.604 28.187 1.00 33.42 331 ALA C CA 1
ATOM 9940 C C . ALA D 2 331 ? -27.395 -19.107 26.905 1.00 36.56 331 ALA C C 1
ATOM 9941 O O . ALA D 2 331 ? -26.803 -19.925 26.196 1.00 34.26 331 ALA C O 1
ATOM 9948 N N . TYR D 2 332 ? -28.608 -18.632 26.618 1.00 35.91 332 TYR C N 1
ATOM 9949 C CA . TYR D 2 332 ? -29.314 -19.007 25.400 1.00 32.54 332 TYR C CA 1
ATOM 9950 C C . TYR D 2 332 ? -30.019 -17.796 24.802 1.00 34.19 332 TYR C C 1
ATOM 9951 O O . TYR D 2 332 ? -30.517 -16.929 25.527 1.00 33.62 332 TYR C O 1
ATOM 9969 N N . ALA D 2 333 ? -30.059 -17.752 23.473 1.00 36.02 333 ALA C N 1
ATOM 9970 C CA . ALA D 2 333 ? -30.581 -16.622 22.715 1.00 35.63 333 ALA C CA 1
ATOM 9971 C C . ALA D 2 333 ? -31.897 -17.006 22.051 1.00 34.55 333 ALA C C 1
ATOM 9972 O O . ALA D 2 333 ? -32.006 -18.082 21.451 1.00 33.61 333 ALA C O 1
ATOM 9979 N N . SER D 2 334 ? -32.893 -16.128 22.175 1.00 34.67 334 SER C N 1
ATOM 9980 C CA . SER D 2 334 ? -34.215 -16.306 21.583 1.00 37.60 334 SER C CA 1
ATOM 9981 C C . SER D 2 334 ? -34.323 -15.393 20.364 1.00 38.59 334 SER C C 1
ATOM 9982 O O . SER D 2 334 ? -34.463 -14.174 20.503 1.00 37.30 334 SER C O 1
ATOM 9990 N N . SER D 2 335 ? -34.253 -15.978 19.173 1.00 38.28 335 SER C N 1
ATOM 9991 C CA . SER D 2 335 ? -34.356 -15.216 17.937 1.00 42.97 335 SER C CA 1
ATOM 9992 C C . SER D 2 335 ? -34.983 -16.112 16.881 1.00 39.70 335 SER C C 1
ATOM 9993 O O . SER D 2 335 ? -34.926 -17.340 16.977 1.00 37.98 335 SER C O 1
ATOM 10001 N N . TYR D 2 336 ? -35.586 -15.492 15.868 1.00 35.38 336 TYR C N 1
ATOM 10002 C CA . TYR D 2 336 ? -36.054 -16.254 14.718 1.00 40.76 336 TYR C CA 1
ATOM 10003 C C . TYR D 2 336 ? -34.864 -16.863 13.986 1.00 40.30 336 TYR C C 1
ATOM 10004 O O . TYR D 2 336 ? -33.817 -16.228 13.826 1.00 39.77 336 TYR C O 1
ATOM 10022 N N . ASP D 2 337 ? -35.033 -18.100 13.531 1.00 36.80 337 ASP C N 1
ATOM 10023 C CA . ASP D 2 337 ? -33.942 -18.870 12.951 1.00 38.93 337 ASP C CA 1
ATOM 10024 C C . ASP D 2 337 ? -34.139 -19.165 11.472 1.00 39.96 337 ASP C C 1
ATOM 10025 O O . ASP D 2 337 ? -33.306 -19.858 10.874 1.00 38.60 337 ASP C O 1
ATOM 10034 N N . TRP D 2 338 ? -35.220 -18.675 10.871 1.00 39.83 338 TRP C N 1
ATOM 10035 C CA . TRP D 2 338 ? -35.551 -18.906 9.471 1.00 39.79 338 TRP C CA 1
ATOM 10036 C C . TRP D 2 338 ? -36.102 -20.300 9.213 1.00 43.20 338 TRP C C 1
ATOM 10037 O O . TRP D 2 338 ? -36.124 -20.745 8.058 1.00 41.69 338 TRP C O 1
ATOM 10058 N N . SER D 2 339 ? -36.548 -21.010 10.254 1.00 40.45 339 SER C N 1
ATOM 10059 C CA . SER D 2 339 ? -36.965 -22.396 10.090 1.00 41.46 339 SER C CA 1
ATOM 10060 C C . SER D 2 339 ? -38.290 -22.533 9.353 1.00 43.03 339 SER C C 1
ATOM 10061 O O . SER D 2 339 ? -38.684 -23.658 9.029 1.00 39.61 339 SER C O 1
ATOM 10069 N N . LYS D 2 340 ? -38.987 -21.427 9.082 1.00 47.29 340 LYS C N 1
ATOM 10070 C CA . LYS D 2 340 ? -40.179 -21.460 8.242 1.00 48.00 340 LYS C CA 1
ATOM 10071 C C . LYS D 2 340 ? -40.092 -20.446 7.108 1.00 50.81 340 LYS C C 1
ATOM 10072 O O . LYS D 2 340 ? -41.123 -20.060 6.550 1.00 56.99 340 LYS C O 1
ATOM 10091 N N . GLY D 2 341 ? -38.890 -19.998 6.761 1.00 48.24 341 GLY C N 1
ATOM 10092 C CA . GLY D 2 341 ? -38.724 -19.079 5.656 1.00 49.99 341 GLY C CA 1
ATOM 10093 C C . GLY D 2 341 ? -38.921 -17.628 6.045 1.00 51.95 341 GLY C C 1
ATOM 10094 O O . GLY D 2 341 ? -39.116 -17.267 7.210 1.00 47.51 341 GLY C O 1
ATOM 10098 N N . HIS D 2 342 ? -38.866 -16.773 5.019 1.00 53.59 342 HIS C N 1
ATOM 10099 C CA . HIS D 2 342 ? -38.941 -15.338 5.261 1.00 54.51 342 HIS C CA 1
ATOM 10100 C C . HIS D 2 342 ? -40.334 -14.915 5.700 1.00 59.40 342 HIS C C 1
ATOM 10101 O O . HIS D 2 342 ? -40.476 -13.959 6.473 1.00 59.87 342 HIS C O 1
ATOM 10115 N N . GLU D 2 343 ? -41.369 -15.604 5.212 1.00 61.29 343 GLU C N 1
ATOM 10116 C CA . GLU D 2 343 ? -42.739 -15.195 5.495 1.00 63.44 343 GLU C CA 1
ATOM 10117 C C . GLU D 2 343 ? -42.969 -14.961 6.981 1.00 63.42 343 GLU C C 1
ATOM 10118 O O . GLU D 2 343 ? -43.741 -14.073 7.359 1.00 74.41 343 GLU C O 1
ATOM 10130 N N . PHE D 2 344 ? -42.304 -15.736 7.836 1.00 60.57 344 PHE C N 1
ATOM 10131 C CA . PHE D 2 344 ? -42.553 -15.720 9.269 1.00 61.22 344 PHE C CA 1
ATOM 10132 C C . PHE D 2 344 ? -41.558 -14.855 10.031 1.00 55.99 344 PHE C C 1
ATOM 10133 O O . PHE D 2 344 ? -41.417 -15.010 11.247 1.00 57.57 344 PHE C O 1
ATOM 10150 N N . TYR D 2 345 ? -40.879 -13.940 9.348 1.00 55.97 345 TYR C N 1
ATOM 10151 C CA . TYR D 2 345 ? -39.869 -13.087 9.963 1.00 52.27 345 TYR C CA 1
ATOM 10152 C C . TYR D 2 345 ? -40.485 -11.720 10.252 1.00 54.89 345 TYR C C 1
ATOM 10153 O O . TYR D 2 345 ? -40.793 -10.958 9.329 1.00 58.11 345 TYR C O 1
ATOM 10171 N N . ASN D 2 346 ? -40.674 -11.417 11.538 1.00 56.67 346 ASN C N 1
ATOM 10172 C CA . ASN D 2 346 ? -41.088 -10.089 11.964 1.00 52.38 346 ASN C CA 1
ATOM 10173 C C . ASN D 2 346 ? -39.855 -9.350 12.470 1.00 53.81 346 ASN C C 1
ATOM 10174 O O . ASN D 2 346 ? -39.404 -9.606 13.597 1.00 54.50 346 ASN C O 1
ATOM 10185 N N . PRO D 2 347 ? -39.269 -8.435 11.690 1.00 53.87 347 PRO C N 1
ATOM 10186 C CA . PRO D 2 347 ? -38.028 -7.782 12.141 1.00 53.04 347 PRO C CA 1
ATOM 10187 C C . PRO D 2 347 ? -38.201 -6.979 13.416 1.00 54.90 347 PRO C C 1
ATOM 10188 O O . PRO D 2 347 ? -37.193 -6.550 13.994 1.00 50.82 347 PRO C O 1
ATOM 10199 N N . GLN D 2 348 ? -39.437 -6.762 13.866 1.00 54.98 348 GLN C N 1
ATOM 10200 C CA . GLN D 2 348 ? -39.718 -5.915 15.015 1.00 58.01 348 GLN C CA 1
ATOM 10201 C C . GLN D 2 348 ? -39.954 -6.690 16.305 1.00 58.49 348 GLN C C 1
ATOM 10202 O O . GLN D 2 348 ? -40.263 -6.072 17.331 1.00 62.01 348 GLN C O 1
ATOM 10216 N N . LYS D 2 349 ? -39.835 -8.015 16.286 1.00 53.63 349 LYS C N 1
ATOM 10217 C CA . LYS D 2 349 ? -39.874 -8.783 17.523 1.00 55.14 349 LYS C CA 1
ATOM 10218 C C . LYS D 2 349 ? -38.508 -8.713 18.196 1.00 57.69 349 LYS C C 1
ATOM 10219 O O . LYS D 2 349 ? -37.483 -8.980 17.563 1.00 55.15 349 LYS C O 1
ATOM 10238 N N . LYS D 2 350 ? -38.495 -8.329 19.473 1.00 57.80 350 LYS C N 1
ATOM 10239 C CA . LYS D 2 350 ? -37.238 -8.197 20.199 1.00 57.67 350 LYS C CA 1
ATOM 10240 C C . LYS D 2 350 ? -36.475 -9.515 20.168 1.00 53.62 350 LYS C C 1
ATOM 10241 O O . LYS D 2 350 ? -37.070 -10.595 20.201 1.00 49.82 350 LYS C O 1
ATOM 10260 N N . ASN D 2 351 ? -35.150 -9.420 20.078 1.00 50.89 351 ASN C N 1
ATOM 10261 C CA . ASN D 2 351 ? -34.264 -10.567 20.219 1.00 47.10 351 ASN C CA 1
ATOM 10262 C C . ASN D 2 351 ? -33.713 -10.582 21.635 1.00 45.25 351 ASN C C 1
ATOM 10263 O O . ASN D 2 351 ? -33.396 -9.527 22.196 1.00 41.63 351 ASN C O 1
ATOM 10274 N N . TYR D 2 352 ? -33.612 -11.775 22.216 1.00 46.62 352 TYR C N 1
ATOM 10275 C CA . TYR D 2 352 ? -33.211 -11.910 23.606 1.00 40.03 352 TYR C CA 1
ATOM 10276 C C . TYR D 2 352 ? -31.968 -12.779 23.756 1.00 38.91 352 TYR C C 1
ATOM 10277 O O . TYR D 2 352 ? -31.651 -13.623 22.911 1.00 37.86 352 TYR C O 1
ATOM 10295 N N . ILE D 2 353 ? -31.274 -12.550 24.867 1.00 36.57 353 ILE C N 1
ATOM 10296 C CA . ILE D 2 353 ? -30.277 -13.467 25.400 1.00 27.95 353 ILE C CA 1
ATOM 10297 C C . ILE D 2 353 ? -30.586 -13.635 26.879 1.00 34.83 353 ILE C C 1
ATOM 10298 O O . ILE D 2 353 ? -30.598 -12.650 27.630 1.00 34.72 353 ILE C O 1
ATOM 10314 N N . PHE D 2 354 ? -30.864 -14.864 27.295 1.00 39.94 354 PHE C N 1
ATOM 10315 C CA . PHE D 2 354 ? -31.172 -15.137 28.689 1.00 37.86 354 PHE C CA 1
ATOM 10316 C C . PHE D 2 354 ? -30.023 -15.878 29.358 1.00 37.30 354 PHE C C 1
ATOM 10317 O O . PHE D 2 354 ? -29.321 -16.669 28.728 1.00 40.22 354 PHE C O 1
ATOM 10334 N N . LEU D 2 355 ? -29.836 -15.601 30.644 1.00 39.23 355 LEU C N 1
ATOM 10335 C CA . LEU D 2 355 ? -28.816 -16.240 31.458 1.00 39.39 355 LEU C CA 1
ATOM 10336 C C . LEU D 2 355 ? -29.479 -17.038 32.574 1.00 43.48 355 LEU C C 1
ATOM 10337 O O . LEU D 2 355 ? -30.532 -16.653 33.097 1.00 44.54 355 LEU C O 1
ATOM 10353 N N . ARG D 2 356 ? -28.844 -18.152 32.938 1.00 41.15 356 ARG C N 1
ATOM 10354 C CA . ARG D 2 356 ? -29.417 -19.120 33.861 1.00 36.93 356 ARG C CA 1
ATOM 10355 C C . ARG D 2 356 ? -28.292 -19.795 34.628 1.00 35.34 356 ARG C C 1
ATOM 10356 O O . ARG D 2 356 ? -27.292 -20.218 34.041 1.00 35.50 356 ARG C O 1
ATOM 10377 N N . ASN D 2 357 ? -28.460 -19.869 35.946 1.00 39.28 357 ASN C N 1
ATOM 10378 C CA . ASN D 2 357 ? -27.427 -20.395 36.837 1.00 40.18 357 ASN C CA 1
ATOM 10379 C C . ASN D 2 357 ? -27.694 -21.880 37.078 1.00 44.95 357 ASN C C 1
ATOM 10380 O O . ASN D 2 357 ? -27.986 -22.322 38.185 1.00 50.83 357 ASN C O 1
ATOM 10391 N N . ALA D 2 358 ? -27.568 -22.658 36.007 1.00 40.60 358 ALA C N 1
ATOM 10392 C CA . ALA D 2 358 ? -28.210 -23.966 35.917 1.00 44.66 358 ALA C CA 1
ATOM 10393 C C . ALA D 2 358 ? -27.340 -25.134 36.369 1.00 45.53 358 ALA C C 1
ATOM 10394 O O . ALA D 2 358 ? -27.774 -26.285 36.240 1.00 48.27 358 ALA C O 1
ATOM 10401 N N . ALA D 2 359 ? -26.164 -24.878 36.944 1.00 42.62 359 ALA C N 1
ATOM 10402 C CA . ALA D 2 359 ? -25.210 -25.958 37.183 1.00 41.51 359 ALA C CA 1
ATOM 10403 C C . ALA D 2 359 ? -25.844 -27.140 37.912 1.00 47.45 359 ALA C C 1
ATOM 10404 O O . ALA D 2 359 ? -25.551 -28.300 37.597 1.00 49.77 359 ALA C O 1
ATOM 10411 N N . GLU D 2 360 ? -26.722 -26.872 38.881 1.00 43.56 360 GLU C N 1
ATOM 10412 C CA . GLU D 2 360 ? -27.279 -27.954 39.686 1.00 44.12 360 GLU C CA 1
ATOM 10413 C C . GLU D 2 360 ? -28.433 -28.667 38.991 1.00 45.88 360 GLU C C 1
ATOM 10414 O O . GLU D 2 360 ? -28.753 -29.803 39.357 1.00 51.19 360 GLU C O 1
ATOM 10426 N N . GLU D 2 361 ? -29.057 -28.038 37.994 1.00 41.60 361 GLU C N 1
ATOM 10427 C CA . GLU D 2 361 ? -30.040 -28.742 37.182 1.00 43.96 361 GLU C CA 1
ATOM 10428 C C . GLU D 2 361 ? -29.375 -29.707 36.209 1.00 48.33 361 GLU C C 1
ATOM 10429 O O . GLU D 2 361 ? -30.043 -30.612 35.695 1.00 45.68 361 GLU C O 1
ATOM 10441 N N . LEU D 2 362 ? -28.074 -29.538 35.962 1.00 49.66 362 LEU C N 1
ATOM 10442 C CA . LEU D 2 362 ? -27.326 -30.368 35.028 1.00 44.78 362 LEU C CA 1
ATOM 10443 C C . LEU D 2 362 ? -26.528 -31.471 35.708 1.00 43.15 362 LEU C C 1
ATOM 10444 O O . LEU D 2 362 ? -25.823 -32.213 35.018 1.00 36.12 362 LEU C O 1
ATOM 10460 N N . LYS D 2 363 ? -26.611 -31.594 37.041 1.00 48.80 363 LYS C N 1
ATOM 10461 C CA . LYS D 2 363 ? -25.912 -32.652 37.756 1.00 49.32 363 LYS C CA 1
ATOM 10462 C C . LYS D 2 363 ? -26.627 -33.986 37.538 1.00 49.45 363 LYS C C 1
ATOM 10463 O O . LYS D 2 363 ? -27.862 -34.032 37.535 1.00 46.20 363 LYS C O 1
ATOM 10482 N N . PRO D 2 364 ? -25.887 -35.073 37.327 1.00 51.84 364 PRO C N 1
ATOM 10483 C CA . PRO D 2 364 ? -26.502 -36.403 37.244 1.00 58.83 364 PRO C CA 1
ATOM 10484 C C . PRO D 2 364 ? -26.799 -36.943 38.640 1.00 58.61 364 PRO C C 1
ATOM 10485 O O . PRO D 2 364 ? -26.521 -36.308 39.651 1.00 58.69 364 PRO C O 1
ATOM 10496 N N . THR E 3 158 ? -35.714 14.281 26.053 1.00 73.78 158 THR B N 1
ATOM 10497 C CA . THR E 3 158 ? -34.799 13.504 25.231 1.00 75.69 158 THR B CA 1
ATOM 10498 C C . THR E 3 158 ? -35.544 12.768 24.129 1.00 77.33 158 THR B C 1
ATOM 10499 O O . THR E 3 158 ? -36.525 12.068 24.391 1.00 86.50 158 THR B O 1
ATOM 10509 N N . GLY E 3 159 ? -35.071 12.915 22.895 1.00 65.24 159 GLY B N 1
ATOM 10510 C CA . GLY E 3 159 ? -35.793 12.415 21.746 1.00 59.96 159 GLY B CA 1
ATOM 10511 C C . GLY E 3 159 ? -37.059 13.184 21.435 1.00 61.97 159 GLY B C 1
ATOM 10512 O O . GLY E 3 159 ? -37.566 13.971 22.234 1.00 65.05 159 GLY B O 1
ATOM 10516 N N . THR E 3 160 ? -37.589 12.931 20.239 1.00 55.88 160 THR B N 1
ATOM 10517 C CA . THR E 3 160 ? -38.741 13.682 19.762 1.00 59.58 160 THR B CA 1
ATOM 10518 C C . THR E 3 160 ? -40.010 13.089 20.374 1.00 61.98 160 THR B C 1
ATOM 10519 O O . THR E 3 160 ? -40.868 12.527 19.694 1.00 61.14 160 THR B O 1
ATOM 10530 N N . THR E 3 161 ? -40.130 13.255 21.694 1.00 69.61 161 THR B N 1
ATOM 10531 C CA . THR E 3 161 ? -41.276 12.735 22.430 1.00 72.27 161 THR B CA 1
ATOM 10532 C C . THR E 3 161 ? -42.490 13.654 22.359 1.00 65.41 161 THR B C 1
ATOM 10533 O O . THR E 3 161 ? -43.603 13.213 22.666 1.00 59.64 161 THR B O 1
ATOM 10544 N N . ILE E 3 162 ? -42.308 14.910 21.960 1.00 66.51 162 ILE B N 1
ATOM 10545 C CA . ILE E 3 162 ? -43.416 15.837 21.761 1.00 71.24 162 ILE B CA 1
ATOM 10546 C C . ILE E 3 162 ? -43.807 15.806 20.291 1.00 71.09 162 ILE B C 1
ATOM 10547 O O . ILE E 3 162 ? -42.951 15.935 19.408 1.00 67.80 162 ILE B O 1
ATOM 10563 N N . LYS E 3 163 ? -45.097 15.621 20.025 1.00 73.23 163 LYS B N 1
ATOM 10564 C CA . LYS E 3 163 ? -45.565 15.516 18.650 1.00 77.28 163 LYS B CA 1
ATOM 10565 C C . LYS E 3 163 ? -45.294 16.810 17.891 1.00 76.24 163 LYS B C 1
ATOM 10566 O O . LYS E 3 163 ? -45.383 17.908 18.447 1.00 77.69 163 LYS B O 1
ATOM 10585 N N . PHE E 3 164 ? -44.963 16.674 16.609 1.00 73.91 164 PHE B N 1
ATOM 10586 C CA . PHE E 3 164 ? -44.532 17.818 15.816 1.00 66.03 164 PHE B CA 1
ATOM 10587 C C . PHE E 3 164 ? -45.688 18.773 15.542 1.00 65.70 164 PHE B C 1
ATOM 10588 O O . PHE E 3 164 ? -46.800 18.354 15.209 1.00 69.55 164 PHE B O 1
ATOM 10605 N N . ASN E 3 165 ? -45.410 20.068 15.688 1.00 61.76 165 ASN B N 1
ATOM 10606 C CA . ASN E 3 165 ? -46.346 21.148 15.411 1.00 61.72 165 ASN B CA 1
ATOM 10607 C C . ASN E 3 165 ? -45.547 22.297 14.802 1.00 60.77 165 ASN B C 1
ATOM 10608 O O . ASN E 3 165 ? -44.734 22.917 15.500 1.00 59.43 165 ASN B O 1
ATOM 10619 N N . PRO E 3 166 ? -45.711 22.594 13.515 1.00 59.62 166 PRO B N 1
ATOM 10620 C CA . PRO E 3 166 ? -44.902 23.660 12.885 1.00 61.10 166 PRO B CA 1
ATOM 10621 C C . PRO E 3 166 ? -45.352 25.038 13.341 1.00 63.30 166 PRO B C 1
ATOM 10622 O O . PRO E 3 166 ? -46.488 25.454 13.061 1.00 60.59 166 PRO B O 1
ATOM 10633 N N . PRO E 3 167 ? -44.495 25.780 14.051 1.00 66.29 167 PRO B N 1
ATOM 10634 C CA . PRO E 3 167 ? -44.897 27.108 14.536 1.00 62.42 167 PRO B CA 1
ATOM 10635 C C . PRO E 3 167 ? -45.192 28.055 13.382 1.00 61.68 167 PRO B C 1
ATOM 10636 O O . PRO E 3 167 ? -44.717 27.878 12.258 1.00 62.10 167 PRO B O 1
ATOM 10647 N N . THR E 3 168 ? -45.999 29.070 13.672 1.00 61.33 168 THR B N 1
ATOM 10648 C CA . THR E 3 168 ? -46.388 30.061 12.681 1.00 60.25 168 THR B CA 1
ATOM 10649 C C . THR E 3 168 ? -45.516 31.305 12.792 1.00 60.97 168 THR B C 1
ATOM 10650 O O . THR E 3 168 ? -44.860 31.545 13.807 1.00 60.52 168 THR B O 1
ATOM 10661 N N . GLY E 3 169 ? -45.527 32.100 11.734 1.00 57.13 169 GLY B N 1
ATOM 10662 C CA . GLY E 3 169 ? -44.770 33.328 11.714 1.00 59.20 169 GLY B CA 1
ATOM 10663 C C . GLY E 3 169 ? -45.267 34.265 10.641 1.00 60.34 169 GLY B C 1
ATOM 10664 O O . GLY E 3 169 ? -46.381 34.126 10.135 1.00 61.85 169 GLY B O 1
ATOM 10668 N N . THR E 3 170 ? -44.423 35.237 10.304 1.00 66.86 170 THR B N 1
ATOM 10669 C CA . THR E 3 170 ? -44.711 36.202 9.253 1.00 71.38 170 THR B CA 1
ATOM 10670 C C . THR E 3 170 ? -43.429 36.462 8.479 1.00 72.91 170 THR B C 1
ATOM 10671 O O . THR E 3 170 ? -42.331 36.124 8.927 1.00 73.29 170 THR B O 1
ATOM 10682 N N . ASP E 3 171 ? -43.578 37.071 7.308 1.00 80.93 171 ASP B N 1
ATOM 10683 C CA . ASP E 3 171 ? -42.447 37.319 6.423 1.00 84.21 171 ASP B CA 1
ATOM 10684 C C . ASP E 3 171 ? -42.846 38.398 5.422 1.00 90.89 171 ASP B C 1
ATOM 10685 O O . ASP E 3 171 ? -43.938 38.969 5.493 1.00 92.31 171 ASP B O 1
ATOM 10694 N N . SER E 3 183 ? -47.722 34.973 5.755 1.00 81.03 183 SER B N 1
ATOM 10695 C CA . SER E 3 183 ? -47.645 34.140 6.946 1.00 77.01 183 SER B CA 1
ATOM 10696 C C . SER E 3 183 ? -46.892 32.855 6.618 1.00 74.27 183 SER B C 1
ATOM 10697 O O . SER E 3 183 ? -46.813 32.434 5.462 1.00 75.17 183 SER B O 1
ATOM 10705 N N . THR E 3 184 ? -46.335 32.227 7.652 1.00 67.94 184 THR B N 1
ATOM 10706 C CA . THR E 3 184 ? -45.439 31.103 7.445 1.00 67.27 184 THR B CA 1
ATOM 10707 C C . THR E 3 184 ? -45.721 29.986 8.439 1.00 64.11 184 THR B C 1
ATOM 10708 O O . THR E 3 184 ? -46.240 30.214 9.535 1.00 62.24 184 THR B O 1
ATOM 10719 N N . LYS E 3 185 ? -45.350 28.772 8.035 1.00 64.19 185 LYS B N 1
ATOM 10720 C CA . LYS E 3 185 ? -45.296 27.602 8.902 1.00 64.35 185 LYS B CA 1
ATOM 10721 C C . LYS E 3 185 ? -43.935 26.948 8.708 1.00 57.77 185 LYS B C 1
ATOM 10722 O O . LYS E 3 185 ? -43.578 26.583 7.583 1.00 58.96 185 LYS B O 1
ATOM 10741 N N . HIS E 3 186 ? -43.172 26.810 9.791 1.00 55.90 186 HIS B N 1
ATOM 10742 C CA . HIS E 3 186 ? -41.812 26.280 9.726 1.00 53.36 186 HIS B CA 1
ATOM 10743 C C . HIS E 3 186 ? -41.860 24.768 9.936 1.00 55.45 186 HIS B C 1
ATOM 10744 O O . HIS E 3 186 ? -41.947 24.288 11.069 1.00 55.62 186 HIS B O 1
ATOM 10758 N N . GLN E 3 187 ? -41.792 24.020 8.832 1.00 52.15 187 GLN B N 1
ATOM 10759 C CA . GLN E 3 187 ? -41.870 22.559 8.861 1.00 47.54 187 GLN B CA 1
ATOM 10760 C C . GLN E 3 187 ? -40.508 21.958 9.219 1.00 41.52 187 GLN B C 1
ATOM 10761 O O . GLN E 3 187 ? -39.889 21.220 8.452 1.00 45.49 187 GLN B O 1
ATOM 10775 N N . CYS E 3 188 ? -40.043 22.309 10.415 1.00 41.96 188 CYS B N 1
ATOM 10776 C CA . CYS E 3 188 ? -38.822 21.742 10.977 1.00 39.67 188 CYS B CA 1
ATOM 10777 C C . CYS E 3 188 ? -38.999 21.657 12.483 1.00 39.26 188 CYS B C 1
ATOM 10778 O O . CYS E 3 188 ? -39.309 22.663 13.121 1.00 48.96 188 CYS B O 1
ATOM 10786 N N . ILE E 3 189 ? -38.792 20.468 13.046 1.00 46.51 189 ILE B N 1
ATOM 10787 C CA . ILE E 3 189 ? -39.149 20.231 14.440 1.00 45.47 189 ILE B CA 1
ATOM 10788 C C . ILE E 3 189 ? -38.333 21.122 15.362 1.00 45.49 189 ILE B C 1
ATOM 10789 O O . ILE E 3 189 ? -38.833 21.592 16.392 1.00 51.48 189 ILE B O 1
ATOM 10805 N N . THR E 3 190 ? -37.073 21.381 15.007 1.00 42.66 190 THR B N 1
ATOM 10806 C CA . THR E 3 190 ? -36.212 22.190 15.857 1.00 45.74 190 THR B CA 1
ATOM 10807 C C . THR E 3 190 ? -36.612 23.662 15.867 1.00 50.80 190 THR B C 1
ATOM 10808 O O . THR E 3 190 ? -36.027 24.435 16.632 1.00 45.20 190 THR B O 1
ATOM 10819 N N . ALA E 3 191 ? -37.584 24.071 15.044 1.00 51.92 191 ALA B N 1
ATOM 10820 C CA . ALA E 3 191 ? -38.170 25.402 15.169 1.00 48.59 191 ALA B CA 1
ATOM 10821 C C . ALA E 3 191 ? -39.113 25.506 16.360 1.00 49.48 191 ALA B C 1
ATOM 10822 O O . ALA E 3 191 ? -39.627 26.595 16.632 1.00 58.84 191 ALA B O 1
ATOM 10829 N N . MET E 3 192 ? -39.352 24.403 17.065 1.00 53.94 192 MET B N 1
ATOM 10830 C CA . MET E 3 192 ? -40.203 24.390 18.247 1.00 53.78 192 MET B CA 1
ATOM 10831 C C . MET E 3 192 ? -39.356 24.660 19.484 1.00 52.25 192 MET B C 1
ATOM 10832 O O . MET E 3 192 ? -38.299 24.047 19.668 1.00 51.56 192 MET B O 1
ATOM 10846 N N . LYS E 3 193 ? -39.824 25.583 20.329 1.00 58.76 193 LYS B N 1
ATOM 10847 C CA . LYS E 3 193 ? -39.037 25.991 21.489 1.00 60.07 193 LYS B CA 1
ATOM 10848 C C . LYS E 3 193 ? -38.678 24.806 22.380 1.00 58.04 193 LYS B C 1
ATOM 10849 O O . LYS E 3 193 ? -37.621 24.817 23.023 1.00 58.01 193 LYS B O 1
ATOM 10868 N N . GLU E 3 194 ? -39.534 23.779 22.436 1.00 57.56 194 GLU B N 1
ATOM 10869 C CA . GLU E 3 194 ? -39.186 22.578 23.190 1.00 59.02 194 GLU B CA 1
ATOM 10870 C C . GLU E 3 194 ? -37.914 21.934 22.654 1.00 57.73 194 GLU B C 1
ATOM 10871 O O . GLU E 3 194 ? -37.163 21.317 23.417 1.00 57.22 194 GLU B O 1
ATOM 10883 N N . TYR E 3 195 ? -37.645 22.080 21.354 1.00 58.51 195 TYR B N 1
ATOM 10884 C CA . TYR E 3 195 ? -36.538 21.398 20.698 1.00 53.06 195 TYR B CA 1
ATOM 10885 C C . TYR E 3 195 ? -35.401 22.326 20.296 1.00 51.99 195 TYR B C 1
ATOM 10886 O O . TYR E 3 195 ? -34.335 21.835 19.904 1.00 47.69 195 TYR B O 1
ATOM 10904 N N . GLU E 3 196 ? -35.586 23.643 20.406 1.00 43.84 196 GLU B N 1
ATOM 10905 C CA . GLU E 3 196 ? -34.689 24.589 19.753 1.00 42.54 196 GLU B CA 1
ATOM 10906 C C . GLU E 3 196 ? -33.220 24.379 20.106 1.00 40.93 196 GLU B C 1
ATOM 10907 O O . GLU E 3 196 ? -32.350 24.880 19.387 1.00 39.53 196 GLU B O 1
ATOM 10919 N N . SER E 3 197 ? -32.910 23.648 21.177 1.00 40.19 197 SER B N 1
ATOM 10920 C CA . SER E 3 197 ? -31.535 23.567 21.655 1.00 39.31 197 SER B CA 1
ATOM 10921 C C . SER E 3 197 ? -30.777 22.359 21.125 1.00 40.24 197 SER B C 1
ATOM 10922 O O . SER E 3 197 ? -29.607 22.184 21.478 1.00 41.55 197 SER B O 1
ATOM 10930 N N . LYS E 3 198 ? -31.399 21.524 20.298 1.00 33.36 198 LYS B N 1
ATOM 10931 C CA . LYS E 3 198 ? -30.711 20.397 19.688 1.00 36.58 198 LYS B CA 1
ATOM 10932 C C . LYS E 3 198 ? -30.924 20.397 18.181 1.00 37.60 198 LYS B C 1
ATOM 10933 O O . LYS E 3 198 ? -31.811 21.069 17.650 1.00 41.81 198 LYS B O 1
ATOM 10952 N N . SER E 3 199 ? -30.095 19.619 17.495 1.00 38.23 199 SER B N 1
ATOM 10953 C CA . SER E 3 199 ? -30.181 19.462 16.052 1.00 35.92 199 SER B CA 1
ATOM 10954 C C . SER E 3 199 ? -31.016 18.236 15.691 1.00 34.19 199 SER B C 1
ATOM 10955 O O . SER E 3 199 ? -31.276 17.364 16.522 1.00 30.36 199 SER B O 1
ATOM 10963 N N . LEU E 3 200 ? -31.438 18.182 14.424 1.00 37.72 200 LEU B N 1
ATOM 10964 C CA . LEU E 3 200 ? -32.158 17.008 13.936 1.00 38.03 200 LEU B CA 1
ATOM 10965 C C . LEU E 3 200 ? -31.393 15.728 14.255 1.00 38.82 200 LEU B C 1
ATOM 10966 O O . LEU E 3 200 ? -31.944 14.787 14.843 1.00 40.65 200 LEU B O 1
ATOM 10982 N N . GLU E 3 201 ? -30.109 15.688 13.883 1.00 34.21 201 GLU B N 1
ATOM 10983 C CA . GLU E 3 201 ? -29.307 14.488 14.095 1.00 37.72 201 GLU B CA 1
ATOM 10984 C C . GLU E 3 201 ? -29.204 14.148 15.580 1.00 37.56 201 GLU B C 1
ATOM 10985 O O . GLU E 3 201 ? -29.298 12.978 15.963 1.00 40.52 201 GLU B O 1
ATOM 10997 N N . GLU E 3 202 ? -29.020 15.157 16.435 1.00 37.83 202 GLU B N 1
ATOM 10998 C CA . GLU E 3 202 ? -28.963 14.902 17.872 1.00 37.30 202 GLU B CA 1
ATOM 10999 C C . GLU E 3 202 ? -30.241 14.234 18.360 1.00 38.26 202 GLU B C 1
ATOM 11000 O O . GLU E 3 202 ? -30.195 13.254 19.109 1.00 37.51 202 GLU B O 1
ATOM 11012 N N . LEU E 3 203 ? -31.397 14.748 17.941 1.00 38.83 203 LEU B N 1
ATOM 11013 C CA . LEU E 3 203 ? -32.660 14.124 18.322 1.00 41.25 203 LEU B CA 1
ATOM 11014 C C . LEU E 3 203 ? -32.771 12.712 17.753 1.00 44.16 203 LEU B C 1
ATOM 11015 O O . LEU E 3 203 ? -33.115 11.767 18.472 1.00 46.78 203 LEU B O 1
ATOM 11031 N N . ARG E 3 204 ? -32.470 12.547 16.462 1.00 43.83 204 ARG B N 1
ATOM 11032 C CA . ARG E 3 204 ? -32.592 11.235 15.834 1.00 42.83 204 ARG B CA 1
ATOM 11033 C C . ARG E 3 204 ? -31.762 10.186 16.565 1.00 43.76 204 ARG B C 1
ATOM 11034 O O . ARG E 3 204 ? -32.246 9.077 16.829 1.00 45.87 204 ARG B O 1
ATOM 11055 N N . LEU E 3 205 ? -30.507 10.513 16.897 1.00 41.12 205 LEU B N 1
ATOM 11056 C CA . LEU E 3 205 ? -29.665 9.567 17.625 1.00 44.03 205 LEU B CA 1
ATOM 11057 C C . LEU E 3 205 ? -30.249 9.222 18.991 1.00 48.71 205 LEU B C 1
ATOM 11058 O O . LEU E 3 205 ? -30.101 8.085 19.458 1.00 43.50 205 LEU B O 1
ATOM 11074 N N . GLU E 3 206 ? -30.903 10.181 19.650 1.00 46.90 206 GLU B N 1
ATOM 11075 C CA . GLU E 3 206 ? -31.563 9.877 20.916 1.00 49.53 206 GLU B CA 1
ATOM 11076 C C . GLU E 3 206 ? -32.767 8.965 20.702 1.00 49.54 206 GLU B C 1
ATOM 11077 O O . GLU E 3 206 ? -33.031 8.077 21.522 1.00 48.63 206 GLU B O 1
ATOM 11089 N N . ASP E 3 207 ? -33.510 9.171 19.608 1.00 46.88 207 ASP B N 1
ATOM 11090 C CA . ASP E 3 207 ? -34.632 8.285 19.311 1.00 54.15 207 ASP B CA 1
ATOM 11091 C C . ASP E 3 207 ? -34.154 6.899 18.890 1.00 58.71 207 ASP B C 1
ATOM 11092 O O . ASP E 3 207 ? -34.834 5.903 19.161 1.00 58.47 207 ASP B O 1
ATOM 11101 N N . TYR E 3 208 ? -32.989 6.812 18.244 1.00 52.79 208 TYR B N 1
ATOM 11102 C CA . TYR E 3 208 ? -32.451 5.511 17.862 1.00 53.96 208 TYR B CA 1
ATOM 11103 C C . TYR E 3 208 ? -31.998 4.711 19.078 1.00 57.35 208 TYR B C 1
ATOM 11104 O O . TYR E 3 208 ? -32.226 3.499 19.143 1.00 60.64 208 TYR B O 1
ATOM 11122 N N . GLN E 3 209 ? -31.360 5.366 20.052 1.00 56.47 209 GLN B N 1
ATOM 11123 C CA . GLN E 3 209 ? -30.872 4.673 21.240 1.00 58.26 209 GLN B CA 1
ATOM 11124 C C . GLN E 3 209 ? -31.981 4.346 22.234 1.00 66.04 209 GLN B C 1
ATOM 11125 O O . GLN E 3 209 ? -31.814 3.427 23.043 1.00 67.54 209 GLN B O 1
ATOM 11139 N N . ALA E 3 210 ? -33.108 5.059 22.188 1.00 67.94 210 ALA B N 1
ATOM 11140 C CA . ALA E 3 210 ? -34.307 4.640 22.905 1.00 72.94 210 ALA B CA 1
ATOM 11141 C C . ALA E 3 210 ? -35.086 3.578 22.142 1.00 75.29 210 ALA B C 1
ATOM 11142 O O . ALA E 3 210 ? -36.169 3.179 22.587 1.00 80.84 210 ALA B O 1
ATOM 11149 N N . ASN E 3 211 ? -34.558 3.108 21.010 1.00 75.99 211 ASN B N 1
ATOM 11150 C CA . ASN E 3 211 ? -35.257 2.185 20.121 1.00 75.87 211 ASN B CA 1
ATOM 11151 C C . ASN E 3 211 ? -36.567 2.770 19.604 1.00 72.03 211 ASN B C 1
ATOM 11152 O O . ASN E 3 211 ? -37.452 2.031 19.166 1.00 72.83 211 ASN B O 1
ATOM 11163 N N . ARG E 3 212 ? -36.706 4.097 19.639 1.00 73.77 212 ARG B N 1
ATOM 11164 C CA . ARG E 3 212 ? -37.946 4.764 19.241 1.00 74.35 212 ARG B CA 1
ATOM 11165 C C . ARG E 3 212 ? -37.890 5.034 17.741 1.00 76.09 212 ARG B C 1
ATOM 11166 O O . ARG E 3 212 ? -37.644 6.150 17.276 1.00 69.06 212 ARG B O 1
ATOM 11187 N N . LYS E 3 213 ? -38.139 3.979 16.973 1.00 79.95 213 LYS B N 1
ATOM 11188 C CA . LYS E 3 213 ? -38.069 4.071 15.523 1.00 78.33 213 LYS B CA 1
ATOM 11189 C C . LYS E 3 213 ? -39.397 3.703 14.874 1.00 82.93 213 LYS B C 1
ATOM 11190 O O . LYS E 3 213 ? -40.238 4.565 14.630 1.00 75.93 213 LYS B O 1
ATOM 11209 N N . THR F 3 158 ? -33.447 -19.265 -5.578 1.00 52.67 158 THR D N 1
ATOM 11210 C CA . THR F 3 158 ? -32.561 -18.772 -4.534 1.00 53.52 158 THR D CA 1
ATOM 11211 C C . THR F 3 158 ? -33.369 -17.920 -3.559 1.00 53.70 158 THR D C 1
ATOM 11212 O O . THR F 3 158 ? -34.007 -16.939 -3.954 1.00 54.45 158 THR D O 1
ATOM 11222 N N . GLY F 3 159 ? -33.353 -18.312 -2.289 1.00 48.12 159 GLY D N 1
ATOM 11223 C CA . GLY F 3 159 ? -34.217 -17.722 -1.285 1.00 48.90 159 GLY D CA 1
ATOM 11224 C C . GLY F 3 159 ? -35.466 -18.550 -1.055 1.00 48.69 159 GLY D C 1
ATOM 11225 O O . GLY F 3 159 ? -35.712 -19.574 -1.699 1.00 52.07 159 GLY D O 1
ATOM 11229 N N . THR F 3 160 ? -36.277 -18.085 -0.113 1.00 49.63 160 THR D N 1
ATOM 11230 C CA . THR F 3 160 ? -37.509 -18.787 0.250 1.00 52.24 160 THR D CA 1
ATOM 11231 C C . THR F 3 160 ? -38.699 -18.281 -0.560 1.00 55.46 160 THR D C 1
ATOM 11232 O O . THR F 3 160 ? -39.723 -17.873 -0.012 1.00 53.33 160 THR D O 1
ATOM 11243 N N . THR F 3 161 ? -38.568 -18.324 -1.889 1.00 55.76 161 THR D N 1
ATOM 11244 C CA . THR F 3 161 ? -39.657 -17.889 -2.759 1.00 63.40 161 THR D CA 1
ATOM 11245 C C . THR F 3 161 ? -40.866 -18.804 -2.623 1.00 60.18 161 THR D C 1
ATOM 11246 O O . THR F 3 161 ? -42.011 -18.337 -2.593 1.00 62.69 161 THR D O 1
ATOM 11257 N N . ILE F 3 162 ? -40.635 -20.107 -2.535 1.00 60.02 162 ILE D N 1
ATOM 11258 C CA . ILE F 3 162 ? -41.726 -21.069 -2.451 1.00 59.96 162 ILE D CA 1
ATOM 11259 C C . ILE F 3 162 ? -42.265 -21.097 -1.027 1.00 61.95 162 ILE D C 1
ATOM 11260 O O . ILE F 3 162 ? -41.499 -21.160 -0.058 1.00 59.38 162 ILE D O 1
ATOM 11276 N N . LYS F 3 163 ? -43.590 -21.071 -0.902 1.00 64.94 163 LYS D N 1
ATOM 11277 C CA . LYS F 3 163 ? -44.225 -21.004 0.407 1.00 64.08 163 LYS D CA 1
ATOM 11278 C C . LYS F 3 163 ? -43.831 -22.195 1.274 1.00 57.71 163 LYS D C 1
ATOM 11279 O O . LYS F 3 163 ? -43.543 -23.291 0.782 1.00 55.01 163 LYS D O 1
ATOM 11298 N N . PHE F 3 164 ? -43.834 -21.971 2.587 1.00 58.97 164 PHE D N 1
ATOM 11299 C CA . PHE F 3 164 ? -43.498 -23.024 3.534 1.00 55.27 164 PHE D CA 1
ATOM 11300 C C . PHE F 3 164 ? -44.688 -23.952 3.730 1.00 50.85 164 PHE D C 1
ATOM 11301 O O . PHE F 3 164 ? -45.820 -23.492 3.909 1.00 50.61 164 PHE D O 1
ATOM 11318 N N . ASN F 3 165 ? -44.432 -25.256 3.697 1.00 48.26 165 ASN D N 1
ATOM 11319 C CA . ASN F 3 165 ? -45.457 -26.255 3.979 1.00 50.38 165 ASN D CA 1
ATOM 11320 C C . ASN F 3 165 ? -44.786 -27.447 4.654 1.00 54.25 165 ASN D C 1
ATOM 11321 O O . ASN F 3 165 ? -43.929 -28.100 4.043 1.00 50.28 165 ASN D O 1
ATOM 11332 N N . PRO F 3 166 ? -45.138 -27.764 5.898 1.00 53.06 166 PRO D N 1
ATOM 11333 C CA . PRO F 3 166 ? -44.407 -28.808 6.638 1.00 50.10 166 PRO D CA 1
ATOM 11334 C C . PRO F 3 166 ? -44.752 -30.192 6.118 1.00 51.43 166 PRO D C 1
ATOM 11335 O O . PRO F 3 166 ? -45.933 -30.568 6.074 1.00 53.47 166 PRO D O 1
ATOM 11346 N N . PRO F 3 167 ? -43.757 -30.982 5.711 1.00 46.36 167 PRO D N 1
ATOM 11347 C CA . PRO F 3 167 ? -44.053 -32.323 5.194 1.00 48.59 167 PRO D CA 1
ATOM 11348 C C . PRO F 3 167 ? -44.656 -33.217 6.267 1.00 52.37 167 PRO D C 1
ATOM 11349 O O . PRO F 3 167 ? -44.381 -33.068 7.460 1.00 51.19 167 PRO D O 1
ATOM 11360 N N . THR F 3 168 ? -45.497 -34.146 5.827 1.00 53.83 168 THR D N 1
ATOM 11361 C CA . THR F 3 168 ? -46.097 -35.133 6.709 1.00 53.27 168 THR D CA 1
ATOM 11362 C C . THR F 3 168 ? -45.167 -36.332 6.860 1.00 54.48 168 THR D C 1
ATOM 11363 O O . THR F 3 168 ? -44.284 -36.578 6.033 1.00 54.28 168 THR D O 1
ATOM 11374 N N . GLY F 3 169 ? -45.376 -37.079 7.938 1.00 53.93 169 GLY D N 1
ATOM 11375 C CA . GLY F 3 169 ? -44.558 -38.236 8.209 1.00 53.54 169 GLY D CA 1
ATOM 11376 C C . GLY F 3 169 ? -45.209 -39.161 9.213 1.00 54.80 169 GLY D C 1
ATOM 11377 O O . GLY F 3 169 ? -46.364 -38.979 9.606 1.00 55.93 169 GLY D O 1
ATOM 11381 N N . THR F 3 170 ? -44.437 -40.164 9.622 1.00 53.50 170 THR D N 1
ATOM 11382 C CA . THR F 3 170 ? -44.889 -41.159 10.579 1.00 56.61 170 THR D CA 1
ATOM 11383 C C . THR F 3 170 ? -43.706 -41.559 11.447 1.00 59.33 170 THR D C 1
ATOM 11384 O O . THR F 3 170 ? -42.548 -41.369 11.073 1.00 58.47 170 THR D O 1
ATOM 11395 N N . ASP F 3 171 ? -44.010 -42.113 12.616 1.00 67.96 171 ASP D N 1
ATOM 11396 C CA . ASP F 3 171 ? -42.981 -42.524 13.558 1.00 69.45 171 ASP D CA 1
ATOM 11397 C C . ASP F 3 171 ? -43.588 -43.531 14.522 1.00 73.18 171 ASP D C 1
ATOM 11398 O O . ASP F 3 171 ? -44.809 -43.603 14.687 1.00 76.19 171 ASP D O 1
ATOM 11407 N N . THR F 3 172 ? -42.718 -44.308 15.155 1.00 78.07 172 THR D N 1
ATOM 11408 C CA . THR F 3 172 ? -43.163 -45.327 16.099 1.00 84.24 172 THR D CA 1
ATOM 11409 C C . THR F 3 172 ? -42.799 -44.925 17.527 1.00 81.28 172 THR D C 1
ATOM 11410 O O . THR F 3 172 ? -41.958 -44.051 17.742 1.00 77.06 172 THR D O 1
ATOM 11421 N N . SER F 3 183 ? -48.383 -39.907 13.723 1.00 63.95 183 SER D N 1
ATOM 11422 C CA . SER F 3 183 ? -48.161 -39.091 12.538 1.00 60.68 183 SER D CA 1
ATOM 11423 C C . SER F 3 183 ? -47.414 -37.830 12.943 1.00 57.20 183 SER D C 1
ATOM 11424 O O . SER F 3 183 ? -47.494 -37.388 14.091 1.00 57.90 183 SER D O 1
ATOM 11432 N N . THR F 3 184 ? -46.686 -37.248 11.991 1.00 50.68 184 THR D N 1
ATOM 11433 C CA . THR F 3 184 ? -45.802 -36.132 12.293 1.00 52.17 184 THR D CA 1
ATOM 11434 C C . THR F 3 184 ? -45.837 -35.077 11.195 1.00 53.57 184 THR D C 1
ATOM 11435 O O . THR F 3 184 ? -45.900 -35.403 10.006 1.00 56.13 184 THR D O 1
ATOM 11446 N N . LYS F 3 185 ? -45.773 -33.811 11.614 1.00 47.75 185 LYS D N 1
ATOM 11447 C CA . LYS F 3 185 ? -45.493 -32.673 10.747 1.00 48.18 185 LYS D CA 1
ATOM 11448 C C . LYS F 3 185 ? -44.116 -32.125 11.103 1.00 46.93 185 LYS D C 1
ATOM 11449 O O . LYS F 3 185 ? -43.770 -32.017 12.284 1.00 50.03 185 LYS D O 1
ATOM 11468 N N . HIS F 3 186 ? -43.319 -31.816 10.085 1.00 44.74 186 HIS D N 1
ATOM 11469 C CA . HIS F 3 186 ? -41.926 -31.415 10.266 1.00 42.13 186 HIS D CA 1
ATOM 11470 C C . HIS F 3 186 ? -41.835 -29.915 10.004 1.00 46.17 186 HIS D C 1
ATOM 11471 O O . HIS F 3 186 ? -41.917 -29.473 8.852 1.00 45.03 186 HIS D O 1
ATOM 11485 N N . GLN F 3 187 ? -41.645 -29.137 11.071 1.00 41.81 187 GLN D N 1
ATOM 11486 C CA . GLN F 3 187 ? -41.662 -27.676 10.990 1.00 43.55 187 GLN D CA 1
ATOM 11487 C C . GLN F 3 187 ? -40.243 -27.145 10.770 1.00 42.02 187 GLN D C 1
ATOM 11488 O O . GLN F 3 187 ? -39.662 -26.446 11.601 1.00 46.63 187 GLN D O 1
ATOM 11502 N N . CYS F 3 188 ? -39.690 -27.483 9.608 1.00 44.99 188 CYS D N 1
ATOM 11503 C CA . CYS F 3 188 ? -38.412 -26.933 9.171 1.00 40.72 188 CYS D CA 1
ATOM 11504 C C . CYS F 3 188 ? -38.444 -26.836 7.654 1.00 41.64 188 CYS D C 1
ATOM 11505 O O . CYS F 3 188 ? -38.693 -27.838 6.980 1.00 38.46 188 CYS D O 1
ATOM 11513 N N . ILE F 3 189 ? -38.193 -25.637 7.124 1.00 38.49 189 ILE D N 1
ATOM 11514 C CA . ILE F 3 189 ? -38.351 -25.406 5.691 1.00 43.57 189 ILE D CA 1
ATOM 11515 C C . ILE F 3 189 ? -37.458 -26.349 4.889 1.00 37.97 189 ILE D C 1
ATOM 11516 O O . ILE F 3 189 ? -37.888 -26.926 3.882 1.00 37.04 189 ILE D O 1
ATOM 11532 N N . THR F 3 190 ? -36.223 -26.562 5.344 1.00 33.58 190 THR D N 1
ATOM 11533 C CA . THR F 3 190 ? -35.269 -27.333 4.555 1.00 36.71 190 THR D CA 1
ATOM 11534 C C . THR F 3 190 ? -35.664 -28.807 4.486 1.00 39.38 190 THR D C 1
ATOM 11535 O O . THR F 3 190 ? -34.985 -29.607 3.836 1.00 32.77 190 THR D O 1
ATOM 11546 N N . ALA F 3 191 ? -36.746 -29.189 5.161 1.00 42.28 191 ALA D N 1
ATOM 11547 C CA . ALA F 3 191 ? -37.267 -30.539 5.015 1.00 37.06 191 ALA D CA 1
ATOM 11548 C C . ALA F 3 191 ? -38.102 -30.691 3.753 1.00 36.82 191 ALA D C 1
ATOM 11549 O O . ALA F 3 191 ? -38.322 -31.821 3.310 1.00 42.22 191 ALA D O 1
ATOM 11556 N N . MET F 3 192 ? -38.572 -29.588 3.173 1.00 40.45 192 MET D N 1
ATOM 11557 C CA . MET F 3 192 ? -39.252 -29.626 1.886 1.00 43.60 192 MET D CA 1
ATOM 11558 C C . MET F 3 192 ? -38.257 -29.992 0.789 1.00 41.46 192 MET D C 1
ATOM 11559 O O . MET F 3 192 ? -37.093 -29.579 0.819 1.00 41.35 192 MET D O 1
ATOM 11573 N N . LYS F 3 193 ? -38.715 -30.799 -0.175 1.00 46.04 193 LYS D N 1
ATOM 11574 C CA . LYS F 3 193 ? -37.819 -31.231 -1.245 1.00 47.94 193 LYS D CA 1
ATOM 11575 C C . LYS F 3 193 ? -37.290 -30.056 -2.063 1.00 43.44 193 LYS D C 1
ATOM 11576 O O . LYS F 3 193 ? -36.179 -30.130 -2.597 1.00 40.67 193 LYS D O 1
ATOM 11595 N N . GLU F 3 194 ? -38.070 -28.981 -2.197 1.00 48.31 194 GLU D N 1
ATOM 11596 C CA . GLU F 3 194 ? -37.585 -27.794 -2.893 1.00 45.83 194 GLU D CA 1
ATOM 11597 C C . GLU F 3 194 ? -36.316 -27.250 -2.248 1.00 37.56 194 GLU D C 1
ATOM 11598 O O . GLU F 3 194 ? -35.462 -26.684 -2.936 1.00 37.95 194 G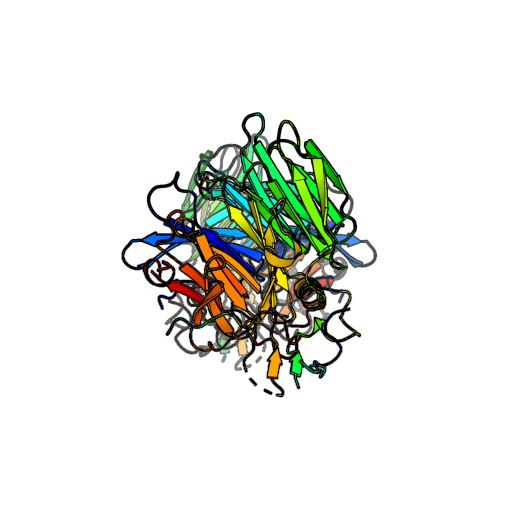LU D O 1
ATOM 11610 N N . TYR F 3 195 ? -36.174 -27.418 -0.934 1.00 44.64 195 TYR D N 1
ATOM 11611 C CA . TYR F 3 195 ? -35.151 -26.727 -0.159 1.00 37.99 195 TYR D CA 1
ATOM 11612 C C . TYR F 3 195 ? -34.103 -27.649 0.447 1.00 41.20 195 TYR D C 1
ATOM 11613 O O . TYR F 3 195 ? -33.175 -27.156 1.099 1.00 32.99 195 TYR D O 1
ATOM 11631 N N . GLU F 3 196 ? -34.210 -28.964 0.250 1.00 38.43 196 GLU D N 1
ATOM 11632 C CA . GLU F 3 196 ? -33.352 -29.891 0.981 1.00 38.75 196 GLU D CA 1
ATOM 11633 C C . GLU F 3 196 ? -31.869 -29.623 0.748 1.00 39.07 196 GLU D C 1
ATOM 11634 O O . GLU F 3 196 ? -31.040 -29.951 1.603 1.00 42.62 196 GLU D O 1
ATOM 11646 N N . SER F 3 197 ? -31.510 -29.042 -0.392 1.00 41.11 197 SER D N 1
ATOM 11647 C CA . SER F 3 197 ? -30.109 -28.933 -0.779 1.00 39.56 197 SER D CA 1
ATOM 11648 C C . SER F 3 197 ? -29.387 -27.778 -0.103 1.00 36.68 197 SER D C 1
ATOM 11649 O O . SER F 3 197 ? -28.184 -27.610 -0.325 1.00 34.93 197 SER D O 1
ATOM 11657 N N . LYS F 3 198 ? -30.067 -26.985 0.716 1.00 33.99 198 LYS D N 1
ATOM 11658 C CA . LYS F 3 198 ? -29.445 -25.804 1.292 1.00 35.62 198 LYS D CA 1
ATOM 11659 C C . LYS F 3 198 ? -29.782 -25.698 2.771 1.00 32.13 198 LYS D C 1
ATOM 11660 O O . LYS F 3 198 ? -30.856 -26.109 3.213 1.00 31.60 198 LYS D O 1
ATOM 11679 N N . SER F 3 199 ? -28.852 -25.127 3.527 1.00 31.77 199 SER D N 1
ATOM 11680 C CA . SER F 3 199 ? -29.050 -24.895 4.947 1.00 33.66 199 SER D CA 1
ATOM 11681 C C . SER F 3 199 ? -29.962 -23.690 5.152 1.00 28.89 199 SER D C 1
ATOM 11682 O O . SER F 3 199 ? -30.123 -22.845 4.273 1.00 26.77 199 SER D O 1
ATOM 11690 N N . LEU F 3 200 ? -30.576 -23.629 6.332 1.00 28.77 200 LEU D N 1
ATOM 11691 C CA . LEU F 3 200 ? -31.371 -22.465 6.711 1.00 31.24 200 LEU D CA 1
ATOM 11692 C C . LEU F 3 200 ? -30.575 -21.171 6.542 1.00 32.90 200 LEU D C 1
ATOM 11693 O O . LEU F 3 200 ? -31.069 -20.186 5.975 1.00 32.19 200 LEU D O 1
ATOM 11709 N N . GLU F 3 201 ? -29.330 -21.161 7.025 1.00 32.41 201 GLU D N 1
ATOM 11710 C CA . GLU F 3 201 ? -28.513 -19.955 6.941 1.00 33.07 201 GLU D CA 1
ATOM 11711 C C . GLU F 3 201 ? -28.277 -19.549 5.492 1.00 32.68 201 GLU D C 1
ATOM 11712 O O . GLU F 3 201 ? -28.284 -18.356 5.167 1.00 36.48 201 GLU D O 1
ATOM 11724 N N . GLU F 3 202 ? -28.069 -20.525 4.604 1.00 32.66 202 GLU D N 1
ATOM 11725 C CA . GLU F 3 202 ? -27.905 -20.203 3.191 1.00 31.62 202 GLU D CA 1
ATOM 11726 C C . GLU F 3 202 ? -29.139 -19.504 2.638 1.00 30.34 202 GLU D C 1
ATOM 11727 O O . GLU F 3 202 ? -29.027 -18.502 1.928 1.00 27.18 202 GLU D O 1
ATOM 11739 N N . LEU F 3 203 ? -30.325 -20.031 2.933 1.00 30.66 203 LEU D N 1
ATOM 11740 C CA . LEU F 3 203 ? -31.550 -19.426 2.421 1.00 30.83 203 LEU D CA 1
ATOM 11741 C C . LEU F 3 203 ? -31.793 -18.051 3.027 1.00 38.63 203 LEU D C 1
ATOM 11742 O O . LEU F 3 203 ? -32.254 -17.136 2.332 1.00 37.95 203 LEU D O 1
ATOM 11758 N N . ARG F 3 204 ? -31.498 -17.885 4.319 1.00 37.33 204 ARG D N 1
ATOM 11759 C CA . ARG F 3 204 ? -31.648 -16.576 4.943 1.00 36.65 204 ARG D CA 1
ATOM 11760 C C . ARG F 3 204 ? -30.713 -15.550 4.308 1.00 36.66 204 ARG D C 1
ATOM 11761 O O . ARG F 3 204 ? -31.131 -14.422 4.008 1.00 32.85 204 ARG D O 1
ATOM 11782 N N . LEU F 3 205 ? -29.438 -15.911 4.118 1.00 29.90 205 LEU D N 1
ATOM 11783 C CA . LEU F 3 205 ? -28.499 -14.986 3.487 1.00 35.63 205 LEU D CA 1
ATOM 11784 C C . LEU F 3 205 ? -28.945 -14.608 2.077 1.00 37.82 205 LEU D C 1
ATOM 11785 O O . LEU F 3 205 ? -28.806 -13.452 1.665 1.00 38.82 205 LEU D O 1
ATOM 11801 N N . GLU F 3 206 ? -29.476 -15.566 1.315 1.00 39.15 206 GLU D N 1
ATOM 11802 C CA . GLU F 3 206 ? -29.989 -15.248 -0.017 1.00 43.08 206 GLU D CA 1
ATOM 11803 C C . GLU F 3 206 ? -31.176 -14.294 0.068 1.00 41.66 206 GLU D C 1
ATOM 11804 O O . GLU F 3 206 ? -31.242 -13.305 -0.671 1.00 43.65 206 GLU D O 1
ATOM 11816 N N . ASP F 3 207 ? -32.128 -14.574 0.963 1.00 37.83 207 ASP D N 1
ATOM 11817 C CA . ASP F 3 207 ? -33.230 -13.640 1.181 1.00 45.69 207 ASP D CA 1
ATOM 11818 C C . ASP F 3 207 ? -32.710 -12.261 1.582 1.00 45.10 207 ASP D C 1
ATOM 11819 O O . ASP F 3 207 ? -33.106 -11.241 1.006 1.00 43.24 207 ASP D O 1
ATOM 11828 N N . TYR F 3 208 ? -31.818 -12.213 2.572 1.00 42.99 208 TYR D N 1
ATOM 11829 C CA . TYR F 3 208 ? -31.260 -10.937 3.009 1.00 41.05 208 TYR D CA 1
ATOM 11830 C C . TYR F 3 208 ? -30.645 -10.148 1.860 1.00 40.68 208 TYR D C 1
ATOM 11831 O O . TYR F 3 208 ? -30.688 -8.913 1.870 1.00 40.20 208 TYR D O 1
ATOM 11849 N N . GLN F 3 209 ? -30.070 -10.833 0.866 1.00 42.62 209 GLN D N 1
ATOM 11850 C CA . GLN F 3 209 ? -29.458 -10.142 -0.265 1.00 41.83 209 GLN D CA 1
ATOM 11851 C C . GLN F 3 209 ? -30.491 -9.689 -1.292 1.00 45.16 209 GLN D C 1
ATOM 11852 O O . GLN F 3 209 ? -30.305 -8.644 -1.926 1.00 41.62 209 GLN D O 1
ATOM 11866 N N . ALA F 3 210 ? -31.589 -10.433 -1.457 1.00 47.92 210 ALA D N 1
ATOM 11867 C CA . ALA F 3 210 ? -32.696 -10.005 -2.304 1.00 50.79 210 ALA D CA 1
ATOM 11868 C C . ALA F 3 210 ? -33.653 -9.049 -1.589 1.00 49.93 210 ALA D C 1
ATOM 11869 O O . ALA F 3 210 ? -34.780 -8.846 -2.061 1.00 51.36 210 ALA D O 1
ATOM 11876 N N . ASN F 3 211 ? -33.221 -8.465 -0.468 1.00 51.72 211 ASN D N 1
ATOM 11877 C CA . ASN F 3 211 ? -34.039 -7.552 0.335 1.00 57.16 211 ASN D CA 1
ATOM 11878 C C . ASN F 3 211 ? -35.368 -8.189 0.721 1.00 55.96 211 ASN D C 1
ATOM 11879 O O . ASN F 3 211 ? -36.369 -7.497 0.911 1.00 59.40 211 ASN D O 1
ATOM 11890 N N . ARG F 3 212 ? -35.381 -9.514 0.839 1.00 57.17 212 ARG D N 1
ATOM 11891 C CA . ARG F 3 212 ? -36.604 -10.269 1.105 1.00 59.37 212 ARG D CA 1
ATOM 11892 C C . ARG F 3 212 ? -36.730 -10.527 2.605 1.00 62.37 212 ARG D C 1
ATOM 11893 O O . ARG F 3 212 ? -36.537 -11.636 3.104 1.00 56.47 212 ARG D O 1
ATOM 11914 N N . LYS F 3 213 ? -37.073 -9.464 3.323 1.00 66.46 213 LYS D N 1
ATOM 11915 C CA . LYS F 3 213 ? -37.160 -9.530 4.776 1.00 67.30 213 LYS D CA 1
ATOM 11916 C C . LYS F 3 213 ? -38.579 -9.261 5.262 1.00 68.73 213 LYS D C 1
ATOM 11917 O O . LYS F 3 213 ? -39.536 -9.865 4.785 1.00 63.28 213 LYS D O 1
#

Secondary structure (DSSP, 8-state):
-EEPSS--SS-EEEEEEPPTTSSSEEEEEEETTSEEEEEEE-TTS-EEEEEEEE-SS-EEEEEE-TTSSEEEEEETTSEEEEEETTTTEEEEEEE-SS-EEEEEEEE-SS-EEEEEEETTSEEEEE-SS-SS-SEEEE-SS-EEEEEEETTEEEEEESTT-EEEEE-SSS-EEEEE---S-SS-EEEEEEEE-TTS-EEEEEEEETTTEEEEEESS-S-HHHH-EEEE-SB--EEE--EEEEEE-TTT--EEEEETTTEEEEEETTTTEEEEE----SS-EEEEEE-TTSS-EEEEE----TT-GGG--TTSPPEEEEE-TTGGG---/--S-SPP---EE---EEE--GGGSTTTTTS-HHHHHHHHHHTT--/-EEPSS--SS-EEEEEEPPTTSSSEEEEEEETTSEEEEEEEPTTS-EEEEEEEE-SS-EEEEEE-TTSSEEEEEETTSEEEEEETTTTEEEEEEE-SS-EEEEEEEE-SS-EEEEEEETTSEEEEE-SS-SS-SEEEE-SS-EEEEEEETTEEEEEESTT-EEEEE-SSS-EEEEE---S-SS-EEEEEEEE-TTS-EEEEEEEETTSEEEEEESS-S-HHHH-EEEE-SB--EEE--EEEEEE-TTT--EEEEETTTEEEEEETTTTEEEEE-PPPSS-EEEEEE-TTSS-EEEEE---STT-GGG--TTSPPEEEEE--GGGG--/--S-SPP-PPEE----EEE--GGGSTTTTTS-HHHHHHHHHHTT--/---EE--B--/--S-EE--B---

Radius of gyration: 29.5 Å; Cα contacts (8 Å, |Δi|>4): 2238; chains: 6; bounding box: 54×99×59 Å

Organism: Homo sapiens (NCBI:txid9606)

GO terms:
  GO:0097431 mitotic spindle pole (C, IMP)
  GO:0060236 regulation of mitotic spindle organization (P, IMP)
  GO:0005515 protein binding (F, IPI)
  GO:0005634 nucleus (C, TAS)
  GO:0005737 cytoplasm (C, TAS)
  GO:0005643 nuclear pore (C, TAS)
  GO:0006406 mRNA export from nucleus (P, TAS)
  GO:0005635 nuclear envelope (C, TAS)
  GO:0001650 fibrillar center (C, IDA)
  GO:0005654 nucleoplasm (C, IDA)
  GO:0005635 nuclear envelope (C, IDA)
  GO:0003723 RNA binding (F, IDA)
  GO:0005643 nuclear pore (C, IDA)
  GO:0005635 nuclear envelope (C, EXP)

Foldseek 3Di:
DDDDDDPDDD/DPPDDDDDDDDD/DAWAPPDDLAAWFEKEWFAPLDPAIKMWIWHQVFKIWIWGADPVRHIHTDAMDGDPGGWQYKYAENNRQWIWTFGQVQWIWTQGRVVRDIDTFGGGPGGWHYWDWDDAPVAIWIWTFAQNQKIFTTNRPDHDTPDIDGHPGGWQEKEDDPQWIWTAHFVRWIWMWGCHPHIDTDDTDDHPDPAGWHYKEFFADPVRHTFWIWTWHQFQKIKTGGPDDPDRVPLIDMDGHLWPVTRGGGWQYKEAQQPQRWMKIFTQQQKIWTGDSVVGDTLDIDDHDPGGWRYWYAHNRNQKIKIKGHHDCRPHDVPHDSPDDIIIRIDRCSVSRHDD/DQWAPPDDLAFWFEKEWFAPLDPFIKIWIWHQVFKIWIWTQDPVRHTHTDAMDGDPGGWAYKYAENNRQWIKTFGQVQWIWIQGRPVRDIDTFGGGPGGWHYWDWDDDPVDIWIWTFAQNQKIFTTNSPDHDTPDIDGHPGGWQEKEDDPQWIWTAHFVGWIWMWGCPPHIDTDDTDDHPDPAGWHYKDFFADPVRHTFWMWTWHQFQKIWTAGPDDPCRVPLIDMDGHLWDVTRGGGWQEKEAQPPARWIKIFTFQQKIWIADVVVGDTLDIDDHDPGGWNYWYAHNNRQKIKIKGHHDCRPHDVPDDSPDDIIIDIDRCSVSRHD/DAPPDDADFDADPCRDTHPDRCVDPVNVVDDPVVRVVVCVVVVND/DAPPDDADFDFDDDCTDTHPDRCVDPVNVVDDPVVRVVVCVVVVND